Protein AF-0000000075748279 (afdb_homodimer)

Nearest PDB structures (foldseek):
  6xr1-assembly1_A  TM=3.110E-01  e=1.031E-01  synthetic construct
  7rdr-assembly1_A  TM=3.004E-01  e=1.699E-01  unidentified
  8qah-assembly1_A  TM=3.075E-01  e=1.982E-01  synthetic construct
  8qah-assembly2_B  TM=3.089E-01  e=2.802E-01  synthetic construct
  8fbj-assembly1_A  TM=2.364E-01  e=4.648E+00  synthetic construct

Foldseek 3Di:
DVCVVVVNADLLLVLLVCLQCQLVDPDCVCPPPFSLCRSVVSLVVSVVVLVVCLPPQDLNQLNSLQSSLLNCVLQQNLVSSLVSLVSSVVSCVVVVLLDQDPPAFPLSSQSSLVSVLSSQLSNLVSCLQVPHQGDCPVVHPPLPSHLAAPLCSVVPDRPHGPPPDPRPPDLRNLSSLLSQCSVLLRVLSNLLVCQLVVVDDVVVLVVVLVVSVVVLVVSQVPRDPLLHDDPVSLVVCVVSLNNQSSLVSLLSSLLSLLLSLQLLLQPPDDCVDVVSVVSLVSNLVSLLVNLVSLLCLVPPPSRPDQRCVSLLSLLSSLLSLLSCQVPPPDPVSNLSSLVSNLSSLLSLLVNCSNGVSSLVSLVLSVVSNVVSVVCVVDVPPDRSVSSVSSSNRSPPPPPPPPPPDDPPDPDDPVDDPPPPPPDPPPPDDPVVCPSVVLSVVLVVLSPPPPDRSVRNSVVSSVSSND/DVCVVVVNADLLLVLLVCLQCQLVDPDCVCPPPFSLCRSVVSLVVSVVVLVVCLPPQDLNSLNSLQSSLLNCVLQQNLVSSLVSLVSSVVSCVVVVLLDFDPPAFPLSSQSSLVSVLSSQLSNLVSCLQVPHQGDCPVVHPPLPSHQAAPLCSVVPDRPHHPPPDPRPPDLRNLSSLLSQCSVLLRVLSNLLVCQLVVVDDVVVLVVVLVVSVVVLVVSQVPRDPLLHDDPVSLVVCVVSLNNQSSLVSLLSSLLSLLSSLQLLLQPLDPCVDVVSVVSLVSNLVSLLVNLVSLLCLVPPPSRPDQRCVSLLSLLSSLLSLLSCQVPPPDPVSNLSSLVSNLSSLLSLLVNCSNGVSSLVSLVLSVVSNVVSVVCVVDVPDDRSVSSVSSSNRSPPPPPPPPPDDPPPDPPDPDDPVPPPPPDPPPPDDPVVVPSVVLSVVLVVLSPPPPDRSVRNSVVSSVSSND

Organism: Penicillium rubens (strain ATCC 28089 / DSM 1075 / NRRL 1951 / Wisconsin 54-1255) (NCBI:txid500485)

Sequence (932 aa):
MHQFKEGTASMIHIYAMCALAARFSDDPVFHGIARGSRGSIYISEAVRLFQQSIITPSLESMQGLILIGYYYGGEGDGKAKHIYTGLARLHAETLSLWEIPKDGSLLSQEEHRRTWLSVNIASDWSAIDISVEPISLNHGLDVDLLKFDDIAFQSLDPYLVQGTYSSPQSPYNMWAYMARSLGIFNQTSVLLRRMSQGSISFHDYCQEGVVLEGRLDEWEKSLPPNLRYTTENITSSVNQRLGRTFLAMHIGYHHFRQILFFPFLDARRNHDNMKLTKNAWQCKRSADIISDILRHSTDTENCDLNCFIYGHIAVISSCVHLHTLLFSGNTGALSMARQWLLLNFKYLMGIKSYWPVVEHSVARLRKFQNCCQDSVSDPFVLDNWMARFVTEHTSYPSERQDSAANTIDPALQSTTARSICAERHVPDHDNNAKTGCSIDDLSHLLYDQQVTSEALVNHALDWLLEMHQFKEGTASMIHIYAMCALAARFSDDPVFHGIARGSRGSIYISEAVRLFQQSIITPSLESMQGLILIGYYYGGEGDGKAKHIYTGLARLHAETLSLWEIPKDGSLLSQEEHRRTWLSVNIASDWSAIDISVEPISLNHGLDVDLLKFDDIAFQSLDPYLVQGTYSSPQSPYNMWAYMARSLGIFNQTSVLLRRMSQGSISFHDYCQEGVVLEGRLDEWEKSLPPNLRYTTENITSSVNQRLGRTFLAMHIGYHHFRQILFFPFLDARRNHDNMKLTKNAWQCKRSADIISDILRHSTDTENCDLNCFIYGHIAVISSCVHLHTLLFSGNTGALSMARQWLLLNFKYLMGIKSYWPVVEHSVARLRKFQNCCQDSVSDPFVLDNWMARFVTEHTSYPSERQDSAANTIDPALQSTTARSICAERHVPDHDNNAKTGCSIDDLSHLLYDQQVTSEALVNHALDWLLE

Solvent-accessible surface area (backbone atoms only — not comparable to full-atom values): 51355 Å² total; per-residue (Å²): 108,69,43,53,77,73,69,70,46,54,62,36,36,52,24,18,49,46,20,62,48,39,33,74,55,83,57,73,89,50,65,95,50,58,36,58,59,54,15,54,69,32,40,54,50,17,52,55,57,40,65,76,39,71,73,54,65,45,74,58,53,31,54,20,25,41,41,45,12,50,46,32,38,32,62,52,36,53,58,40,14,34,42,31,19,43,48,20,42,44,36,36,55,66,64,42,50,87,60,71,66,80,87,48,36,47,45,54,38,48,50,43,42,50,48,48,49,49,40,53,53,48,33,38,55,32,24,48,61,67,72,37,82,57,77,77,62,82,72,55,79,57,63,80,57,62,74,58,18,59,66,52,55,74,64,52,52,73,80,43,51,78,85,70,69,77,61,62,86,51,89,52,41,52,68,45,54,43,56,64,47,44,62,55,44,51,52,46,53,52,52,34,42,37,35,39,72,60,76,40,52,71,69,54,48,52,60,56,46,51,56,52,51,50,52,54,50,48,52,63,67,67,46,55,81,74,70,42,96,42,73,66,35,48,52,51,28,38,75,68,73,35,18,34,58,53,51,50,42,50,44,50,54,32,46,47,50,22,62,69,24,45,54,48,60,46,76,86,47,67,67,80,36,64,68,46,42,50,39,26,49,49,18,50,51,25,29,51,51,44,44,51,52,52,48,45,23,73,71,36,82,68,21,59,74,80,56,56,68,52,43,50,52,44,44,53,34,38,48,52,30,48,48,41,50,72,69,54,87,48,66,68,60,37,56,50,28,51,52,43,41,51,53,41,48,56,51,44,59,58,50,31,55,48,17,55,31,33,50,57,46,55,56,46,53,58,53,48,52,51,48,58,56,44,48,72,73,43,78,82,56,69,79,48,44,58,31,36,56,67,53,51,68,68,70,67,78,72,77,80,82,76,68,79,74,83,86,74,78,86,70,73,88,68,77,79,79,76,77,80,75,75,77,84,75,75,77,78,83,74,64,80,56,54,67,57,51,56,52,49,50,52,50,53,55,68,67,38,79,84,53,50,62,65,56,43,51,51,52,49,48,50,61,71,73,105,108,69,44,53,77,74,69,69,46,54,63,37,38,50,26,20,49,45,20,63,49,38,33,75,56,83,56,72,88,49,64,95,49,58,35,58,58,53,15,53,70,32,38,54,50,17,52,56,55,41,66,76,38,70,75,55,66,46,75,60,53,31,54,20,26,42,40,47,11,51,47,33,38,30,62,53,35,54,59,40,14,33,42,32,20,44,48,21,40,43,34,35,56,67,64,41,50,86,60,71,65,81,88,50,36,46,45,56,38,49,51,44,41,51,48,49,50,48,40,52,53,48,34,38,53,32,23,48,61,67,72,38,83,57,76,76,61,81,71,56,78,56,64,81,59,64,73,59,20,58,67,53,55,74,67,53,53,74,81,45,51,77,87,70,69,77,62,62,85,51,90,52,42,53,67,45,54,44,57,65,47,44,63,55,44,50,53,45,52,52,52,36,42,36,34,39,71,61,76,39,52,71,70,55,47,52,60,55,44,50,56,53,50,50,52,51,51,49,51,63,67,66,47,55,81,74,69,43,96,44,74,67,34,48,51,53,28,38,74,68,74,34,18,34,58,55,49,50,43,48,46,50,54,33,46,48,49,22,62,69,24,45,55,48,61,47,76,84,48,67,68,81,36,63,67,46,42,50,40,26,47,49,16,51,51,26,29,51,50,42,43,51,50,52,47,45,21,72,72,36,82,70,22,58,73,79,54,55,68,51,41,49,51,45,43,54,34,38,48,52,28,49,49,40,49,72,69,54,87,47,67,70,59,37,53,51,28,52,52,41,40,49,54,42,47,55,52,43,59,59,49,32,55,48,18,55,32,33,51,57,46,55,56,46,52,57,54,49,53,51,48,58,56,45,49,71,73,42,74,85,50,73,76,48,46,58,31,37,56,68,54,52,67,66,70,66,76,72,78,77,80,79,74,74,76,87,77,72,76,83,71,73,86,69,70,80,74,75,79,78,75,74,75,84,76,79,77,78,84,73,63,81,58,54,65,58,51,54,53,50,51,51,50,54,55,66,65,37,80,84,52,50,59,66,56,41,50,51,51,50,48,50,57,70,74,100

Radius of gyration: 32.91 Å; Cα contacts (8 Å, |Δi|>4): 1070; chains: 2; bounding box: 86×102×86 Å

InterPro domains:
  IPR007219 Xylanolytic transcriptional activator, regulatory domain [PF04082] (7-200)
  IPR050815 Transcription factor, fungi [PTHR47338] (3-419)

Structure (mmCIF, N/CA/C/O backbone):
data_AF-0000000075748279-model_v1
#
loop_
_entity.id
_entity.type
_entity.pdbx_description
1 polymer 'Pc15g02080 protein'
#
loop_
_atom_site.group_PDB
_atom_site.id
_atom_site.type_symbol
_atom_site.label_atom_id
_atom_site.label_alt_id
_atom_site.label_comp_id
_atom_site.label_asym_id
_atom_site.label_entity_id
_atom_site.label_seq_id
_atom_site.pdbx_PDB_ins_code
_atom_site.Cartn_x
_atom_site.Cartn_y
_atom_site.Cartn_z
_atom_site.occupancy
_atom_site.B_iso_or_equiv
_atom_site.auth_seq_id
_atom_site.auth_comp_id
_atom_site.auth_asym_id
_atom_site.auth_atom_id
_atom_site.pdbx_PDB_model_num
ATOM 1 N N . MET A 1 1 ? -19.359 5.379 21.438 1 68.75 1 MET A N 1
ATOM 2 C CA . MET A 1 1 ? -19.797 5.551 22.812 1 68.75 1 MET A CA 1
ATOM 3 C C . MET A 1 1 ? -21 4.66 23.109 1 68.75 1 MET A C 1
ATOM 5 O O . MET A 1 1 ? -21.078 4.062 24.188 1 68.75 1 MET A O 1
ATOM 9 N N . HIS A 1 2 ? -21.875 4.527 22.172 1 68.94 2 HIS A N 1
ATOM 10 C CA . HIS A 1 2 ? -23.031 3.65 22.359 1 68.94 2 HIS A CA 1
ATOM 11 C C . HIS A 1 2 ? -22.594 2.207 22.578 1 68.94 2 HIS A C 1
ATOM 13 O O . HIS A 1 2 ? -23.047 1.565 23.547 1 68.94 2 HIS A O 1
ATOM 19 N N . GLN A 1 3 ? -21.672 1.783 21.781 1 73.62 3 GLN A N 1
ATOM 20 C CA . GLN A 1 3 ? -21.203 0.405 21.891 1 73.62 3 GLN A CA 1
ATOM 21 C C . GLN A 1 3 ? -20.516 0.169 23.234 1 73.62 3 GLN A C 1
ATOM 23 O O . GLN A 1 3 ? -20.578 -0.93 23.781 1 73.62 3 GLN A O 1
ATOM 28 N N . PHE A 1 4 ? -19.875 1.22 23.766 1 72.06 4 PHE A N 1
ATOM 29 C CA . PHE A 1 4 ? -19.203 1.126 25.047 1 72.06 4 PHE A CA 1
ATOM 30 C C . PHE A 1 4 ? -20.203 0.926 26.172 1 72.06 4 PHE A C 1
ATOM 32 O O . PHE A 1 4 ? -20 0.091 27.062 1 72.06 4 PHE A O 1
ATOM 39 N N . LYS A 1 5 ? -21.281 1.609 26.094 1 71.38 5 LYS A N 1
ATOM 40 C CA . LYS A 1 5 ? -22.312 1.513 27.109 1 71.38 5 LYS A CA 1
ATOM 41 C C . LYS A 1 5 ? -22.984 0.145 27.094 1 71.38 5 LYS A C 1
ATOM 43 O O . LYS A 1 5 ? -23.344 -0.401 28.141 1 71.38 5 LYS A O 1
ATOM 48 N N . GLU A 1 6 ? -23.062 -0.429 25.953 1 75.62 6 GLU A N 1
ATOM 49 C CA . GLU A 1 6 ? -23.703 -1.733 25.797 1 75.62 6 GLU A CA 1
ATOM 50 C C . GLU A 1 6 ? -22.719 -2.865 26.062 1 75.62 6 GLU A C 1
ATOM 52 O O . GLU A 1 6 ? -23.109 -4.031 26.156 1 75.62 6 GLU A O 1
ATOM 57 N N . GLY A 1 7 ? -21.359 -2.508 26.203 1 72.69 7 GLY A N 1
ATOM 58 C CA . GLY A 1 7 ? -20.344 -3.496 26.516 1 72.69 7 GLY A CA 1
ATOM 59 C C . GLY A 1 7 ? -19.844 -4.25 25.297 1 72.69 7 GLY A C 1
ATOM 60 O O . GLY A 1 7 ? -19.25 -5.32 25.422 1 72.69 7 GLY A O 1
ATOM 61 N N . THR A 1 8 ? -20.125 -3.754 24.125 1 76.06 8 THR A N 1
ATOM 62 C CA . THR A 1 8 ? -19.781 -4.469 22.906 1 76.06 8 THR A CA 1
ATOM 63 C C . THR A 1 8 ? -18.625 -3.775 22.188 1 76.06 8 THR A C 1
ATOM 65 O O . THR A 1 8 ? -18.172 -4.234 21.141 1 76.06 8 THR A O 1
ATOM 68 N N . ALA A 1 9 ? -18.109 -2.797 22.891 1 84.75 9 ALA A N 1
ATOM 69 C CA . ALA A 1 9 ? -17.078 -2.008 22.234 1 84.75 9 ALA A CA 1
ATOM 70 C C . ALA A 1 9 ? -15.742 -2.758 22.203 1 84.75 9 ALA A C 1
ATOM 72 O O . ALA A 1 9 ? -15.398 -3.463 23.156 1 84.75 9 ALA A O 1
ATOM 73 N N . SER A 1 10 ? -15.109 -2.73 21.156 1 89.19 10 SER A N 1
ATOM 74 C CA . SER A 1 10 ? -13.773 -3.303 21.031 1 89.19 10 SER A CA 1
ATOM 75 C C . SER A 1 10 ? -12.789 -2.623 21.984 1 89.19 10 SER A C 1
ATOM 77 O O . SER A 1 10 ? -12.68 -1.396 22 1 89.19 10 SER A O 1
ATOM 79 N N . MET A 1 11 ? -12.102 -3.418 22.734 1 91.06 11 MET A N 1
ATOM 80 C CA . MET A 1 11 ? -11.156 -2.881 23.703 1 91.06 11 MET A CA 1
ATOM 81 C C . MET A 1 11 ? -9.984 -2.199 23 1 91.06 11 MET A C 1
ATOM 83 O O . MET A 1 11 ? -9.367 -1.289 23.562 1 91.06 11 MET A O 1
ATOM 87 N N . ILE A 1 12 ? -9.617 -2.619 21.812 1 92.06 12 ILE A N 1
ATOM 88 C CA . ILE A 1 12 ? -8.586 -1.934 21.047 1 92.06 12 ILE A CA 1
ATOM 89 C C . ILE A 1 12 ? -8.992 -0.476 20.828 1 92.06 12 ILE A C 1
ATOM 91 O O . ILE A 1 12 ? -8.188 0.435 21.031 1 92.06 12 ILE A O 1
ATOM 95 N N . HIS A 1 13 ? -10.227 -0.28 20.562 1 91.62 13 HIS A N 1
ATOM 96 C CA . HIS A 1 13 ? -10.758 1.052 20.281 1 91.62 13 HIS A CA 1
ATOM 97 C C . HIS A 1 13 ? -10.758 1.916 21.547 1 91.62 13 HIS A C 1
ATOM 99 O O . HIS A 1 13 ? -10.336 3.076 21.5 1 91.62 13 HIS A O 1
ATOM 105 N N . ILE A 1 14 ? -11.203 1.289 22.547 1 93.19 14 ILE A N 1
ATOM 106 C CA . ILE A 1 14 ? -11.336 2.023 23.797 1 93.19 14 ILE A CA 1
ATOM 107 C C . ILE A 1 14 ? -9.953 2.465 24.281 1 93.19 14 ILE A C 1
ATOM 109 O O . ILE A 1 14 ? -9.75 3.635 24.625 1 93.19 14 ILE A O 1
ATOM 113 N N . TYR A 1 15 ? -9 1.554 24.312 1 95.62 15 TYR A N 1
ATOM 114 C CA . TYR A 1 15 ? -7.664 1.889 24.781 1 95.62 15 TYR A CA 1
ATOM 115 C C . TYR A 1 15 ? -6.992 2.896 23.859 1 95.62 15 TYR A C 1
ATOM 117 O O . TYR A 1 15 ? -6.277 3.791 24.328 1 95.62 15 TYR A O 1
ATOM 125 N N . ALA A 1 16 ? -7.184 2.725 22.578 1 96.25 16 ALA A N 1
ATOM 126 C CA . ALA A 1 16 ? -6.598 3.674 21.625 1 96.25 16 ALA A CA 1
ATOM 127 C C . ALA A 1 16 ? -7.191 5.066 21.812 1 96.25 16 ALA A C 1
ATOM 129 O O . ALA A 1 16 ? -6.473 6.066 21.781 1 96.25 16 ALA A O 1
ATOM 130 N N . MET A 1 17 ? -8.484 5.129 22.031 1 95.44 17 MET A N 1
ATOM 131 C CA . MET A 1 17 ? -9.148 6.41 22.266 1 95.44 17 MET A CA 1
ATOM 132 C C . MET A 1 17 ? -8.656 7.047 23.562 1 95.44 17 MET A C 1
ATOM 134 O O . MET A 1 17 ? -8.391 8.25 23.609 1 95.44 17 MET A O 1
ATOM 138 N N . CYS A 1 18 ? -8.547 6.238 24.562 1 95.81 18 CYS A N 1
ATOM 139 C CA . CYS A 1 18 ? -8.062 6.738 25.844 1 95.81 18 CYS A CA 1
ATOM 140 C C . CYS A 1 18 ? -6.625 7.238 25.719 1 95.81 18 CYS A C 1
ATOM 142 O O . CYS A 1 18 ? -6.258 8.242 26.344 1 95.81 18 CYS A O 1
ATOM 144 N N . ALA A 1 19 ? -5.855 6.523 24.938 1 97.19 19 ALA A N 1
ATOM 145 C CA . ALA A 1 19 ? -4.461 6.918 24.75 1 97.19 19 ALA A CA 1
ATOM 146 C C . ALA A 1 19 ? -4.363 8.312 24.125 1 97.19 19 ALA A C 1
ATOM 148 O O . ALA A 1 19 ? -3.516 9.117 24.516 1 97.19 19 ALA A O 1
ATOM 149 N N . LEU A 1 20 ? -5.27 8.648 23.234 1 96.12 20 LEU A N 1
ATOM 150 C CA . LEU A 1 20 ? -5.254 9.938 22.547 1 96.12 20 LEU A CA 1
ATOM 151 C C . LEU A 1 20 ? -5.934 11.008 23.391 1 96.12 20 LEU A C 1
ATOM 153 O O . LEU A 1 20 ? -5.516 12.172 23.375 1 96.12 20 LEU A O 1
ATOM 157 N N . ALA A 1 21 ? -6.918 10.602 24.172 1 95.25 21 ALA A N 1
ATOM 158 C CA . ALA A 1 21 ? -7.742 11.57 24.906 1 95.25 21 ALA A CA 1
ATOM 159 C C . ALA A 1 21 ? -7.113 11.93 26.25 1 95.25 21 ALA A C 1
ATOM 161 O O . ALA A 1 21 ? -7.332 13.023 26.766 1 95.25 21 ALA A O 1
ATOM 162 N N . ALA A 1 22 ? -6.273 11.086 26.781 1 96.38 22 ALA A N 1
ATOM 163 C CA . ALA A 1 22 ? -5.727 11.266 28.125 1 96.38 22 ALA A CA 1
ATOM 164 C C . ALA A 1 22 ? -4.934 12.562 28.219 1 96.38 22 ALA A C 1
ATOM 166 O O . ALA A 1 22 ? -4.922 13.211 29.281 1 96.38 22 ALA A O 1
ATOM 167 N N . ARG A 1 23 ? -4.348 13 27.234 1 95.25 23 ARG A N 1
ATOM 168 C CA . ARG A 1 23 ? -3.486 14.18 27.234 1 95.25 23 ARG A CA 1
ATOM 169 C C . ARG A 1 23 ? -4.301 15.445 27.469 1 95.25 23 ARG A C 1
ATOM 171 O O . ARG A 1 23 ? -3.762 16.469 27.906 1 95.25 23 ARG A O 1
ATOM 178 N N . PHE A 1 24 ? -5.578 15.383 27.234 1 93.31 24 PHE A N 1
ATOM 179 C CA . PHE A 1 24 ? -6.43 16.562 27.375 1 93.31 24 PHE A CA 1
ATOM 180 C C . PHE A 1 24 ? -7.168 16.531 28.703 1 93.31 24 PHE A C 1
ATOM 182 O O . PHE A 1 24 ? -7.891 17.484 29.031 1 93.31 24 PHE A O 1
ATOM 189 N N . SER A 1 25 ? -6.961 15.539 29.484 1 93.88 25 SER A N 1
ATOM 190 C CA . SER A 1 25 ? -7.711 15.375 30.719 1 93.88 25 SER A CA 1
ATOM 191 C C . SER A 1 25 ? -7.09 16.188 31.859 1 93.88 25 SER A C 1
ATOM 193 O O . SER A 1 25 ? -5.867 16.266 31.969 1 93.88 25 SER A O 1
ATOM 195 N N . ASP A 1 26 ? -7.992 16.75 32.594 1 91.62 26 ASP A N 1
ATOM 196 C CA . ASP A 1 26 ? -7.547 17.453 33.781 1 91.62 26 ASP A CA 1
ATOM 197 C C . ASP A 1 26 ? -7.844 16.625 35.062 1 91.62 26 ASP A C 1
ATOM 199 O O . ASP A 1 26 ? -7.871 17.172 36.156 1 91.62 26 ASP A O 1
ATOM 203 N N . ASP A 1 27 ? -8.109 15.43 34.844 1 93.56 27 ASP A N 1
ATOM 204 C CA . ASP A 1 27 ? -8.398 14.539 35.969 1 93.56 27 ASP A CA 1
ATOM 205 C C . ASP A 1 27 ? -7.195 14.414 36.906 1 93.56 27 ASP A C 1
ATOM 207 O O . ASP A 1 27 ? -6.059 14.289 36.438 1 93.56 27 ASP A O 1
ATOM 211 N N . PRO A 1 28 ? -7.402 14.367 38.188 1 93.62 28 PRO A N 1
ATOM 212 C CA . PRO A 1 28 ? -6.328 14.32 39.188 1 93.62 28 PRO A CA 1
ATOM 213 C C . PRO A 1 28 ? -5.504 13.039 39.094 1 93.62 28 PRO A C 1
ATOM 215 O O . PRO A 1 28 ? -4.371 12.992 39.594 1 93.62 28 PRO A O 1
ATOM 218 N N . VAL A 1 29 ? -6.012 12.062 38.5 1 92.62 29 VAL A N 1
ATOM 219 C CA . VAL A 1 29 ? -5.301 10.797 38.375 1 92.62 29 VAL A CA 1
ATOM 220 C C . VAL A 1 29 ? -3.998 11.008 37.594 1 92.62 29 VAL A C 1
ATOM 222 O O . VAL A 1 29 ? -3.033 10.266 37.781 1 92.62 29 VAL A O 1
ATOM 225 N N . PHE A 1 30 ? -3.92 12.047 36.812 1 92.69 30 PHE A N 1
ATOM 226 C CA . PHE A 1 30 ? -2.766 12.297 35.969 1 92.69 30 PHE A CA 1
ATOM 227 C C . PHE A 1 30 ? -1.845 13.336 36.594 1 92.69 30 PHE A C 1
ATOM 229 O O . PHE A 1 30 ? -0.932 13.844 35.938 1 92.69 30 PHE A O 1
ATOM 236 N N . HIS A 1 31 ? -2.082 13.625 37.844 1 91.44 31 HIS A N 1
ATOM 237 C CA . HIS A 1 31 ? -1.252 14.633 38.5 1 91.44 31 HIS A CA 1
ATOM 238 C C . HIS A 1 31 ? 0.212 14.203 38.531 1 91.44 31 HIS A C 1
ATOM 240 O O . HIS A 1 31 ? 0.527 13.07 38.906 1 91.44 31 HIS A O 1
ATOM 246 N N . GLY A 1 32 ? 1.121 15.102 38.094 1 90.88 32 GLY A N 1
ATOM 247 C CA . GLY A 1 32 ? 2.551 14.828 38.094 1 90.88 32 GLY A CA 1
ATOM 248 C C . GLY A 1 32 ? 3.037 14.203 36.812 1 90.88 32 GLY A C 1
ATOM 249 O O . GLY A 1 32 ? 4.242 14.031 36.625 1 90.88 32 GLY A O 1
ATOM 250 N N . ILE A 1 33 ? 2.076 13.836 36 1 93.06 33 ILE A N 1
ATOM 251 C CA . ILE A 1 33 ? 2.449 13.25 34.719 1 93.06 33 ILE A CA 1
ATOM 252 C C . ILE A 1 33 ? 2.289 14.289 33.594 1 93.06 33 ILE A C 1
ATOM 254 O O . ILE A 1 33 ? 1.228 14.898 33.469 1 93.06 33 ILE A O 1
ATOM 258 N N . ALA A 1 34 ? 3.371 14.516 32.875 1 92.25 34 ALA A N 1
ATOM 259 C CA . ALA A 1 34 ? 3.305 15.453 31.75 1 92.25 34 ALA A CA 1
ATOM 260 C C . ALA A 1 34 ? 2.197 15.07 30.781 1 92.25 34 ALA A C 1
ATOM 262 O O . ALA A 1 34 ? 1.975 13.883 30.516 1 92.25 34 ALA A O 1
ATOM 263 N N . ARG A 1 35 ? 1.504 15.945 30.219 1 92.56 35 ARG A N 1
ATOM 264 C CA . ARG A 1 35 ? 0.347 15.734 29.344 1 92.56 35 ARG A CA 1
ATOM 265 C C . ARG A 1 35 ? 0.695 14.805 28.188 1 92.56 35 ARG A C 1
ATOM 267 O O . ARG A 1 35 ? -0.097 13.93 27.828 1 92.56 35 ARG A O 1
ATOM 274 N N . GLY A 1 36 ? 1.834 14.938 27.625 1 90.88 36 GLY A N 1
ATOM 275 C CA . GLY A 1 36 ? 2.248 14.125 26.5 1 90.88 36 GLY A CA 1
ATOM 276 C C . GLY A 1 36 ? 2.475 12.672 26.844 1 90.88 36 GLY A C 1
ATOM 277 O O . GLY A 1 36 ? 2.412 11.797 25.984 1 90.88 36 GLY A O 1
ATOM 278 N N . SER A 1 37 ? 2.619 12.32 28.109 1 92.88 37 SER A N 1
ATOM 279 C CA . SER A 1 37 ? 2.971 10.969 28.531 1 92.88 37 SER A CA 1
ATOM 280 C C . SER A 1 37 ? 1.769 10.25 29.125 1 92.88 37 SER A C 1
ATOM 282 O O . SER A 1 37 ? 1.848 9.062 29.453 1 92.88 37 SER A O 1
ATOM 284 N N . ARG A 1 38 ? 0.68 10.953 29.234 1 95 38 ARG A N 1
ATOM 285 C CA . ARG A 1 38 ? -0.473 10.43 29.969 1 95 38 ARG A CA 1
ATOM 286 C C . ARG A 1 38 ? -1.104 9.266 29.203 1 95 38 ARG A C 1
ATOM 288 O O . ARG A 1 38 ? -1.743 8.398 29.812 1 95 38 ARG A O 1
ATOM 295 N N . GLY A 1 39 ? -0.945 9.172 27.906 1 96.06 39 GLY A N 1
ATOM 296 C CA . GLY A 1 39 ? -1.573 8.141 27.094 1 96.06 39 GLY A CA 1
ATOM 297 C C . GLY A 1 39 ? -0.723 6.891 26.969 1 96.06 39 GLY A C 1
ATOM 298 O O . GLY A 1 39 ? -1.164 5.891 26.391 1 96.06 39 GLY A O 1
ATOM 299 N N . SER A 1 40 ? 0.458 6.77 27.578 1 94.88 40 SER A N 1
ATOM 300 C CA . SER A 1 40 ? 1.447 5.723 27.328 1 94.88 40 SER A CA 1
ATOM 301 C C . SER A 1 40 ? 0.936 4.363 27.781 1 94.88 40 SER A C 1
ATOM 303 O O . SER A 1 40 ? 1.122 3.359 27.094 1 94.88 40 SER A O 1
ATOM 305 N N . ILE A 1 41 ? 0.247 4.332 28.906 1 94.56 41 ILE A N 1
ATOM 306 C CA . ILE A 1 41 ? -0.227 3.062 29.438 1 94.56 41 ILE A CA 1
ATOM 307 C C . ILE A 1 41 ? -1.348 2.514 28.562 1 94.56 41 ILE A C 1
ATOM 309 O O . ILE A 1 41 ? -1.432 1.304 28.344 1 94.56 41 ILE A O 1
ATOM 313 N N . TYR A 1 42 ? -2.145 3.363 28.062 1 96.81 42 TYR A N 1
ATOM 314 C CA . TYR A 1 42 ? -3.301 2.949 27.266 1 96.81 42 TYR A CA 1
ATOM 315 C C . TYR A 1 42 ? -2.875 2.471 25.891 1 96.81 42 TYR A C 1
ATOM 317 O O . TYR A 1 42 ? -3.412 1.491 25.375 1 96.81 42 TYR A O 1
ATOM 325 N N . ILE A 1 43 ? -1.855 3.154 25.312 1 97.5 43 ILE A N 1
ATOM 326 C CA . ILE A 1 43 ? -1.428 2.789 23.953 1 97.5 43 ILE A CA 1
ATOM 327 C C . ILE A 1 43 ? -0.752 1.42 23.984 1 97.5 43 ILE A C 1
ATOM 329 O O . ILE A 1 43 ? -0.891 0.633 23.047 1 97.5 43 ILE A O 1
ATOM 333 N N . SER A 1 44 ? -0.01 1.135 25.016 1 95.5 44 SER A N 1
ATOM 334 C CA . SER A 1 44 ? 0.637 -0.165 25.156 1 95.5 44 SER A CA 1
ATOM 335 C C . SER A 1 44 ? -0.389 -1.293 25.188 1 95.5 44 SER A C 1
ATOM 337 O O . SER A 1 44 ? -0.182 -2.346 24.578 1 95.5 44 SER A O 1
ATOM 339 N N . GLU A 1 45 ? -1.465 -0.999 25.859 1 96.38 45 GLU A N 1
ATOM 340 C CA . GLU A 1 45 ? -2.521 -2.004 25.938 1 96.38 45 GLU A CA 1
ATOM 341 C C . GLU A 1 45 ? -3.232 -2.166 24.609 1 96.38 45 GLU A C 1
ATOM 343 O O . GLU A 1 45 ? -3.578 -3.281 24.203 1 96.38 45 GLU A O 1
ATOM 348 N N . ALA A 1 46 ? -3.5 -1.067 23.938 1 96.19 46 ALA A N 1
ATOM 349 C CA . ALA A 1 46 ? -4.141 -1.129 22.625 1 96.19 46 ALA A CA 1
ATOM 350 C C . ALA A 1 46 ? -3.299 -1.935 21.641 1 96.19 46 ALA A C 1
ATOM 352 O O . ALA A 1 46 ? -3.822 -2.789 20.922 1 96.19 46 ALA A O 1
ATOM 353 N N . VAL A 1 47 ? -1.976 -1.729 21.625 1 95.5 47 VAL A N 1
ATOM 354 C CA . VAL A 1 47 ? -1.051 -2.406 20.719 1 95.5 47 VAL A CA 1
ATOM 355 C C . VAL A 1 47 ? -0.992 -3.895 21.062 1 95.5 47 VAL A C 1
ATOM 357 O O . VAL A 1 47 ? -1.016 -4.742 20.172 1 95.5 47 VAL A O 1
ATOM 360 N N . ARG A 1 48 ? -0.94 -4.168 22.328 1 93.62 48 ARG A N 1
ATOM 361 C CA . ARG A 1 48 ? -0.898 -5.559 22.766 1 93.62 48 ARG A CA 1
ATOM 362 C C . ARG A 1 48 ? -2.129 -6.32 22.281 1 93.62 48 ARG A C 1
ATOM 364 O O . ARG A 1 48 ? -2.016 -7.434 21.766 1 93.62 48 ARG A O 1
ATOM 371 N N . LEU A 1 49 ? -3.283 -5.754 22.469 1 92.75 49 LEU A N 1
ATOM 372 C CA . LEU A 1 49 ? -4.535 -6.391 22.062 1 92.75 49 LEU A CA 1
ATOM 373 C C . LEU A 1 49 ? -4.594 -6.566 20.547 1 92.75 49 LEU A C 1
ATOM 375 O O . LEU A 1 49 ? -5.039 -7.605 20.062 1 92.75 49 LEU A O 1
ATOM 379 N N . PHE A 1 50 ? -4.109 -5.621 19.844 1 92.44 50 PHE A N 1
ATOM 380 C CA . PHE A 1 50 ? -4.141 -5.699 18.391 1 92.44 50 PHE A CA 1
ATOM 381 C C . PHE A 1 50 ? -3.223 -6.805 17.891 1 92.44 50 PHE A C 1
ATOM 383 O O . PHE A 1 50 ? -3.531 -7.469 16.891 1 92.44 50 PHE A O 1
ATOM 390 N N . GLN A 1 51 ? -2.1 -6.945 18.531 1 90.19 51 GLN A N 1
ATOM 391 C CA . GLN A 1 51 ? -1.12 -7.938 18.094 1 90.19 51 GLN A CA 1
ATOM 392 C C . GLN A 1 51 ? -1.741 -9.328 18.031 1 90.19 51 GLN A C 1
ATOM 394 O O . GLN A 1 51 ? -1.336 -10.164 17.219 1 90.19 51 GLN A O 1
ATOM 399 N N . GLN A 1 52 ? -2.779 -9.461 18.703 1 86.38 52 GLN A N 1
ATOM 400 C CA . GLN A 1 52 ? -3.463 -10.75 18.719 1 86.38 52 GLN A CA 1
ATOM 401 C C . GLN A 1 52 ? -4.43 -10.867 17.547 1 86.38 52 GLN A C 1
ATOM 403 O O . GLN A 1 52 ? -4.863 -11.969 17.203 1 86.38 52 GLN A O 1
ATOM 408 N N . SER A 1 53 ? -4.641 -9.797 16.891 1 87.06 53 SER A N 1
ATOM 409 C CA . SER A 1 53 ? -5.664 -9.797 15.844 1 87.06 53 SER A CA 1
ATOM 410 C C . SER A 1 53 ? -5.102 -9.297 14.516 1 87.06 53 SER A C 1
ATOM 412 O O . SER A 1 53 ? -5.824 -8.711 13.711 1 87.06 53 SER A O 1
ATOM 414 N N . ILE A 1 54 ? -3.863 -9.469 14.273 1 90.69 54 ILE A N 1
ATOM 415 C CA . ILE A 1 54 ? -3.221 -8.898 13.094 1 90.69 54 ILE A CA 1
ATOM 416 C C . ILE A 1 54 ? -3.83 -9.508 11.828 1 90.69 54 ILE A C 1
ATOM 418 O O . ILE A 1 54 ? -4.047 -8.812 10.836 1 90.69 54 ILE A O 1
ATOM 422 N N . ILE A 1 55 ? -4.199 -10.758 11.875 1 92.62 55 ILE A N 1
ATOM 423 C CA . ILE A 1 55 ? -4.672 -11.414 10.656 1 92.62 55 ILE A CA 1
ATOM 424 C C . ILE A 1 55 ? -6.191 -11.531 10.695 1 92.62 55 ILE A C 1
ATOM 426 O O . ILE A 1 55 ? -6.777 -12.312 9.938 1 92.62 55 ILE A O 1
ATOM 430 N N . THR A 1 56 ? -6.879 -10.844 11.625 1 92.62 56 THR A N 1
ATOM 431 C CA . THR A 1 56 ? -8.336 -10.828 11.703 1 92.62 56 THR A CA 1
ATOM 432 C C . THR A 1 56 ? -8.875 -9.414 11.5 1 92.62 56 THR A C 1
ATOM 434 O O . THR A 1 56 ? -9.289 -8.766 12.461 1 92.62 56 THR A O 1
ATOM 437 N N . PRO A 1 57 ? -8.898 -9.086 10.266 1 93.81 57 PRO A N 1
ATOM 438 C CA . PRO A 1 57 ? -9.344 -7.727 9.961 1 93.81 57 PRO A CA 1
ATOM 439 C C . PRO A 1 57 ? -10.812 -7.488 10.312 1 93.81 57 PRO A C 1
ATOM 441 O O . PRO A 1 57 ? -11.641 -8.383 10.148 1 93.81 57 PRO A O 1
ATOM 444 N N . SER A 1 58 ? -11.125 -6.449 10.898 1 92.75 58 SER A N 1
ATOM 445 C CA . SER A 1 58 ? -12.469 -5.988 11.234 1 92.75 58 SER A CA 1
ATOM 446 C C . SER A 1 58 ? -12.562 -4.469 11.172 1 92.75 58 SER A C 1
ATOM 448 O O . SER A 1 58 ? -11.547 -3.781 11.062 1 92.75 58 SER A O 1
ATOM 450 N N . LEU A 1 59 ? -13.758 -3.973 11.188 1 91.75 59 LEU A N 1
ATOM 451 C CA . LEU A 1 59 ? -13.953 -2.527 11.188 1 91.75 59 LEU A CA 1
ATOM 452 C C . LEU A 1 59 ? -13.328 -1.896 12.43 1 91.75 59 LEU A C 1
ATOM 454 O O . LEU A 1 59 ? -12.695 -0.843 12.344 1 91.75 59 LEU A O 1
ATOM 458 N N . GLU A 1 60 ? -13.445 -2.566 13.508 1 91.25 60 GLU A N 1
ATOM 459 C CA . GLU A 1 60 ? -12.922 -2.072 14.781 1 91.25 60 GLU A CA 1
ATOM 460 C C . GLU A 1 60 ? -11.398 -2.049 14.789 1 91.25 60 GLU A C 1
ATOM 462 O O . GLU A 1 60 ? -10.789 -1.128 15.328 1 91.25 60 GLU A O 1
ATOM 467 N N . SER A 1 61 ? -10.852 -3.092 14.195 1 92.31 61 SER A N 1
ATOM 468 C CA . SER A 1 61 ? -9.391 -3.129 14.148 1 92.31 61 SER A CA 1
ATOM 469 C C . SER A 1 61 ? -8.836 -1.977 13.32 1 92.31 61 SER A C 1
ATOM 471 O O . SER A 1 61 ? -7.832 -1.368 13.688 1 92.31 61 SER A O 1
ATOM 473 N N . MET A 1 62 ? -9.477 -1.682 12.227 1 95.19 62 MET A N 1
ATOM 474 C CA . MET A 1 62 ? -9.039 -0.589 11.359 1 95.19 62 MET A CA 1
ATOM 475 C C . MET A 1 62 ? -9.133 0.749 12.086 1 95.19 62 MET A C 1
ATOM 477 O O . MET A 1 62 ? -8.203 1.556 12.031 1 95.19 62 MET A O 1
ATOM 481 N N . GLN A 1 63 ? -10.227 0.921 12.711 1 95.19 63 GLN A N 1
ATOM 482 C CA . GLN A 1 63 ? -10.414 2.158 13.469 1 95.19 63 GLN A CA 1
ATOM 483 C C . GLN A 1 63 ? -9.383 2.285 14.586 1 95.19 63 GLN A C 1
ATOM 485 O O . GLN A 1 63 ? -8.812 3.357 14.789 1 95.19 63 GLN A O 1
ATOM 490 N N . GLY A 1 64 ? -9.219 1.187 15.281 1 95.56 64 GLY A N 1
ATOM 491 C CA . GLY A 1 64 ? -8.203 1.177 16.328 1 95.56 64 GLY A CA 1
ATOM 492 C C . GLY A 1 64 ? -6.805 1.456 15.789 1 95.56 64 GLY A C 1
ATOM 493 O O . GLY A 1 64 ? -6.047 2.217 16.391 1 95.56 64 GLY A O 1
ATOM 494 N N . LEU A 1 65 ? -6.473 0.881 14.68 1 97.25 65 LEU A N 1
ATOM 495 C CA . LEU A 1 65 ? -5.156 1.042 14.062 1 97.25 65 LEU A CA 1
ATOM 496 C C . LEU A 1 65 ? -4.918 2.494 13.664 1 97.25 65 LEU A C 1
ATOM 498 O O . LEU A 1 65 ? -3.816 3.016 13.836 1 97.25 65 LEU A O 1
ATOM 502 N N . ILE A 1 66 ? -5.902 3.143 13.156 1 97.44 66 ILE A N 1
ATOM 503 C CA . ILE A 1 66 ? -5.781 4.547 12.773 1 97.44 66 ILE A CA 1
ATOM 504 C C . ILE A 1 66 ? -5.484 5.391 14.008 1 97.44 66 ILE A C 1
ATOM 506 O O . ILE A 1 66 ? -4.594 6.246 13.984 1 97.44 66 ILE A O 1
ATOM 510 N N . LEU A 1 67 ? -6.211 5.09 15.039 1 97.62 67 LEU A N 1
ATOM 511 C CA . LEU A 1 67 ? -6.004 5.836 16.281 1 97.62 67 LEU A CA 1
ATOM 512 C C . LEU A 1 67 ? -4.609 5.582 16.844 1 97.62 67 LEU A C 1
ATOM 514 O O . LEU A 1 67 ? -3.941 6.512 17.297 1 97.62 67 LEU A O 1
ATOM 518 N N . ILE A 1 68 ? -4.168 4.383 16.797 1 97.56 68 ILE A N 1
ATOM 519 C CA . ILE A 1 68 ? -2.824 4.043 17.25 1 97.56 68 ILE A CA 1
ATOM 520 C C . ILE A 1 68 ? -1.793 4.793 16.406 1 97.56 68 ILE A C 1
ATOM 522 O O . ILE A 1 68 ? -0.829 5.344 16.938 1 97.56 68 ILE A O 1
ATOM 526 N N . GLY A 1 69 ? -2.01 4.801 15.086 1 97.56 69 GLY A N 1
ATOM 527 C CA . GLY A 1 69 ? -1.124 5.543 14.203 1 97.56 69 GLY A CA 1
ATOM 528 C C . GLY A 1 69 ? -1.028 7.016 14.555 1 97.56 69 GLY A C 1
ATOM 529 O O . GLY A 1 69 ? 0.068 7.578 14.602 1 97.56 69 GLY A O 1
ATOM 530 N N . TYR A 1 70 ? -2.137 7.621 14.844 1 96.94 70 TYR A N 1
ATOM 531 C CA . TYR A 1 70 ? -2.15 9.039 15.172 1 96.94 70 TYR A CA 1
ATOM 532 C C . TYR A 1 70 ? -1.465 9.297 16.516 1 96.94 70 TYR A C 1
ATOM 534 O O . TYR A 1 70 ? -0.833 10.336 16.703 1 96.94 70 TYR A O 1
ATOM 542 N N . TYR A 1 71 ? -1.605 8.344 17.406 1 97.38 71 TYR A N 1
ATOM 543 C CA . TYR A 1 71 ? -0.873 8.477 18.656 1 97.38 71 TYR A CA 1
ATOM 544 C C . TYR A 1 71 ? 0.627 8.57 18.406 1 97.38 71 TYR A C 1
ATOM 546 O O . TYR A 1 71 ? 1.288 9.492 18.906 1 97.38 71 TYR A O 1
ATOM 554 N N . TYR A 1 72 ? 1.155 7.695 17.641 1 96.38 72 TYR A N 1
ATOM 555 C CA . TYR A 1 72 ? 2.588 7.68 17.375 1 96.38 72 TYR A CA 1
ATOM 556 C C . TYR A 1 72 ? 2.998 8.883 16.531 1 96.38 72 TYR A C 1
ATOM 558 O O . TYR A 1 72 ? 4.098 9.414 16.688 1 96.38 72 TYR A O 1
ATOM 566 N N . GLY A 1 73 ? 2.135 9.273 15.656 1 95.19 73 GLY A N 1
ATOM 567 C CA . GLY A 1 73 ? 2.398 10.5 14.914 1 95.19 73 GLY A CA 1
ATOM 568 C C . GLY A 1 73 ? 2.562 11.711 15.812 1 95.19 73 GLY A C 1
ATOM 569 O O . GLY A 1 73 ? 3.451 12.539 15.586 1 95.19 73 GLY A O 1
ATOM 570 N N . GLY A 1 74 ? 1.688 11.773 16.781 1 95.12 74 GLY A N 1
ATOM 571 C CA . GLY A 1 74 ? 1.765 12.875 17.734 1 95.12 74 GLY A CA 1
ATOM 572 C C . GLY A 1 74 ? 3.004 12.828 18.609 1 95.12 74 GLY A C 1
ATOM 573 O O . GLY A 1 74 ? 3.455 13.859 19.109 1 95.12 74 GLY A O 1
ATOM 574 N N . GLU A 1 75 ? 3.551 11.641 18.766 1 94.44 75 GLU A N 1
ATOM 575 C CA . GLU A 1 75 ? 4.77 11.469 19.547 1 94.44 75 GLU A CA 1
ATOM 576 C C . GLU A 1 75 ? 6.012 11.773 18.719 1 94.44 75 GLU A C 1
ATOM 578 O O . GLU A 1 75 ? 7.125 11.805 19.25 1 94.44 75 GLU A O 1
ATOM 583 N N . GLY A 1 76 ? 5.836 11.938 17.469 1 92.19 76 GLY A N 1
ATOM 584 C CA . GLY A 1 76 ? 6.949 12.258 16.594 1 92.19 76 GLY A CA 1
ATOM 585 C C . GLY A 1 76 ? 7.52 11.039 15.883 1 92.19 76 GLY A C 1
ATOM 586 O O . GLY A 1 76 ? 8.594 11.109 15.281 1 92.19 76 GLY A O 1
ATOM 587 N N . ASP A 1 77 ? 6.855 9.953 16.031 1 93.75 77 ASP A N 1
ATOM 588 C CA . ASP A 1 77 ? 7.293 8.727 15.375 1 93.75 77 ASP A CA 1
ATOM 589 C C . ASP A 1 77 ? 6.547 8.516 14.062 1 93.75 77 ASP A C 1
ATOM 591 O O . ASP A 1 77 ? 5.59 7.738 14 1 93.75 77 ASP A O 1
ATOM 595 N N . GLY A 1 78 ? 7.035 9.164 13.031 1 92.75 78 GLY A N 1
ATOM 596 C CA . GLY A 1 78 ? 6.402 9.094 11.719 1 92.75 78 GLY A CA 1
ATOM 597 C C . GLY A 1 78 ? 6.43 7.707 11.117 1 92.75 78 GLY A C 1
ATOM 598 O O . GLY A 1 78 ? 5.508 7.316 10.398 1 92.75 78 GLY A O 1
ATOM 599 N N . LYS A 1 79 ? 7.445 6.957 11.391 1 93.88 79 LYS A N 1
ATOM 600 C CA . LYS A 1 79 ? 7.578 5.609 10.852 1 93.88 79 LYS A CA 1
ATOM 601 C C . LYS A 1 79 ? 6.527 4.672 11.445 1 93.88 79 LYS A C 1
ATOM 603 O O . LYS A 1 79 ? 5.875 3.922 10.719 1 93.88 79 LYS A O 1
ATOM 608 N N . ALA A 1 80 ? 6.398 4.746 12.758 1 95.88 80 ALA A N 1
ATOM 609 C CA . ALA A 1 80 ? 5.375 3.934 13.414 1 95.88 80 ALA A CA 1
ATOM 610 C C . ALA A 1 80 ? 3.98 4.305 12.922 1 95.88 80 ALA A C 1
ATOM 612 O O . ALA A 1 80 ? 3.137 3.432 12.703 1 95.88 80 ALA A O 1
ATOM 613 N N . LYS A 1 81 ? 3.754 5.613 12.812 1 96.75 81 LYS A N 1
ATOM 614 C CA . LYS A 1 81 ? 2.48 6.078 12.273 1 96.75 81 LYS A CA 1
ATOM 615 C C . LYS A 1 81 ? 2.205 5.453 10.906 1 96.75 81 LYS A C 1
ATOM 617 O O . LYS A 1 81 ? 1.104 4.957 10.656 1 96.75 81 LYS A O 1
ATOM 622 N N . HIS A 1 82 ? 3.209 5.422 10.031 1 96 82 HIS A N 1
ATOM 623 C CA . HIS A 1 82 ? 3.07 4.875 8.688 1 96 82 HIS A CA 1
ATOM 624 C C . HIS A 1 82 ? 2.746 3.385 8.727 1 96 82 HIS A C 1
ATOM 626 O O . HIS A 1 82 ? 1.895 2.91 7.973 1 96 82 HIS A O 1
ATOM 632 N N . ILE A 1 83 ? 3.352 2.707 9.602 1 96.69 83 ILE A N 1
ATOM 633 C CA . ILE A 1 83 ? 3.166 1.263 9.68 1 96.69 83 ILE A CA 1
ATOM 634 C C . ILE A 1 83 ? 1.755 0.948 10.172 1 96.69 83 ILE A C 1
ATOM 636 O O . ILE A 1 83 ? 1.049 0.136 9.562 1 96.69 83 ILE A O 1
ATOM 640 N N . TYR A 1 84 ? 1.312 1.584 11.211 1 97.25 84 TYR A N 1
ATOM 641 C CA . TYR A 1 84 ? 0.003 1.262 11.766 1 97.25 84 TYR A CA 1
ATOM 642 C C . TYR A 1 84 ? -1.114 1.733 10.844 1 97.25 84 TYR A C 1
ATOM 644 O O . TYR A 1 84 ? -2.133 1.053 10.695 1 97.25 84 TYR A O 1
ATOM 652 N N . THR A 1 85 ? -0.99 2.924 10.289 1 96.75 85 THR A N 1
ATOM 653 C CA . THR A 1 85 ? -1.996 3.348 9.32 1 96.75 85 THR A CA 1
ATOM 654 C C . THR A 1 85 ? -1.967 2.453 8.086 1 96.75 85 THR A C 1
ATOM 656 O O . THR A 1 85 ? -3.006 2.189 7.48 1 96.75 85 THR A O 1
ATOM 659 N N . GLY A 1 86 ? -0.76 2.047 7.73 1 95 86 GLY A N 1
ATOM 660 C CA . GLY A 1 86 ? -0.642 1.097 6.637 1 95 86 GLY A CA 1
ATOM 661 C C . GLY A 1 86 ? -1.314 -0.232 6.922 1 95 86 GLY A C 1
ATOM 662 O O . GLY A 1 86 ? -1.908 -0.839 6.027 1 95 86 GLY A O 1
ATOM 663 N N . LEU A 1 87 ? -1.17 -0.67 8.117 1 96.31 87 LEU A N 1
ATOM 664 C CA . LEU A 1 87 ? -1.84 -1.898 8.531 1 96.31 87 LEU A CA 1
ATOM 665 C C . LEU A 1 87 ? -3.354 -1.753 8.43 1 96.31 87 LEU A C 1
ATOM 667 O O . LEU A 1 87 ? -4.051 -2.703 8.062 1 96.31 87 LEU A O 1
ATOM 671 N N . ALA A 1 88 ? -3.828 -0.603 8.805 1 96.5 88 ALA A N 1
ATOM 672 C CA . ALA A 1 88 ? -5.258 -0.341 8.641 1 96.5 88 ALA A CA 1
ATOM 673 C C . ALA A 1 88 ? -5.672 -0.46 7.18 1 96.5 88 ALA A C 1
ATOM 675 O O . ALA A 1 88 ? -6.73 -1.016 6.875 1 96.5 88 ALA A O 1
ATOM 676 N N . ARG A 1 89 ? -4.875 0.03 6.344 1 93.69 89 ARG A N 1
ATOM 677 C CA . ARG A 1 89 ? -5.148 -0.062 4.914 1 93.69 89 ARG A CA 1
ATOM 678 C C . ARG A 1 89 ? -5.145 -1.514 4.449 1 93.69 89 ARG A C 1
ATOM 680 O O . ARG A 1 89 ? -6 -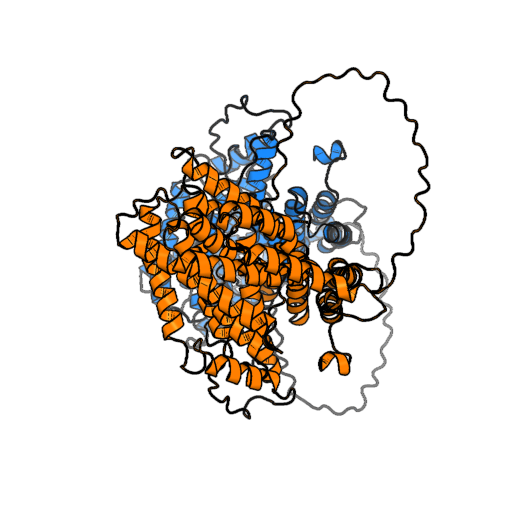1.921 3.658 1 93.69 89 ARG A O 1
ATOM 687 N N . LEU A 1 90 ? -4.156 -2.24 4.887 1 94.75 90 LEU A N 1
ATOM 688 C CA . LEU A 1 90 ? -4.094 -3.656 4.535 1 94.75 90 LEU A CA 1
ATOM 689 C C . LEU A 1 90 ? -5.355 -4.383 4.988 1 94.75 90 LEU A C 1
ATOM 691 O O . LEU A 1 90 ? -5.895 -5.215 4.254 1 94.75 90 LEU A O 1
ATOM 695 N N . HIS A 1 91 ? -5.816 -4.094 6.207 1 95.81 91 HIS A N 1
ATOM 696 C CA . HIS A 1 91 ? -7.062 -4.672 6.691 1 95.81 91 HIS A CA 1
ATOM 697 C C . HIS A 1 91 ? -8.234 -4.281 5.801 1 95.81 91 HIS A C 1
ATOM 699 O O . HIS A 1 91 ? -9.102 -5.105 5.508 1 95.81 91 HIS A O 1
ATOM 705 N N . ALA A 1 92 ? -8.242 -3.035 5.414 1 93 92 ALA A N 1
ATOM 706 C CA . ALA A 1 92 ? -9.312 -2.551 4.547 1 93 92 ALA A CA 1
ATOM 707 C C . ALA A 1 92 ? -9.289 -3.268 3.203 1 93 92 ALA A C 1
ATOM 709 O O . ALA A 1 92 ? -10.344 -3.631 2.672 1 93 92 ALA A O 1
ATOM 710 N N . GLU A 1 93 ? -8.156 -3.504 2.662 1 90.25 93 GLU A N 1
ATOM 711 C CA . GLU A 1 93 ? -8.008 -4.215 1.396 1 90.25 93 GLU A CA 1
ATOM 712 C C . GLU A 1 93 ? -8.477 -5.664 1.52 1 90.25 93 GLU A C 1
ATOM 714 O O . GLU A 1 93 ? -9.156 -6.18 0.632 1 90.25 93 GLU A O 1
ATOM 719 N N . THR A 1 94 ? -8.078 -6.195 2.611 1 92.38 94 THR A N 1
ATOM 720 C CA . THR A 1 94 ? -8.422 -7.598 2.832 1 92.38 94 THR A CA 1
ATOM 721 C C . THR A 1 94 ? -9.93 -7.781 2.922 1 92.38 94 THR A C 1
ATOM 723 O O . THR A 1 94 ? -10.469 -8.805 2.482 1 92.38 94 THR A O 1
ATOM 726 N N . LEU A 1 95 ? -10.625 -6.785 3.422 1 90.62 95 LEU A N 1
ATOM 727 C CA . LEU A 1 95 ? -12.07 -6.883 3.598 1 90.62 95 LEU A CA 1
ATOM 728 C C . LEU A 1 95 ? -12.805 -6.203 2.447 1 90.62 95 LEU A C 1
ATOM 730 O O . LEU A 1 95 ? -14.039 -6.137 2.447 1 90.62 95 LEU A O 1
ATOM 734 N N . SER A 1 96 ? -12.102 -5.715 1.472 1 86.62 96 SER A N 1
ATOM 735 C CA . SER A 1 96 ? -12.703 -4.957 0.382 1 86.62 96 SER A CA 1
ATOM 736 C C . SER A 1 96 ? -13.68 -3.914 0.912 1 86.62 96 SER A C 1
ATOM 738 O O . SER A 1 96 ? -14.852 -3.893 0.516 1 86.62 96 SER A O 1
ATOM 740 N N . LEU A 1 97 ? -13.164 -3.057 1.698 1 87.88 97 LEU A N 1
ATOM 741 C CA . LEU A 1 97 ? -14.008 -2.117 2.428 1 87.88 97 LEU A CA 1
ATOM 742 C C . LEU A 1 97 ? -14.703 -1.158 1.471 1 87.88 97 LEU A C 1
ATOM 744 O O . LEU A 1 97 ? -15.648 -0.461 1.861 1 87.88 97 LEU A O 1
ATOM 748 N N . TRP A 1 98 ? -14.367 -1.114 0.246 1 81.88 98 TRP A N 1
ATOM 749 C CA . TRP A 1 98 ? -15.016 -0.256 -0.741 1 81.88 98 TRP A CA 1
ATOM 750 C C . TRP A 1 98 ? -16.359 -0.827 -1.156 1 81.88 98 TRP A C 1
ATOM 752 O O . TRP A 1 98 ? -17.188 -0.127 -1.756 1 81.88 98 TRP A O 1
ATOM 762 N N . GLU A 1 99 ? -16.516 -2.096 -0.864 1 82.25 99 GLU A N 1
ATOM 763 C CA . GLU A 1 99 ? -17.812 -2.707 -1.105 1 82.25 99 GLU A CA 1
ATOM 764 C C . GLU A 1 99 ? -18.703 -2.605 0.127 1 82.25 99 GLU A C 1
ATOM 766 O O . GLU A 1 99 ? -18.484 -3.305 1.118 1 82.25 99 GLU A O 1
ATOM 771 N N . ILE A 1 100 ? -19.672 -1.753 0.091 1 82.12 100 ILE A N 1
ATOM 772 C CA . ILE A 1 100 ? -20.547 -1.524 1.238 1 82.12 100 ILE A CA 1
ATOM 773 C C . ILE A 1 100 ? -21.531 -2.682 1.374 1 82.12 100 ILE A C 1
ATOM 775 O O . ILE A 1 100 ? -22.266 -2.992 0.435 1 82.12 100 ILE A O 1
ATOM 779 N N . PRO A 1 101 ? -21.453 -3.252 2.541 1 78.5 101 PRO A N 1
ATOM 780 C CA . PRO A 1 101 ? -22.406 -4.348 2.734 1 78.5 101 PRO A CA 1
ATOM 781 C C . PRO A 1 101 ? -23.859 -3.881 2.68 1 78.5 101 PRO A C 1
ATOM 783 O O . PRO A 1 101 ? -24.203 -2.873 3.297 1 78.5 101 PRO A O 1
ATOM 786 N N . LYS A 1 102 ? -24.688 -4.605 1.999 1 78.06 102 LYS A N 1
ATOM 787 C CA . LYS A 1 102 ? -26.094 -4.215 1.81 1 78.06 102 LYS A CA 1
ATOM 788 C C . LYS A 1 102 ? -26.953 -4.711 2.963 1 78.06 102 LYS A C 1
ATOM 790 O O . LYS A 1 102 ? -28.031 -4.164 3.213 1 78.06 102 LYS A O 1
ATOM 795 N N . ASP A 1 103 ? -26.578 -5.629 3.707 1 77.19 103 ASP A N 1
ATOM 796 C CA . ASP A 1 103 ? -27.422 -6.273 4.711 1 77.19 103 ASP A CA 1
ATOM 797 C C . ASP A 1 103 ? -27.281 -5.586 6.066 1 77.19 103 ASP A C 1
ATOM 799 O O . ASP A 1 103 ? -28.047 -5.859 6.992 1 77.19 103 ASP A O 1
ATOM 803 N N . GLY A 1 104 ? -26.594 -4.5 6.16 1 75.31 104 GLY A N 1
ATOM 804 C CA . GLY A 1 104 ? -26.406 -3.895 7.469 1 75.31 104 GLY A CA 1
ATOM 805 C C . GLY A 1 104 ? -27.297 -2.689 7.699 1 75.31 104 GLY A C 1
ATOM 806 O O . GLY A 1 104 ? -28.078 -2.307 6.82 1 75.31 104 GLY A O 1
ATOM 807 N N . SER A 1 105 ? -27.422 -2.254 9.016 1 82.44 105 SER A N 1
ATOM 808 C CA . SER A 1 105 ? -28.125 -1.022 9.344 1 82.44 105 SER A CA 1
ATOM 809 C C . SER A 1 105 ? -27.531 0.173 8.602 1 82.44 105 SER A C 1
ATOM 811 O O . SER A 1 105 ? -26.406 0.105 8.109 1 82.44 105 SER A O 1
ATOM 813 N N . LEU A 1 106 ? -28.312 1.215 8.5 1 83.25 106 LEU A N 1
ATOM 814 C CA . LEU A 1 106 ? -27.828 2.43 7.852 1 83.25 106 LEU A CA 1
ATOM 815 C C . LEU A 1 106 ? -26.594 2.982 8.57 1 83.25 106 LEU A C 1
ATOM 817 O O . LEU A 1 106 ? -25.672 3.48 7.926 1 83.25 106 LEU A O 1
ATOM 821 N N . LEU A 1 107 ? -26.656 2.863 9.828 1 85.25 107 LEU A N 1
ATOM 822 C CA . LEU A 1 107 ? -25.531 3.332 10.617 1 85.25 107 LEU A CA 1
ATOM 823 C C . LEU A 1 107 ? -24.281 2.5 10.32 1 85.25 107 LEU A C 1
ATOM 825 O O . LEU A 1 107 ? -23.188 3.045 10.164 1 85.25 107 LEU A O 1
ATOM 829 N N . SER A 1 108 ? -24.516 1.214 10.242 1 84.69 108 SER A N 1
ATOM 830 C CA . SER A 1 108 ? -23.391 0.327 9.977 1 84.69 108 SER A CA 1
ATOM 831 C C . SER A 1 108 ? -22.797 0.58 8.594 1 84.69 108 SER A C 1
ATOM 833 O O . SER A 1 108 ? -21.578 0.543 8.422 1 84.69 108 SER A O 1
ATOM 835 N N . GLN A 1 109 ? -23.609 0.881 7.711 1 87.25 109 GLN A N 1
ATOM 836 C CA . GLN A 1 109 ? -23.141 1.175 6.359 1 87.25 109 GLN A CA 1
ATOM 837 C C . GLN A 1 109 ? -22.375 2.486 6.316 1 87.25 109 GLN A C 1
ATOM 839 O O . GLN A 1 109 ? -21.328 2.578 5.656 1 87.25 109 GLN A O 1
ATOM 844 N N . GLU A 1 110 ? -22.906 3.441 7.055 1 88 110 GLU A N 1
ATOM 845 C CA . GLU A 1 110 ? -22.234 4.738 7.082 1 88 110 GLU A CA 1
ATOM 846 C C . GLU A 1 110 ? -20.906 4.652 7.824 1 88 110 GLU A C 1
ATOM 848 O O . GLU A 1 110 ? -19.938 5.32 7.453 1 88 110 GLU A O 1
ATOM 853 N N . GLU A 1 111 ? -20.891 3.877 8.836 1 88.62 111 GLU A N 1
ATOM 854 C CA . GLU A 1 111 ? -19.641 3.654 9.547 1 88.62 111 GLU A CA 1
ATOM 855 C C . GLU A 1 111 ? -18.594 3.01 8.641 1 88.62 111 GLU A C 1
ATOM 857 O O . GLU A 1 111 ? -17.406 3.328 8.727 1 88.62 111 GLU A O 1
ATOM 862 N N . HIS A 1 112 ? -19.125 2.131 7.867 1 90.12 112 HIS A N 1
ATOM 863 C CA . HIS A 1 112 ? -18.25 1.483 6.891 1 90.12 112 HIS A CA 1
ATOM 864 C C . HIS A 1 112 ? -17.672 2.498 5.914 1 90.12 112 HIS A C 1
ATOM 866 O O . HIS A 1 112 ? -16.453 2.508 5.668 1 90.12 112 HIS A O 1
ATOM 872 N N . ARG A 1 113 ? -18.438 3.355 5.422 1 89.25 113 ARG A N 1
ATOM 873 C CA . ARG A 1 113 ? -18 4.375 4.473 1 89.25 113 ARG A CA 1
ATOM 874 C C . ARG A 1 113 ? -17 5.336 5.117 1 89.25 113 ARG A C 1
ATOM 876 O O . ARG A 1 113 ? -15.977 5.664 4.523 1 89.25 113 ARG A O 1
ATOM 883 N N . ARG A 1 114 ? -17.281 5.727 6.266 1 90.75 114 ARG A N 1
ATOM 884 C CA . ARG A 1 114 ? -16.469 6.719 6.949 1 90.75 114 ARG A CA 1
ATOM 885 C C . ARG A 1 114 ? -15.125 6.113 7.379 1 90.75 114 ARG A C 1
ATOM 887 O O . ARG A 1 114 ? -14.109 6.805 7.395 1 90.75 114 ARG A O 1
ATOM 894 N N . THR A 1 115 ? -15.195 4.863 7.758 1 92.31 115 THR A N 1
ATOM 895 C CA . THR A 1 115 ? -13.945 4.191 8.078 1 92.31 115 THR A CA 1
ATOM 896 C C . THR A 1 115 ? -13.055 4.086 6.848 1 92.31 115 THR A C 1
ATOM 898 O O . THR A 1 115 ? -11.852 4.344 6.922 1 92.31 115 THR A O 1
ATOM 901 N N . TRP A 1 116 ? -13.648 3.732 5.746 1 90.5 116 TRP A N 1
ATOM 902 C CA . TRP A 1 116 ? -12.898 3.656 4.496 1 90.5 116 TRP A CA 1
ATOM 903 C C . TRP A 1 116 ? -12.273 5.004 4.152 1 90.5 116 TRP A C 1
ATOM 905 O O . TRP A 1 116 ? -11.109 5.074 3.764 1 90.5 116 TRP A O 1
ATOM 915 N N . LEU A 1 117 ? -13.047 6.016 4.375 1 89.69 117 LEU A N 1
ATOM 916 C CA . LEU A 1 117 ? -12.57 7.371 4.133 1 89.69 117 LEU A CA 1
ATOM 917 C C . LEU A 1 117 ? -11.406 7.715 5.062 1 89.69 117 LEU A C 1
ATOM 919 O O . LEU A 1 117 ? -10.406 8.289 4.629 1 89.69 117 LEU A O 1
ATOM 923 N N . SER A 1 118 ? -11.555 7.402 6.289 1 92.06 118 SER A N 1
ATOM 924 C CA . SER A 1 118 ? -10.539 7.699 7.289 1 92.06 118 SER A CA 1
ATOM 925 C C . SER A 1 118 ? -9.234 6.973 6.98 1 92.06 118 SER A C 1
ATOM 927 O O . SER A 1 118 ? -8.148 7.531 7.156 1 92.06 118 SER A O 1
ATOM 929 N N . VAL A 1 119 ? -9.344 5.742 6.551 1 92.5 119 VAL A N 1
ATOM 930 C CA . VAL A 1 119 ? -8.164 4.957 6.195 1 92.5 119 VAL A CA 1
ATOM 931 C C . VAL A 1 119 ? -7.43 5.617 5.031 1 92.5 119 VAL A C 1
ATOM 933 O O . VAL A 1 119 ? -6.203 5.734 5.047 1 92.5 119 VAL A O 1
ATOM 936 N N . ASN A 1 120 ? -8.156 6.07 4.094 1 88.38 120 ASN A N 1
ATOM 937 C CA . ASN A 1 120 ? -7.562 6.723 2.932 1 88.38 120 ASN A CA 1
ATOM 938 C C . ASN A 1 120 ? -6.855 8.016 3.316 1 88.38 120 ASN A C 1
ATOM 940 O O . ASN A 1 120 ? -5.723 8.266 2.893 1 88.38 120 ASN A O 1
ATOM 944 N N . ILE A 1 121 ? -7.512 8.766 4.117 1 89.31 121 ILE A N 1
ATOM 945 C CA . ILE A 1 121 ? -6.961 10.047 4.547 1 89.31 121 ILE A CA 1
ATOM 946 C C . ILE A 1 121 ? -5.688 9.812 5.359 1 89.31 121 ILE A C 1
ATOM 948 O O . ILE A 1 121 ? -4.652 10.43 5.094 1 89.31 121 ILE A O 1
ATOM 952 N N . ALA A 1 122 ? -5.793 8.906 6.281 1 92.31 122 ALA A N 1
ATOM 953 C CA . ALA A 1 122 ? -4.672 8.641 7.176 1 92.31 122 ALA A CA 1
ATOM 954 C C . ALA A 1 122 ? -3.477 8.078 6.406 1 92.31 122 ALA A C 1
ATOM 956 O O . ALA A 1 122 ? -2.332 8.445 6.672 1 92.31 122 ALA A O 1
ATOM 957 N N . SER A 1 123 ? -3.756 7.191 5.543 1 89.5 123 SER A N 1
ATOM 958 C CA . SER A 1 123 ? -2.689 6.559 4.773 1 89.5 123 SER A CA 1
ATOM 959 C C . SER A 1 123 ? -1.965 7.578 3.898 1 89.5 123 SER A C 1
ATOM 961 O O . SER A 1 123 ? -0.739 7.543 3.781 1 89.5 123 SER A O 1
ATOM 963 N N . ASP A 1 124 ? -2.66 8.461 3.305 1 88.12 124 ASP A N 1
ATOM 964 C CA . ASP A 1 124 ? -2.07 9.484 2.439 1 88.12 124 ASP A CA 1
ATOM 965 C C . ASP A 1 124 ? -1.19 10.438 3.24 1 88.12 124 ASP A C 1
ATOM 967 O O . ASP A 1 124 ? -0.048 10.703 2.861 1 88.12 124 ASP A O 1
ATOM 971 N N . TRP A 1 125 ? -1.734 10.906 4.312 1 89 125 TRP A N 1
ATOM 972 C CA . TRP A 1 125 ? -0.982 11.836 5.148 1 89 125 TRP A CA 1
ATOM 973 C C . TRP A 1 125 ? 0.29 11.18 5.68 1 89 125 TRP A C 1
ATOM 975 O O . TRP A 1 125 ? 1.352 11.812 5.711 1 89 125 TRP A O 1
ATOM 985 N N . SER A 1 126 ? 0.154 9.938 6.062 1 91.81 126 SER A N 1
ATOM 986 C CA . SER A 1 126 ? 1.308 9.234 6.621 1 91.81 126 SER A CA 1
ATOM 987 C C . SER A 1 126 ? 2.381 9.008 5.562 1 91.81 126 SER A C 1
ATOM 989 O O . SER A 1 126 ? 3.576 9.086 5.855 1 91.81 126 SER A O 1
ATOM 991 N N . ALA A 1 127 ? 1.975 8.664 4.387 1 89.5 127 ALA A N 1
ATOM 992 C CA . ALA A 1 127 ? 2.92 8.453 3.297 1 89.5 127 ALA A CA 1
ATOM 993 C C . ALA A 1 127 ? 3.701 9.727 2.984 1 89.5 127 ALA A C 1
ATOM 995 O O . ALA A 1 127 ? 4.926 9.688 2.834 1 89.5 127 ALA A O 1
ATOM 996 N N . ILE A 1 128 ? 3.059 10.805 2.973 1 86.12 128 ILE A N 1
ATOM 997 C CA . ILE A 1 128 ? 3.688 12.086 2.672 1 86.12 128 ILE A CA 1
ATOM 998 C C . ILE A 1 128 ? 4.66 12.453 3.787 1 86.12 128 ILE A C 1
ATOM 1000 O O . ILE A 1 128 ? 5.742 12.992 3.525 1 86.12 128 ILE A O 1
ATOM 1004 N N . ASP A 1 129 ? 4.301 12.117 4.969 1 86.62 129 ASP A N 1
ATOM 1005 C CA . ASP A 1 129 ? 5.129 12.445 6.125 1 86.62 129 ASP A CA 1
ATOM 1006 C C . ASP A 1 129 ? 6.496 11.781 6.027 1 86.62 129 ASP A C 1
ATOM 1008 O O . ASP A 1 129 ? 7.496 12.328 6.492 1 86.62 129 ASP A O 1
ATOM 1012 N N . ILE A 1 130 ? 6.539 10.641 5.484 1 86.75 130 ILE A N 1
ATOM 1013 C CA . ILE A 1 130 ? 7.812 9.938 5.445 1 86.75 130 ILE A CA 1
ATOM 1014 C C . ILE A 1 130 ? 8.375 9.961 4.023 1 86.75 130 ILE A C 1
ATOM 1016 O O . ILE A 1 130 ? 9.234 9.148 3.674 1 86.75 130 ILE A O 1
ATOM 1020 N N . SER A 1 131 ? 7.809 10.789 3.16 1 83.06 131 SER A N 1
ATOM 1021 C CA . SER A 1 131 ? 8.305 11.055 1.813 1 83.06 131 SER A CA 1
ATOM 1022 C C . SER A 1 131 ? 8.109 9.836 0.908 1 83.06 131 SER A C 1
ATOM 1024 O O . SER A 1 131 ? 9.023 9.453 0.178 1 83.06 131 SER A O 1
ATOM 1026 N N . VAL A 1 132 ? 7.02 9.18 1.153 1 82.81 132 VAL A N 1
ATOM 1027 C CA . VAL A 1 132 ? 6.602 8.094 0.272 1 82.81 132 VAL A CA 1
ATOM 1028 C C . VAL A 1 132 ? 5.387 8.523 -0.543 1 82.81 132 VAL A C 1
ATOM 1030 O O . VAL A 1 132 ? 4.547 9.289 -0.06 1 82.81 132 VAL A O 1
ATOM 1033 N N . GLU A 1 133 ? 5.367 8.062 -1.77 1 79.56 133 GLU A N 1
ATOM 1034 C CA . GLU A 1 133 ? 4.211 8.391 -2.598 1 79.56 133 GLU A CA 1
ATOM 1035 C C . GLU A 1 133 ? 2.975 7.617 -2.15 1 79.56 133 GLU A C 1
ATOM 1037 O O . GLU A 1 133 ? 3.025 6.398 -1.981 1 79.56 133 GLU A O 1
ATOM 1042 N N . PRO A 1 134 ? 1.98 8.375 -1.931 1 77.62 134 PRO A N 1
ATOM 1043 C CA . PRO A 1 134 ? 0.759 7.684 -1.501 1 77.62 134 PRO A CA 1
ATOM 1044 C C . PRO A 1 134 ? 0.194 6.758 -2.576 1 77.62 134 PRO A C 1
ATOM 1046 O O . PRO A 1 134 ? 0.385 7.004 -3.77 1 77.62 134 PRO A O 1
ATOM 1049 N N . ILE A 1 135 ? -0.401 5.625 -2.098 1 70.06 135 ILE A N 1
ATOM 1050 C CA . ILE A 1 135 ? -0.974 4.613 -2.977 1 70.06 135 ILE A CA 1
ATOM 1051 C C . ILE A 1 135 ? -2.4 5.004 -3.355 1 70.06 135 ILE A C 1
ATOM 1053 O O . ILE A 1 135 ? -3.178 5.441 -2.504 1 70.06 135 ILE A O 1
ATOM 1057 N N . SER A 1 136 ? -2.541 5.215 -4.688 1 59.88 136 SER A N 1
ATOM 1058 C CA . SER A 1 136 ? -3.906 5.484 -5.125 1 59.88 136 SER A CA 1
ATOM 1059 C C . SER A 1 136 ? -4.777 4.234 -5.023 1 59.88 136 SER A C 1
ATOM 1061 O O . SER A 1 136 ? -4.453 3.201 -5.613 1 59.88 136 SER A O 1
ATOM 1063 N N . LEU A 1 137 ? -5.406 4.102 -4.062 1 56.38 137 LEU A N 1
ATOM 1064 C CA . LEU A 1 137 ? -6.324 2.969 -4.016 1 56.38 137 LEU A CA 1
ATOM 1065 C C . LEU A 1 137 ? -7.355 3.055 -5.137 1 56.38 137 LEU A C 1
ATOM 1067 O O . LEU A 1 137 ? -7.848 4.141 -5.449 1 56.38 137 LEU A O 1
ATOM 1071 N N . ASN A 1 138 ? -7.109 2.436 -6.344 1 49.41 138 ASN A N 1
ATOM 1072 C CA . ASN A 1 138 ? -7.863 2.385 -7.59 1 49.41 138 ASN A CA 1
ATOM 1073 C C . ASN A 1 138 ? -9.32 2.801 -7.387 1 49.41 138 ASN A C 1
ATOM 1075 O O . ASN A 1 138 ? -9.969 3.27 -8.32 1 49.41 138 ASN A O 1
ATOM 1079 N N . HIS A 1 139 ? -9.906 2.312 -6.328 1 50.78 139 HIS A N 1
ATOM 1080 C CA . HIS A 1 139 ? -11.312 2.68 -6.387 1 50.78 139 HIS A CA 1
ATOM 1081 C C . HIS A 1 139 ? -11.531 4.117 -5.926 1 50.78 139 HIS A C 1
ATOM 1083 O O . HIS A 1 139 ? -11.523 4.395 -4.723 1 50.78 139 HIS A O 1
ATOM 1089 N N . GLY A 1 140 ? -10.758 4.93 -6.652 1 48.88 140 GLY A N 1
ATOM 1090 C CA . GLY A 1 140 ? -10.922 6.34 -6.336 1 48.88 140 GLY A CA 1
ATOM 1091 C C . GLY A 1 140 ? -12.156 6.625 -5.496 1 48.88 140 GLY A C 1
ATOM 1092 O O . GLY A 1 140 ? -13.133 5.879 -5.551 1 48.88 140 GLY A O 1
ATOM 1093 N N . LEU A 1 141 ? -11.891 7.121 -4.277 1 49.38 141 LEU A N 1
ATOM 1094 C CA . LEU A 1 141 ? -12.992 7.523 -3.41 1 49.38 141 LEU A CA 1
ATOM 1095 C C . LEU A 1 141 ? -14.062 8.258 -4.203 1 49.38 141 LEU A C 1
ATOM 1097 O O . LEU A 1 141 ? -13.797 9.312 -4.785 1 49.38 141 LEU A O 1
ATOM 1101 N N . ASP A 1 142 ? -14.852 7.543 -4.895 1 50.91 142 ASP A N 1
ATOM 1102 C CA . ASP A 1 142 ? -15.984 8.344 -5.352 1 50.91 142 ASP A CA 1
ATOM 1103 C C . ASP A 1 142 ? -16.594 9.141 -4.199 1 50.91 142 ASP A C 1
ATOM 1105 O O . ASP A 1 142 ? -16.781 8.609 -3.102 1 50.91 142 ASP A O 1
ATOM 1109 N N . VAL A 1 143 ? -16.328 10.5 -4.129 1 49 143 VAL A N 1
ATOM 1110 C CA . VAL A 1 143 ? -16.922 11.516 -3.26 1 49 143 VAL A CA 1
ATOM 1111 C C . VAL A 1 143 ? -18.297 11.07 -2.801 1 49 143 VAL A C 1
ATOM 1113 O O . VAL A 1 143 ? -18.688 11.305 -1.655 1 49 143 VAL A O 1
ATOM 1116 N N . ASP A 1 144 ? -18.875 10.484 -3.674 1 60.5 144 ASP A N 1
ATOM 1117 C CA . ASP A 1 144 ? -20.281 10.188 -3.377 1 60.5 144 ASP A CA 1
ATOM 1118 C C . ASP A 1 144 ? -20.406 8.961 -2.477 1 60.5 144 ASP A C 1
ATOM 1120 O O . ASP A 1 144 ? -21.438 8.281 -2.477 1 60.5 144 ASP A O 1
ATOM 1124 N N . LEU A 1 145 ? -19.344 8.984 -1.696 1 62.62 145 LEU A N 1
ATOM 1125 C CA . LEU A 1 145 ? -19.25 7.793 -0.86 1 62.62 145 LEU A CA 1
ATOM 1126 C C . LEU A 1 145 ? -20.188 7.898 0.344 1 62.62 145 LEU A C 1
ATOM 1128 O O . LEU A 1 145 ? -20.906 6.949 0.665 1 62.62 145 LEU A O 1
ATOM 1132 N N . LEU A 1 146 ? -20.172 9.242 0.921 1 77.38 146 LEU A N 1
ATOM 1133 C CA . LEU A 1 146 ? -20.953 9.336 2.152 1 77.38 146 LEU A CA 1
ATOM 1134 C C . LEU A 1 146 ? -22.422 9.594 1.847 1 77.38 146 LEU A C 1
ATOM 1136 O O . LEU A 1 146 ? -22.75 10.438 1.004 1 77.38 146 LEU A O 1
ATOM 1140 N N . LYS A 1 147 ? -23.25 8.922 2.416 1 76.69 147 LYS A N 1
ATOM 1141 C CA . LYS A 1 147 ? -24.672 9.062 2.176 1 76.69 147 LYS A CA 1
ATOM 1142 C C . LYS A 1 147 ? -25.312 10.016 3.182 1 76.69 147 LYS A C 1
ATOM 1144 O O . LYS A 1 147 ? -26.328 10.656 2.881 1 76.69 147 LYS A O 1
ATOM 1149 N N . PHE A 1 148 ? -24.688 10.125 4.379 1 78.12 148 PHE A N 1
ATOM 1150 C CA . PHE A 1 148 ? -25.172 11.031 5.414 1 78.12 148 PHE A CA 1
ATOM 1151 C C . PHE A 1 148 ? -24.172 12.148 5.668 1 78.12 148 PHE A C 1
ATOM 1153 O O . PHE A 1 148 ? -22.953 11.914 5.703 1 78.12 148 PHE A O 1
ATOM 1160 N N . ASP A 1 149 ? -24.75 13.273 5.754 1 80.19 149 ASP A N 1
ATOM 1161 C CA . ASP A 1 149 ? -23.859 14.375 6.062 1 80.19 149 ASP A CA 1
ATOM 1162 C C . ASP A 1 149 ? -23.375 14.305 7.512 1 80.19 149 ASP A C 1
ATOM 1164 O O . ASP A 1 149 ? -23.766 13.398 8.25 1 80.19 149 ASP A O 1
ATOM 1168 N N . ASP A 1 150 ? -22.594 15.219 7.895 1 83 150 ASP A N 1
ATOM 1169 C CA . ASP A 1 150 ? -21.906 15.164 9.188 1 83 150 ASP A CA 1
ATOM 1170 C C . ASP A 1 150 ? -22.891 15.367 10.336 1 83 150 ASP A C 1
ATOM 1172 O O . ASP A 1 150 ? -22.734 14.789 11.406 1 83 150 ASP A O 1
ATOM 1176 N N . ILE A 1 151 ? -23.953 16.109 10.078 1 79.44 151 ILE A N 1
ATOM 1177 C CA . ILE A 1 151 ? -24.953 16.344 11.102 1 79.44 151 ILE A CA 1
ATOM 1178 C C . ILE A 1 151 ? -25.844 15.109 11.25 1 79.44 151 ILE A C 1
ATOM 1180 O O . ILE A 1 151 ? -26.109 14.656 12.367 1 79.44 151 ILE A O 1
ATOM 1184 N N . ALA A 1 152 ? -26.25 14.633 10.133 1 78.44 152 ALA A N 1
ATOM 1185 C CA . ALA A 1 152 ? -27.125 13.461 10.125 1 78.44 152 ALA A CA 1
ATOM 1186 C C . ALA A 1 152 ? -26.438 12.258 10.742 1 78.44 152 ALA A C 1
ATOM 1188 O O . ALA A 1 152 ? -27.062 11.469 11.453 1 78.44 152 ALA A O 1
ATOM 1189 N N . PHE A 1 153 ? -25.25 12.078 10.508 1 83.19 153 PHE A N 1
ATOM 1190 C CA . PHE A 1 153 ? -24.5 10.938 11.023 1 83.19 153 PHE A CA 1
ATOM 1191 C C . PHE A 1 153 ? -24.406 10.984 12.539 1 83.19 153 PHE A C 1
ATOM 1193 O O . PHE A 1 153 ? -24.5 9.945 13.203 1 83.19 153 PHE A O 1
ATOM 1200 N N . GLN A 1 154 ? -24.234 12.172 13.031 1 77.75 154 GLN A N 1
ATOM 1201 C CA . GLN A 1 154 ? -24.109 12.32 14.484 1 77.75 154 GLN A CA 1
ATOM 1202 C C . GLN A 1 154 ? -25.406 11.969 15.18 1 77.75 154 GLN A C 1
ATOM 1204 O O . GLN A 1 154 ? -25.406 11.523 16.328 1 77.75 154 GLN A O 1
ATOM 1209 N N . SER A 1 155 ? -26.516 12.141 14.414 1 76.81 155 SER A N 1
ATOM 1210 C CA . SER A 1 155 ? -27.812 11.945 15.031 1 76.81 155 SER A CA 1
ATOM 1211 C C . SER A 1 155 ? -28.469 10.656 14.547 1 76.81 155 SER A C 1
ATOM 1213 O O . SER A 1 155 ? -29.625 10.375 14.867 1 76.81 155 SER A O 1
ATOM 1215 N N . LEU A 1 156 ? -27.688 9.938 13.844 1 76.5 156 LEU A N 1
ATOM 1216 C CA . LEU A 1 156 ? -28.297 8.742 13.242 1 76.5 156 LEU A CA 1
ATOM 1217 C C . LEU A 1 156 ? -28.625 7.707 14.312 1 76.5 156 LEU A C 1
ATOM 1219 O O . LEU A 1 156 ? -27.797 7.398 15.164 1 76.5 156 LEU A O 1
ATOM 1223 N N . ASP A 1 157 ? -29.859 7.344 14.242 1 72.5 157 ASP A N 1
ATOM 1224 C CA . ASP A 1 157 ? -30.312 6.301 15.148 1 72.5 157 ASP A CA 1
ATOM 1225 C C . ASP A 1 157 ? -29.734 4.941 14.773 1 72.5 157 ASP A C 1
ATOM 1227 O O . ASP A 1 157 ? -29.844 4.512 13.617 1 72.5 157 ASP A O 1
ATOM 1231 N N . PRO A 1 158 ? -29.047 4.301 15.688 1 74 158 PRO A N 1
ATOM 1232 C CA . PRO A 1 158 ? -28.406 3.02 15.383 1 74 158 PRO A CA 1
ATOM 1233 C C . PRO A 1 158 ? -29.406 1.956 14.938 1 74 158 PRO A C 1
ATOM 1235 O O . PRO A 1 158 ? -29.031 0.979 14.289 1 74 158 PRO A O 1
ATOM 1238 N N . TYR A 1 159 ? -30.672 2.213 15.273 1 69.31 159 TYR A N 1
ATOM 1239 C CA . TYR A 1 159 ? -31.656 1.173 15 1 69.31 159 TYR A CA 1
ATOM 1240 C C . TYR A 1 159 ? -32.438 1.481 13.734 1 69.31 159 TYR A C 1
ATOM 1242 O O . TYR A 1 159 ? -33.312 0.692 13.32 1 69.31 159 TYR A O 1
ATOM 1250 N N . LEU A 1 160 ? -32 2.617 13.148 1 65.06 160 LEU A N 1
ATOM 1251 C CA . LEU A 1 160 ? -32.719 2.959 11.93 1 65.06 160 LEU A CA 1
ATOM 1252 C C . LEU A 1 160 ? -32.281 2.072 10.766 1 65.06 160 LEU A C 1
ATOM 1254 O O . LEU A 1 160 ? -31.094 1.882 10.547 1 65.06 160 LEU A O 1
ATOM 1258 N N . VAL A 1 161 ? -33.188 1.183 10.273 1 60.44 161 VAL A N 1
ATOM 1259 C CA . VAL A 1 161 ? -32.906 0.243 9.195 1 60.44 161 VAL A CA 1
ATOM 1260 C C . VAL A 1 161 ? -33.125 0.93 7.844 1 60.44 161 VAL A C 1
ATOM 1262 O O . VAL A 1 161 ? -33.844 1.94 7.762 1 60.44 161 VAL A O 1
ATOM 1265 N N . GLN A 1 162 ? -32.594 0.401 6.754 1 59.16 162 GLN A N 1
ATOM 1266 C CA . GLN A 1 162 ? -32.594 0.811 5.352 1 59.16 162 GLN A CA 1
ATOM 1267 C C . GLN A 1 162 ? -34.031 1.028 4.855 1 59.16 162 GLN A C 1
ATOM 1269 O O . GLN A 1 162 ? -34.906 0.232 5.148 1 59.16 162 GLN A O 1
ATOM 1274 N N . GLY A 1 163 ? -34.406 2.148 4.246 1 55.25 163 GLY A N 1
ATOM 1275 C CA . GLY A 1 163 ? -35.688 2.494 3.621 1 55.25 163 GLY A CA 1
ATOM 1276 C C . GLY A 1 163 ? -36.344 3.689 4.262 1 55.25 163 GLY A C 1
ATOM 1277 O O . GLY A 1 163 ? -37.281 4.273 3.688 1 55.25 163 GLY A O 1
ATOM 1278 N N . THR A 1 164 ? -35.969 3.859 5.477 1 51.03 164 THR A N 1
ATOM 1279 C CA . THR A 1 164 ? -36.781 4.863 6.16 1 51.03 164 THR A CA 1
ATOM 1280 C C . THR A 1 164 ? -36.125 6.238 6.066 1 51.03 164 THR A C 1
ATOM 1282 O O . THR A 1 164 ? -36.688 7.238 6.496 1 51.03 164 THR A O 1
ATOM 1285 N N . TYR A 1 165 ? -34.875 6.207 5.719 1 55.09 165 TYR A N 1
ATOM 1286 C CA . TYR A 1 165 ? -34.25 7.527 5.871 1 55.09 165 TYR A CA 1
ATOM 1287 C C . TYR A 1 165 ? -34.125 8.227 4.523 1 55.09 165 TYR A C 1
ATOM 1289 O O . TYR A 1 165 ? -33.656 7.641 3.557 1 55.09 165 TYR A O 1
ATOM 1297 N N . SER A 1 166 ? -35.094 9.047 4.273 1 51.66 166 SER A N 1
ATOM 1298 C CA . SER A 1 166 ? -34.906 9.992 3.178 1 51.66 166 SER A CA 1
ATOM 1299 C C . SER A 1 166 ? -33.688 10.852 3.393 1 51.66 166 SER A C 1
ATOM 1301 O O . SER A 1 166 ? -33.562 11.578 4.383 1 51.66 166 SER A O 1
ATOM 1303 N N . SER A 1 167 ? -32.531 10.438 3.096 1 54 167 SER A N 1
ATOM 1304 C CA . SER A 1 167 ? -31.281 11.156 3.293 1 54 167 SER A CA 1
ATOM 1305 C C . SER A 1 167 ? -31.391 12.609 2.836 1 54 167 SER A C 1
ATOM 1307 O O . SER A 1 167 ? -31.641 12.875 1.658 1 54 167 SER A O 1
ATOM 1309 N N . PRO A 1 168 ? -31.797 13.43 3.656 1 50.53 168 PRO A N 1
ATOM 1310 C CA . PRO A 1 168 ? -31.75 14.789 3.105 1 50.53 168 PRO A CA 1
ATOM 1311 C C . PRO A 1 168 ? -30.391 15.125 2.492 1 50.53 168 PRO A C 1
ATOM 1313 O O . PRO A 1 168 ? -29.375 14.602 2.928 1 50.53 168 PRO A O 1
ATOM 1316 N N . GLN A 1 169 ? -30.375 15.406 1.279 1 53.03 169 GLN A N 1
ATOM 1317 C CA . GLN A 1 169 ? -29.219 16 0.611 1 53.03 169 GLN A CA 1
ATOM 1318 C C . GLN A 1 169 ? -28.531 17.031 1.507 1 53.03 169 GLN A C 1
ATOM 1320 O O . GLN A 1 169 ? -28.953 18.188 1.573 1 53.03 169 GLN A O 1
ATOM 1325 N N . SER A 1 170 ? -28.234 16.719 2.742 1 58.81 170 SER A N 1
ATOM 1326 C CA . SER A 1 170 ? -27.656 17.781 3.562 1 58.81 170 SER A CA 1
ATOM 1327 C C . SER A 1 170 ? -26.297 18.203 3.023 1 58.81 170 SER A C 1
ATOM 1329 O O . SER A 1 170 ? -25.484 17.359 2.641 1 58.81 170 SER A O 1
ATOM 1331 N N . PRO A 1 171 ? -26.172 19.469 2.883 1 64.19 171 PRO A N 1
ATOM 1332 C CA . PRO A 1 171 ? -25.047 20.172 2.281 1 64.19 171 PRO A CA 1
ATOM 1333 C C . PRO A 1 171 ? -23.766 20.109 3.129 1 64.19 171 PRO A C 1
ATOM 1335 O O . PRO A 1 171 ? -22.703 20.562 2.699 1 64.19 171 PRO A O 1
ATOM 1338 N N . TYR A 1 172 ? -23.812 19.422 4.32 1 73.44 172 TYR A N 1
ATOM 1339 C CA . TYR A 1 172 ? -22.672 19.562 5.223 1 73.44 172 TYR A CA 1
ATOM 1340 C C . TYR A 1 172 ? -21.766 18.359 5.145 1 73.44 172 TYR A C 1
ATOM 1342 O O . TYR A 1 172 ? -21.328 17.828 6.176 1 73.44 172 TYR A O 1
ATOM 1350 N N . ASN A 1 173 ? -21.469 17.906 4.027 1 84.94 173 ASN A N 1
ATOM 1351 C CA . ASN A 1 173 ? -20.531 16.797 3.881 1 84.94 173 ASN A CA 1
ATOM 1352 C C . ASN A 1 173 ? -19.094 17.281 3.84 1 84.94 173 ASN A C 1
ATOM 1354 O O . ASN A 1 173 ? -18.391 17.078 2.846 1 84.94 173 ASN A O 1
ATOM 1358 N N . MET A 1 174 ? -18.672 17.828 4.969 1 89.94 174 MET A N 1
ATOM 1359 C CA . MET A 1 174 ? -17.375 18.484 5.035 1 89.94 174 MET A CA 1
ATOM 1360 C C . MET A 1 174 ? -16.25 17.453 4.926 1 89.94 174 MET A C 1
ATOM 1362 O O . MET A 1 174 ? -15.227 17.703 4.285 1 89.94 174 MET A O 1
ATOM 1366 N N . TRP A 1 175 ? -16.469 16.281 5.477 1 88.56 175 TRP A N 1
ATOM 1367 C CA . TRP A 1 175 ? -15.445 15.234 5.402 1 88.56 175 TRP A CA 1
ATOM 1368 C C . TRP A 1 175 ? -15.25 14.773 3.963 1 88.56 175 TRP A C 1
ATOM 1370 O O . TRP A 1 175 ? -14.125 14.484 3.545 1 88.56 175 TRP A O 1
ATOM 1380 N N . ALA A 1 176 ? -16.297 14.695 3.236 1 85.38 176 ALA A N 1
ATOM 1381 C CA . ALA A 1 176 ? -16.219 14.32 1.827 1 85.38 176 ALA A CA 1
ATOM 1382 C C . ALA A 1 176 ? -15.438 15.367 1.029 1 85.38 176 ALA A C 1
ATOM 1384 O O . ALA A 1 176 ? -14.625 15.023 0.17 1 85.38 176 ALA A O 1
ATOM 1385 N N . TYR A 1 177 ? -15.719 16.609 1.363 1 87.81 177 TYR A N 1
ATOM 1386 C CA . TYR A 1 177 ? -15.016 17.672 0.671 1 87.81 177 TYR A CA 1
ATOM 1387 C C . TYR A 1 177 ? -13.531 17.672 1.02 1 87.81 177 TYR A C 1
ATOM 1389 O O . TYR A 1 177 ? -12.688 17.938 0.16 1 87.81 177 TYR A O 1
ATOM 1397 N N . MET A 1 178 ? -13.242 17.406 2.242 1 89.81 178 MET A N 1
ATOM 1398 C CA . MET A 1 178 ? -11.844 17.312 2.654 1 89.81 178 MET A CA 1
ATOM 1399 C C . MET A 1 178 ? -11.133 16.172 1.927 1 89.81 178 MET A C 1
ATOM 1401 O O . MET A 1 178 ? -9.992 16.328 1.49 1 89.81 178 MET A O 1
ATOM 1405 N N . ALA A 1 179 ? -11.789 15.117 1.785 1 85.56 179 ALA A N 1
ATOM 1406 C CA . ALA A 1 179 ? -11.203 13.961 1.109 1 85.56 179 ALA A CA 1
ATOM 1407 C C . ALA A 1 179 ? -10.922 14.266 -0.357 1 85.56 179 ALA A C 1
ATOM 1409 O O . ALA A 1 179 ? -9.93 13.789 -0.917 1 85.56 179 ALA A O 1
ATOM 1410 N N . ARG A 1 180 ? -11.719 15.055 -0.955 1 85.19 180 ARG A N 1
ATOM 1411 C CA . ARG A 1 180 ? -11.578 15.391 -2.367 1 85.19 180 ARG A CA 1
ATOM 1412 C C . ARG A 1 180 ? -10.344 16.25 -2.607 1 85.19 180 ARG A C 1
ATOM 1414 O O . ARG A 1 180 ? -9.812 16.281 -3.719 1 85.19 180 ARG A O 1
ATOM 1421 N N . SER A 1 181 ? -9.961 16.906 -1.607 1 89.81 181 SER A N 1
ATOM 1422 C CA . SER A 1 181 ? -8.812 17.797 -1.771 1 89.81 181 SER A CA 1
ATOM 1423 C C . SER A 1 181 ? -7.5 17.062 -1.527 1 89.81 181 SER A C 1
ATOM 1425 O O . SER A 1 181 ? -6.43 17.562 -1.886 1 89.81 181 SER A O 1
ATOM 1427 N N . LEU A 1 182 ? -7.605 15.875 -1.033 1 87.81 182 LEU A N 1
ATOM 1428 C CA . LEU A 1 182 ? -6.398 15.141 -0.657 1 87.81 182 LEU A CA 1
ATOM 1429 C C . LEU A 1 182 ? -5.562 14.805 -1.887 1 87.81 182 LEU A C 1
ATOM 1431 O O . LEU A 1 182 ? -4.332 14.789 -1.819 1 87.81 182 LEU A O 1
ATOM 1435 N N . GLY A 1 183 ? -6.273 14.477 -2.951 1 87.31 183 GLY A N 1
ATOM 1436 C CA . GLY A 1 183 ? -5.555 14.203 -4.184 1 87.31 183 GLY A CA 1
ATOM 1437 C C . GLY A 1 183 ? -4.664 15.352 -4.621 1 87.31 183 GLY A C 1
ATOM 1438 O O . GLY A 1 183 ? -3.564 15.133 -5.133 1 87.31 183 GLY A O 1
ATOM 1439 N N . ILE A 1 184 ? -5.105 16.562 -4.371 1 92.31 184 ILE A N 1
ATOM 1440 C CA . ILE A 1 184 ? -4.352 17.75 -4.734 1 92.31 184 ILE A CA 1
ATOM 1441 C C . ILE A 1 184 ? -3.133 17.891 -3.822 1 92.31 184 ILE A C 1
ATOM 1443 O O . ILE A 1 184 ? -2.029 18.172 -4.289 1 92.31 184 ILE A O 1
ATOM 1447 N N . PHE A 1 185 ? -3.414 17.625 -2.637 1 91.25 185 PHE A N 1
ATOM 1448 C CA . PHE A 1 185 ? -2.332 17.672 -1.659 1 91.25 185 PHE A CA 1
ATOM 1449 C C . PHE A 1 185 ? -1.242 16.672 -2.016 1 91.25 185 PHE A C 1
ATOM 1451 O O . PHE A 1 185 ? -0.054 17 -1.992 1 91.25 185 PHE A O 1
ATOM 1458 N N . ASN A 1 186 ? -1.626 15.516 -2.309 1 89.31 186 ASN A N 1
ATOM 1459 C CA . ASN A 1 186 ? -0.674 14.469 -2.666 1 89.31 186 ASN A CA 1
ATOM 1460 C C . ASN A 1 186 ? 0.158 14.859 -3.885 1 89.31 186 ASN A C 1
ATOM 1462 O O . ASN A 1 186 ? 1.385 14.742 -3.867 1 89.31 186 ASN A O 1
ATOM 1466 N N . GLN A 1 187 ? -0.465 15.328 -4.867 1 91.88 187 GLN A N 1
ATOM 1467 C CA . GLN A 1 187 ? 0.231 15.719 -6.09 1 91.88 187 GLN A CA 1
ATOM 1468 C C . GLN A 1 187 ? 1.173 16.891 -5.84 1 91.88 187 GLN A C 1
ATOM 1470 O O . GLN A 1 187 ? 2.266 16.953 -6.406 1 91.88 187 GLN A O 1
ATOM 1475 N N . THR A 1 188 ? 0.714 17.797 -5.027 1 94.12 188 THR A N 1
ATOM 1476 C CA . THR A 1 188 ? 1.547 18.938 -4.684 1 94.12 188 THR A CA 1
ATOM 1477 C C . THR A 1 188 ? 2.799 18.5 -3.934 1 94.12 188 THR A C 1
ATOM 1479 O O . THR A 1 188 ? 3.904 18.953 -4.23 1 94.12 188 THR A O 1
ATOM 1482 N N . SER A 1 189 ? 2.611 17.641 -3.02 1 91.38 189 SER A N 1
ATOM 1483 C CA . SER A 1 189 ? 3.727 17.156 -2.213 1 91.38 189 SER A CA 1
ATOM 1484 C C . SER A 1 189 ? 4.738 16.406 -3.068 1 91.38 189 SER A C 1
ATOM 1486 O O . SER A 1 189 ? 5.949 16.547 -2.881 1 91.38 189 SER A O 1
ATOM 1488 N N . VAL A 1 190 ? 4.242 15.609 -3.957 1 88.62 190 VAL A N 1
ATOM 1489 C CA . VAL A 1 190 ? 5.125 14.867 -4.852 1 88.62 190 VAL A CA 1
ATOM 1490 C C . VAL A 1 190 ? 5.887 15.844 -5.75 1 88.62 190 VAL A C 1
ATOM 1492 O O . VAL A 1 190 ? 7.086 15.68 -5.977 1 88.62 190 VAL A O 1
ATOM 1495 N N . LEU A 1 191 ? 5.176 16.812 -6.273 1 93.06 191 LEU A N 1
ATOM 1496 C CA . LEU A 1 191 ? 5.785 17.828 -7.125 1 93.06 191 LEU A CA 1
ATOM 1497 C C . LEU A 1 191 ? 6.883 18.578 -6.383 1 93.06 191 LEU A C 1
ATOM 1499 O O . LEU A 1 191 ? 7.965 18.812 -6.926 1 93.06 191 LEU A O 1
ATOM 1503 N N . LEU A 1 192 ? 6.617 18.938 -5.164 1 93.56 192 LEU A N 1
ATOM 1504 C CA . LEU A 1 192 ? 7.59 19.625 -4.332 1 93.56 192 LEU A CA 1
ATOM 1505 C C . LEU A 1 192 ? 8.812 18.75 -4.07 1 93.56 192 LEU A C 1
ATOM 1507 O O . LEU A 1 192 ? 9.945 19.234 -4.086 1 93.56 192 LEU A O 1
ATOM 1511 N N . ARG A 1 193 ? 8.57 17.578 -3.826 1 89.38 193 ARG A N 1
ATOM 1512 C CA . ARG A 1 193 ? 9.664 16.641 -3.574 1 89.38 193 ARG A CA 1
ATOM 1513 C C . ARG A 1 193 ? 10.547 16.484 -4.809 1 89.38 193 ARG A C 1
ATOM 1515 O O . ARG A 1 193 ? 11.773 16.453 -4.703 1 89.38 193 ARG A O 1
ATOM 1522 N N . ARG A 1 194 ? 9.938 16.328 -5.953 1 89.06 194 ARG A N 1
ATOM 1523 C CA . ARG A 1 194 ? 10.695 16.219 -7.195 1 89.06 194 ARG A CA 1
ATOM 1524 C C . ARG A 1 194 ? 11.578 17.453 -7.414 1 89.06 194 ARG A C 1
ATOM 1526 O O . ARG A 1 194 ? 12.719 17.328 -7.848 1 89.06 194 ARG A O 1
ATOM 1533 N N . MET A 1 195 ? 11.055 18.531 -7.133 1 91.31 195 MET A N 1
ATOM 1534 C CA . MET A 1 195 ? 11.836 19.766 -7.266 1 91.31 195 MET A CA 1
ATOM 1535 C C . MET A 1 195 ? 12.961 19.812 -6.234 1 91.31 195 MET A C 1
ATOM 1537 O O . MET A 1 195 ? 14.078 20.203 -6.551 1 91.31 195 MET A O 1
ATOM 1541 N N . SER A 1 196 ? 12.617 19.438 -5.031 1 88.62 196 SER A N 1
ATOM 1542 C CA . SER A 1 196 ? 13.602 19.438 -3.953 1 88.62 196 SER A CA 1
ATOM 1543 C C . SER A 1 196 ? 14.781 18.531 -4.281 1 88.62 196 SER A C 1
ATOM 1545 O O . SER A 1 196 ? 15.922 18.828 -3.893 1 88.62 196 SER A O 1
ATOM 1547 N N . GLN A 1 197 ? 14.508 17.5 -4.969 1 84.5 197 GLN A N 1
ATOM 1548 C CA . GLN A 1 197 ? 15.547 16.531 -5.312 1 84.5 197 GLN A CA 1
ATOM 1549 C C . GLN A 1 197 ? 16.234 16.906 -6.617 1 84.5 197 GLN A C 1
ATOM 1551 O O . GLN A 1 197 ? 17.203 16.25 -7.027 1 84.5 197 GLN A O 1
ATOM 1556 N N . GLY A 1 198 ? 15.766 17.891 -7.27 1 86.44 198 GLY A N 1
ATOM 1557 C CA . GLY A 1 198 ? 16.375 18.375 -8.5 1 86.44 198 GLY A CA 1
ATOM 1558 C C . GLY A 1 198 ? 15.93 17.609 -9.727 1 86.44 198 GLY A C 1
ATOM 1559 O O . GLY A 1 198 ? 16.531 17.734 -10.797 1 86.44 198 GLY A O 1
ATOM 1560 N N . SER A 1 199 ? 14.922 16.859 -9.586 1 87.5 199 SER A N 1
ATOM 1561 C CA . SER A 1 199 ? 14.406 16.062 -10.695 1 87.5 199 SER A CA 1
ATOM 1562 C C . SER A 1 199 ? 13.672 16.938 -11.711 1 87.5 199 SER A C 1
ATOM 1564 O O . SER A 1 199 ? 13.539 16.562 -12.875 1 87.5 199 SER A O 1
ATOM 1566 N N . ILE A 1 200 ? 13.094 18.016 -11.258 1 91.44 200 ILE A N 1
ATOM 1567 C CA . ILE A 1 200 ? 12.43 18.953 -12.156 1 91.44 200 ILE A CA 1
ATOM 1568 C C . ILE A 1 200 ? 12.938 20.359 -11.891 1 91.44 200 ILE A C 1
ATOM 1570 O O . ILE A 1 200 ? 13.391 20.672 -10.789 1 91.44 200 ILE A O 1
ATOM 1574 N N . SER A 1 201 ? 12.906 21.141 -12.891 1 91.31 201 SER A N 1
ATOM 1575 C CA . SER A 1 201 ? 13.305 22.531 -12.758 1 91.31 201 SER A CA 1
ATOM 1576 C C . SER A 1 201 ? 12.172 23.375 -12.188 1 91.31 201 SER A C 1
ATOM 1578 O O . SER A 1 201 ? 11.023 22.938 -12.125 1 91.31 201 SER A O 1
ATOM 1580 N N . PHE A 1 202 ? 12.492 24.578 -11.719 1 90.5 202 PHE A N 1
ATOM 1581 C CA . PHE A 1 202 ? 11.477 25.5 -11.227 1 90.5 202 PHE A CA 1
ATOM 1582 C C . PHE A 1 202 ? 10.492 25.859 -12.336 1 90.5 202 PHE A C 1
ATOM 1584 O O . PHE A 1 202 ? 9.305 26.047 -12.086 1 90.5 202 PHE A O 1
ATOM 1591 N N . HIS A 1 203 ? 11.023 25.922 -13.555 1 90.44 203 HIS A N 1
ATOM 1592 C CA . HIS A 1 203 ? 10.156 26.188 -14.695 1 90.44 203 HIS A CA 1
ATOM 1593 C C . HIS A 1 203 ? 9.109 25.094 -14.867 1 90.44 203 HIS A C 1
ATOM 1595 O O . HIS A 1 203 ? 7.926 25.391 -15.078 1 90.44 203 HIS A O 1
ATOM 1601 N N . ASP A 1 204 ? 9.523 23.828 -14.719 1 93.44 204 ASP A N 1
ATOM 1602 C CA . ASP A 1 204 ? 8.602 22.688 -14.797 1 93.44 204 ASP A CA 1
ATOM 1603 C C . ASP A 1 204 ? 7.605 22.719 -13.641 1 93.44 204 ASP A C 1
ATOM 1605 O O . ASP A 1 204 ? 6.434 22.391 -13.82 1 93.44 204 ASP A O 1
ATOM 1609 N N . TYR A 1 205 ? 8.125 23.094 -12.484 1 93.94 205 TYR A N 1
ATOM 1610 C CA . TYR A 1 205 ? 7.266 23.219 -11.312 1 93.94 205 TYR A CA 1
ATOM 1611 C C . TYR A 1 205 ? 6.148 24.234 -11.562 1 93.94 205 TYR A C 1
ATOM 1613 O O . TYR A 1 205 ? 4.992 23.984 -11.219 1 93.94 205 TYR A O 1
ATOM 1621 N N . CYS A 1 206 ? 6.484 25.312 -12.172 1 92.88 206 CYS A N 1
ATOM 1622 C CA . CYS A 1 206 ? 5.516 26.375 -12.445 1 92.88 206 CYS A CA 1
ATOM 1623 C C . CYS A 1 206 ? 4.438 25.891 -13.406 1 92.88 206 CYS A C 1
ATOM 1625 O O . CYS A 1 206 ? 3.258 26.203 -13.234 1 92.88 206 CYS A O 1
ATOM 1627 N N . GLN A 1 207 ? 4.828 25.109 -14.328 1 94.12 207 GLN A N 1
ATOM 1628 C CA . GLN A 1 207 ? 3.883 24.594 -15.312 1 94.12 207 GLN A CA 1
ATOM 1629 C C . GLN A 1 207 ? 2.883 23.641 -14.688 1 94.12 207 GLN A C 1
ATOM 1631 O O . GLN A 1 207 ? 1.674 23.766 -14.883 1 94.12 207 GLN A O 1
ATOM 1636 N N . GLU A 1 208 ? 3.41 22.766 -13.891 1 94.94 208 GLU A N 1
ATOM 1637 C CA . GLU A 1 208 ? 2.533 21.797 -13.234 1 94.94 208 GLU A CA 1
ATOM 1638 C C . GLU A 1 208 ? 1.751 22.438 -12.094 1 94.94 208 GLU A C 1
ATOM 1640 O O . GLU A 1 208 ? 0.637 22.016 -11.781 1 94.94 208 GLU A O 1
ATOM 1645 N N . GLY A 1 209 ? 2.369 23.453 -11.508 1 95.44 209 GLY A N 1
ATOM 1646 C CA . GLY A 1 209 ? 1.728 24.172 -10.422 1 95.44 209 GLY A CA 1
ATOM 1647 C C . GLY A 1 209 ? 0.45 24.875 -10.844 1 95.44 209 GLY A C 1
ATOM 1648 O O . GLY A 1 209 ? -0.482 25.016 -10.047 1 95.44 209 GLY A O 1
ATOM 1649 N N . VAL A 1 210 ? 0.397 25.281 -12.07 1 96.06 210 VAL A N 1
ATOM 1650 C CA . VAL A 1 210 ? -0.773 25.984 -12.594 1 96.06 210 VAL A CA 1
ATOM 1651 C C . VAL A 1 210 ? -1.973 25.031 -12.609 1 96.06 210 VAL A C 1
ATOM 1653 O O . VAL A 1 210 ? -3.094 25.438 -12.297 1 96.06 210 VAL A O 1
ATOM 1656 N N . VAL A 1 211 ? -1.7 23.844 -12.953 1 96.75 211 VAL A N 1
ATOM 1657 C CA . VAL A 1 211 ? -2.766 22.844 -12.992 1 96.75 211 VAL A CA 1
ATOM 1658 C C . VAL A 1 211 ? -3.299 22.609 -11.578 1 96.75 211 VAL A C 1
ATOM 1660 O O . VAL A 1 211 ? -4.512 22.531 -11.367 1 96.75 211 VAL A O 1
ATOM 1663 N N . LEU A 1 212 ? -2.416 22.484 -10.633 1 97.12 212 LEU A N 1
ATOM 1664 C CA . LEU A 1 212 ? -2.801 22.234 -9.25 1 97.12 212 LEU A CA 1
ATOM 1665 C C . LEU A 1 212 ? -3.545 23.438 -8.664 1 97.12 212 LEU A C 1
ATOM 1667 O O . LEU A 1 212 ? -4.492 23.266 -7.895 1 97.12 212 LEU A O 1
ATOM 1671 N N . GLU A 1 213 ? -3.096 24.625 -8.992 1 97.38 213 GLU A N 1
ATOM 1672 C CA . GLU A 1 213 ? -3.816 25.828 -8.586 1 97.38 213 GLU A CA 1
ATOM 1673 C C . GLU A 1 213 ? -5.25 25.812 -9.109 1 97.38 213 GLU A C 1
ATOM 1675 O O . GLU A 1 213 ? -6.184 26.156 -8.383 1 97.38 213 GLU A O 1
ATOM 1680 N N . GLY A 1 214 ? -5.336 25.438 -10.391 1 97.44 214 GLY A N 1
ATOM 1681 C CA . GLY A 1 214 ? -6.664 25.344 -10.977 1 97.44 214 GLY A CA 1
ATOM 1682 C C . GLY A 1 214 ? -7.57 24.359 -10.25 1 97.44 214 GLY A C 1
ATOM 1683 O O . GLY A 1 214 ? -8.75 24.641 -10.047 1 97.44 214 GLY A O 1
ATOM 1684 N N . ARG A 1 215 ? -7.07 23.281 -9.844 1 96.44 215 ARG A N 1
ATOM 1685 C CA . ARG A 1 215 ? -7.84 22.266 -9.117 1 96.44 215 ARG A CA 1
ATOM 1686 C C . ARG A 1 215 ? -8.258 22.781 -7.742 1 96.44 215 ARG A C 1
ATOM 1688 O O . ARG A 1 215 ? -9.352 22.484 -7.262 1 96.44 215 ARG A O 1
ATOM 1695 N N . LEU A 1 216 ? -7.387 23.5 -7.074 1 97.06 216 LEU A N 1
ATOM 1696 C CA . LEU A 1 216 ? -7.723 24.109 -5.789 1 97.06 216 LEU A CA 1
ATOM 1697 C C . LEU A 1 216 ? -8.836 25.141 -5.945 1 97.06 216 LEU A C 1
ATOM 1699 O O . LEU A 1 216 ? -9.773 25.172 -5.141 1 97.06 216 LEU A O 1
ATOM 1703 N N . ASP A 1 217 ? -8.711 25.891 -7.02 1 97.38 217 ASP A N 1
ATOM 1704 C CA . ASP A 1 217 ? -9.75 26.875 -7.285 1 97.38 217 ASP A CA 1
ATOM 1705 C C . ASP A 1 217 ? -11.094 26.203 -7.559 1 97.38 217 ASP A C 1
ATOM 1707 O O . ASP A 1 217 ? -12.141 26.672 -7.102 1 97.38 217 ASP A O 1
ATOM 1711 N N . GLU A 1 218 ? -11.008 25.156 -8.289 1 96.25 218 GLU A N 1
ATOM 1712 C CA . GLU A 1 218 ? -12.227 24.406 -8.594 1 96.25 218 GLU A CA 1
ATOM 1713 C C . GLU A 1 218 ? -12.844 23.828 -7.328 1 96.25 218 GLU A C 1
ATOM 1715 O O . GLU A 1 218 ? -14.07 23.797 -7.191 1 96.25 218 GLU A O 1
ATOM 1720 N N . TRP A 1 219 ? -12.062 23.328 -6.508 1 94.62 219 TRP A N 1
ATOM 1721 C CA . TRP A 1 219 ? -12.547 22.797 -5.234 1 94.62 219 TRP A CA 1
ATOM 1722 C C . TRP A 1 219 ? -13.289 23.859 -4.445 1 94.62 219 TRP A C 1
ATOM 1724 O O . TRP A 1 219 ? -14.383 23.625 -3.934 1 94.62 219 TRP A O 1
ATOM 1734 N N . GLU A 1 220 ? -12.727 25.078 -4.285 1 95.38 220 GLU A N 1
ATOM 1735 C CA . GLU A 1 220 ? -13.344 26.156 -3.539 1 95.38 220 GLU A CA 1
ATOM 1736 C C . GLU A 1 220 ? -14.672 26.578 -4.168 1 95.38 220 GLU A C 1
ATOM 1738 O O . GLU A 1 220 ? -15.648 26.828 -3.461 1 95.38 220 GLU A O 1
ATOM 1743 N N . LYS A 1 221 ? -14.68 26.531 -5.496 1 94.62 221 LYS A N 1
ATOM 1744 C CA . LYS A 1 221 ? -15.883 26.938 -6.219 1 94.62 221 LYS A CA 1
ATOM 1745 C C . LYS A 1 221 ? -16.984 25.891 -6.07 1 94.62 221 LYS A C 1
ATOM 1747 O O . LYS A 1 221 ? -18.172 26.203 -6.148 1 94.62 221 LYS A O 1
ATOM 1752 N N . SER A 1 222 ? -16.562 24.688 -5.855 1 91.06 222 SER A N 1
ATOM 1753 C CA . SER A 1 222 ? -17.516 23.594 -5.773 1 91.06 222 SER A CA 1
ATOM 1754 C C . SER A 1 222 ? -18.203 23.547 -4.41 1 91.06 222 SER A C 1
ATOM 1756 O O . SER A 1 222 ? -19.234 22.891 -4.246 1 91.06 222 SER A O 1
ATOM 1758 N N . LEU A 1 223 ? -17.688 24.312 -3.42 1 91.94 223 LEU A N 1
ATOM 1759 C CA . LEU A 1 223 ? -18.281 24.312 -2.088 1 91.94 223 LEU A CA 1
ATOM 1760 C C . LEU A 1 223 ? -19.641 25.016 -2.098 1 91.94 223 LEU A C 1
ATOM 1762 O O . LEU A 1 223 ? -19.797 26.078 -2.711 1 91.94 223 LEU A O 1
ATOM 1766 N N . PRO A 1 224 ? -20.625 24.406 -1.506 1 90.44 224 PRO A N 1
ATOM 1767 C CA . PRO A 1 224 ? -21.891 25.125 -1.349 1 90.44 224 PRO A CA 1
ATOM 1768 C C . PRO A 1 224 ? -21.75 26.422 -0.566 1 90.44 224 PRO A C 1
ATOM 1770 O O . PRO A 1 224 ? -20.828 26.562 0.246 1 90.44 224 PRO A O 1
ATOM 1773 N N . PRO A 1 225 ? -22.625 27.391 -0.727 1 91.44 225 PRO A N 1
ATOM 1774 C CA . PRO A 1 225 ? -22.516 28.703 -0.092 1 91.44 225 PRO A CA 1
ATOM 1775 C C . PRO A 1 225 ? -22.438 28.625 1.431 1 91.44 225 PRO A C 1
ATOM 1777 O O . PRO A 1 225 ? -21.766 29.422 2.066 1 91.44 225 PRO A O 1
ATOM 1780 N N . ASN A 1 226 ? -23.031 27.656 1.956 1 89.25 226 ASN A N 1
ATOM 1781 C CA . ASN A 1 226 ? -23.078 27.547 3.41 1 89.25 226 ASN A CA 1
ATOM 1782 C C . ASN A 1 226 ? -21.797 26.969 3.973 1 89.25 226 ASN A C 1
ATOM 1784 O O . ASN A 1 226 ? -21.578 26.969 5.188 1 89.25 226 ASN A O 1
ATOM 1788 N N . LEU A 1 227 ? -20.906 26.531 3.102 1 92.88 227 LEU A N 1
ATOM 1789 C CA . LEU A 1 227 ? -19.656 25.938 3.564 1 92.88 227 LEU A CA 1
ATOM 1790 C C . LEU A 1 227 ? -18.469 26.797 3.174 1 92.88 227 LEU A C 1
ATOM 1792 O O . LEU A 1 227 ? -17.312 26.422 3.406 1 92.88 227 LEU A O 1
ATOM 1796 N N . ARG A 1 228 ? -18.75 27.938 2.674 1 95.06 228 ARG A N 1
ATOM 1797 C CA . ARG A 1 228 ? -17.672 28.859 2.324 1 95.06 228 ARG A CA 1
ATOM 1798 C C . ARG A 1 228 ? -17.109 29.547 3.568 1 95.06 228 ARG A C 1
ATOM 1800 O O . ARG A 1 228 ? -17.797 29.672 4.582 1 95.06 228 ARG A O 1
ATOM 1807 N N . TYR A 1 229 ? -15.906 29.969 3.451 1 96.06 229 TYR A N 1
ATOM 1808 C CA . TYR A 1 229 ? -15.242 30.531 4.621 1 96.06 229 TYR A CA 1
ATOM 1809 C C . TYR A 1 229 ? -15.703 31.969 4.879 1 96.06 229 TYR A C 1
ATOM 1811 O O . TYR A 1 229 ? -15.109 32.906 4.359 1 96.06 229 TYR A O 1
ATOM 1819 N N . THR A 1 230 ? -16.625 32.125 5.629 1 95.62 230 THR A N 1
ATOM 1820 C CA . THR A 1 230 ? -17.172 33.406 6.074 1 95.62 230 THR A CA 1
ATOM 1821 C C . THR A 1 230 ? -17.469 33.375 7.57 1 95.62 230 THR A C 1
ATOM 1823 O O . THR A 1 230 ? -17.641 32.281 8.148 1 95.62 230 THR A O 1
ATOM 1826 N N . THR A 1 231 ? -17.531 34.562 8.18 1 93.75 231 THR A N 1
ATOM 1827 C CA . THR A 1 231 ? -17.812 34.625 9.609 1 93.75 231 THR A CA 1
ATOM 1828 C C . THR A 1 231 ? -19.21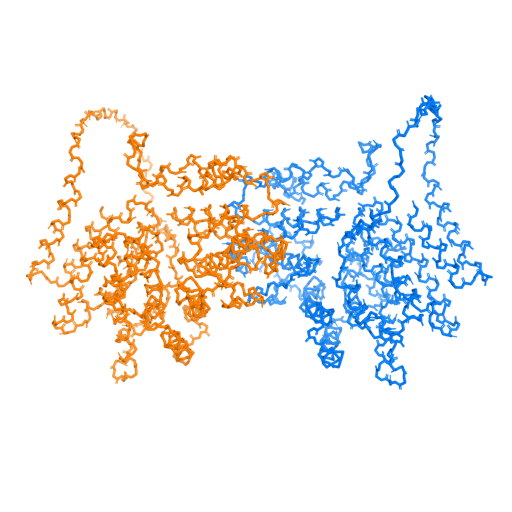9 34.094 9.914 1 93.75 231 THR A C 1
ATOM 1830 O O . THR A 1 231 ? -19.422 33.469 10.953 1 93.75 231 THR A O 1
ATOM 1833 N N . GLU A 1 232 ? -20.141 34.312 9.039 1 94.94 232 GLU A N 1
ATOM 1834 C CA . GLU A 1 232 ? -21.5 33.812 9.211 1 94.94 232 GLU A CA 1
ATOM 1835 C C . GLU A 1 232 ? -21.531 32.312 9.227 1 94.94 232 GLU A C 1
ATOM 1837 O O . GLU A 1 232 ? -22.219 31.703 10.055 1 94.94 232 GLU A O 1
ATOM 1842 N N . ASN A 1 233 ? -20.797 31.766 8.344 1 94.25 233 ASN A N 1
ATOM 1843 C CA . ASN A 1 233 ? -20.781 30.312 8.258 1 94.25 233 ASN A CA 1
ATOM 1844 C C . ASN A 1 233 ? -20.047 29.688 9.43 1 94.25 233 ASN A C 1
ATOM 1846 O O . ASN A 1 233 ? -20.375 28.578 9.867 1 94.25 233 ASN A O 1
ATOM 1850 N N . ILE A 1 234 ? -19 30.344 9.961 1 94.88 234 ILE A N 1
ATOM 1851 C CA . ILE A 1 234 ? -18.312 29.859 11.156 1 94.88 234 ILE A CA 1
ATOM 1852 C C . ILE A 1 234 ? -19.281 29.812 12.328 1 94.88 234 ILE A C 1
ATOM 1854 O O . ILE A 1 234 ? -19.391 28.781 13.008 1 94.88 234 ILE A O 1
ATOM 1858 N N . THR A 1 235 ? -20.047 30.875 12.461 1 94.25 235 THR A N 1
ATOM 1859 C CA . THR A 1 235 ? -21.016 30.969 13.555 1 94.25 235 THR A CA 1
ATOM 1860 C C . THR A 1 235 ? -22.109 29.906 13.406 1 94.25 235 THR A C 1
ATOM 1862 O O . THR A 1 235 ? -22.5 29.266 14.383 1 94.25 235 THR A O 1
ATOM 1865 N N . SER A 1 236 ? -22.531 29.781 12.211 1 91.94 236 SER A N 1
ATOM 1866 C CA . SER A 1 236 ? -23.562 28.781 11.938 1 91.94 236 SER A CA 1
ATOM 1867 C C . SER A 1 236 ? -23.047 27.375 12.25 1 91.94 236 SER A C 1
ATOM 1869 O O . SER A 1 236 ? -23.781 26.562 12.82 1 91.94 236 SER A O 1
ATOM 1871 N N . SER A 1 237 ? -21.875 27.094 11.852 1 91.38 237 SER A N 1
ATOM 1872 C CA . SER A 1 237 ? -21.281 25.781 12.102 1 91.38 237 SER A CA 1
ATOM 1873 C C . SER A 1 237 ? -21.078 25.547 13.594 1 91.38 237 SER A C 1
ATOM 1875 O O . SER A 1 237 ? -21.266 24.422 14.078 1 91.38 237 SER A O 1
ATOM 1877 N N . VAL A 1 238 ? -20.688 26.547 14.32 1 92.56 238 VAL A N 1
ATOM 1878 C CA . VAL A 1 238 ? -20.5 26.453 15.766 1 92.56 238 VAL A CA 1
ATOM 1879 C C . VAL A 1 238 ? -21.828 26.109 16.438 1 92.56 238 VAL A C 1
ATOM 1881 O O . VAL A 1 238 ? -21.891 25.266 17.328 1 92.56 238 VAL A O 1
ATOM 1884 N N . ASN A 1 239 ? -22.875 26.672 15.938 1 90.62 239 ASN A N 1
ATOM 1885 C CA . ASN A 1 239 ? -24.203 26.438 16.484 1 90.62 239 ASN A CA 1
ATOM 1886 C C . ASN A 1 239 ? -24.672 25 16.234 1 90.62 239 ASN A C 1
ATOM 1888 O O . ASN A 1 239 ? -25.453 24.453 17.031 1 90.62 239 ASN A O 1
ATOM 1892 N N . GLN A 1 240 ? -24.141 24.469 15.258 1 87 240 GLN A N 1
ATOM 1893 C CA . GLN A 1 240 ? -24.5 23.094 14.93 1 87 240 GLN A CA 1
ATOM 1894 C C . GLN A 1 240 ? -23.5 22.109 15.5 1 87 240 GLN A C 1
ATOM 1896 O O . GLN A 1 240 ? -23.516 20.922 15.164 1 87 240 GLN A O 1
ATOM 1901 N N . ARG A 1 241 ? -22.516 22.578 16.281 1 88.12 241 ARG A N 1
ATOM 1902 C CA . ARG A 1 241 ? -21.469 21.766 16.906 1 88.12 241 ARG A CA 1
ATOM 1903 C C . ARG A 1 241 ? -20.531 21.172 15.875 1 88.12 241 ARG A C 1
ATOM 1905 O O . ARG A 1 241 ? -20.078 20.031 16.016 1 88.12 241 ARG A O 1
ATOM 1912 N N . LEU A 1 242 ? -20.312 21.953 14.758 1 90.75 242 LEU A N 1
ATOM 1913 C CA . LEU A 1 242 ? -19.438 21.516 13.68 1 90.75 242 LEU A CA 1
ATOM 1914 C C . LEU A 1 242 ? -18.344 22.547 13.414 1 90.75 242 LEU A C 1
ATOM 1916 O O . LEU A 1 242 ? -17.75 22.547 12.336 1 90.75 242 LEU A O 1
ATOM 1920 N N . GLY A 1 243 ? -18.172 23.406 14.391 1 93.38 243 GLY A N 1
ATOM 1921 C CA . GLY A 1 243 ? -17.172 24.453 14.227 1 93.38 243 GLY A CA 1
ATOM 1922 C C . GLY A 1 243 ? -15.781 23.922 13.961 1 93.38 243 GLY A C 1
ATOM 1923 O O . GLY A 1 243 ? -15.07 24.438 13.094 1 93.38 243 GLY A O 1
ATOM 1924 N N . ARG A 1 244 ? -15.406 22.828 14.648 1 94.25 244 ARG A N 1
ATOM 1925 C CA . ARG A 1 244 ? -14.086 22.234 14.492 1 94.25 244 ARG A CA 1
ATOM 1926 C C . ARG A 1 244 ? -13.914 21.656 13.086 1 94.25 244 ARG A C 1
ATOM 1928 O O . ARG A 1 244 ? -12.875 21.875 12.445 1 94.25 244 ARG A O 1
ATOM 1935 N N . THR A 1 245 ? -14.922 20.969 12.641 1 93.19 245 THR A N 1
ATOM 1936 C CA . THR A 1 245 ? -14.867 20.344 11.32 1 93.19 245 THR A CA 1
ATOM 1937 C C . THR A 1 245 ? -14.82 21.406 10.219 1 93.19 245 THR A C 1
ATOM 1939 O O . THR A 1 245 ? -14.102 21.25 9.234 1 93.19 245 THR A O 1
ATOM 1942 N N . PHE A 1 246 ? -15.586 22.438 10.438 1 95.38 246 PHE A N 1
ATOM 1943 C CA . PHE A 1 246 ? -15.625 23.531 9.469 1 95.38 246 PHE A CA 1
ATOM 1944 C C . PHE A 1 246 ? -14.25 24.188 9.344 1 95.38 246 PHE A C 1
ATOM 1946 O O . PHE A 1 246 ? -13.75 24.359 8.227 1 95.38 246 PHE A O 1
ATOM 1953 N N . LEU A 1 247 ? -13.633 24.5 10.453 1 97.38 247 LEU A N 1
ATOM 1954 C CA . LEU A 1 247 ? -12.312 25.125 10.438 1 97.38 247 LEU A CA 1
ATOM 1955 C C . LEU A 1 247 ? -11.258 24.156 9.898 1 97.38 247 LEU A C 1
ATOM 1957 O O . LEU A 1 247 ? -10.328 24.562 9.203 1 97.38 247 LEU A O 1
ATOM 1961 N N . ALA A 1 248 ? -11.422 22.891 10.219 1 96.06 248 ALA A N 1
ATOM 1962 C CA . ALA A 1 248 ? -10.492 21.875 9.742 1 96.06 248 ALA A CA 1
ATOM 1963 C C . ALA A 1 248 ? -10.508 21.781 8.219 1 96.06 248 ALA A C 1
ATOM 1965 O O . ALA A 1 248 ? -9.453 21.641 7.594 1 96.06 248 ALA A O 1
ATOM 1966 N N . MET A 1 249 ? -11.625 21.828 7.637 1 95.38 249 MET A N 1
ATOM 1967 C CA . MET A 1 249 ? -11.75 21.75 6.184 1 95.38 249 MET A CA 1
ATOM 1968 C C . MET A 1 249 ? -11.055 22.938 5.52 1 95.38 249 MET A C 1
ATOM 1970 O O . MET A 1 249 ? -10.273 22.75 4.586 1 95.38 249 MET A O 1
ATOM 1974 N N . HIS A 1 250 ? -11.227 24.094 6.059 1 97.56 250 HIS A N 1
ATOM 1975 C CA . HIS A 1 250 ? -10.695 25.281 5.43 1 97.56 250 HIS A CA 1
ATOM 1976 C C . HIS A 1 250 ? -9.203 25.438 5.695 1 97.56 250 HIS A C 1
ATOM 1978 O O . HIS A 1 250 ? -8.453 25.891 4.824 1 97.56 250 HIS A O 1
ATOM 1984 N N . ILE A 1 251 ? -8.797 25.156 6.93 1 97.81 251 ILE A N 1
ATOM 1985 C CA . ILE A 1 251 ? -7.367 25.266 7.203 1 97.81 251 ILE A CA 1
ATOM 1986 C C . ILE A 1 251 ? -6.59 24.312 6.301 1 97.81 251 ILE A C 1
ATOM 1988 O O . ILE A 1 251 ? -5.484 24.641 5.852 1 97.81 251 ILE A O 1
ATOM 1992 N N . GLY A 1 252 ? -7.168 23.141 6.055 1 96.25 252 GLY A N 1
ATOM 1993 C CA . GLY A 1 252 ? -6.547 22.203 5.133 1 96.25 252 GLY A CA 1
ATOM 1994 C C . GLY A 1 252 ? -6.402 22.766 3.727 1 96.25 252 GLY A C 1
ATOM 1995 O O . GLY A 1 252 ? -5.316 22.719 3.145 1 96.25 252 GLY A O 1
ATOM 1996 N N . TYR A 1 253 ? -7.48 23.266 3.252 1 96.88 253 TYR A N 1
ATOM 1997 C CA . TYR A 1 253 ? -7.492 23.844 1.91 1 96.88 253 TYR A CA 1
ATOM 1998 C C . TYR A 1 253 ? -6.438 24.938 1.775 1 96.88 253 TYR A C 1
ATOM 2000 O O . TYR A 1 253 ? -5.656 24.938 0.823 1 96.88 253 TYR A O 1
ATOM 2008 N N . HIS A 1 254 ? -6.379 25.844 2.648 1 97.81 254 HIS A N 1
ATOM 2009 C CA . HIS A 1 254 ? -5.465 26.984 2.553 1 97.81 254 HIS A CA 1
ATOM 2010 C C . HIS A 1 254 ? -4.023 26.547 2.805 1 97.81 254 HIS A C 1
ATOM 2012 O O . HIS A 1 254 ? -3.092 27.156 2.271 1 97.81 254 HIS A O 1
ATOM 2018 N N . HIS A 1 255 ? -3.938 25.531 3.6 1 97.19 255 HIS A N 1
ATOM 2019 C CA . HIS A 1 255 ? -2.598 24.969 3.756 1 97.19 255 HIS A CA 1
ATOM 2020 C C . HIS A 1 255 ? -2.08 24.406 2.441 1 97.19 255 HIS A C 1
ATOM 2022 O O . HIS A 1 255 ? -0.906 24.578 2.104 1 97.19 255 HIS A O 1
ATOM 2028 N N . PHE A 1 256 ? -2.918 23.703 1.704 1 96.88 256 PHE A N 1
ATOM 2029 C CA . PHE A 1 256 ? -2.512 23.172 0.413 1 96.88 256 PHE A CA 1
ATOM 2030 C C . PHE A 1 256 ? -2.092 24.281 -0.535 1 96.88 256 PHE A C 1
ATOM 2032 O O . PHE A 1 256 ? -1.097 24.156 -1.252 1 96.88 256 PHE A O 1
ATOM 2039 N N . ARG A 1 257 ? -2.814 25.344 -0.466 1 97.25 257 ARG A N 1
ATOM 2040 C CA . ARG A 1 257 ? -2.449 26.5 -1.264 1 97.25 257 ARG A CA 1
ATOM 2041 C C . ARG A 1 257 ? -1.126 27.094 -0.793 1 97.25 257 ARG A C 1
ATOM 2043 O O . ARG A 1 257 ? -0.268 27.438 -1.609 1 97.25 257 ARG A O 1
ATOM 2050 N N . GLN A 1 258 ? -0.979 27.203 0.454 1 97.38 258 GLN A N 1
ATOM 2051 C CA . GLN A 1 258 ? 0.227 27.75 1.066 1 97.38 258 GLN A CA 1
ATOM 2052 C C . GLN A 1 258 ? 1.468 26.984 0.619 1 97.38 258 GLN A C 1
ATOM 2054 O O . GLN A 1 258 ? 2.455 27.594 0.193 1 97.38 258 GLN A O 1
ATOM 2059 N N . ILE A 1 259 ? 1.411 25.703 0.637 1 95.75 259 ILE A N 1
ATOM 2060 C CA . ILE A 1 259 ? 2.588 24.891 0.328 1 95.75 259 ILE A CA 1
ATOM 2061 C C . ILE A 1 259 ? 2.848 24.906 -1.177 1 95.75 259 ILE A C 1
ATOM 2063 O O . ILE A 1 259 ? 4 24.875 -1.614 1 95.75 259 ILE A O 1
ATOM 2067 N N . LEU A 1 260 ? 1.786 24.938 -1.95 1 96.69 260 LEU A N 1
ATOM 2068 C CA . LEU A 1 260 ? 1.939 25.016 -3.398 1 96.69 260 LEU A CA 1
ATOM 2069 C C . LEU A 1 260 ? 2.729 26.25 -3.801 1 96.69 260 LEU A C 1
ATOM 2071 O O . LEU A 1 260 ? 3.572 26.203 -4.699 1 96.69 260 LEU A O 1
ATOM 2075 N N . PHE A 1 261 ? 2.541 27.344 -3.109 1 96.5 261 PHE A N 1
ATOM 2076 C CA . PHE A 1 261 ? 3.113 28.625 -3.518 1 96.5 261 PHE A CA 1
ATOM 2077 C C . PHE A 1 261 ? 4.316 28.984 -2.652 1 96.5 261 PHE A C 1
ATOM 2079 O O . PHE A 1 261 ? 4.965 30 -2.875 1 96.5 261 PHE A O 1
ATOM 2086 N N . PHE A 1 262 ? 4.703 28.188 -1.755 1 95.44 262 PHE A N 1
ATOM 2087 C CA . PHE A 1 262 ? 5.77 28.438 -0.796 1 95.44 262 PHE A CA 1
ATOM 2088 C C . PHE A 1 262 ? 7.094 28.688 -1.512 1 95.44 262 PHE A C 1
ATOM 2090 O O . PHE A 1 262 ? 7.832 29.609 -1.159 1 95.44 262 PHE A O 1
ATOM 2097 N N . PRO A 1 263 ? 7.398 27.922 -2.574 1 92.5 263 PRO A N 1
ATOM 2098 C CA . PRO A 1 263 ? 8.695 28.109 -3.234 1 92.5 263 PRO A CA 1
ATOM 2099 C C . PRO A 1 263 ? 8.812 29.469 -3.918 1 92.5 263 PRO A C 1
ATOM 2101 O O . PRO A 1 263 ? 9.922 29.922 -4.23 1 92.5 263 PRO A O 1
ATOM 2104 N N . PHE A 1 264 ? 7.754 30.156 -4.133 1 91.75 264 PHE A N 1
ATOM 2105 C CA . PHE A 1 264 ? 7.758 31.422 -4.844 1 91.75 264 PHE A CA 1
ATOM 2106 C C . PHE A 1 264 ? 8.219 32.562 -3.934 1 91.75 264 PHE A C 1
ATOM 2108 O O . PHE A 1 264 ? 8.531 33.656 -4.402 1 91.75 264 PHE A O 1
ATOM 2115 N N . LEU A 1 265 ? 8.352 32.281 -2.627 1 89.81 265 LEU A N 1
ATOM 2116 C CA . LEU A 1 265 ? 8.828 33.281 -1.67 1 89.81 265 LEU A CA 1
ATOM 2117 C C . LEU A 1 265 ? 10.336 33.469 -1.796 1 89.81 265 LEU A C 1
ATOM 2119 O O . LEU A 1 265 ? 10.875 34.438 -1.284 1 89.81 265 LEU A O 1
ATOM 2123 N N . ASP A 1 266 ? 10.93 32.594 -2.49 1 80.44 266 ASP A N 1
ATOM 2124 C CA . ASP A 1 266 ? 12.383 32.625 -2.602 1 80.44 266 ASP A CA 1
ATOM 2125 C C . ASP A 1 266 ? 12.836 33.969 -3.234 1 80.44 266 ASP A C 1
ATOM 2127 O O . ASP A 1 266 ? 12.461 34.25 -4.371 1 80.44 266 ASP A O 1
ATOM 2131 N N . ALA A 1 267 ? 13.594 34.719 -2.518 1 64 267 ALA A N 1
ATOM 2132 C CA . ALA A 1 267 ? 14.062 36.062 -2.814 1 64 267 ALA A CA 1
ATOM 2133 C C . ALA A 1 267 ? 14.891 36.094 -4.094 1 64 267 ALA A C 1
ATOM 2135 O O . ALA A 1 267 ? 15.023 37.125 -4.734 1 64 267 ALA A O 1
ATOM 2136 N N . ARG A 1 268 ? 15.453 35.031 -4.309 1 64.19 268 ARG A N 1
ATOM 2137 C CA . ARG A 1 268 ? 16.359 34.938 -5.457 1 64.19 268 ARG A CA 1
ATOM 2138 C C . ARG A 1 268 ? 15.57 34.969 -6.766 1 64.19 268 ARG A C 1
ATOM 2140 O O . ARG A 1 268 ? 16.156 35.156 -7.836 1 64.19 268 ARG A O 1
ATOM 2147 N N . ARG A 1 269 ? 14.414 34.844 -6.516 1 63.22 269 ARG A N 1
ATOM 2148 C CA . ARG A 1 269 ? 13.602 34.781 -7.727 1 63.22 269 ARG A CA 1
ATOM 2149 C C . ARG A 1 269 ? 13.266 36.156 -8.234 1 63.22 269 ARG A C 1
ATOM 2151 O O . ARG A 1 269 ? 13.211 37.125 -7.457 1 63.22 269 ARG A O 1
ATOM 2158 N N . ASN A 1 270 ? 13.422 36.281 -9.578 1 61.25 270 ASN A N 1
ATOM 2159 C CA . ASN A 1 270 ? 13.203 37.562 -10.219 1 61.25 270 ASN A CA 1
ATOM 2160 C C . ASN A 1 270 ? 11.805 38.094 -9.938 1 61.25 270 ASN A C 1
ATOM 2162 O O . ASN A 1 270 ? 10.836 37.719 -10.594 1 61.25 270 ASN A O 1
ATOM 2166 N N . HIS A 1 271 ? 11.789 38.938 -8.898 1 62.72 271 HIS A N 1
ATOM 2167 C CA . HIS A 1 271 ? 10.5 39.469 -8.477 1 62.72 271 HIS A CA 1
ATOM 2168 C C . HIS A 1 271 ? 10.023 40.562 -9.422 1 62.72 271 HIS A C 1
ATOM 2170 O O . HIS A 1 271 ? 8.992 41.188 -9.18 1 62.72 271 HIS A O 1
ATOM 2176 N N . ASP A 1 272 ? 10.812 40.688 -10.453 1 69.5 272 ASP A N 1
ATOM 2177 C CA . ASP A 1 272 ? 10.32 41.562 -11.492 1 69.5 272 ASP A CA 1
ATOM 2178 C C . ASP A 1 272 ? 9.312 40.875 -12.398 1 69.5 272 ASP A C 1
ATOM 2180 O O . ASP A 1 272 ? 8.555 41.531 -13.109 1 69.5 272 ASP A O 1
ATOM 2184 N N . ASN A 1 273 ? 9.242 39.656 -12.195 1 79.19 273 ASN A N 1
ATOM 2185 C CA . ASN A 1 273 ? 8.258 38.875 -12.922 1 79.19 273 ASN A CA 1
ATOM 2186 C C . ASN A 1 273 ? 6.898 38.906 -12.227 1 79.19 273 ASN A C 1
ATOM 2188 O O . ASN A 1 273 ? 6.777 38.438 -11.086 1 79.19 273 ASN A O 1
ATOM 2192 N N . MET A 1 274 ? 5.938 39.469 -12.852 1 81.62 274 MET A N 1
ATOM 2193 C CA . MET A 1 274 ? 4.605 39.688 -12.297 1 81.62 274 MET A CA 1
ATOM 2194 C C . MET A 1 274 ? 3.967 38.375 -11.859 1 81.62 274 MET A C 1
ATOM 2196 O O . MET A 1 274 ? 3.287 38.312 -10.836 1 81.62 274 MET A O 1
ATOM 2200 N N . LYS A 1 275 ? 4.211 37.406 -12.641 1 82.38 275 LYS A N 1
ATOM 2201 C CA . LYS A 1 275 ? 3.629 36.125 -12.312 1 82.38 275 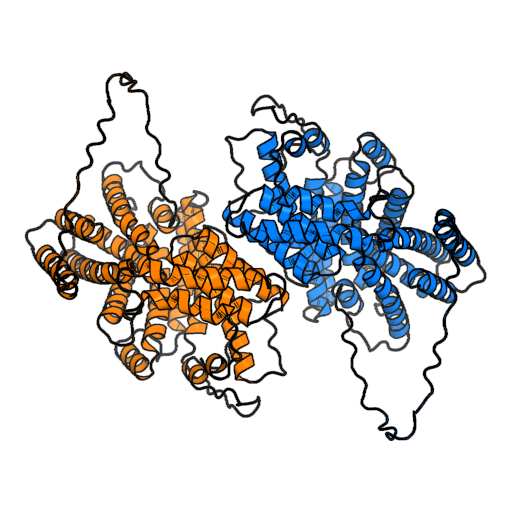LYS A CA 1
ATOM 2202 C C . LYS A 1 275 ? 4.223 35.562 -11.016 1 82.38 275 LYS A C 1
ATOM 2204 O O . LYS A 1 275 ? 3.502 35 -10.195 1 82.38 275 LYS A O 1
ATOM 2209 N N . LEU A 1 276 ? 5.449 35.719 -10.844 1 86.38 276 LEU A N 1
ATOM 2210 C CA . LEU A 1 276 ? 6.129 35.219 -9.648 1 86.38 276 LEU A CA 1
ATOM 2211 C C . LEU A 1 276 ? 5.695 36 -8.414 1 86.38 276 LEU A C 1
ATOM 2213 O O . LEU A 1 276 ? 5.492 35.438 -7.344 1 86.38 276 LEU A O 1
ATOM 2217 N N . THR A 1 277 ? 5.516 37.219 -8.609 1 87.69 277 THR A N 1
ATOM 2218 C CA . THR A 1 277 ? 5.078 38.062 -7.508 1 87.69 277 THR A CA 1
ATOM 2219 C C . THR A 1 277 ? 3.643 37.75 -7.113 1 87.69 277 THR A C 1
ATOM 2221 O O . THR A 1 277 ? 3.303 37.75 -5.926 1 87.69 277 THR A O 1
ATOM 2224 N N . LYS A 1 278 ? 2.855 37.5 -8.094 1 91.69 278 LYS A N 1
ATOM 2225 C CA . LYS A 1 278 ? 1.472 37.125 -7.824 1 91.69 278 LYS A CA 1
ATOM 2226 C C . LYS A 1 278 ? 1.404 35.844 -7.02 1 91.69 278 LYS A C 1
A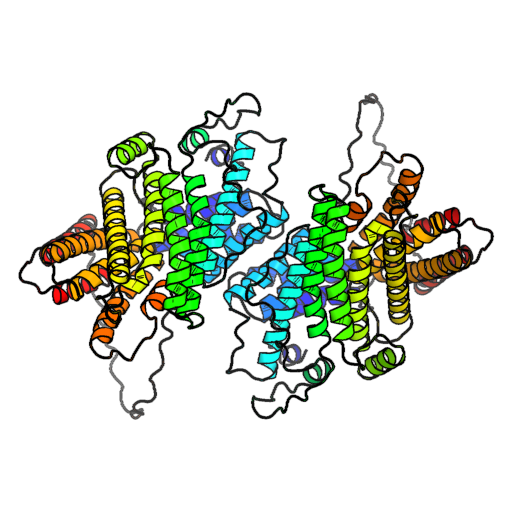TOM 2228 O O . LYS A 1 278 ? 0.606 35.719 -6.086 1 91.69 278 LYS A O 1
ATOM 2233 N N . ASN A 1 279 ? 2.225 34.906 -7.406 1 93.44 279 ASN A N 1
ATOM 2234 C CA . ASN A 1 279 ? 2.234 33.625 -6.715 1 93.44 279 ASN A CA 1
ATOM 2235 C C . ASN A 1 279 ? 2.77 33.75 -5.293 1 93.44 279 ASN A C 1
ATOM 2237 O O . ASN A 1 279 ? 2.289 33.062 -4.379 1 93.44 279 ASN A O 1
ATOM 2241 N N . ALA A 1 280 ? 3.732 34.562 -5.078 1 92.94 280 ALA A N 1
ATOM 2242 C CA . ALA A 1 280 ? 4.215 34.844 -3.73 1 92.94 280 ALA A CA 1
ATOM 2243 C C . ALA A 1 280 ? 3.121 35.5 -2.879 1 92.94 280 ALA A C 1
ATOM 2245 O O . ALA A 1 280 ? 2.986 35.188 -1.693 1 92.94 280 ALA A O 1
ATOM 2246 N N . TRP A 1 281 ? 2.408 36.344 -3.516 1 93.56 281 TRP A N 1
ATOM 2247 C CA . TRP A 1 281 ? 1.305 37 -2.82 1 93.56 281 TRP A CA 1
ATOM 2248 C C . TRP A 1 281 ? 0.234 36 -2.424 1 93.56 281 TRP A C 1
ATOM 2250 O O . TRP A 1 281 ? -0.352 36.094 -1.343 1 93.56 281 TRP A O 1
ATOM 2260 N N . GLN A 1 282 ? -0.011 35.062 -3.26 1 95.81 282 GLN A N 1
ATOM 2261 C CA . GLN A 1 282 ? -0.988 34.031 -2.953 1 95.81 282 GLN A CA 1
ATOM 2262 C C . GLN A 1 282 ? -0.565 33.219 -1.732 1 95.81 282 GLN A C 1
ATOM 2264 O O . GLN A 1 282 ? -1.404 32.844 -0.915 1 95.81 282 GLN A O 1
ATOM 2269 N N . CYS A 1 283 ? 0.688 32.938 -1.65 1 96.81 283 CYS A N 1
ATOM 2270 C CA . CYS A 1 283 ? 1.211 32.219 -0.49 1 96.81 283 CYS A CA 1
ATOM 2271 C C . CYS A 1 283 ? 0.968 33 0.79 1 96.81 283 CYS A C 1
ATOM 2273 O O . CYS A 1 283 ? 0.486 32.469 1.782 1 96.81 283 CYS A O 1
ATOM 2275 N N . LYS A 1 284 ? 1.294 34.281 0.776 1 96.12 284 LYS A N 1
ATOM 2276 C CA . LYS A 1 284 ? 1.121 35.156 1.936 1 96.12 284 LYS A CA 1
ATOM 2277 C C . LYS A 1 284 ? -0.353 35.281 2.307 1 96.12 284 LYS A C 1
ATOM 2279 O O . LYS A 1 284 ? -0.702 35.312 3.488 1 96.12 284 LYS A O 1
ATOM 2284 N N . ARG A 1 285 ? -1.162 35.375 1.316 1 96.44 285 ARG A N 1
ATOM 2285 C CA . ARG A 1 285 ? -2.598 35.469 1.561 1 96.44 285 ARG A CA 1
ATOM 2286 C C . ARG A 1 285 ? -3.109 34.188 2.258 1 96.44 285 ARG A C 1
ATOM 2288 O O . ARG A 1 285 ? -3.9 34.281 3.199 1 96.44 285 ARG A O 1
ATOM 2295 N N . SER A 1 286 ? -2.693 33.094 1.762 1 98 286 SER A N 1
ATOM 2296 C CA . SER A 1 286 ? -3.084 31.828 2.391 1 98 286 SER A CA 1
ATOM 2297 C C . SER A 1 286 ? -2.602 31.766 3.836 1 98 286 SER A C 1
ATOM 2299 O O . SER A 1 286 ? -3.324 31.297 4.715 1 98 286 SER A O 1
ATOM 2301 N N . ALA A 1 287 ? -1.403 32.188 4.07 1 98.19 287 ALA A N 1
ATOM 2302 C CA . ALA A 1 287 ? -0.866 32.219 5.43 1 98.19 287 ALA A CA 1
ATOM 2303 C C . ALA A 1 287 ? -1.708 33.094 6.34 1 98.19 287 ALA A C 1
ATOM 2305 O O . ALA A 1 287 ? -1.942 32.781 7.5 1 98.19 287 ALA A O 1
ATOM 2306 N N . ASP A 1 288 ? -2.129 34.219 5.824 1 97.81 288 ASP A N 1
ATOM 2307 C CA . ASP A 1 288 ? -2.986 35.125 6.582 1 97.81 288 ASP A CA 1
ATOM 2308 C C . ASP A 1 288 ? -4.285 34.438 6.996 1 97.81 288 ASP A C 1
ATOM 2310 O O . ASP A 1 288 ? -4.719 34.562 8.141 1 97.81 288 ASP A O 1
ATOM 2314 N N . ILE A 1 289 ? -4.859 33.781 6.047 1 97.88 289 ILE A N 1
ATOM 2315 C CA . ILE A 1 289 ? -6.137 33.156 6.312 1 97.88 289 ILE A CA 1
ATOM 2316 C C . ILE A 1 289 ? -5.941 32 7.32 1 97.88 289 ILE A C 1
ATOM 2318 O O . ILE A 1 289 ? -6.781 31.812 8.203 1 97.88 289 ILE A O 1
ATOM 2322 N N . ILE A 1 290 ? -4.879 31.234 7.184 1 98.38 290 ILE A N 1
ATOM 2323 C CA . ILE A 1 290 ? -4.57 30.172 8.133 1 98.38 290 ILE A CA 1
ATOM 2324 C C . ILE A 1 290 ? -4.453 30.75 9.539 1 98.38 290 ILE A C 1
ATOM 2326 O O . ILE A 1 290 ? -5.012 30.188 10.492 1 98.38 290 ILE A O 1
ATOM 2330 N N . SER A 1 291 ? -3.744 31.859 9.664 1 97.75 291 SER A N 1
ATOM 2331 C CA . SER A 1 291 ? -3.588 32.5 10.961 1 97.75 291 SER A CA 1
ATOM 2332 C C . SER A 1 291 ? -4.926 32.969 11.508 1 97.75 291 SER A C 1
ATOM 2334 O O . SER A 1 291 ? -5.176 32.906 12.711 1 97.75 291 SER A O 1
ATOM 2336 N N . ASP A 1 292 ? -5.754 33.469 10.609 1 97.56 292 ASP A N 1
ATOM 2337 C CA . ASP A 1 292 ? -7.098 33.875 11.008 1 97.56 292 ASP A CA 1
ATOM 2338 C C . ASP A 1 292 ? -7.895 32.656 11.531 1 97.56 292 ASP A C 1
ATOM 2340 O O . ASP A 1 292 ? -8.625 32.781 12.516 1 97.56 292 ASP A O 1
ATOM 2344 N N . ILE A 1 293 ? -7.793 31.594 10.859 1 98 293 ILE A N 1
ATOM 2345 C CA . ILE A 1 293 ? -8.477 30.359 11.273 1 98 293 ILE A CA 1
ATOM 2346 C C . ILE A 1 293 ? -7.969 29.938 12.648 1 98 293 ILE A C 1
ATOM 2348 O O . ILE A 1 293 ? -8.758 29.562 13.523 1 98 293 ILE A O 1
ATOM 2352 N N . LEU A 1 294 ? -6.668 29.984 12.867 1 97.31 294 LEU A N 1
ATOM 2353 C CA . LEU A 1 294 ? -6.086 29.609 14.156 1 97.31 294 LEU A CA 1
ATOM 2354 C C . LEU A 1 294 ? -6.562 30.547 15.258 1 97.31 294 LEU A C 1
ATOM 2356 O O . LEU A 1 294 ? -6.758 30.125 16.406 1 97.31 294 LEU A O 1
ATOM 2360 N N . ARG A 1 295 ? -6.738 31.797 14.938 1 95.5 295 ARG A N 1
ATOM 2361 C CA . ARG A 1 295 ? -7.301 32.719 15.898 1 95.5 295 ARG A CA 1
ATOM 2362 C C . ARG A 1 295 ? -8.711 32.312 16.312 1 95.5 295 ARG A C 1
ATOM 2364 O O . ARG A 1 295 ? -9.039 32.312 17.5 1 95.5 295 ARG A O 1
ATOM 2371 N N . HIS A 1 296 ? -9.523 31.969 15.305 1 95.69 296 HIS A N 1
ATOM 2372 C CA . HIS A 1 296 ? -10.859 31.484 15.617 1 95.69 296 HIS A CA 1
ATOM 2373 C C . HIS A 1 296 ? -10.812 30.219 16.469 1 95.69 296 HIS A C 1
ATOM 2375 O O . HIS A 1 296 ? -11.641 30.047 17.375 1 95.69 296 HIS A O 1
ATOM 2381 N N . SER A 1 297 ? -9.875 29.375 16.156 1 95.56 297 SER A N 1
ATOM 2382 C CA . SER A 1 297 ? -9.727 28.141 16.922 1 95.56 297 SER A CA 1
ATOM 2383 C C . SER A 1 297 ? -9.391 28.422 18.375 1 95.56 297 SER A C 1
ATOM 2385 O O . SER A 1 297 ? -9.828 27.703 19.281 1 95.56 297 SER A O 1
ATOM 2387 N N . THR A 1 298 ? -8.641 29.453 18.672 1 92.56 298 THR A N 1
ATOM 2388 C CA . THR A 1 298 ? -8.195 29.797 20.016 1 92.56 298 THR A CA 1
ATOM 2389 C C . THR A 1 298 ? -9.273 30.578 20.75 1 92.56 298 THR A C 1
ATOM 2391 O O . THR A 1 298 ? -9.492 30.359 21.953 1 92.56 298 THR A O 1
ATOM 2394 N N . ASP A 1 299 ? -10 31.391 20.031 1 92.19 299 ASP A N 1
ATOM 2395 C CA . ASP A 1 299 ? -10.859 32.375 20.688 1 92.19 299 ASP A CA 1
ATOM 2396 C C . ASP A 1 299 ? -12.305 31.891 20.734 1 92.19 299 ASP A C 1
ATOM 2398 O O . ASP A 1 299 ? -13.086 32.344 21.578 1 92.19 299 ASP A O 1
ATOM 2402 N N . THR A 1 300 ? -12.641 31.125 19.797 1 93 300 THR A N 1
ATOM 2403 C CA . THR A 1 300 ? -14.031 30.703 19.719 1 93 300 THR A CA 1
ATOM 2404 C C . THR A 1 300 ? -14.219 29.328 20.359 1 93 300 THR A C 1
ATOM 2406 O O . THR A 1 300 ? -13.516 28.375 20.016 1 93 300 THR A O 1
ATOM 2409 N N . GLU A 1 301 ? -15.219 29.281 21.219 1 91.31 301 GLU A N 1
ATOM 2410 C CA . GLU A 1 301 ? -15.5 28.016 21.906 1 91.31 301 GLU A CA 1
ATOM 2411 C C . GLU A 1 301 ? -16.016 26.969 20.938 1 91.31 301 GLU A C 1
ATOM 2413 O O . GLU A 1 301 ? -16.812 27.281 20.031 1 91.31 301 GLU A O 1
ATOM 2418 N N . ASN A 1 302 ? -15.617 25.766 21.094 1 90.12 302 ASN A N 1
ATOM 2419 C CA . ASN A 1 302 ? -16.047 24.594 20.312 1 90.12 302 ASN A CA 1
ATOM 2420 C C . ASN A 1 302 ? -15.484 24.625 18.906 1 90.12 302 ASN A C 1
ATOM 2422 O O . ASN A 1 302 ? -16.062 24.031 17.984 1 90.12 302 ASN A O 1
ATOM 2426 N N . CYS A 1 303 ? -14.414 25.344 18.688 1 93.31 303 CYS A N 1
ATOM 2427 C CA . CYS A 1 303 ? -13.719 25.375 17.406 1 93.31 303 CYS A CA 1
ATOM 2428 C C . CYS A 1 303 ? -12.25 25.016 17.562 1 93.31 303 CYS A C 1
ATOM 2430 O O . CYS A 1 303 ? -11.43 25.344 16.703 1 93.31 303 CYS A O 1
ATOM 2432 N N . ASP A 1 304 ? -11.961 24.375 18.609 1 93.25 304 ASP A N 1
ATOM 2433 C CA . ASP A 1 304 ? -10.562 24.125 18.938 1 93.25 304 ASP A CA 1
ATOM 2434 C C . ASP A 1 304 ? -9.945 23.109 17.984 1 93.25 304 ASP A C 1
ATOM 2436 O O . ASP A 1 304 ? -10.5 22.016 17.781 1 93.25 304 ASP A O 1
ATOM 2440 N N . LEU A 1 305 ? -8.898 23.469 17.344 1 95.88 305 LEU A N 1
ATOM 2441 C CA . LEU A 1 305 ? -8.094 22.578 16.516 1 95.88 305 LEU A CA 1
ATOM 2442 C C . LEU A 1 305 ? -6.902 22.031 17.312 1 95.88 305 LEU A C 1
ATOM 2444 O O . LEU A 1 305 ? -5.816 22.625 17.281 1 95.88 305 LEU A O 1
ATOM 2448 N N . ASN A 1 306 ? -7.086 20.859 17.891 1 93.56 306 ASN A N 1
ATOM 2449 C CA . ASN A 1 306 ? -6.098 20.391 18.844 1 93.56 306 ASN A CA 1
ATOM 2450 C C . ASN A 1 306 ? -5.301 19.203 18.297 1 93.56 306 ASN A C 1
ATOM 2452 O O . ASN A 1 306 ? -4.516 18.594 19.031 1 93.56 306 ASN A O 1
ATOM 2456 N N . CYS A 1 307 ? -5.488 18.828 17.078 1 93.81 307 CYS A N 1
ATOM 2457 C CA . CYS A 1 307 ? -4.684 17.781 16.469 1 93.81 307 CYS A CA 1
ATOM 2458 C C . CYS A 1 307 ? -3.283 18.281 16.156 1 93.81 307 CYS A C 1
ATOM 2460 O O . CYS A 1 307 ? -3.105 19.438 15.781 1 93.81 307 CYS A O 1
ATOM 2462 N N . PHE A 1 308 ? -2.283 17.453 16.25 1 94.62 308 PHE A N 1
ATOM 2463 C CA . PHE A 1 308 ? -0.897 17.859 16.094 1 94.62 308 PHE A CA 1
ATOM 2464 C C . PHE A 1 308 ? -0.629 18.328 14.664 1 94.62 308 PHE A C 1
ATOM 2466 O O . PHE A 1 308 ? 0.3 19.094 14.422 1 94.62 308 PHE A O 1
ATOM 2473 N N . ILE A 1 309 ? -1.399 17.938 13.703 1 93 309 ILE A N 1
ATOM 2474 C CA . ILE A 1 309 ? -1.217 18.312 12.305 1 93 309 ILE A CA 1
ATOM 2475 C C . ILE A 1 309 ? -1.331 19.828 12.156 1 93 309 ILE A C 1
ATOM 2477 O O . ILE A 1 309 ? -0.636 20.422 11.336 1 93 309 ILE A O 1
ATOM 2481 N N . TYR A 1 310 ? -2.162 20.406 12.945 1 95.88 310 TYR A N 1
ATOM 2482 C CA . TYR A 1 310 ? -2.377 21.859 12.852 1 95.88 310 TYR A CA 1
ATOM 2483 C C . TYR A 1 310 ? -1.188 22.625 13.422 1 95.88 310 TYR A C 1
ATOM 2485 O O . TYR A 1 310 ? -0.953 23.781 13.047 1 95.88 310 TYR A O 1
ATOM 2493 N N . GLY A 1 311 ? -0.478 21.984 14.359 1 93.69 311 GLY A N 1
ATOM 2494 C CA . GLY A 1 311 ? 0.782 22.578 14.781 1 93.69 311 GLY A CA 1
ATOM 2495 C C . GLY A 1 311 ? 1.771 22.734 13.641 1 93.69 311 GLY A C 1
ATOM 2496 O O . GLY A 1 311 ? 2.408 23.781 13.516 1 93.69 311 GLY A O 1
ATOM 2497 N N . HIS A 1 312 ? 1.793 21.75 12.852 1 92.06 312 HIS A N 1
ATOM 2498 C CA . HIS A 1 312 ? 2.662 21.812 11.68 1 92.06 312 HIS A CA 1
ATOM 2499 C C . HIS A 1 312 ? 2.229 22.922 10.727 1 92.06 312 HIS A C 1
ATOM 2501 O O . HIS A 1 312 ? 3.068 23.656 10.203 1 92.06 312 HIS A O 1
ATOM 2507 N N . ILE A 1 313 ? 1.01 23 10.492 1 95.12 313 ILE A N 1
ATOM 2508 C CA . ILE A 1 313 ? 0.465 24 9.586 1 95.12 313 ILE A CA 1
ATOM 2509 C C . ILE A 1 313 ? 0.754 25.391 10.133 1 95.12 313 ILE A C 1
ATOM 2511 O O . ILE A 1 313 ? 1.148 26.297 9.383 1 95.12 313 ILE A O 1
ATOM 2515 N N . ALA A 1 314 ? 0.606 25.547 11.406 1 95.88 314 ALA A N 1
ATOM 2516 C CA . ALA A 1 314 ? 0.875 26.828 12.062 1 95.88 314 ALA A CA 1
ATOM 2517 C C . ALA A 1 314 ? 2.346 27.219 11.922 1 95.88 314 ALA A C 1
ATOM 2519 O O . ALA A 1 314 ? 2.67 28.391 11.75 1 95.88 314 ALA A O 1
ATOM 2520 N N . VAL A 1 315 ? 3.189 26.266 12.008 1 93.56 315 VAL A N 1
ATOM 2521 C CA . VAL A 1 315 ? 4.617 26.516 11.875 1 93.56 315 VAL A CA 1
ATOM 2522 C C . VAL A 1 315 ? 4.922 27.016 10.461 1 93.56 315 VAL A C 1
ATOM 2524 O O . VAL A 1 315 ? 5.66 27.984 10.289 1 93.56 315 VAL A O 1
ATOM 2527 N N . ILE A 1 316 ? 4.355 26.406 9.5 1 94.19 316 ILE A N 1
ATOM 2528 C CA . ILE A 1 316 ? 4.617 26.797 8.117 1 94.19 316 ILE A CA 1
ATOM 2529 C C . ILE A 1 316 ? 4.066 28.188 7.867 1 94.19 316 ILE A C 1
ATOM 2531 O O . ILE A 1 316 ? 4.723 29.016 7.223 1 94.19 316 ILE A O 1
ATOM 2535 N N . SER A 1 317 ? 2.871 28.438 8.32 1 96.81 317 SER A N 1
ATOM 2536 C CA . SER A 1 317 ? 2.326 29.781 8.172 1 96.81 317 SER A CA 1
ATOM 2537 C C . SER A 1 317 ? 3.188 30.812 8.898 1 96.81 317 SER A C 1
ATOM 2539 O O . SER A 1 317 ? 3.361 31.938 8.422 1 96.81 317 SER A O 1
ATOM 2541 N N . SER A 1 318 ? 3.705 30.453 10.023 1 94.31 318 SER A N 1
ATOM 2542 C CA . SER A 1 318 ? 4.617 31.328 10.758 1 94.31 318 SER A CA 1
ATOM 2543 C C . SER A 1 318 ? 5.883 31.609 9.953 1 94.31 318 SER A C 1
ATOM 2545 O O . SER A 1 318 ? 6.43 32.719 10.008 1 94.31 318 SER A O 1
ATOM 2547 N N . CYS A 1 319 ? 6.324 30.578 9.273 1 92.88 319 CYS A N 1
ATOM 2548 C CA . CYS A 1 319 ? 7.484 30.781 8.414 1 92.88 319 CYS A CA 1
ATOM 2549 C C . CYS A 1 319 ? 7.207 31.828 7.352 1 92.88 319 CYS A C 1
ATOM 2551 O O . CYS A 1 319 ? 8.078 32.656 7.047 1 92.88 319 CYS A O 1
ATOM 2553 N N . VAL A 1 320 ? 6.078 31.828 6.824 1 94.88 320 VAL A N 1
ATOM 2554 C CA . VAL A 1 320 ? 5.707 32.812 5.809 1 94.88 320 VAL A CA 1
ATOM 2555 C C . VAL A 1 320 ? 5.695 34.219 6.418 1 94.88 320 VAL A C 1
ATOM 2557 O O . VAL A 1 320 ? 6.188 35.156 5.809 1 94.88 320 VAL A O 1
ATOM 2560 N N . HIS A 1 321 ? 5.109 34.344 7.613 1 93.38 321 HIS A N 1
ATOM 2561 C CA . HIS A 1 321 ? 5.086 35.625 8.289 1 93.38 321 HIS A CA 1
ATOM 2562 C C . HIS A 1 321 ? 6.496 36.094 8.641 1 93.38 321 HIS A C 1
ATOM 2564 O O . HIS A 1 321 ? 6.801 37.281 8.555 1 93.38 321 HIS A O 1
ATOM 2570 N N . LEU A 1 322 ? 7.312 35.125 9.039 1 89.19 322 LEU A N 1
ATOM 2571 C CA . LEU A 1 322 ? 8.711 35.469 9.305 1 89.19 322 LEU A CA 1
ATOM 2572 C C . LEU A 1 322 ? 9.398 35.969 8.039 1 89.19 322 LEU A C 1
ATOM 2574 O O . LEU A 1 322 ? 10.172 36.938 8.102 1 89.19 322 LEU A O 1
ATOM 2578 N N . HIS A 1 323 ? 9.18 35.312 6.996 1 89.12 323 HIS A N 1
ATOM 2579 C CA . HIS A 1 323 ? 9.711 35.781 5.719 1 89.12 323 HIS A CA 1
ATOM 2580 C C . HIS A 1 323 ? 9.281 37.188 5.402 1 89.12 323 HIS A C 1
ATOM 2582 O O . HIS A 1 323 ? 10.086 38 4.934 1 89.12 323 HIS A O 1
ATOM 2588 N N . THR A 1 324 ? 8.031 37.5 5.629 1 89.56 324 THR A N 1
ATOM 2589 C CA . THR A 1 324 ? 7.5 38.844 5.391 1 89.56 324 THR A CA 1
ATOM 2590 C C . THR A 1 324 ? 8.195 39.875 6.285 1 89.56 324 THR A C 1
ATOM 2592 O O . THR A 1 324 ? 8.516 40.969 5.84 1 89.56 324 THR A O 1
ATOM 2595 N N . LEU A 1 325 ? 8.477 39.531 7.457 1 85.62 325 LEU A N 1
ATOM 2596 C CA . LEU A 1 325 ? 9.148 40.406 8.398 1 85.62 325 LEU A CA 1
ATOM 2597 C C . LEU A 1 325 ? 10.586 40.688 7.961 1 85.62 325 LEU A C 1
ATOM 2599 O O . LEU A 1 325 ? 11.109 41.781 8.188 1 85.62 325 LEU A O 1
ATOM 2603 N N . LEU A 1 326 ? 11.148 39.75 7.355 1 81.31 326 LEU A N 1
ATOM 2604 C CA . LEU A 1 326 ? 12.562 39.844 7 1 81.31 326 LEU A CA 1
ATOM 2605 C C . LEU A 1 326 ? 12.734 40.562 5.668 1 81.31 326 LEU A C 1
ATOM 2607 O O . LEU A 1 326 ? 13.719 41.281 5.465 1 81.31 326 LEU A O 1
ATOM 2611 N N . PHE A 1 327 ? 11.766 40.406 4.723 1 83.62 327 PHE A N 1
ATOM 2612 C CA . PHE A 1 327 ? 12.078 40.812 3.361 1 83.62 327 PHE A CA 1
ATOM 2613 C C . PHE A 1 327 ? 11.07 41.844 2.854 1 83.62 327 PHE A C 1
ATOM 2615 O O . PHE A 1 327 ? 11.281 42.469 1.812 1 83.62 327 PHE A O 1
ATOM 2622 N N . SER A 1 328 ? 9.992 41.969 3.58 1 82.94 328 SER A N 1
ATOM 2623 C CA . SER A 1 328 ? 8.992 42.906 3.072 1 82.94 328 SER A CA 1
ATOM 2624 C C . SER A 1 328 ? 9.336 44.344 3.457 1 82.94 328 SER A C 1
ATOM 2626 O O . SER A 1 328 ? 9.875 44.594 4.543 1 82.94 328 SER A O 1
ATOM 2628 N N . GLY A 1 329 ? 9.141 45.344 2.533 1 77.81 329 GLY A N 1
ATOM 2629 C CA . GLY A 1 329 ? 9.344 46.75 2.809 1 77.81 329 GLY A CA 1
ATOM 2630 C C . GLY A 1 329 ? 8.055 47.5 3.123 1 77.81 329 GLY A C 1
ATOM 2631 O O . GLY A 1 329 ? 8.07 48.688 3.449 1 77.81 329 GLY A O 1
ATOM 2632 N N . ASN A 1 330 ? 7.012 46.812 3.145 1 85.12 330 ASN A N 1
ATOM 2633 C CA . ASN A 1 330 ? 5.699 47.438 3.377 1 85.12 330 ASN A CA 1
ATOM 2634 C C . ASN A 1 330 ? 5.348 47.438 4.859 1 85.12 330 ASN A C 1
ATOM 2636 O O . ASN A 1 330 ? 5.16 46.375 5.469 1 85.12 330 ASN A O 1
ATOM 2640 N N . THR A 1 331 ? 5.137 48.625 5.422 1 84.69 331 THR A N 1
ATOM 2641 C CA . THR A 1 331 ? 4.906 48.781 6.852 1 84.69 331 THR A CA 1
ATOM 2642 C C . THR A 1 331 ? 3.605 48.125 7.273 1 84.69 331 THR A C 1
ATOM 2644 O O . THR A 1 331 ? 3.518 47.562 8.367 1 84.69 331 THR A O 1
ATOM 2647 N N . GLY A 1 332 ? 2.58 48.219 6.465 1 84.94 332 GLY A N 1
ATOM 2648 C CA . GLY A 1 332 ? 1.328 47.562 6.77 1 84.94 332 GLY A CA 1
ATOM 2649 C C . GLY A 1 332 ? 1.462 46.062 6.832 1 84.94 332 GLY A C 1
ATOM 2650 O O . GLY A 1 332 ? 0.919 45.406 7.738 1 84.94 332 GLY A O 1
ATOM 2651 N N . ALA A 1 333 ? 2.215 45.562 5.898 1 88.19 333 ALA A N 1
ATOM 2652 C CA . ALA A 1 333 ? 2.459 44.125 5.855 1 88.19 333 ALA A CA 1
ATOM 2653 C C . ALA A 1 333 ? 3.289 43.656 7.055 1 88.19 333 ALA A C 1
ATOM 2655 O O . ALA A 1 333 ? 3.072 42.562 7.594 1 88.19 333 ALA A O 1
ATOM 2656 N N . LEU A 1 334 ? 4.188 44.469 7.484 1 86.12 334 LEU A N 1
ATOM 2657 C CA . LEU A 1 334 ? 5.051 44.156 8.617 1 86.12 334 LEU A CA 1
ATOM 2658 C C . LEU A 1 334 ? 4.246 44.094 9.914 1 86.12 334 LEU A C 1
ATOM 2660 O O . LEU A 1 334 ? 4.422 43.188 10.719 1 86.12 334 LEU A O 1
ATOM 2664 N N . SER A 1 335 ? 3.363 45.062 10.055 1 86.25 335 SER A N 1
ATOM 2665 C CA . SER A 1 335 ? 2.543 45.125 11.266 1 86.25 335 SER A CA 1
ATOM 2666 C C . SER A 1 335 ? 1.616 43.906 11.352 1 86.25 335 SER A C 1
ATOM 2668 O O . SER A 1 335 ? 1.475 43.312 12.414 1 86.25 335 SER A O 1
ATOM 2670 N N . MET A 1 336 ? 1.055 43.594 10.242 1 90.44 336 MET A N 1
ATOM 2671 C CA . MET A 1 336 ? 0.144 42.438 10.211 1 90.44 336 MET A CA 1
ATOM 2672 C C . MET A 1 336 ? 0.896 41.156 10.469 1 90.44 336 MET A C 1
ATOM 2674 O O . MET A 1 336 ? 0.411 40.281 11.195 1 90.44 336 MET A O 1
ATOM 2678 N N . ALA A 1 337 ? 2.029 41 9.836 1 91.06 337 ALA A N 1
ATOM 2679 C CA . ALA A 1 337 ? 2.844 39.812 10.016 1 91.06 337 ALA A CA 1
ATOM 2680 C C . ALA A 1 337 ? 3.24 39.625 11.477 1 91.06 337 ALA A C 1
ATOM 2682 O O . ALA A 1 337 ? 3.266 38.5 11.992 1 91.06 337 ALA A O 1
ATOM 2683 N N . ARG A 1 338 ? 3.541 40.719 12.133 1 87.12 338 ARG A N 1
ATOM 2684 C CA . ARG A 1 338 ? 3.893 40.656 13.547 1 87.12 338 ARG A CA 1
ATOM 2685 C C . ARG A 1 338 ? 2.721 40.188 14.391 1 87.12 338 ARG A C 1
ATOM 2687 O O . ARG A 1 338 ? 2.896 39.344 15.273 1 87.12 338 ARG A O 1
ATOM 2694 N N . GLN A 1 339 ? 1.588 40.688 14.094 1 87.88 339 GLN A N 1
ATOM 2695 C CA . GLN A 1 339 ? 0.393 40.312 14.844 1 87.88 339 GLN A CA 1
ATOM 2696 C C . GLN A 1 339 ? 0.066 38.812 14.633 1 87.88 339 GLN A C 1
ATOM 2698 O O . GLN A 1 339 ? -0.245 38.094 15.586 1 87.88 339 GLN A O 1
ATOM 2703 N N . TRP A 1 340 ? 0.143 38.438 13.391 1 93 340 TRP A N 1
ATOM 2704 C CA . TRP A 1 340 ? -0.156 37.031 13.086 1 93 340 TRP A CA 1
ATOM 2705 C C . TRP A 1 340 ? 0.85 36.094 13.75 1 93 340 TRP A C 1
ATOM 2707 O O . TRP A 1 340 ? 0.479 35.031 14.258 1 93 340 TRP A O 1
ATOM 2717 N N . LEU A 1 341 ? 2.088 36.406 13.68 1 89.5 341 LEU A N 1
ATOM 2718 C CA . LEU A 1 341 ? 3.127 35.594 14.289 1 89.5 341 LEU A CA 1
ATOM 2719 C C . LEU A 1 341 ? 2.881 35.406 15.789 1 89.5 341 LEU A C 1
ATOM 2721 O O . LEU A 1 341 ? 3.039 34.312 16.328 1 89.5 341 LEU A O 1
ATOM 2725 N N . LEU A 1 342 ? 2.438 36.469 16.406 1 85.5 342 LEU A N 1
ATOM 2726 C CA . LEU A 1 342 ? 2.152 36.438 17.844 1 85.5 342 LEU A CA 1
ATOM 2727 C C . LEU A 1 342 ? 0.994 35.469 18.125 1 85.5 342 LEU A C 1
ATOM 2729 O O . LEU A 1 342 ? 1.058 34.688 19.062 1 85.5 342 LEU A O 1
ATOM 2733 N N . LEU A 1 343 ? 0.007 35.656 17.375 1 90.06 343 LEU A N 1
ATOM 2734 C CA . LEU A 1 343 ? -1.166 34.812 17.562 1 90.06 343 LEU A CA 1
ATOM 2735 C C . LEU A 1 343 ? -0.832 33.344 17.281 1 90.06 343 LEU A C 1
ATOM 2737 O O . LEU A 1 343 ? -1.293 32.469 18 1 90.06 343 LEU A O 1
ATOM 2741 N N . ASN A 1 344 ? -0.074 33.094 16.219 1 94.12 344 ASN A N 1
ATOM 2742 C CA . ASN A 1 344 ? 0.362 31.734 15.906 1 94.12 344 ASN A CA 1
ATOM 2743 C C . ASN A 1 344 ? 1.193 31.141 17.047 1 94.12 344 ASN A C 1
ATOM 2745 O O . ASN A 1 344 ? 1.028 29.969 17.391 1 94.12 344 ASN A O 1
ATOM 2749 N N . PHE A 1 345 ? 2.059 31.938 17.578 1 88.94 345 PHE A N 1
ATOM 2750 C CA . PHE A 1 345 ? 2.922 31.469 18.656 1 88.94 345 PHE A CA 1
ATOM 2751 C C . PHE A 1 345 ? 2.104 31.141 19.891 1 88.94 345 PHE A C 1
ATOM 2753 O O . PHE A 1 345 ? 2.391 30.156 20.594 1 88.94 345 PHE A O 1
ATOM 2760 N N . LYS A 1 346 ? 1.14 31.953 20.188 1 87.12 346 LYS A N 1
ATOM 2761 C CA . LYS A 1 346 ? 0.231 31.641 21.281 1 87.12 346 LYS A CA 1
ATOM 2762 C C . LYS A 1 346 ? -0.447 30.297 21.078 1 87.12 346 LYS A C 1
ATOM 2764 O O . LYS A 1 346 ? -0.519 29.484 22 1 87.12 346 LYS A O 1
ATOM 2769 N N . TYR A 1 347 ? -0.922 30.094 19.938 1 93.12 347 TYR A N 1
ATOM 2770 C CA . TYR A 1 347 ? -1.544 28.812 19.578 1 93.12 347 TYR A CA 1
ATOM 2771 C C . TYR A 1 347 ? -0.555 27.672 19.719 1 93.12 347 TYR A C 1
ATOM 2773 O O . TYR A 1 347 ? -0.879 26.625 20.312 1 93.12 347 TYR A O 1
ATOM 2781 N N . LEU A 1 348 ? 0.666 27.828 19.203 1 92.88 348 LEU A N 1
ATOM 2782 C CA . LEU A 1 348 ? 1.69 26.781 19.188 1 92.88 348 LEU A CA 1
ATOM 2783 C C . LEU A 1 348 ? 2.129 26.453 20.609 1 92.88 348 LEU A C 1
ATOM 2785 O O . LEU A 1 348 ? 2.416 25.297 20.922 1 92.88 348 LEU A O 1
ATOM 2789 N N . MET A 1 349 ? 2.162 27.39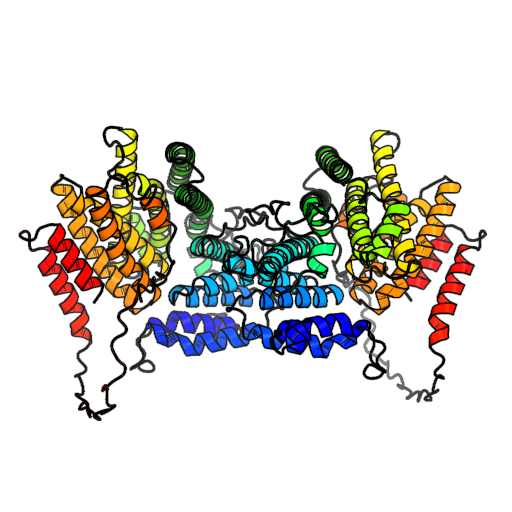1 21.484 1 87.69 349 MET A N 1
ATOM 2790 C CA . MET A 1 349 ? 2.516 27.141 22.875 1 87.69 349 MET A CA 1
ATOM 2791 C C . MET A 1 349 ? 1.491 26.234 23.547 1 87.69 349 MET A C 1
ATOM 2793 O O . MET A 1 349 ? 1.851 25.375 24.359 1 87.69 349 MET A O 1
ATOM 2797 N N . GLY A 1 350 ? 0.289 26.453 23.234 1 88.12 350 GLY A N 1
ATOM 2798 C CA . GLY A 1 350 ? -0.762 25.609 23.766 1 88.12 350 GLY A CA 1
ATOM 2799 C C . GLY A 1 350 ? -0.704 24.188 23.25 1 88.12 350 GLY A C 1
ATOM 2800 O O . GLY A 1 350 ? -0.71 23.234 24.047 1 88.12 350 GLY A O 1
ATOM 2801 N N . ILE A 1 351 ? -0.573 24.047 22 1 92.44 351 ILE A N 1
ATOM 2802 C CA . ILE A 1 351 ? -0.684 22.734 21.375 1 92.44 351 ILE A CA 1
ATOM 2803 C C . ILE A 1 351 ? 0.593 21.938 21.625 1 92.44 351 ILE A C 1
ATOM 2805 O O . ILE A 1 351 ? 0.562 20.703 21.672 1 92.44 351 ILE A O 1
ATOM 2809 N N . LYS A 1 352 ? 1.733 22.578 21.766 1 90.5 352 LYS A N 1
ATOM 2810 C CA . LYS A 1 352 ? 3.002 21.891 22 1 90.5 352 LYS A CA 1
ATOM 2811 C C . LYS A 1 352 ? 2.992 21.141 23.328 1 90.5 352 LYS A C 1
ATOM 2813 O O . LYS A 1 352 ? 3.691 20.141 23.484 1 90.5 352 LYS A O 1
ATOM 2818 N N . SER A 1 353 ? 2.227 21.578 24.297 1 88.44 353 SER A N 1
ATOM 2819 C CA . SER A 1 353 ? 2.131 20.922 25.594 1 88.44 353 SER A CA 1
ATOM 2820 C C . SER A 1 353 ? 1.441 19.562 25.453 1 88.44 353 SER A C 1
ATOM 2822 O O . SER A 1 353 ? 1.655 18.672 26.281 1 88.44 353 SER A O 1
ATOM 2824 N N . TYR A 1 354 ? 0.618 19.438 24.438 1 92.38 354 TYR A N 1
ATOM 2825 C CA . TYR A 1 354 ? -0.136 18.203 24.234 1 92.38 354 TYR A CA 1
ATOM 2826 C C . TYR A 1 354 ? 0.642 17.234 23.375 1 92.38 354 TYR A C 1
ATOM 2828 O O . TYR A 1 354 ? 0.524 16.016 23.531 1 92.38 354 TYR A O 1
ATOM 2836 N N . TRP A 1 355 ? 1.417 17.797 22.453 1 95.12 355 TRP A N 1
ATOM 2837 C CA . TRP A 1 355 ? 1.977 16.953 21.422 1 95.12 355 TRP A CA 1
ATOM 2838 C C . TRP A 1 355 ? 3.482 17.156 21.281 1 95.12 355 TRP A C 1
ATOM 2840 O O . TRP A 1 355 ? 3.93 18.156 20.734 1 95.12 355 TRP A O 1
ATOM 2850 N N . PRO A 1 356 ? 4.312 16.203 21.625 1 91 356 PRO A N 1
ATOM 2851 C CA . PRO A 1 356 ? 5.77 16.312 21.516 1 91 356 PRO A CA 1
ATOM 2852 C C . PRO A 1 356 ? 6.23 16.609 20.094 1 91 356 PRO A C 1
ATOM 2854 O O . PRO A 1 356 ? 7.219 17.328 19.906 1 91 356 PRO A O 1
ATOM 2857 N N . VAL A 1 357 ? 5.535 16.141 19.109 1 91.88 357 VAL A N 1
ATOM 2858 C CA . VAL A 1 357 ? 5.922 16.328 17.719 1 91.88 357 VAL A CA 1
ATOM 2859 C C . VAL A 1 357 ? 5.91 17.828 17.375 1 91.88 357 VAL A C 1
ATOM 2861 O O . VAL A 1 357 ? 6.676 18.281 16.531 1 91.88 357 VAL A O 1
ATOM 2864 N N . VAL A 1 358 ? 5.047 18.578 18 1 90.38 358 VAL A N 1
ATOM 2865 C CA . VAL A 1 358 ? 4.945 20 17.719 1 90.38 358 VAL A CA 1
ATOM 2866 C C . VAL A 1 358 ? 6.184 20.719 18.25 1 90.38 358 VAL A C 1
ATOM 2868 O O . VAL A 1 358 ? 6.637 21.703 17.656 1 90.38 358 VAL A O 1
ATOM 2871 N N . GLU A 1 359 ? 6.688 20.188 19.266 1 83.75 359 GLU A N 1
ATOM 2872 C CA . GLU A 1 359 ? 7.934 20.766 19.781 1 83.75 359 GLU A CA 1
ATOM 2873 C C . GLU A 1 359 ? 9.047 20.656 18.75 1 83.75 359 GLU A C 1
ATOM 2875 O O . GLU A 1 359 ? 9.82 21.609 18.562 1 83.75 359 GLU A O 1
ATOM 2880 N N . HIS A 1 360 ? 9.039 19.594 18.094 1 82.38 360 HIS A N 1
ATOM 2881 C CA . HIS A 1 360 ? 10.023 19.406 17.047 1 82.38 360 HIS A CA 1
ATOM 2882 C C . HIS A 1 360 ? 9.773 20.344 15.875 1 82.38 360 HIS A C 1
ATOM 2884 O O . HIS A 1 360 ? 10.727 20.859 15.273 1 82.38 360 HIS A O 1
ATOM 2890 N N . SER A 1 361 ? 8.547 20.531 15.602 1 84.44 361 SER A N 1
ATOM 2891 C CA . SER A 1 361 ? 8.18 21.391 14.484 1 84.44 361 SER A CA 1
ATOM 2892 C C . SER A 1 361 ? 8.555 22.844 14.758 1 84.44 361 SER A C 1
ATOM 2894 O O . SER A 1 361 ? 8.984 23.562 13.859 1 84.44 361 SER A O 1
ATOM 2896 N N . VAL A 1 362 ? 8.438 23.234 15.953 1 85.06 362 VAL A N 1
ATOM 2897 C CA . VAL A 1 362 ? 8.734 24.609 16.344 1 85.06 362 VAL A CA 1
ATOM 2898 C C . VAL A 1 362 ? 10.227 24.875 16.219 1 85.06 362 VAL A C 1
ATOM 2900 O O . VAL A 1 362 ? 10.641 25.984 15.828 1 85.06 362 VAL A O 1
ATOM 2903 N N . ALA A 1 363 ? 10.969 23.875 16.375 1 82.31 363 ALA A N 1
ATOM 2904 C CA . ALA A 1 363 ? 12.414 24.016 16.25 1 82.31 363 ALA A CA 1
ATOM 2905 C C . ALA A 1 363 ? 12.805 24.312 14.805 1 82.31 363 ALA A C 1
ATOM 2907 O O . ALA A 1 363 ? 13.836 24.938 14.547 1 82.31 363 ALA A O 1
ATOM 2908 N N . ARG A 1 364 ? 11.977 23.984 13.961 1 85 364 ARG A N 1
ATOM 2909 C CA . ARG A 1 364 ? 12.227 24.219 12.547 1 85 364 ARG A CA 1
ATOM 2910 C C . ARG A 1 364 ? 12.094 25.688 12.195 1 85 364 ARG A C 1
ATOM 2912 O O . ARG A 1 364 ? 12.633 26.141 11.18 1 85 364 ARG A O 1
ATOM 2919 N N . LEU A 1 365 ? 11.406 26.438 13.016 1 86.25 365 LEU A N 1
ATOM 2920 C CA . LEU A 1 365 ? 11.25 27.875 12.773 1 86.25 365 LEU A CA 1
ATOM 2921 C C . LEU A 1 365 ? 12.602 28.578 12.82 1 86.25 365 LEU A C 1
ATOM 2923 O O . LEU A 1 365 ? 12.875 29.453 11.992 1 86.25 365 LEU A O 1
ATOM 2927 N N . ARG A 1 366 ? 13.391 28.125 13.734 1 82.62 366 ARG A N 1
ATOM 2928 C CA . ARG A 1 366 ? 14.734 28.688 13.82 1 82.62 366 ARG A CA 1
ATOM 2929 C C . ARG A 1 366 ? 15.562 28.344 12.594 1 82.62 366 ARG A C 1
ATOM 2931 O O . ARG A 1 366 ? 16.312 29.172 12.078 1 82.62 366 ARG A O 1
ATOM 2938 N N . LYS A 1 367 ? 15.43 27.156 12.172 1 83.12 367 LYS A N 1
ATOM 2939 C CA . LYS A 1 367 ? 16.141 26.734 10.969 1 83.12 367 LYS A CA 1
ATOM 2940 C C . LYS A 1 367 ? 15.719 27.562 9.758 1 83.12 367 LYS A C 1
ATOM 2942 O O . LYS A 1 367 ? 16.547 27.906 8.914 1 83.12 367 LYS A O 1
ATOM 2947 N N . PHE A 1 368 ? 14.492 27.859 9.68 1 87.75 368 PHE A N 1
ATOM 2948 C CA . PHE A 1 368 ? 13.984 28.656 8.57 1 87.75 368 PHE A CA 1
ATOM 2949 C C . PHE A 1 368 ? 14.555 30.062 8.602 1 87.75 368 PHE A C 1
ATOM 2951 O O . PHE A 1 368 ? 14.961 30.594 7.57 1 87.75 368 PHE A O 1
ATOM 2958 N N . GLN A 1 369 ? 14.555 30.594 9.773 1 83.31 369 GLN A N 1
ATOM 2959 C CA . GLN A 1 369 ? 15.109 31.938 9.93 1 83.31 369 GLN A CA 1
ATOM 2960 C C . GLN A 1 369 ? 16.578 31.984 9.5 1 83.31 369 GLN A C 1
ATOM 2962 O O . GLN A 1 369 ? 16.984 32.906 8.797 1 83.31 369 GLN A O 1
ATOM 2967 N N . ASN A 1 370 ? 17.25 30.969 9.891 1 81.69 370 ASN A N 1
ATOM 2968 C CA . ASN A 1 370 ? 18.672 30.891 9.523 1 81.69 370 ASN A CA 1
ATOM 2969 C C . ASN A 1 370 ? 18.844 30.75 8.016 1 81.69 370 ASN A C 1
ATOM 2971 O O . ASN A 1 370 ? 19.75 31.359 7.434 1 81.69 370 ASN A O 1
ATOM 2975 N N . CYS A 1 371 ? 18.031 29.984 7.465 1 81.5 371 CYS A N 1
ATOM 2976 C CA . CYS A 1 371 ? 18.109 29.781 6.023 1 81.5 371 CYS A CA 1
ATOM 2977 C C . CYS A 1 371 ? 17.781 31.062 5.277 1 81.5 371 CYS A C 1
ATOM 2979 O O . CYS A 1 371 ? 18.391 31.359 4.246 1 81.5 371 CYS A O 1
ATOM 2981 N N . CYS A 1 372 ? 16.797 31.797 5.762 1 82.19 372 CYS A N 1
ATOM 2982 C CA . CYS A 1 372 ? 16.422 33.062 5.148 1 82.19 372 CYS A CA 1
ATOM 2983 C C . CYS A 1 372 ? 17.578 34.062 5.215 1 82.19 372 CYS A C 1
ATOM 2985 O O . CYS A 1 372 ? 17.859 34.75 4.242 1 82.19 372 CYS A O 1
ATOM 2987 N N . GLN A 1 373 ? 18.266 34.031 6.293 1 77.25 373 GLN A N 1
ATOM 2988 C CA . GLN A 1 373 ? 19.406 34.969 6.469 1 77.25 373 GLN A CA 1
ATOM 2989 C C . GLN A 1 373 ? 20.578 34.562 5.586 1 77.25 373 GLN A C 1
ATOM 2991 O O . GLN A 1 373 ? 21.234 35.406 4.992 1 77.25 373 GLN A O 1
ATOM 2996 N N . ASP A 1 374 ? 20.781 33.281 5.504 1 77.69 374 ASP A N 1
ATOM 2997 C CA . ASP A 1 374 ? 21.875 32.75 4.68 1 77.69 374 ASP A CA 1
ATOM 2998 C C . ASP A 1 374 ? 21.609 33 3.197 1 77.69 374 ASP A C 1
ATOM 3000 O O . ASP A 1 374 ? 22.547 33.219 2.424 1 77.69 374 ASP A O 1
ATOM 3004 N N . SER A 1 375 ? 20.422 32.875 2.789 1 74.56 375 SER A N 1
ATOM 3005 C CA . SER A 1 375 ? 20.078 33.062 1.384 1 74.56 375 SER A CA 1
ATOM 3006 C C . SER A 1 375 ? 20.359 34.5 0.928 1 74.56 375 SER A C 1
ATOM 3008 O O . SER A 1 375 ? 20.594 34.719 -0.256 1 74.56 375 SER A O 1
ATOM 3010 N N . VAL A 1 376 ? 20.312 35.406 1.733 1 71 376 VAL A N 1
ATOM 3011 C CA . VAL A 1 376 ? 20.609 36.812 1.412 1 71 376 VAL A CA 1
ATOM 3012 C C . VAL A 1 376 ? 22.125 37 1.303 1 71 376 VAL A C 1
ATOM 3014 O O . VAL A 1 376 ? 22.594 37.719 0.42 1 71 376 VAL A O 1
ATOM 3017 N N . SER A 1 377 ? 22.844 36.25 2.129 1 68.5 377 SER A N 1
ATOM 3018 C CA . SER A 1 377 ? 24.281 36.438 2.176 1 68.5 377 SER A CA 1
ATOM 3019 C C . SER A 1 377 ? 24.984 35.656 1.06 1 68.5 377 SER A C 1
ATOM 3021 O O . SER A 1 377 ? 25.953 36.125 0.48 1 68.5 377 SER A O 1
ATOM 3023 N N . ASP A 1 378 ? 24.656 34.406 0.714 1 63.59 378 ASP A N 1
ATOM 3024 C CA . ASP A 1 378 ? 25.266 33.562 -0.324 1 63.59 378 ASP A CA 1
ATOM 3025 C C . ASP A 1 378 ? 24.219 33.031 -1.297 1 63.59 378 ASP A C 1
ATOM 3027 O O . ASP A 1 378 ? 23.625 31.984 -1.064 1 63.59 378 ASP A O 1
ATOM 3031 N N . PRO A 1 379 ? 24.109 33.875 -2.436 1 56.97 379 PRO A N 1
ATOM 3032 C CA . PRO A 1 379 ? 23.047 33.5 -3.379 1 56.97 379 PRO A CA 1
ATOM 3033 C C . PRO A 1 379 ? 23.25 32.156 -4.012 1 56.97 379 PRO A C 1
ATOM 3035 O O . PRO A 1 379 ? 22.328 31.578 -4.605 1 56.97 379 PRO A O 1
ATOM 3038 N N . PHE A 1 380 ? 24.531 31.672 -4.199 1 52.97 380 PHE A N 1
ATOM 3039 C CA . PHE A 1 380 ? 24.812 30.422 -4.895 1 52.97 380 PHE A CA 1
ATOM 3040 C C . PHE A 1 380 ? 24.359 29.234 -4.066 1 52.97 380 PHE A C 1
ATOM 3042 O O . PHE A 1 380 ? 24.391 28.094 -4.539 1 52.97 380 PHE A O 1
ATOM 3049 N N . VAL A 1 381 ? 24.141 29.5 -2.955 1 53.59 381 VAL A N 1
ATOM 3050 C CA . VAL A 1 381 ? 24.016 28.328 -2.109 1 53.59 381 VAL A CA 1
ATOM 3051 C C . VAL A 1 381 ? 22.812 27.484 -2.564 1 53.59 381 VAL A C 1
ATOM 3053 O O . VAL A 1 381 ? 22.984 26.328 -2.955 1 53.59 381 VAL A O 1
ATOM 3056 N N . LEU A 1 382 ? 21.594 27.5 -1.733 1 61.19 382 LEU A N 1
ATOM 3057 C CA . LEU A 1 382 ? 20.781 26.297 -1.62 1 61.19 382 LEU A CA 1
ATOM 3058 C C . LEU A 1 382 ? 19.688 26.281 -2.693 1 61.19 382 LEU A C 1
ATOM 3060 O O . LEU A 1 382 ? 18.672 26.969 -2.564 1 61.19 382 LEU A O 1
ATOM 3064 N N . ASP A 1 383 ? 20.031 25.703 -3.812 1 70 383 ASP A N 1
ATOM 3065 C CA . ASP A 1 383 ? 19.031 25.469 -4.859 1 70 383 ASP A CA 1
ATOM 3066 C C . ASP A 1 383 ? 17.812 24.734 -4.312 1 70 383 ASP A C 1
ATOM 3068 O O . ASP A 1 383 ? 17.953 23.703 -3.652 1 70 383 ASP A O 1
ATOM 3072 N N . ASN A 1 384 ? 16.641 25.312 -4.445 1 81.19 384 ASN A N 1
ATOM 3073 C CA . ASN A 1 384 ? 15.344 24.75 -4.129 1 81.19 384 ASN A CA 1
ATOM 3074 C C . ASN A 1 384 ? 15.188 24.5 -2.631 1 81.19 384 ASN A C 1
ATOM 3076 O O . ASN A 1 384 ? 14.562 23.516 -2.223 1 81.19 384 ASN A O 1
ATOM 3080 N N . TRP A 1 385 ? 15.773 25.344 -1.756 1 83.12 385 TRP A N 1
ATOM 3081 C CA . TRP A 1 385 ? 15.781 25.094 -0.32 1 83.12 385 TRP A CA 1
ATOM 3082 C C . TRP A 1 385 ? 14.383 25.219 0.264 1 83.12 385 TRP A C 1
ATOM 3084 O O . TRP A 1 385 ? 14.047 24.531 1.237 1 83.12 385 TRP A O 1
ATOM 3094 N N . MET A 1 386 ? 13.586 26.078 -0.279 1 86.88 386 MET A N 1
ATOM 3095 C CA . MET A 1 386 ? 12.227 26.25 0.229 1 86.88 386 MET A CA 1
ATOM 3096 C C . MET A 1 386 ? 11.406 24.969 0.021 1 86.88 386 MET A C 1
ATOM 3098 O O . MET A 1 386 ? 10.633 24.578 0.892 1 86.88 386 MET A O 1
ATOM 3102 N N . ALA A 1 387 ? 11.602 24.438 -1.158 1 86.56 387 ALA A N 1
ATOM 3103 C CA . ALA A 1 387 ? 10.945 23.156 -1.408 1 86.56 387 ALA A CA 1
ATOM 3104 C C . ALA A 1 387 ? 11.461 22.078 -0.453 1 86.56 387 ALA A C 1
ATOM 3106 O O . ALA A 1 387 ? 10.68 21.266 0.057 1 86.56 387 ALA A O 1
ATOM 3107 N N . ARG A 1 388 ? 12.68 22.078 -0.188 1 86.19 388 ARG A N 1
ATOM 3108 C CA . ARG A 1 388 ? 13.289 21.125 0.728 1 86.19 388 ARG A CA 1
ATOM 3109 C C . ARG A 1 388 ? 12.781 21.328 2.15 1 86.19 388 ARG A C 1
ATOM 3111 O O . ARG A 1 388 ? 12.539 20.359 2.873 1 86.19 388 ARG A O 1
ATOM 3118 N N . PHE A 1 389 ? 12.648 22.547 2.465 1 86.56 389 PHE A N 1
ATOM 3119 C CA . PHE A 1 389 ? 12.188 22.875 3.809 1 86.56 389 PHE A CA 1
ATOM 3120 C C . PHE A 1 389 ? 10.797 22.312 4.055 1 86.56 389 PHE A C 1
ATOM 3122 O O . PHE A 1 389 ? 10.523 21.781 5.129 1 86.56 389 PHE A O 1
ATOM 3129 N N . VAL A 1 390 ? 9.93 22.406 3.09 1 86.31 390 VAL A N 1
ATOM 3130 C CA . VAL A 1 390 ? 8.539 22.016 3.273 1 86.31 390 VAL A CA 1
ATOM 3131 C C . VAL A 1 390 ? 8.414 20.5 3.18 1 86.31 390 VAL A C 1
ATOM 3133 O O . VAL A 1 390 ? 7.543 19.891 3.82 1 86.31 390 VAL A O 1
ATOM 3136 N N . THR A 1 391 ? 9.234 19.859 2.404 1 82.44 391 THR A N 1
ATOM 3137 C CA . THR A 1 391 ? 9.102 18.438 2.166 1 82.44 391 THR A CA 1
ATOM 3138 C C . THR A 1 391 ? 9.805 17.625 3.258 1 82.44 391 THR A C 1
ATOM 3140 O O . THR A 1 391 ? 9.461 16.469 3.51 1 82.44 391 THR A O 1
ATOM 3143 N N . GLU A 1 392 ? 10.906 18.172 3.693 1 68.44 392 GLU A N 1
ATOM 3144 C CA . GLU A 1 392 ? 11.68 17.438 4.688 1 68.44 392 GLU A CA 1
ATOM 3145 C C . GLU A 1 392 ? 11.156 17.688 6.098 1 68.44 392 GLU A C 1
ATOM 3147 O O . GLU A 1 392 ? 11.562 18.641 6.758 1 68.44 392 GLU A O 1
ATOM 3152 N N . HIS A 1 393 ? 9.977 17.453 6.203 1 57.06 393 HIS A N 1
ATOM 3153 C CA . HIS A 1 393 ? 9.367 17.719 7.504 1 57.06 393 HIS A CA 1
ATOM 3154 C C . HIS A 1 393 ? 10.281 17.266 8.641 1 57.06 393 HIS A C 1
ATOM 3156 O O . HIS A 1 393 ? 10.453 17.984 9.625 1 57.06 393 HIS A O 1
ATOM 3162 N N . THR A 1 394 ? 10.438 15.844 8.797 1 47.69 394 THR A N 1
ATOM 3163 C CA . THR A 1 394 ? 10.859 15.156 10.016 1 47.69 394 THR A CA 1
ATOM 3164 C C . THR A 1 394 ? 12.344 14.82 9.953 1 47.69 394 THR A C 1
ATOM 3166 O O . THR A 1 394 ? 12.828 13.984 10.727 1 47.69 394 THR A O 1
ATOM 3169 N N . SER A 1 395 ? 13.102 15.297 8.992 1 41.47 395 SER A N 1
ATOM 3170 C CA . SER A 1 395 ? 14.445 14.766 9.148 1 41.47 395 SER A CA 1
ATOM 3171 C C . SER A 1 395 ? 15.062 15.203 10.477 1 41.47 395 SER A C 1
ATOM 3173 O O . SER A 1 395 ? 15.18 16.406 10.742 1 41.47 395 SER A O 1
ATOM 3175 N N . TYR A 1 396 ? 14.992 14.477 11.461 1 38.47 396 TYR A N 1
ATOM 3176 C CA . TYR A 1 396 ? 15.844 14.688 12.625 1 38.47 396 TYR A CA 1
ATOM 3177 C C . TYR A 1 396 ? 17.25 15.086 12.195 1 38.47 396 TYR A C 1
ATOM 3179 O O . TYR A 1 396 ? 17.828 14.469 11.297 1 38.47 396 TYR A O 1
ATOM 3187 N N . PRO A 1 397 ? 17.688 16.344 12.352 1 35.16 397 PRO A N 1
ATOM 3188 C CA . PRO A 1 397 ? 19.109 16.578 12.078 1 35.16 397 PRO A CA 1
ATOM 3189 C C . PRO A 1 397 ? 19.984 15.398 12.461 1 35.16 397 PRO A C 1
ATOM 3191 O O . PRO A 1 397 ? 19.953 14.953 13.609 1 35.16 397 PRO A O 1
ATOM 3194 N N . SER A 1 398 ? 20.328 14.555 11.711 1 31.95 398 SER A N 1
ATOM 3195 C CA . SER A 1 398 ? 21.547 13.828 12.062 1 31.95 398 SER A CA 1
ATOM 3196 C C . SER A 1 398 ? 22.656 14.773 12.469 1 31.95 398 SER A C 1
ATOM 3198 O O . SER A 1 398 ? 22.984 15.711 11.734 1 31.95 398 SER A O 1
ATOM 3200 N N . GLU A 1 399 ? 23.062 15.078 13.727 1 29.05 399 GLU A N 1
ATOM 3201 C CA . GLU A 1 399 ? 24.328 15.664 14.156 1 29.05 399 GLU A CA 1
ATOM 3202 C C . GLU A 1 399 ? 25.469 15.242 13.25 1 29.05 399 GLU A C 1
ATOM 3204 O O . GLU A 1 399 ? 25.797 14.055 13.164 1 29.05 399 GLU A O 1
ATOM 3209 N N . ARG A 1 400 ? 25.812 15.852 12.219 1 31.03 400 ARG A N 1
ATOM 3210 C CA . ARG A 1 400 ? 27.203 15.75 11.75 1 31.03 400 ARG A CA 1
ATOM 3211 C C . ARG A 1 400 ? 28.188 15.883 12.914 1 31.03 400 ARG A C 1
ATOM 3213 O O . ARG A 1 400 ? 28.188 16.906 13.602 1 31.03 400 ARG A O 1
ATOM 3220 N N . GLN A 1 401 ? 28.844 14.797 13.586 1 27.81 401 GLN A N 1
ATOM 3221 C CA . GLN A 1 401 ? 30.078 14.719 14.383 1 27.81 401 GLN A CA 1
ATOM 3222 C C . GLN A 1 401 ? 31.203 15.5 13.727 1 27.81 401 GLN A C 1
ATOM 3224 O O . GLN A 1 401 ? 31.781 15.062 12.727 1 27.81 401 GLN A O 1
ATOM 3229 N N . ASP A 1 402 ? 31.266 16.688 13.703 1 28.27 402 ASP A N 1
ATOM 3230 C CA . ASP A 1 402 ? 32.531 17.422 13.562 1 28.27 402 ASP A CA 1
ATOM 3231 C C . ASP A 1 402 ? 33.531 17.031 14.641 1 28.27 402 ASP A C 1
ATOM 3233 O O . ASP A 1 402 ? 33.781 17.812 15.57 1 28.27 402 ASP A O 1
ATOM 3237 N N . SER A 1 403 ? 33.625 15.891 15.344 1 26.97 403 SER A N 1
ATOM 3238 C CA . SER A 1 403 ? 34.656 15.5 16.297 1 26.97 403 SER A CA 1
ATOM 3239 C C . SER A 1 403 ? 36.031 15.469 15.648 1 26.97 403 SER A C 1
ATOM 3241 O O . SER A 1 403 ? 36.906 14.703 16.062 1 26.97 403 SER A O 1
ATOM 3243 N N . ALA A 1 404 ? 36.438 16 14.594 1 27.45 404 ALA A N 1
ATOM 3244 C CA . ALA A 1 404 ? 37.875 15.836 14.461 1 27.45 404 ALA A CA 1
ATOM 3245 C C . ALA A 1 404 ? 38.625 16.672 15.492 1 27.45 404 ALA A C 1
ATOM 3247 O O . ALA A 1 404 ? 39.812 16.875 15.375 1 27.45 404 ALA A O 1
ATOM 3248 N N . ALA A 1 405 ? 38.094 17.609 16.312 1 25.45 405 ALA A N 1
ATOM 3249 C CA . ALA A 1 405 ? 39.125 18.469 16.906 1 25.45 405 ALA A CA 1
ATOM 3250 C C . ALA A 1 405 ? 40 17.688 17.891 1 25.45 405 ALA A C 1
ATOM 3252 O O . ALA A 1 405 ? 39.656 16.547 18.25 1 25.45 405 ALA A O 1
ATOM 3253 N N . ASN A 1 406 ? 40.5 18.281 19.219 1 25.67 406 ASN A N 1
ATOM 3254 C CA . ASN A 1 406 ? 41.656 18.359 20.109 1 25.67 406 ASN A CA 1
ATOM 3255 C C . ASN A 1 406 ? 41.719 17.156 21.047 1 25.67 406 ASN A C 1
ATOM 3257 O O . ASN A 1 406 ? 40.75 16.812 21.703 1 25.67 406 ASN A O 1
ATOM 3261 N N . THR A 1 407 ? 42.656 16.25 20.859 1 27.62 407 THR A N 1
ATOM 3262 C CA . THR A 1 407 ? 43.312 15.242 21.688 1 27.62 407 THR A CA 1
ATOM 3263 C C . THR A 1 407 ? 43.75 15.852 23.016 1 27.62 407 THR A C 1
ATOM 3265 O O . THR A 1 407 ? 44.844 16.438 23.109 1 27.62 407 THR A O 1
ATOM 3268 N N . ILE A 1 408 ? 42.969 16.734 23.703 1 24.47 408 ILE A N 1
ATOM 3269 C CA . ILE A 1 408 ? 43.5 17.109 25 1 24.47 408 ILE A CA 1
ATOM 3270 C C . ILE A 1 408 ? 43.75 15.859 25.844 1 24.47 408 ILE A C 1
ATOM 3272 O O . ILE A 1 408 ? 42.969 14.922 25.828 1 24.47 408 ILE A O 1
ATOM 3276 N N . ASP A 1 409 ? 44.969 15.758 26.438 1 26.05 409 ASP A N 1
ATOM 3277 C CA . ASP A 1 409 ? 45.719 14.859 27.312 1 26.05 409 ASP A CA 1
ATOM 3278 C C . ASP A 1 409 ? 44.875 14.43 28.516 1 26.05 409 ASP A C 1
ATOM 3280 O O . ASP A 1 409 ? 44 15.18 28.969 1 26.05 409 ASP A O 1
ATOM 3284 N N . PRO A 1 410 ? 44.906 13.148 28.938 1 28.22 410 PRO A N 1
ATOM 3285 C CA . PRO A 1 410 ? 44.156 12.398 29.969 1 28.22 410 PRO A CA 1
ATOM 3286 C C . PRO A 1 410 ? 44.281 13.031 31.344 1 28.22 410 PRO A C 1
ATOM 3288 O O . PRO A 1 410 ? 43.844 12.438 32.344 1 28.22 410 PRO A O 1
ATOM 3291 N N . ALA A 1 411 ? 45.188 14.008 31.422 1 24.38 411 ALA A N 1
ATOM 3292 C CA . ALA A 1 411 ? 45.656 14.062 32.812 1 24.38 411 ALA A CA 1
ATOM 3293 C C . ALA A 1 411 ? 44.5 14.195 33.781 1 24.38 411 ALA A C 1
ATOM 3295 O O . ALA A 1 411 ? 44.375 13.406 34.719 1 24.38 411 ALA A O 1
ATOM 3296 N N . LEU A 1 412 ? 44.469 15.367 34.562 1 22.48 412 LEU A N 1
ATOM 3297 C CA . LEU A 1 412 ? 44.219 15.57 35.969 1 22.48 412 LEU A CA 1
ATOM 3298 C C . LEU A 1 412 ? 42.719 15.602 36.281 1 22.48 412 LEU A C 1
ATOM 3300 O O . LEU A 1 412 ? 42.312 15.891 37.406 1 22.48 412 LEU A O 1
ATOM 3304 N N . GLN A 1 413 ? 41.781 15.492 35.281 1 20.81 413 GLN A N 1
ATOM 3305 C CA . GLN A 1 413 ? 40.594 16.203 35.719 1 20.81 413 GLN A CA 1
ATOM 3306 C C . GLN A 1 413 ? 39.938 15.492 36.906 1 20.81 413 GLN A C 1
ATOM 3308 O O . GLN A 1 413 ? 39.281 14.453 36.719 1 20.81 413 GLN A O 1
ATOM 3313 N N . SER A 1 414 ? 40.562 15.359 38.062 1 21.69 414 SER A N 1
ATOM 3314 C CA . SER A 1 414 ? 40.125 14.82 39.344 1 21.69 414 SER A CA 1
ATOM 3315 C C . SER A 1 414 ? 38.875 15.539 39.844 1 21.69 414 SER A C 1
ATOM 3317 O O . SER A 1 414 ? 38.438 15.328 40.969 1 21.69 414 SER A O 1
ATOM 3319 N N . THR A 1 415 ? 38.219 16.391 39.062 1 19.27 415 THR A N 1
ATOM 3320 C CA . THR A 1 415 ? 37.5 17.375 39.875 1 19.27 415 THR A CA 1
ATOM 3321 C C . THR A 1 415 ? 36.469 16.688 40.781 1 19.27 415 THR A C 1
ATOM 3323 O O . THR A 1 415 ? 35.906 15.664 40.406 1 19.27 415 THR A O 1
ATOM 3326 N N . THR A 1 416 ? 36.375 17.094 42.062 1 19.92 416 THR A N 1
ATOM 3327 C CA . THR A 1 416 ? 35.594 16.938 43.281 1 19.92 416 THR A CA 1
ATOM 3328 C C . THR A 1 416 ? 34.125 17.188 43 1 19.92 416 THR A C 1
ATOM 3330 O O . THR A 1 416 ? 33.75 18.297 42.594 1 19.92 416 THR A O 1
ATOM 3333 N N . ALA A 1 417 ? 33.375 16.266 42.5 1 20.8 417 ALA A N 1
ATOM 3334 C CA . ALA A 1 417 ? 31.953 16.188 42.281 1 20.8 417 ALA A CA 1
ATOM 3335 C C . ALA A 1 417 ? 31.172 16.578 43.531 1 20.8 417 ALA A C 1
ATOM 3337 O O . ALA A 1 417 ? 31.078 15.805 44.5 1 20.8 417 ALA A O 1
ATOM 3338 N N . ARG A 1 418 ? 31.359 17.875 43.969 1 19.58 418 ARG A N 1
ATOM 3339 C CA . ARG A 1 418 ? 30.594 18.312 45.156 1 19.58 418 ARG A CA 1
ATOM 3340 C C . ARG A 1 418 ? 29.109 18.062 44.938 1 19.58 418 ARG A C 1
ATOM 3342 O O . ARG A 1 418 ? 28.594 18.25 43.844 1 19.58 418 ARG A O 1
ATOM 3349 N N . SER A 1 419 ? 28.469 17.328 45.875 1 21.77 419 SER A N 1
ATOM 3350 C CA . SER A 1 419 ? 27.156 16.828 46.281 1 21.77 419 SER A CA 1
ATOM 3351 C C . SER A 1 419 ? 26.156 17.969 46.406 1 21.77 419 SER A C 1
ATOM 3353 O O . SER A 1 419 ? 25.656 18.234 47.5 1 21.77 419 SER A O 1
ATOM 3355 N N . ILE A 1 420 ? 26.094 18.969 45.562 1 20.47 420 ILE A N 1
ATOM 3356 C CA . ILE A 1 420 ? 25.219 20.078 45.938 1 20.47 420 ILE A CA 1
ATOM 3357 C C . ILE A 1 420 ? 23.797 19.578 46.125 1 20.47 420 ILE A C 1
ATOM 3359 O O . ILE A 1 420 ? 23.188 19.031 45.188 1 20.47 420 ILE A O 1
ATOM 3363 N N . CYS A 1 421 ? 23.359 19.25 47.344 1 21.09 421 CYS A N 1
ATOM 3364 C CA . CYS A 1 421 ? 22.109 18.969 48 1 21.09 421 CYS A CA 1
ATOM 3365 C C . CYS A 1 421 ? 21.047 20.016 47.688 1 21.09 421 CYS A C 1
ATOM 3367 O O . CYS A 1 421 ? 21.094 21.125 48.25 1 21.09 421 CYS A O 1
ATOM 3369 N N . ALA A 1 422 ? 20.719 20.234 46.5 1 20.41 422 ALA A N 1
ATOM 3370 C CA . ALA A 1 422 ? 19.766 21.328 46.25 1 20.41 422 ALA A CA 1
ATOM 3371 C C . ALA A 1 422 ? 18.5 21.141 47.062 1 20.41 422 ALA A C 1
ATOM 3373 O O . ALA A 1 422 ? 17.938 20.031 47.094 1 20.41 422 ALA A O 1
ATOM 3374 N N . GLU A 1 423 ? 18.281 21.844 48 1 22.17 423 GLU A N 1
ATOM 3375 C CA . GLU A 1 423 ? 17.125 22.016 48.875 1 22.17 423 GLU A CA 1
ATOM 3376 C C . GLU A 1 423 ? 15.836 22.062 48.062 1 22.17 423 GLU A C 1
ATOM 3378 O O . GLU A 1 423 ? 15.812 22.625 46.938 1 22.17 423 GLU A O 1
ATOM 3383 N N . ARG A 1 424 ? 14.836 21.234 48.406 1 24.97 424 ARG A N 1
ATOM 3384 C CA . ARG A 1 424 ? 13.461 20.859 48.062 1 24.97 424 ARG A CA 1
ATOM 3385 C C . ARG A 1 424 ? 12.547 22.078 48.031 1 24.97 424 ARG A C 1
ATOM 3387 O O . ARG A 1 424 ? 11.984 22.453 49.062 1 24.97 424 ARG A O 1
ATOM 3394 N N . HIS A 1 425 ? 12.953 23.219 47.438 1 21.09 425 HIS A N 1
ATOM 3395 C CA . HIS A 1 425 ? 11.93 24.25 47.594 1 21.09 425 HIS A CA 1
ATOM 3396 C C . HIS A 1 425 ? 10.633 23.844 46.906 1 21.09 425 HIS A C 1
ATOM 3398 O O . HIS A 1 425 ? 10.641 23.422 45.75 1 21.09 425 HIS A O 1
ATOM 3404 N N . VAL A 1 426 ? 9.555 23.453 47.656 1 27.27 426 VAL A N 1
ATOM 3405 C CA . VAL A 1 426 ? 8.141 23.141 47.469 1 27.27 426 VAL A CA 1
ATOM 3406 C C . VAL A 1 426 ? 7.469 24.234 46.656 1 27.27 426 VAL A C 1
ATOM 3408 O O . VAL A 1 426 ? 7.316 25.359 47.125 1 27.27 426 VAL A O 1
ATOM 3411 N N . PRO A 1 427 ? 7.793 24.391 45.375 1 27.05 427 PRO A N 1
ATOM 3412 C CA . PRO A 1 427 ? 7.117 25.531 44.781 1 27.05 427 PRO A CA 1
ATOM 3413 C C . PRO A 1 427 ? 5.598 25.438 44.875 1 27.05 427 PRO A C 1
ATOM 3415 O O . PRO A 1 427 ? 5.043 24.328 44.812 1 27.05 427 PRO A O 1
ATOM 3418 N N . ASP A 1 428 ? 4.906 26.328 45.5 1 27.77 428 ASP A N 1
ATOM 3419 C CA . ASP A 1 428 ? 3.48 26.547 45.719 1 27.77 428 ASP A CA 1
ATOM 3420 C C . ASP A 1 428 ? 2.686 26.375 44.438 1 27.77 428 ASP A C 1
ATOM 3422 O O . ASP A 1 428 ? 3.23 26.531 43.344 1 27.77 428 ASP A O 1
ATOM 3426 N N . HIS A 1 429 ? 1.4 25.812 44.5 1 30.77 429 HIS A N 1
ATOM 3427 C CA . HIS A 1 429 ? 0.297 25.25 43.719 1 30.77 429 HIS A CA 1
ATOM 3428 C C . HIS A 1 429 ? -0.172 26.203 42.625 1 30.77 429 HIS A C 1
ATOM 3430 O O . HIS A 1 429 ? -1.131 25.906 41.906 1 30.77 429 HIS A O 1
ATOM 3436 N N . ASP A 1 430 ? 0.093 27.531 42.75 1 31.3 430 ASP A N 1
ATOM 3437 C CA . ASP A 1 430 ? -0.756 28.359 41.906 1 31.3 430 ASP A CA 1
ATOM 3438 C C . ASP A 1 430 ? -0.34 28.266 40.438 1 31.3 430 ASP A C 1
ATOM 3440 O O . ASP A 1 430 ? 0.454 29.078 39.969 1 31.3 430 ASP A O 1
ATOM 3444 N N . ASN A 1 431 ? -0.187 27.203 39.969 1 34.12 431 ASN A N 1
ATOM 3445 C CA . ASN A 1 431 ? 0.39 26.906 38.656 1 34.12 431 ASN A CA 1
ATOM 3446 C C . ASN A 1 431 ? -0.469 27.469 37.531 1 34.12 431 ASN A C 1
ATOM 3448 O O . ASN A 1 431 ? -0.204 27.203 36.344 1 34.12 431 ASN A O 1
ATOM 3452 N N . ASN A 1 432 ? -1.693 27.75 37.812 1 36.31 432 ASN A N 1
ATOM 3453 C CA . ASN A 1 432 ? -2.537 28.25 36.719 1 36.31 432 ASN A CA 1
ATOM 3454 C C . ASN A 1 432 ? -2.018 29.578 36.188 1 36.31 432 ASN A C 1
ATOM 3456 O O . ASN A 1 432 ? -2.523 30.078 35.156 1 36.31 432 ASN A O 1
ATOM 3460 N N . ALA A 1 433 ? -1.232 30.375 36.875 1 37.69 433 ALA A N 1
ATOM 3461 C CA . ALA A 1 433 ? -0.784 31.75 36.625 1 37.69 433 ALA A CA 1
ATOM 3462 C C . ALA A 1 433 ? 0.376 31.766 35.625 1 37.69 433 ALA A C 1
ATOM 3464 O O . ALA A 1 433 ? 0.699 32.812 35.094 1 37.69 433 ALA A O 1
ATOM 3465 N N . LYS A 1 434 ? 1.019 30.75 35.406 1 42.12 434 LYS A N 1
ATOM 3466 C CA . LYS A 1 434 ? 2.26 30.891 34.656 1 42.12 434 LYS A CA 1
ATOM 3467 C C . LYS A 1 434 ? 1.989 30.906 33.156 1 42.12 434 LYS A C 1
ATOM 3469 O O . LYS A 1 434 ? 2.82 31.375 32.375 1 42.12 434 LYS A O 1
ATOM 3474 N N . THR A 1 435 ? 1.072 30.234 32.688 1 42.03 435 THR A N 1
ATOM 3475 C CA . THR A 1 435 ? 0.784 30.281 31.25 1 42.03 435 THR A CA 1
ATOM 3476 C C . THR A 1 435 ? 0.338 31.688 30.844 1 42.03 435 THR A C 1
ATOM 3478 O O . THR A 1 435 ? 0.621 32.125 29.734 1 42.03 435 THR A O 1
ATOM 3481 N N . GLY A 1 436 ? -0.42 32.406 31.766 1 40.72 436 GLY A N 1
ATOM 3482 C CA . GLY A 1 436 ? -0.833 33.781 31.531 1 40.72 436 GLY A CA 1
ATOM 3483 C C . GLY A 1 436 ? 0.333 34.75 31.422 1 40.72 436 GLY A C 1
ATOM 3484 O O . GLY A 1 436 ? 0.31 35.688 30.609 1 40.72 436 GLY A O 1
ATOM 3485 N N . CYS A 1 437 ? 1.324 34.594 32.219 1 44.53 437 CYS A N 1
ATOM 3486 C CA . CYS A 1 437 ? 2.455 35.5 32.312 1 44.53 437 CYS A CA 1
ATOM 3487 C C . CYS A 1 437 ? 3.334 35.406 31.078 1 44.53 437 CYS A C 1
ATOM 3489 O O . CYS A 1 437 ? 3.818 36.406 30.578 1 44.53 437 CYS A O 1
ATOM 3491 N N . SER A 1 438 ? 3.518 34.25 30.641 1 49.44 438 SER A N 1
ATOM 3492 C CA . SER A 1 438 ? 4.383 34.062 29.469 1 49.44 438 SER A CA 1
ATOM 3493 C C . SER A 1 438 ? 3.74 34.656 28.219 1 49.44 438 SER A C 1
ATOM 3495 O O . SER A 1 438 ? 4.422 35.25 27.391 1 49.44 438 SER A O 1
ATOM 3497 N N . ILE A 1 439 ? 2.492 34.562 28.109 1 53.41 439 ILE A N 1
ATOM 3498 C CA . ILE A 1 439 ? 1.785 35.188 27 1 53.41 439 ILE A CA 1
ATOM 3499 C C . ILE A 1 439 ? 1.855 36.688 27.109 1 53.41 439 ILE A C 1
ATOM 3501 O O . ILE A 1 439 ? 2 37.375 26.094 1 53.41 439 ILE A O 1
ATOM 3505 N N . ASP A 1 440 ? 1.784 37.188 28.375 1 54.34 440 ASP A N 1
ATOM 3506 C CA . ASP A 1 440 ? 1.891 38.625 28.594 1 54.34 440 ASP A CA 1
ATOM 3507 C C . ASP A 1 440 ? 3.266 39.156 28.188 1 54.34 440 ASP A C 1
ATOM 3509 O O . ASP A 1 440 ? 3.379 40.25 27.625 1 54.34 440 ASP A O 1
ATOM 3513 N N . ASP A 1 441 ? 4.211 38.375 28.422 1 56.12 441 ASP A N 1
ATOM 3514 C CA . ASP A 1 441 ? 5.555 38.812 28.047 1 56.12 441 ASP A CA 1
ATOM 3515 C C . ASP A 1 441 ? 5.703 38.875 26.531 1 56.12 441 ASP A C 1
ATOM 3517 O O . ASP A 1 441 ? 6.34 39.781 26 1 56.12 441 ASP A O 1
ATOM 3521 N N . LEU A 1 442 ? 5.102 37.969 25.828 1 57.78 442 LEU A N 1
ATOM 3522 C CA . LEU A 1 442 ? 5.129 38 24.375 1 57.78 442 LEU A CA 1
ATOM 3523 C C . LEU A 1 442 ? 4.414 39.219 23.828 1 57.78 442 LEU A C 1
ATOM 3525 O O . LEU A 1 442 ? 4.887 39.844 22.875 1 57.78 442 LEU A O 1
ATOM 3529 N N . SER A 1 443 ? 3.369 39.5 24.531 1 56.31 443 SER A N 1
ATOM 3530 C CA . SER A 1 443 ? 2.633 40.688 24.094 1 56.31 443 SER A CA 1
ATOM 3531 C C . SER A 1 443 ? 3.463 41.969 24.266 1 56.31 443 SER A C 1
ATOM 3533 O O . SER A 1 443 ? 3.457 42.844 23.406 1 56.31 443 SER A O 1
ATOM 3535 N N . HIS A 1 444 ? 4.105 42.031 25.375 1 59.88 444 HIS A N 1
ATOM 3536 C CA . HIS A 1 444 ? 4.941 43.219 25.609 1 59.88 444 HIS A CA 1
ATOM 3537 C C . HIS A 1 444 ? 6.078 43.281 24.594 1 59.88 444 HIS A C 1
ATOM 3539 O O . HIS A 1 444 ? 6.438 44.375 24.141 1 59.88 444 HIS A O 1
ATOM 3545 N N . LEU A 1 445 ? 6.637 42.219 24.281 1 55.94 445 LEU A N 1
ATOM 3546 C CA . LEU A 1 445 ? 7.727 42.188 23.312 1 55.94 445 LEU A CA 1
ATOM 3547 C C . LEU A 1 445 ? 7.23 42.594 21.922 1 55.94 445 LEU A C 1
ATOM 3549 O O . LEU A 1 445 ? 7.914 43.312 21.203 1 55.94 445 LEU A O 1
ATOM 3553 N N . LEU A 1 446 ? 6.117 42.188 21.625 1 56.12 446 LEU A N 1
ATOM 3554 C CA . LEU A 1 446 ? 5.566 42.375 20.297 1 56.12 446 LEU A CA 1
ATOM 3555 C C . LEU A 1 446 ? 5.109 43.812 20.094 1 56.12 446 LEU A C 1
ATOM 3557 O O . LEU A 1 446 ? 5.172 44.344 18.969 1 56.12 446 LEU A O 1
ATOM 3561 N N . TYR A 1 447 ? 4.617 44.406 21.203 1 51.97 447 TYR A N 1
ATOM 3562 C CA . TYR A 1 447 ? 4.09 45.75 21.047 1 51.97 447 TYR A CA 1
ATOM 3563 C C . TYR A 1 447 ? 5.188 46.781 21.234 1 51.97 447 TYR A C 1
ATOM 3565 O O . TYR A 1 447 ? 4.941 48 21.125 1 51.97 447 TYR A O 1
ATOM 3573 N N . ASP A 1 448 ? 6.316 46.219 21.531 1 52.53 448 ASP A N 1
ATOM 3574 C CA . ASP A 1 448 ? 7.383 47.219 21.594 1 52.53 448 ASP A CA 1
ATOM 3575 C C . ASP A 1 448 ? 7.82 47.625 20.188 1 52.53 448 ASP A C 1
ATOM 3577 O O . ASP A 1 448 ? 8.461 46.844 19.469 1 52.53 448 ASP A O 1
ATOM 3581 N N . GLN A 1 449 ? 7.262 48.625 19.641 1 52.97 449 GLN A N 1
ATOM 3582 C CA . GLN A 1 449 ? 7.5 49.188 18.328 1 52.97 449 GLN A CA 1
ATOM 3583 C C . GLN A 1 449 ? 8.969 49.562 18.141 1 52.97 449 GLN A C 1
ATOM 3585 O O . GLN A 1 449 ? 9.414 49.812 17.016 1 52.97 449 GLN A O 1
ATOM 3590 N N . GLN A 1 450 ? 9.742 49.562 19.219 1 55.84 450 GLN A N 1
ATOM 3591 C CA . GLN A 1 450 ? 11.125 50 19.094 1 55.84 450 GLN A CA 1
ATOM 3592 C C . GLN A 1 450 ? 12.047 48.844 18.719 1 55.84 450 GLN A C 1
ATOM 3594 O O . GLN A 1 450 ? 13.203 49.031 18.359 1 55.84 450 GLN A O 1
ATOM 3599 N N . VAL A 1 451 ? 11.492 47.656 18.766 1 61.97 451 VAL A N 1
ATOM 3600 C CA . VAL A 1 451 ? 12.367 46.531 18.516 1 61.97 451 VAL A CA 1
ATOM 3601 C C . VAL A 1 451 ? 12.352 46.188 17.031 1 61.97 451 VAL A C 1
ATOM 3603 O O . VAL A 1 451 ? 11.305 46.219 16.391 1 61.97 451 VAL A O 1
ATOM 3606 N N . THR A 1 452 ? 13.547 46.062 16.469 1 66.62 452 THR A N 1
ATOM 3607 C CA . THR A 1 452 ? 13.688 45.719 15.055 1 66.62 452 THR A CA 1
ATOM 3608 C C . THR A 1 452 ? 12.984 44.375 14.766 1 66.62 452 THR A C 1
ATOM 3610 O O . THR A 1 452 ? 12.742 43.594 15.68 1 66.62 452 THR A O 1
ATOM 3613 N N . SER A 1 453 ? 12.461 44.344 13.633 1 66.81 453 SER A N 1
ATOM 3614 C CA . SER A 1 453 ? 11.781 43.125 13.195 1 66.81 453 SER A CA 1
ATOM 3615 C C . SER A 1 453 ? 12.625 41.875 13.484 1 66.81 453 SER A C 1
ATOM 3617 O O . SER A 1 453 ? 12.094 40.875 13.922 1 66.81 453 SER A O 1
ATOM 3619 N N . GLU A 1 454 ? 13.859 42 13.312 1 70.56 454 GLU A N 1
ATOM 3620 C CA . GLU A 1 454 ? 14.75 40.875 13.547 1 70.56 454 GLU A CA 1
ATOM 3621 C C . GLU A 1 454 ? 14.828 40.531 15.031 1 70.56 454 GLU A C 1
ATOM 3623 O O . GLU A 1 454 ? 14.812 39.344 15.398 1 70.56 454 GLU A O 1
ATOM 3628 N N . ALA A 1 455 ? 14.969 41.469 15.797 1 74.25 455 ALA A N 1
ATOM 3629 C CA . ALA A 1 455 ? 15.055 41.25 17.234 1 74.25 455 ALA A CA 1
ATOM 3630 C C . ALA A 1 455 ? 13.758 40.656 17.781 1 74.25 455 ALA A C 1
ATOM 3632 O O . ALA A 1 455 ? 13.789 39.781 18.656 1 74.25 455 ALA A O 1
ATOM 3633 N N . LEU A 1 456 ? 12.734 41.156 17.188 1 69.81 456 LEU A N 1
ATOM 3634 C CA . LEU A 1 456 ? 11.43 40.625 17.594 1 69.81 456 LEU A CA 1
ATOM 3635 C C . LEU A 1 456 ? 11.328 39.156 17.266 1 69.81 456 LEU A C 1
ATOM 3637 O O . LEU A 1 456 ? 10.883 38.344 18.109 1 69.81 456 LEU A O 1
ATOM 3641 N N . VAL A 1 457 ? 11.734 38.875 16.094 1 70.5 457 VAL A N 1
ATOM 3642 C CA . VAL A 1 457 ? 11.688 37.469 15.648 1 70.5 457 VAL A CA 1
ATOM 3643 C C . VAL A 1 457 ? 12.555 36.625 16.562 1 70.5 457 VAL A C 1
ATOM 3645 O O . VAL A 1 457 ? 12.133 35.531 17 1 70.5 457 VAL A O 1
ATOM 3648 N N . ASN A 1 458 ? 13.688 37.062 16.875 1 74.19 458 ASN A N 1
ATOM 3649 C CA . ASN A 1 458 ? 14.609 36.312 17.719 1 74.19 458 ASN A CA 1
ATOM 3650 C C . ASN A 1 458 ? 14.055 36.125 19.125 1 74.19 458 ASN A C 1
ATOM 3652 O O . ASN A 1 458 ? 14.109 35 19.672 1 74.19 458 ASN A O 1
ATOM 3656 N N . HIS A 1 459 ? 13.516 37.125 19.625 1 73.19 459 HIS A N 1
ATOM 3657 C CA . HIS A 1 459 ? 12.953 37.062 20.969 1 73.19 459 HIS A CA 1
ATOM 3658 C C . HIS A 1 459 ? 11.75 36.125 21.016 1 73.19 459 HIS A C 1
ATOM 3660 O O . HIS A 1 459 ? 11.594 35.344 21.953 1 73.19 459 HIS A O 1
ATOM 3666 N N . ALA A 1 460 ? 10.984 36.281 19.984 1 70.69 460 ALA A N 1
ATOM 3667 C CA . ALA A 1 460 ? 9.789 35.469 19.906 1 70.69 460 ALA A CA 1
ATOM 3668 C C . ALA A 1 460 ? 10.156 34 19.75 1 70.69 460 ALA A C 1
ATOM 3670 O O . ALA A 1 460 ? 9.547 33.125 20.375 1 70.69 460 ALA A O 1
ATOM 3671 N N . LEU A 1 461 ? 11.07 33.781 18.938 1 77.56 461 LEU A N 1
ATOM 3672 C CA . LEU A 1 461 ? 11.516 32.406 18.719 1 77.56 461 LEU A CA 1
ATOM 3673 C C . LEU A 1 461 ? 12.148 31.828 19.969 1 77.56 461 LEU A C 1
ATOM 3675 O O . LEU A 1 461 ? 11.938 30.656 20.312 1 77.56 461 LEU A O 1
ATOM 3679 N N . ASP A 1 462 ? 12.914 32.656 20.641 1 75.38 462 ASP A N 1
ATOM 3680 C CA . ASP A 1 462 ? 13.523 32.219 21.906 1 75.38 462 ASP A CA 1
ATOM 3681 C C . ASP A 1 462 ? 12.461 31.859 22.938 1 75.38 462 ASP A C 1
ATOM 3683 O O . ASP A 1 462 ? 12.602 30.891 23.688 1 75.38 462 ASP A O 1
ATOM 3687 N N . TRP A 1 463 ? 11.453 32.656 22.938 1 68.88 463 TRP A N 1
ATOM 3688 C CA . TRP A 1 463 ? 10.328 32.438 23.844 1 68.88 463 TRP A CA 1
ATOM 3689 C C . TRP A 1 463 ? 9.641 31.109 23.5 1 68.88 463 TRP A C 1
ATOM 3691 O O . TRP A 1 463 ? 9.312 30.328 24.406 1 68.88 463 TRP A O 1
ATOM 3701 N N . LEU A 1 464 ? 9.406 30.922 22.25 1 68.94 464 LEU A N 1
ATOM 3702 C CA . LEU A 1 464 ? 8.711 29.719 21.797 1 68.94 464 LEU A CA 1
ATOM 3703 C C . LEU A 1 464 ? 9.555 28.484 22.016 1 68.94 464 LEU A C 1
ATOM 3705 O O . LEU A 1 464 ? 9.023 27.406 22.312 1 68.94 464 LEU A O 1
ATOM 3709 N N . LEU A 1 465 ? 10.867 28.547 21.891 1 70.69 465 LEU A N 1
ATOM 3710 C CA . LEU A 1 465 ? 11.766 27.391 21.938 1 70.69 465 LEU A CA 1
ATOM 3711 C C . LEU A 1 465 ? 12.203 27.094 23.359 1 70.69 465 LEU A C 1
ATOM 3713 O O . LEU A 1 465 ? 12.789 26.047 23.625 1 70.69 465 LEU A O 1
ATOM 3717 N N . GLU A 1 466 ? 11.984 27.969 24.375 1 64.12 466 GLU A N 1
ATOM 3718 C CA . GLU A 1 466 ? 12.266 27.734 25.781 1 64.12 466 GLU A CA 1
ATOM 3719 C C . GLU A 1 466 ? 11.156 26.922 26.438 1 64.12 466 GLU A C 1
ATOM 3721 O O . GLU A 1 466 ? 11.414 26.047 27.281 1 64.12 466 GLU A O 1
ATOM 3726 N N . MET B 1 1 ? 22.547 -18.547 5.977 1 68.75 1 MET B N 1
ATOM 3727 C CA . MET B 1 1 ? 23.203 -19.672 6.629 1 68.75 1 MET B CA 1
ATOM 3728 C C . MET B 1 1 ? 24.5 -19.234 7.297 1 68.75 1 MET B C 1
ATOM 3730 O O . MET B 1 1 ? 24.797 -19.672 8.414 1 68.75 1 MET B O 1
ATOM 3734 N N . HIS B 1 2 ? 25.219 -18.359 6.664 1 69.56 2 HIS B N 1
ATOM 3735 C CA . HIS B 1 2 ? 26.453 -17.844 7.258 1 69.56 2 HIS B CA 1
ATOM 3736 C C . HIS B 1 2 ? 26.172 -17.125 8.57 1 69.56 2 HIS B C 1
ATOM 3738 O O . HIS B 1 2 ? 26.812 -17.391 9.586 1 69.56 2 HIS B O 1
ATOM 3744 N N . GLN B 1 3 ? 25.156 -16.312 8.531 1 74.5 3 GLN B N 1
ATOM 3745 C CA . GLN B 1 3 ? 24.812 -15.555 9.727 1 74.5 3 GLN B CA 1
ATOM 3746 C C . GLN B 1 3 ? 24.375 -16.469 10.859 1 74.5 3 GLN B C 1
ATOM 3748 O O . GLN B 1 3 ? 24.609 -16.172 12.031 1 74.5 3 GLN B O 1
ATOM 3753 N N . PHE B 1 4 ? 23.75 -17.609 10.5 1 72.38 4 PHE B N 1
ATOM 3754 C CA . PHE B 1 4 ? 23.312 -18.578 11.492 1 72.38 4 PHE B CA 1
ATOM 3755 C C . PHE B 1 4 ? 24.5 -19.234 12.188 1 72.38 4 PHE B C 1
ATOM 3757 O O . PHE B 1 4 ? 24.516 -19.375 13.414 1 72.38 4 PHE B O 1
ATOM 3764 N N . LYS B 1 5 ? 25.484 -19.516 11.445 1 72.75 5 LYS B N 1
ATOM 3765 C CA . LYS B 1 5 ? 26.688 -20.141 11.984 1 72.75 5 LYS B CA 1
ATOM 3766 C C . LYS B 1 5 ? 27.453 -19.188 12.898 1 72.75 5 LYS B C 1
ATOM 3768 O O . LYS B 1 5 ? 28.016 -19.609 13.914 1 72.75 5 LYS B O 1
ATOM 3773 N N . GLU B 1 6 ? 27.375 -17.953 12.602 1 76.94 6 GLU B N 1
ATOM 3774 C CA . GLU B 1 6 ? 28.078 -16.953 13.391 1 76.94 6 GLU B CA 1
ATOM 3775 C C . GLU B 1 6 ? 27.25 -16.5 14.578 1 76.94 6 GLU B C 1
ATOM 3777 O O . GLU B 1 6 ? 27.734 -15.781 15.453 1 76.94 6 GLU B O 1
ATOM 3782 N N . GLY B 1 7 ? 25.922 -16.938 14.625 1 73.81 7 GLY B N 1
ATOM 3783 C CA . GLY B 1 7 ? 25.031 -16.609 15.742 1 73.81 7 GLY B CA 1
ATOM 3784 C C . GLY B 1 7 ? 24.422 -15.234 15.625 1 73.81 7 GLY B C 1
ATOM 3785 O O . GLY B 1 7 ? 23.922 -14.688 16.609 1 73.81 7 GLY B O 1
ATOM 3786 N N . THR B 1 8 ? 24.469 -14.641 14.477 1 76.88 8 THR B N 1
ATOM 3787 C CA . THR B 1 8 ? 23.969 -13.281 14.312 1 76.88 8 THR B CA 1
ATOM 3788 C C . THR B 1 8 ? 22.656 -13.273 13.523 1 76.88 8 THR B C 1
ATOM 3790 O O . THR B 1 8 ? 22.078 -12.211 13.289 1 76.88 8 THR B O 1
ATOM 3793 N N . ALA B 1 9 ? 22.188 -14.477 13.305 1 85 9 ALA B N 1
ATOM 3794 C CA . ALA B 1 9 ? 21 -14.562 12.469 1 85 9 ALA B CA 1
ATOM 3795 C C . ALA B 1 9 ? 19.75 -14.164 13.242 1 85 9 ALA B C 1
ATOM 3797 O O . ALA B 1 9 ? 19.641 -14.445 14.438 1 85 9 ALA B O 1
ATOM 3798 N N . SER B 1 10 ? 18.953 -13.422 12.656 1 89.5 10 SER B N 1
ATOM 3799 C CA . SER B 1 10 ? 17.656 -13.062 13.242 1 89.5 10 SER B CA 1
ATOM 3800 C C . SER B 1 10 ? 16.797 -14.297 13.492 1 89.5 10 SER B C 1
ATOM 3802 O O . SER B 1 10 ? 16.609 -15.117 12.594 1 89.5 10 SER B O 1
ATOM 3804 N N . MET B 1 11 ? 16.312 -14.398 14.688 1 91.31 11 MET B N 1
ATOM 3805 C CA . MET B 1 11 ? 15.5 -15.555 15.055 1 91.31 11 MET B CA 1
ATOM 3806 C C . MET B 1 11 ? 14.172 -15.555 14.297 1 91.31 11 MET B C 1
ATOM 3808 O O . MET B 1 11 ? 13.586 -16.609 14.062 1 91.31 11 MET B O 1
ATOM 3812 N N . ILE B 1 12 ? 13.672 -14.406 13.922 1 92.38 12 ILE B N 1
ATOM 3813 C CA . ILE B 1 12 ? 12.477 -14.336 13.086 1 92.38 12 ILE B CA 1
ATOM 3814 C C . ILE B 1 12 ? 12.719 -15.094 11.781 1 92.38 12 ILE B C 1
ATOM 3816 O O . ILE B 1 12 ? 11.891 -15.906 11.359 1 92.38 12 ILE B O 1
ATOM 3820 N N . HIS B 1 13 ? 13.883 -14.922 11.258 1 91.81 13 HIS B N 1
ATOM 3821 C CA . HIS B 1 13 ? 14.242 -15.539 9.984 1 91.81 13 HIS B CA 1
ATOM 3822 C C . HIS B 1 13 ? 14.383 -17.047 10.125 1 91.81 13 HIS B C 1
ATOM 3824 O O . HIS B 1 13 ? 13.875 -17.797 9.289 1 91.81 13 HIS B O 1
ATOM 3830 N N . ILE B 1 14 ? 15.023 -17.375 11.156 1 93.31 14 ILE B N 1
ATOM 3831 C CA . ILE B 1 14 ? 15.305 -18.797 11.367 1 93.31 14 ILE B CA 1
ATOM 3832 C C . ILE B 1 14 ? 13.992 -19.547 11.562 1 93.31 14 ILE B C 1
ATOM 3834 O O . ILE B 1 14 ? 13.758 -20.578 10.922 1 93.31 14 ILE B O 1
ATOM 3838 N N . TYR B 1 15 ? 13.133 -19.047 12.414 1 95.62 15 TYR B N 1
ATOM 3839 C CA . TYR B 1 15 ? 11.867 -19.719 12.688 1 95.62 15 TYR B CA 1
ATOM 3840 C C . TYR B 1 15 ? 10.977 -19.719 11.453 1 95.62 15 TYR B C 1
ATOM 3842 O O . TYR B 1 15 ? 10.281 -20.703 11.18 1 95.62 15 TYR B O 1
ATOM 3850 N N . ALA B 1 16 ? 10.969 -18.609 10.75 1 96.38 16 ALA B N 1
ATOM 3851 C CA . ALA B 1 16 ? 10.164 -18.547 9.531 1 96.38 16 ALA B CA 1
ATOM 3852 C C . ALA B 1 16 ? 10.664 -19.547 8.492 1 96.38 16 ALA B C 1
ATOM 3854 O O . ALA B 1 16 ? 9.867 -20.219 7.832 1 96.38 16 ALA B O 1
ATOM 3855 N N . MET B 1 17 ? 11.969 -19.656 8.359 1 95.5 17 MET B N 1
ATOM 3856 C CA . MET B 1 17 ? 12.555 -20.609 7.43 1 95.5 17 MET B CA 1
ATOM 3857 C C . MET B 1 17 ? 12.227 -22.047 7.84 1 95.5 17 MET B C 1
ATOM 3859 O O . MET B 1 17 ? 11.883 -22.875 6.996 1 95.5 17 MET B O 1
ATOM 3863 N N . CYS B 1 18 ? 12.359 -22.281 9.102 1 95.81 18 CYS B N 1
ATOM 3864 C CA . CYS B 1 18 ? 12.047 -23.625 9.602 1 95.81 18 CYS B CA 1
ATOM 3865 C C . CYS B 1 18 ? 10.578 -23.953 9.391 1 95.81 18 CYS B C 1
ATOM 3867 O O . CYS B 1 18 ? 10.242 -25.094 9.07 1 95.81 18 CYS B O 1
ATOM 3869 N N . ALA B 1 19 ? 9.742 -22.953 9.57 1 97.19 19 ALA B N 1
ATOM 3870 C CA . ALA B 1 19 ? 8.312 -23.172 9.383 1 97.19 19 ALA B CA 1
ATOM 3871 C C . ALA B 1 19 ? 8.008 -23.609 7.953 1 97.19 19 ALA B C 1
ATOM 3873 O O . ALA B 1 19 ? 7.18 -24.5 7.73 1 97.19 19 ALA B O 1
ATOM 3874 N N . LEU B 1 20 ? 8.719 -23.078 6.98 1 96.12 20 LEU B N 1
ATOM 3875 C CA . LEU B 1 20 ? 8.492 -23.391 5.574 1 96.12 20 LEU B CA 1
ATOM 3876 C C . LEU B 1 20 ? 9.211 -24.672 5.18 1 96.12 20 LEU B C 1
ATOM 3878 O O . LEU B 1 20 ? 8.703 -25.453 4.371 1 96.12 20 LEU B O 1
ATOM 3882 N N . ALA B 1 21 ? 10.344 -24.938 5.809 1 95.12 21 ALA B N 1
ATOM 3883 C CA . ALA B 1 21 ? 11.195 -26.047 5.391 1 95.12 21 ALA B CA 1
ATOM 3884 C C . ALA B 1 21 ? 10.773 -27.344 6.07 1 95.12 21 ALA B C 1
ATOM 3886 O O . ALA B 1 21 ? 10.992 -28.438 5.535 1 95.12 21 ALA B O 1
ATOM 3887 N N . ALA B 1 22 ? 10.094 -27.281 7.188 1 96.44 22 ALA B N 1
ATOM 3888 C CA . ALA B 1 22 ? 9.766 -28.453 7.988 1 96.44 22 ALA B CA 1
ATOM 3889 C C . ALA B 1 22 ? 8.898 -29.438 7.199 1 96.44 22 ALA B C 1
ATOM 3891 O O . ALA B 1 22 ? 9.008 -30.641 7.371 1 96.44 22 ALA B O 1
ATOM 3892 N N . ARG B 1 23 ? 8.117 -29 6.344 1 95.19 23 ARG B N 1
ATOM 3893 C CA . ARG B 1 23 ? 7.184 -29.844 5.594 1 95.19 23 ARG B CA 1
ATOM 3894 C C . ARG B 1 23 ? 7.922 -30.766 4.637 1 95.19 23 ARG B C 1
ATOM 3896 O O . ARG B 1 23 ? 7.387 -31.797 4.223 1 95.19 23 ARG B O 1
ATOM 3903 N N . PHE B 1 24 ? 9.156 -30.453 4.344 1 93.31 24 PHE B N 1
ATOM 3904 C CA . PHE B 1 24 ? 9.922 -31.25 3.395 1 93.31 24 PHE B CA 1
ATOM 3905 C C . PHE B 1 24 ? 10.875 -32.188 4.125 1 93.31 24 PHE B C 1
ATOM 3907 O O . PHE B 1 24 ? 11.57 -33 3.496 1 93.31 24 PHE B O 1
ATOM 3914 N N . SER B 1 25 ? 10.859 -32.156 5.402 1 93.88 25 SER B N 1
ATOM 3915 C CA . SER B 1 25 ? 11.812 -32.938 6.188 1 93.88 25 SER B CA 1
ATOM 3916 C C . SER B 1 25 ? 11.32 -34.375 6.387 1 93.88 25 SER B C 1
ATOM 3918 O O . SER B 1 25 ? 10.125 -34.594 6.598 1 93.88 25 SER B O 1
ATOM 3920 N N . ASP B 1 26 ? 12.281 -35.219 6.27 1 91.56 26 ASP B N 1
ATOM 3921 C CA . ASP B 1 26 ? 11.984 -36.625 6.566 1 91.56 26 ASP B CA 1
ATOM 3922 C C . ASP B 1 26 ? 12.547 -37.031 7.93 1 91.56 26 ASP B C 1
ATOM 3924 O O . ASP B 1 26 ? 12.711 -38.219 8.219 1 91.56 26 ASP B O 1
ATOM 3928 N N . ASP B 1 27 ? 12.867 -36.094 8.68 1 93.62 27 ASP B N 1
ATOM 3929 C CA . ASP B 1 27 ? 13.414 -36.344 10.008 1 93.62 27 ASP B CA 1
ATOM 3930 C C . ASP B 1 27 ? 12.391 -37.062 10.898 1 93.62 27 ASP B C 1
ATOM 3932 O O . ASP B 1 27 ? 11.203 -36.688 10.891 1 93.62 27 ASP B O 1
ATOM 3936 N N . PRO B 1 28 ? 12.797 -37.969 11.688 1 93.69 28 PRO B N 1
ATOM 3937 C CA . PRO B 1 28 ? 11.906 -38.781 12.531 1 93.69 28 PRO B CA 1
ATOM 3938 C C . PRO B 1 28 ? 11.188 -37.938 13.586 1 93.69 28 PRO B C 1
ATOM 3940 O O . PRO B 1 28 ? 10.156 -38.375 14.117 1 93.69 28 PRO B O 1
ATOM 3943 N N . VAL B 1 29 ? 11.68 -36.812 13.867 1 92.75 29 VAL B N 1
ATOM 3944 C CA . VAL B 1 29 ? 11.055 -35.969 14.859 1 92.75 29 VAL B CA 1
ATOM 3945 C C . VAL B 1 29 ? 9.633 -35.625 14.422 1 92.75 29 VAL B C 1
ATOM 3947 O O . VAL B 1 29 ? 8.773 -35.344 15.266 1 92.75 29 VAL B O 1
ATOM 3950 N N . PHE B 1 30 ? 9.344 -35.688 13.164 1 92.88 30 PHE B N 1
ATOM 3951 C CA . PHE B 1 30 ? 8.047 -35.312 12.633 1 92.88 30 PHE B CA 1
ATOM 3952 C C . PHE B 1 30 ? 7.16 -36.531 12.391 1 92.88 30 PHE B C 1
ATOM 3954 O O . PHE B 1 30 ? 6.117 -36.406 11.742 1 92.88 30 PHE B O 1
ATOM 3961 N N . HIS B 1 31 ? 7.582 -37.625 12.922 1 91.5 31 HIS B N 1
ATOM 3962 C CA . HIS B 1 31 ? 6.793 -38.812 12.703 1 91.5 31 HIS B CA 1
ATOM 3963 C C . HIS B 1 31 ? 5.391 -38.688 13.289 1 91.5 31 HIS B C 1
ATOM 3965 O O . HIS B 1 31 ? 5.23 -38.25 14.43 1 91.5 31 HIS B O 1
ATOM 3971 N N . GLY B 1 32 ? 4.359 -39.031 12.5 1 90.94 32 GLY B N 1
ATOM 3972 C CA . GLY B 1 32 ? 2.975 -38.938 12.938 1 90.94 32 GLY B CA 1
ATOM 3973 C C . GLY B 1 32 ? 2.336 -37.594 12.68 1 90.94 32 GLY B C 1
ATOM 3974 O O . GLY B 1 32 ? 1.137 -37.406 12.898 1 90.94 32 GLY B O 1
ATOM 3975 N N . ILE B 1 33 ? 3.174 -36.688 12.281 1 93.06 33 ILE B N 1
ATOM 3976 C CA . ILE B 1 33 ? 2.645 -35.344 11.977 1 93.06 33 ILE B CA 1
ATOM 3977 C C . ILE B 1 33 ? 2.541 -35.156 10.469 1 93.06 33 ILE B C 1
ATOM 3979 O O . ILE B 1 33 ? 3.514 -35.375 9.742 1 93.06 33 ILE B O 1
ATOM 3983 N N . ALA B 1 34 ? 1.348 -34.844 10.016 1 92.12 34 ALA B N 1
ATOM 3984 C CA . ALA B 1 34 ? 1.157 -34.594 8.594 1 92.12 34 ALA B CA 1
ATOM 3985 C C . ALA B 1 34 ? 2.115 -33.531 8.086 1 92.12 34 ALA B C 1
ATOM 3987 O O . ALA B 1 34 ? 2.389 -32.531 8.789 1 92.12 34 ALA B O 1
ATOM 3988 N N . ARG B 1 35 ? 2.627 -33.594 6.941 1 92.5 35 ARG B N 1
ATOM 3989 C CA . ARG B 1 35 ? 3.637 -32.719 6.367 1 92.5 35 ARG B CA 1
ATOM 3990 C C . ARG B 1 35 ? 3.176 -31.266 6.402 1 92.5 35 ARG B C 1
ATOM 3992 O O . ARG B 1 35 ? 3.963 -30.359 6.703 1 92.5 35 ARG B O 1
ATOM 3999 N N . GLY B 1 36 ? 1.953 -31.016 6.145 1 90.81 36 GLY B N 1
ATOM 4000 C CA . GLY B 1 36 ? 1.42 -29.656 6.113 1 90.81 36 GLY B CA 1
ATOM 4001 C C . GLY B 1 36 ? 1.371 -29 7.48 1 90.81 36 GLY B C 1
ATOM 4002 O O . GLY B 1 36 ? 1.351 -27.781 7.586 1 90.81 36 GLY B O 1
ATOM 4003 N N . SER B 1 37 ? 1.462 -29.75 8.562 1 92.81 37 SER B N 1
ATOM 4004 C CA . SER B 1 37 ? 1.294 -29.219 9.914 1 92.81 37 SER B CA 1
ATOM 4005 C C . SER B 1 37 ? 2.631 -29.125 10.641 1 92.81 37 SER B C 1
ATOM 4007 O O . SER B 1 37 ? 2.699 -28.609 11.758 1 92.81 37 SER B O 1
ATOM 4009 N N . ARG B 1 38 ? 3.662 -29.578 9.992 1 94.94 38 ARG B N 1
ATOM 4010 C CA . ARG B 1 38 ? 4.957 -29.703 10.656 1 94.94 38 ARG B CA 1
ATOM 4011 C C . ARG B 1 38 ? 5.547 -28.328 10.969 1 94.94 38 ARG B C 1
ATOM 4013 O O . ARG B 1 38 ? 6.348 -28.188 11.891 1 94.94 38 ARG B O 1
ATOM 4020 N N . GLY B 1 39 ? 5.195 -27.297 10.25 1 96.06 39 GLY B N 1
ATOM 4021 C CA . GLY B 1 39 ? 5.766 -25.969 10.422 1 96.06 39 GLY B CA 1
ATOM 4022 C C . GLY B 1 39 ? 5.004 -25.125 11.43 1 96.06 39 GLY B C 1
ATOM 4023 O O . GLY B 1 39 ? 5.422 -24.016 11.758 1 96.06 39 GLY B O 1
ATOM 4024 N N . SER B 1 40 ? 3.947 -25.594 12.102 1 94.88 40 SER B N 1
ATOM 4025 C CA . SER B 1 40 ? 3.018 -24.812 12.906 1 94.88 40 SER B CA 1
ATOM 4026 C C . SER B 1 40 ? 3.703 -24.234 14.141 1 94.88 40 SER B C 1
ATOM 4028 O O . SER B 1 40 ? 3.49 -23.078 14.5 1 94.88 40 SER B O 1
ATOM 4030 N N . ILE B 1 41 ? 4.566 -25 14.75 1 94.56 41 ILE B N 1
ATOM 4031 C CA . ILE B 1 41 ? 5.223 -24.562 15.977 1 94.56 41 ILE B CA 1
ATOM 4032 C C . ILE B 1 41 ? 6.223 -23.453 15.648 1 94.56 41 ILE B C 1
ATOM 4034 O O . ILE B 1 41 ? 6.363 -22.5 16.406 1 94.56 41 ILE B O 1
ATOM 4038 N N . TYR B 1 42 ? 6.859 -23.562 14.555 1 96.94 42 TYR B N 1
ATOM 4039 C CA . TYR B 1 42 ? 7.902 -22.609 14.18 1 96.94 42 TYR B CA 1
ATOM 4040 C C . TYR B 1 42 ? 7.293 -21.297 13.734 1 96.94 42 TYR B C 1
ATOM 4042 O O . TYR B 1 42 ? 7.816 -20.219 14.07 1 96.94 42 TYR B O 1
ATOM 4050 N N . ILE B 1 43 ? 6.141 -21.375 13.023 1 97.56 43 ILE B N 1
ATOM 4051 C CA . ILE B 1 43 ? 5.527 -20.141 12.523 1 97.56 43 ILE B CA 1
ATOM 4052 C C . ILE B 1 43 ? 4.98 -19.328 13.695 1 97.56 43 ILE B C 1
ATOM 4054 O O . ILE B 1 43 ? 5.027 -18.094 13.672 1 97.56 43 ILE B O 1
ATOM 4058 N N . SER B 1 44 ? 4.438 -19.984 14.688 1 95.5 44 SER B N 1
ATOM 4059 C CA . SER B 1 44 ? 3.926 -19.297 15.867 1 95.5 44 SER B CA 1
ATOM 4060 C C . SER B 1 44 ? 5.027 -18.516 16.578 1 95.5 44 SER B C 1
ATOM 4062 O O . SER B 1 44 ? 4.809 -17.391 17.031 1 95.5 44 SER B O 1
ATOM 4064 N N . GLU B 1 45 ? 6.176 -19.125 16.594 1 96.38 45 GLU B N 1
ATOM 4065 C CA . GLU B 1 45 ? 7.305 -18.453 17.234 1 96.38 45 GLU B CA 1
ATOM 4066 C C . GLU B 1 45 ? 7.797 -17.281 16.391 1 96.38 45 GLU B C 1
ATOM 4068 O O . GLU B 1 45 ? 8.164 -16.234 16.938 1 96.38 45 GLU B O 1
ATOM 4073 N N . ALA B 1 46 ? 7.867 -17.469 15.086 1 96.19 46 ALA B N 1
ATOM 4074 C CA . ALA B 1 46 ? 8.289 -16.391 14.203 1 96.19 46 ALA B CA 1
ATOM 4075 C C . ALA B 1 46 ? 7.359 -15.18 14.336 1 96.19 46 ALA B C 1
ATOM 4077 O O . ALA B 1 46 ? 7.824 -14.039 14.445 1 96.19 46 ALA B O 1
ATOM 4078 N N . VAL B 1 47 ? 6.039 -15.406 14.398 1 95.56 47 VAL B N 1
ATOM 4079 C CA . VAL B 1 47 ? 5.031 -14.359 14.5 1 95.56 47 VAL B CA 1
ATOM 4080 C C . VAL B 1 47 ? 5.148 -13.656 15.852 1 95.56 47 VAL B C 1
ATOM 4082 O O . VAL B 1 47 ? 5.09 -12.43 15.93 1 95.56 47 VAL B O 1
ATOM 4085 N N . ARG B 1 48 ? 5.328 -14.445 16.859 1 93.69 48 ARG B N 1
ATOM 4086 C CA . ARG B 1 48 ? 5.473 -13.891 18.203 1 93.69 48 ARG B CA 1
ATOM 4087 C C . ARG B 1 48 ? 6.664 -12.945 18.281 1 93.69 48 ARG B C 1
ATOM 4089 O O . ARG B 1 48 ? 6.551 -11.844 18.812 1 93.69 48 ARG B O 1
ATOM 4096 N N . LEU B 1 49 ? 7.789 -13.336 17.766 1 92.88 49 LEU B N 1
ATOM 4097 C CA . LEU B 1 49 ? 9 -12.523 17.781 1 92.88 49 LEU B CA 1
ATOM 4098 C C . LEU B 1 49 ? 8.82 -11.258 16.953 1 92.88 49 LEU B C 1
ATOM 4100 O O . LEU B 1 49 ? 9.258 -10.18 17.359 1 92.88 49 LEU B O 1
ATOM 4104 N N . PHE B 1 50 ? 8.156 -11.367 15.875 1 92.56 50 PHE B N 1
ATOM 4105 C CA . PHE B 1 50 ? 7.945 -10.211 15.016 1 92.56 50 PHE B CA 1
ATOM 4106 C C . PHE B 1 50 ? 7.051 -9.18 15.688 1 92.56 50 PHE B C 1
ATOM 4108 O O . PHE B 1 50 ? 7.234 -7.977 15.508 1 92.56 50 PHE B O 1
ATOM 4115 N N . GLN B 1 51 ? 6.059 -9.664 16.406 1 90.38 51 GLN B N 1
ATOM 4116 C CA . GLN B 1 51 ? 5.109 -8.773 17.047 1 90.38 51 GLN B CA 1
ATOM 4117 C C . GLN B 1 51 ? 5.828 -7.773 17.953 1 90.38 51 GLN B C 1
ATOM 4119 O O . GLN B 1 51 ? 5.359 -6.648 18.141 1 90.38 51 GLN B O 1
ATOM 4124 N N . GLN B 1 52 ? 6.973 -8.125 18.312 1 86.75 52 GLN B N 1
ATOM 4125 C CA . GLN B 1 52 ? 7.754 -7.246 19.172 1 86.75 52 GLN B CA 1
ATOM 4126 C C . GLN B 1 52 ? 8.508 -6.203 18.359 1 86.75 52 GLN B C 1
ATOM 4128 O O . GLN B 1 52 ? 8.977 -5.199 18.891 1 86.75 52 GLN B O 1
ATOM 4133 N N . SER B 1 53 ? 8.516 -6.391 17.078 1 87.31 53 SER B N 1
ATOM 4134 C CA . SER B 1 53 ? 9.352 -5.527 16.25 1 87.31 53 SER B CA 1
ATOM 4135 C C . SER B 1 53 ? 8.531 -4.871 15.141 1 87.31 53 SER B C 1
ATOM 4137 O O . SER B 1 53 ? 9.055 -4.559 14.07 1 87.31 53 SER B O 1
ATOM 4139 N N . ILE B 1 54 ? 7.289 -4.68 15.344 1 90.94 54 ILE B N 1
ATOM 4140 C CA . ILE B 1 54 ? 6.406 -4.188 14.289 1 90.94 54 ILE B CA 1
ATOM 4141 C C . ILE B 1 54 ? 6.84 -2.785 13.867 1 90.94 54 ILE B C 1
ATOM 4143 O O . ILE B 1 54 ? 6.828 -2.455 12.68 1 90.94 54 ILE B O 1
ATOM 4147 N N . ILE B 1 55 ? 7.32 -1.992 14.781 1 92.81 55 ILE B N 1
ATOM 4148 C CA . ILE B 1 55 ? 7.633 -0.607 14.445 1 92.81 55 ILE B CA 1
ATOM 4149 C C . ILE B 1 55 ? 9.148 -0.438 14.312 1 92.81 55 ILE B C 1
ATOM 4151 O O . ILE B 1 55 ? 9.656 0.685 14.336 1 92.81 55 ILE B O 1
ATOM 4155 N N . THR B 1 56 ? 9.922 -1.546 14.25 1 92.88 56 THR B N 1
ATOM 4156 C CA . THR B 1 56 ? 11.359 -1.5 14.047 1 92.88 56 THR B CA 1
ATOM 4157 C C . THR B 1 56 ? 11.75 -2.219 12.758 1 92.88 56 THR B C 1
ATOM 4159 O O . THR B 1 56 ? 12.273 -3.336 12.797 1 92.88 56 THR B O 1
ATOM 4162 N N . PRO B 1 57 ? 11.531 -1.489 11.727 1 94.06 57 PRO B N 1
ATOM 4163 C CA . PRO B 1 57 ? 11.805 -2.105 10.43 1 94.06 57 PRO B CA 1
ATOM 4164 C C . PRO B 1 57 ? 13.289 -2.41 10.227 1 94.06 57 PRO B C 1
ATOM 4166 O O . PRO B 1 57 ? 14.148 -1.635 10.656 1 94.06 57 PRO B O 1
ATOM 4169 N N . SER B 1 58 ? 13.625 -3.51 9.75 1 93 58 SER B N 1
ATOM 4170 C CA . SER B 1 58 ? 14.961 -3.953 9.383 1 93 58 SER B CA 1
ATOM 4171 C C . SER B 1 58 ? 14.93 -4.883 8.172 1 93 58 SER B C 1
ATOM 4173 O O . SER B 1 58 ? 13.859 -5.316 7.75 1 93 58 SER B O 1
ATOM 4175 N N . LEU B 1 59 ? 16.078 -5.109 7.613 1 91.88 59 LEU B N 1
ATOM 4176 C CA . LEU B 1 59 ? 16.156 -6.027 6.48 1 91.88 59 LEU B CA 1
ATOM 4177 C C . LEU B 1 59 ? 15.695 -7.426 6.879 1 91.88 59 LEU B C 1
ATOM 4179 O O . LEU B 1 59 ? 14.977 -8.086 6.125 1 91.88 59 LEU B O 1
ATOM 4183 N N . GLU B 1 60 ? 16.031 -7.809 8.047 1 91.44 60 GLU B N 1
ATOM 4184 C CA . GLU B 1 60 ? 15.703 -9.133 8.555 1 91.44 60 GLU B CA 1
ATOM 4185 C C . GLU B 1 60 ? 14.203 -9.273 8.789 1 91.44 60 GLU B C 1
ATOM 4187 O O . GLU B 1 60 ? 13.617 -10.328 8.531 1 91.44 60 GLU B O 1
ATOM 4192 N N . SER B 1 61 ? 13.648 -8.203 9.305 1 92.56 61 SER B N 1
ATOM 4193 C CA . SER B 1 61 ? 12.203 -8.258 9.547 1 92.56 61 SER B CA 1
ATOM 4194 C C . SER B 1 61 ? 11.438 -8.406 8.234 1 92.56 61 SER B C 1
ATOM 4196 O O . SER B 1 61 ? 10.461 -9.156 8.172 1 92.56 61 SER B O 1
ATOM 4198 N N . MET B 1 62 ? 11.852 -7.711 7.219 1 95.25 62 MET B N 1
ATOM 4199 C CA . MET B 1 62 ? 11.195 -7.793 5.922 1 95.25 62 MET B CA 1
ATOM 4200 C C . MET B 1 62 ? 11.297 -9.195 5.344 1 95.25 62 MET B C 1
ATOM 4202 O O . MET B 1 62 ? 10.312 -9.75 4.852 1 95.25 62 MET B O 1
ATOM 4206 N N . GLN B 1 63 ? 12.477 -9.703 5.43 1 95.25 63 GLN B N 1
ATOM 4207 C CA . GLN B 1 63 ? 12.68 -11.055 4.926 1 95.25 63 GLN B CA 1
ATOM 4208 C C . GLN B 1 63 ? 11.844 -12.062 5.699 1 95.25 63 GLN B C 1
ATOM 4210 O O . GLN B 1 63 ? 11.227 -12.953 5.105 1 95.25 63 GLN B O 1
ATOM 4215 N N . GLY B 1 64 ? 11.883 -11.914 7 1 95.69 64 GLY B N 1
ATOM 4216 C CA . GLY B 1 64 ? 11.055 -12.781 7.824 1 95.69 64 GLY B CA 1
ATOM 4217 C C . GLY B 1 64 ? 9.57 -12.664 7.508 1 95.69 64 GLY B C 1
ATOM 4218 O O . GLY B 1 64 ? 8.867 -13.672 7.438 1 95.69 64 GLY B O 1
ATOM 4219 N N . LEU B 1 65 ? 9.109 -11.469 7.305 1 97.25 65 LEU B N 1
ATOM 4220 C CA . LEU B 1 65 ? 7.703 -11.203 7.012 1 97.25 65 LEU B CA 1
ATOM 4221 C C . LEU B 1 65 ? 7.289 -11.859 5.695 1 97.25 65 LEU B C 1
ATOM 4223 O O . LEU B 1 65 ? 6.195 -12.414 5.59 1 97.25 65 LEU B O 1
ATOM 4227 N N . ILE B 1 66 ? 8.109 -11.805 4.73 1 97.44 66 ILE B N 1
ATOM 4228 C CA . ILE B 1 66 ? 7.824 -12.43 3.443 1 97.44 66 ILE B CA 1
ATOM 4229 C C . ILE B 1 66 ? 7.672 -13.938 3.623 1 97.44 66 ILE B C 1
ATOM 4231 O O . ILE B 1 66 ? 6.727 -14.539 3.107 1 97.44 66 ILE B O 1
ATOM 4235 N N . LEU B 1 67 ? 8.578 -14.477 4.383 1 97.56 67 LEU B N 1
ATOM 4236 C CA . LEU B 1 67 ? 8.516 -15.914 4.629 1 97.56 67 LEU B CA 1
ATOM 4237 C C . LEU B 1 67 ? 7.258 -16.281 5.402 1 97.56 67 LEU B C 1
ATOM 4239 O O . LEU B 1 67 ? 6.605 -17.281 5.09 1 97.56 67 LEU B O 1
ATOM 4243 N N . ILE B 1 68 ? 6.918 -15.5 6.355 1 97.56 68 ILE B N 1
ATOM 4244 C CA . ILE B 1 68 ? 5.695 -15.734 7.117 1 97.56 68 ILE B CA 1
ATOM 4245 C C . ILE B 1 68 ? 4.484 -15.656 6.191 1 97.56 68 ILE B C 1
ATOM 4247 O O . ILE B 1 68 ? 3.58 -16.484 6.27 1 97.56 68 ILE B O 1
ATOM 4251 N N . GLY B 1 69 ? 4.48 -14.648 5.324 1 97.56 69 GLY B N 1
ATOM 4252 C CA . GLY B 1 69 ? 3.408 -14.523 4.348 1 97.56 69 GLY B CA 1
ATOM 4253 C C . GLY B 1 69 ? 3.262 -15.75 3.467 1 97.56 69 GLY B C 1
ATOM 4254 O O . GLY B 1 69 ? 2.15 -16.234 3.248 1 97.56 69 GLY B O 1
ATOM 4255 N N . TYR B 1 70 ? 4.355 -16.266 3.002 1 96.94 70 TYR B N 1
ATOM 4256 C CA . TYR B 1 70 ? 4.316 -17.438 2.131 1 96.94 70 TYR B CA 1
ATOM 4257 C C . TYR B 1 70 ? 3.834 -18.656 2.891 1 96.94 70 TYR B C 1
ATOM 4259 O O . TYR B 1 70 ? 3.164 -19.531 2.324 1 96.94 70 TYR B O 1
ATOM 4267 N N . TYR B 1 71 ? 4.195 -18.734 4.16 1 97.38 71 TYR B N 1
ATOM 4268 C CA . TYR B 1 71 ? 3.672 -19.828 4.965 1 97.38 71 TYR B CA 1
ATOM 4269 C C . TYR B 1 71 ? 2.148 -19.812 4.977 1 97.38 71 TYR B C 1
ATOM 4271 O O . TYR B 1 71 ? 1.512 -20.828 4.691 1 97.38 71 TYR B O 1
ATOM 4279 N N . TYR B 1 72 ? 1.573 -18.703 5.262 1 96.31 72 TYR B N 1
ATOM 4280 C CA . TYR B 1 72 ? 0.121 -18.594 5.344 1 96.31 72 TYR B CA 1
ATOM 4281 C C . TYR B 1 72 ? -0.515 -18.766 3.969 1 96.31 72 TYR B C 1
ATOM 4283 O O . TYR B 1 72 ? -1.611 -19.312 3.85 1 96.31 72 TYR B O 1
ATOM 4291 N N . GLY B 1 73 ? 0.149 -18.281 2.977 1 95.19 73 GLY B N 1
ATOM 4292 C CA . GLY B 1 73 ? -0.331 -18.531 1.626 1 95.19 73 GLY B CA 1
ATOM 4293 C C . GLY B 1 73 ? -0.44 -20 1.293 1 95.19 73 GLY B C 1
ATOM 4294 O O . GLY B 1 73 ? -1.414 -20.438 0.674 1 95.19 73 GLY B O 1
ATOM 4295 N N . GLY B 1 74 ? 0.578 -20.719 1.706 1 95.12 74 GLY B N 1
ATOM 4296 C CA . GLY B 1 74 ? 0.57 -22.156 1.476 1 95.12 74 GLY B CA 1
ATOM 4297 C C . GLY B 1 74 ? -0.501 -22.875 2.266 1 95.12 74 GLY B C 1
ATOM 4298 O O . GLY B 1 74 ? -0.944 -23.969 1.874 1 95.12 74 GLY B O 1
ATOM 4299 N N . GLU B 1 75 ? -0.908 -22.281 3.361 1 94.44 75 GLU B N 1
ATOM 4300 C CA . GLU B 1 75 ? -1.963 -22.859 4.188 1 94.44 75 GLU B CA 1
ATOM 4301 C C . GLU B 1 75 ? -3.344 -22.531 3.633 1 94.44 75 GLU B C 1
ATOM 4303 O O . GLU B 1 75 ? -4.355 -23.031 4.125 1 94.44 75 GLU B O 1
ATOM 4308 N N . GLY B 1 76 ? -3.391 -21.672 2.691 1 92.25 76 GLY B N 1
ATOM 4309 C CA . GLY B 1 76 ? -4.652 -21.281 2.078 1 92.25 76 GLY B CA 1
ATOM 4310 C C . GLY B 1 76 ? -5.234 -20.016 2.662 1 92.25 76 GLY B C 1
ATOM 4311 O O . GLY B 1 76 ? -6.395 -19.672 2.412 1 92.25 76 GLY B O 1
ATOM 4312 N N . ASP B 1 77 ? -4.473 -19.375 3.469 1 93.69 77 ASP B N 1
ATOM 4313 C CA . ASP B 1 77 ? -4.918 -18.125 4.062 1 93.69 77 ASP B CA 1
ATOM 4314 C C . ASP B 1 77 ? -4.387 -16.922 3.275 1 93.69 77 ASP B C 1
ATOM 4316 O O . ASP B 1 77 ? -3.393 -16.312 3.668 1 93.69 77 ASP B O 1
ATOM 4320 N N . GLY B 1 78 ? -5.09 -16.594 2.211 1 92.75 78 GLY B N 1
ATOM 4321 C CA . GLY B 1 78 ? -4.68 -15.508 1.337 1 92.75 78 GLY B CA 1
ATOM 4322 C C . GLY B 1 78 ? -4.703 -14.156 2.02 1 92.75 78 GLY B C 1
ATOM 4323 O O . GLY B 1 78 ? -3.877 -13.289 1.719 1 92.75 78 GLY B O 1
ATOM 4324 N N . LYS B 1 79 ? -5.598 -13.961 2.934 1 93.88 79 LYS B N 1
ATOM 4325 C CA . LYS B 1 79 ? -5.711 -12.688 3.643 1 93.88 79 LYS B CA 1
ATOM 4326 C C . LYS B 1 79 ? -4.512 -12.453 4.555 1 93.88 79 LYS B C 1
ATOM 4328 O O . LYS B 1 79 ? -3.932 -11.367 4.562 1 93.88 79 LYS B O 1
ATOM 4333 N N . ALA B 1 80 ? -4.176 -13.492 5.297 1 95.88 80 ALA B N 1
ATOM 4334 C CA . ALA B 1 80 ? -3 -13.391 6.156 1 95.88 80 ALA B CA 1
ATOM 4335 C C . ALA B 1 80 ? -1.738 -13.148 5.336 1 95.88 80 ALA B C 1
ATOM 4337 O O . ALA B 1 80 ? -0.877 -12.352 5.727 1 95.88 80 ALA B O 1
ATOM 4338 N N . LYS B 1 81 ? -1.628 -13.891 4.238 1 96.75 81 LYS B N 1
ATOM 4339 C CA . LYS B 1 81 ? -0.499 -13.672 3.338 1 96.75 81 LYS B CA 1
ATOM 4340 C C . LYS B 1 81 ? -0.404 -12.211 2.91 1 96.75 81 LYS B C 1
ATOM 4342 O O . LYS B 1 81 ? 0.675 -11.617 2.951 1 96.75 81 LYS B O 1
ATOM 4347 N N . HIS B 1 82 ? -1.539 -11.602 2.551 1 96 82 HIS B N 1
ATOM 4348 C CA . HIS B 1 82 ? -1.584 -10.219 2.1 1 96 82 HIS B CA 1
ATOM 4349 C C . HIS B 1 82 ? -1.146 -9.266 3.205 1 96 82 HIS B C 1
ATOM 4351 O O . HIS B 1 82 ? -0.397 -8.32 2.955 1 96 82 HIS B O 1
ATOM 4357 N N . ILE B 1 83 ? -1.537 -9.547 4.375 1 96.62 83 ILE B N 1
ATOM 4358 C CA . ILE B 1 83 ? -1.229 -8.656 5.492 1 96.62 83 ILE B CA 1
ATOM 4359 C C . ILE B 1 83 ? 0.264 -8.719 5.805 1 96.62 83 ILE B C 1
ATOM 4361 O O . ILE B 1 83 ? 0.921 -7.684 5.93 1 96.62 83 ILE B O 1
ATOM 4365 N N . TYR B 1 84 ? 0.822 -9.883 5.883 1 97.31 84 TYR B N 1
ATOM 4366 C CA . TYR B 1 84 ? 2.227 -10 6.262 1 97.31 84 TYR B CA 1
ATOM 4367 C C . TYR B 1 84 ? 3.137 -9.516 5.141 1 97.31 84 TYR B C 1
ATOM 4369 O O . TYR B 1 84 ? 4.164 -8.891 5.395 1 97.31 84 TYR B O 1
ATOM 4377 N N . THR B 1 85 ? 2.826 -9.867 3.91 1 96.75 85 THR B N 1
ATOM 4378 C CA . THR B 1 85 ? 3.621 -9.328 2.812 1 96.75 85 THR B CA 1
ATOM 4379 C C . THR B 1 85 ? 3.457 -7.812 2.721 1 96.75 85 THR B C 1
ATOM 4381 O O . THR B 1 85 ? 4.398 -7.102 2.365 1 96.75 85 THR B O 1
ATOM 4384 N N . GLY B 1 86 ? 2.242 -7.367 3.01 1 95 86 GLY B N 1
ATOM 4385 C CA . GLY B 1 86 ? 2.018 -5.93 3.066 1 95 86 GLY B CA 1
ATOM 4386 C C . GLY B 1 86 ? 2.832 -5.242 4.145 1 95 86 GLY B C 1
ATOM 4387 O O . GLY B 1 86 ? 3.312 -4.125 3.947 1 95 86 GLY B O 1
ATOM 4388 N N . LEU B 1 87 ? 2.924 -5.891 5.25 1 96.38 87 LEU B N 1
ATOM 4389 C CA . LEU B 1 87 ? 3.746 -5.359 6.332 1 96.38 87 LEU B CA 1
ATOM 4390 C C . LEU B 1 87 ? 5.207 -5.258 5.906 1 96.38 87 LEU B C 1
ATOM 4392 O O . LEU B 1 87 ? 5.902 -4.312 6.285 1 96.38 87 LEU B O 1
ATOM 4396 N N . ALA B 1 88 ? 5.648 -6.246 5.188 1 96.56 88 ALA B N 1
ATOM 4397 C CA . ALA B 1 88 ? 7.004 -6.18 4.652 1 96.56 88 ALA B CA 1
ATOM 4398 C C . ALA B 1 88 ? 7.18 -4.957 3.754 1 96.56 88 ALA B C 1
ATOM 4400 O O . ALA B 1 88 ? 8.211 -4.289 3.807 1 96.56 88 ALA B O 1
ATOM 4401 N N . ARG B 1 89 ? 6.215 -4.691 2.994 1 93.75 89 ARG B N 1
ATOM 4402 C CA . ARG B 1 89 ? 6.254 -3.523 2.121 1 93.75 89 ARG B CA 1
ATOM 4403 C C . ARG B 1 89 ? 6.285 -2.234 2.934 1 93.75 89 ARG B C 1
ATOM 4405 O O . ARG B 1 89 ? 7.023 -1.305 2.605 1 93.75 89 ARG B O 1
ATOM 4412 N N . LEU B 1 90 ? 5.453 -2.188 3.932 1 94.75 90 LEU B N 1
ATOM 4413 C CA . LEU B 1 90 ? 5.441 -1.016 4.801 1 94.75 90 LEU B CA 1
ATOM 4414 C C . LEU B 1 90 ? 6.812 -0.793 5.43 1 94.75 90 LEU B C 1
ATOM 4416 O O . LEU B 1 90 ? 7.285 0.343 5.516 1 94.75 90 LEU B O 1
ATOM 4420 N N . HIS B 1 91 ? 7.445 -1.866 5.887 1 95.94 91 HIS B N 1
ATOM 4421 C CA . HIS B 1 91 ? 8.797 -1.764 6.426 1 95.94 91 HIS B CA 1
ATOM 4422 C C . HIS B 1 91 ? 9.773 -1.249 5.371 1 95.94 91 HIS B C 1
ATOM 4424 O O . HIS B 1 91 ? 10.641 -0.426 5.672 1 95.94 91 HIS B O 1
ATOM 4430 N N . ALA B 1 92 ? 9.609 -1.756 4.18 1 93.06 92 ALA B N 1
ATOM 4431 C CA . ALA B 1 92 ? 10.484 -1.324 3.088 1 93.06 92 ALA B CA 1
ATOM 4432 C C . ALA B 1 92 ? 10.297 0.161 2.795 1 93.06 92 ALA B C 1
ATOM 4434 O O . ALA B 1 92 ? 11.273 0.881 2.564 1 93.06 92 ALA B O 1
ATOM 4435 N N . GLU B 1 93 ? 9.102 0.63 2.832 1 90.19 93 GLU B N 1
ATOM 4436 C CA . GLU B 1 93 ? 8.805 2.041 2.605 1 90.19 93 GLU B CA 1
ATOM 4437 C C . GLU B 1 93 ? 9.391 2.914 3.711 1 90.19 93 GLU B C 1
ATOM 4439 O O . GLU B 1 93 ? 9.961 3.975 3.438 1 90.19 93 GLU B O 1
ATOM 4444 N N . THR B 1 94 ? 9.227 2.393 4.859 1 92.5 94 THR B N 1
ATOM 4445 C CA . THR B 1 94 ? 9.703 3.15 6.012 1 92.5 94 THR B CA 1
ATOM 4446 C C . THR B 1 94 ? 11.219 3.318 5.961 1 92.5 94 THR B C 1
ATOM 4448 O O . THR B 1 94 ? 11.75 4.352 6.379 1 92.5 94 THR B O 1
ATOM 4451 N N . LEU B 1 95 ? 11.914 2.357 5.398 1 90.75 95 LEU B N 1
ATOM 4452 C CA . LEU B 1 95 ? 13.367 2.404 5.344 1 90.75 95 LEU B CA 1
ATOM 4453 C C . LEU B 1 95 ? 13.852 2.898 3.984 1 90.75 95 LEU B C 1
ATOM 4455 O O . LEU B 1 95 ? 15.055 2.947 3.727 1 90.75 95 LEU B O 1
ATOM 4459 N N . SER B 1 96 ? 12.961 3.266 3.119 1 86.75 96 SER B N 1
ATOM 4460 C CA . SER B 1 96 ? 13.32 3.652 1.758 1 86.75 96 SER B CA 1
ATOM 4461 C C . SER B 1 96 ? 14.289 2.654 1.134 1 86.75 96 SER B C 1
ATOM 4463 O O . SER B 1 96 ? 15.367 3.033 0.68 1 86.75 96 SER B O 1
ATOM 4465 N N . LEU B 1 97 ? 13.836 1.471 1.056 1 87.94 97 LEU B N 1
ATOM 4466 C CA . LEU B 1 97 ? 14.711 0.375 0.658 1 87.94 97 LEU B CA 1
ATOM 4467 C C . LEU B 1 97 ? 15.172 0.543 -0.787 1 87.94 97 LEU B C 1
ATOM 4469 O O . LEU B 1 97 ? 16.109 -0.131 -1.229 1 87.94 97 LEU B O 1
ATOM 4473 N N . TRP B 1 98 ? 14.633 1.415 -1.527 1 81.94 98 TRP B N 1
ATOM 4474 C CA . TRP B 1 98 ? 15.039 1.664 -2.906 1 81.94 98 TRP B CA 1
ATOM 4475 C C . TRP B 1 98 ? 16.344 2.451 -2.953 1 81.94 98 TRP B C 1
ATOM 4477 O O . TRP B 1 98 ? 17 2.52 -3.996 1 81.94 98 TRP B O 1
ATOM 4487 N N . GLU B 1 99 ? 16.625 3.059 -1.834 1 82.44 99 GLU B N 1
ATOM 4488 C CA . GLU B 1 99 ? 17.906 3.74 -1.734 1 82.44 99 GLU B CA 1
ATOM 4489 C C . GLU B 1 99 ? 18.984 2.807 -1.188 1 82.44 99 GLU B C 1
ATOM 4491 O O . GLU B 1 99 ? 19 2.5 0.006 1 82.44 99 GLU B O 1
ATOM 4496 N N . ILE B 1 100 ? 19.875 2.355 -2.016 1 82.31 100 ILE B N 1
ATOM 4497 C CA . ILE B 1 100 ? 20.906 1.402 -1.62 1 82.31 100 ILE B CA 1
ATOM 4498 C C . ILE B 1 100 ? 21.984 2.115 -0.807 1 82.31 100 ILE B C 1
ATOM 4500 O O . ILE B 1 100 ? 22.562 3.102 -1.265 1 82.31 100 ILE B O 1
ATOM 4504 N N . PRO B 1 101 ? 22.156 1.567 0.366 1 78.75 101 PRO B N 1
ATOM 4505 C CA . PRO B 1 101 ? 23.203 2.195 1.172 1 78.75 101 PRO B CA 1
ATOM 4506 C C . PRO B 1 101 ? 24.578 2.072 0.538 1 78.75 101 PRO B C 1
ATOM 4508 O O . PRO B 1 101 ? 24.953 0.993 0.072 1 78.75 101 PRO B O 1
ATOM 4511 N N . LYS B 1 102 ? 25.344 3.123 0.54 1 78.12 102 LYS B N 1
ATOM 4512 C CA . LYS B 1 102 ? 26.656 3.145 -0.104 1 78.12 102 LYS B CA 1
ATOM 4513 C C . LYS B 1 102 ? 27.734 2.631 0.839 1 78.12 102 LYS B C 1
ATOM 4515 O O . LYS B 1 102 ? 28.797 2.178 0.391 1 78.12 102 LYS B O 1
ATOM 4520 N N . ASP B 1 103 ? 27.578 2.625 2.078 1 76.94 103 ASP B N 1
ATOM 4521 C CA . ASP B 1 103 ? 28.625 2.328 3.053 1 76.94 103 ASP B CA 1
ATOM 4522 C C . ASP B 1 103 ? 28.656 0.839 3.391 1 76.94 103 ASP B C 1
ATOM 4524 O O . ASP B 1 103 ? 29.594 0.362 4.035 1 76.94 103 ASP B O 1
ATOM 4528 N N . GLY B 1 104 ? 27.891 0.019 2.703 1 75.38 104 GLY B N 1
ATOM 4529 C CA . GLY B 1 104 ? 27.891 -1.383 3.09 1 75.38 104 GLY B CA 1
ATOM 4530 C C . GLY B 1 104 ? 28.703 -2.266 2.164 1 75.38 104 GLY B C 1
ATOM 4531 O O . GLY B 1 104 ? 29.281 -1.783 1.193 1 75.38 104 GLY B O 1
ATOM 4532 N N . SER B 1 105 ? 29.016 -3.537 2.639 1 82.69 105 SER B N 1
ATOM 4533 C CA . SER B 1 105 ? 29.656 -4.527 1.786 1 82.69 105 SER B CA 1
ATOM 4534 C C . SER B 1 105 ? 28.859 -4.773 0.515 1 82.69 105 SER B C 1
ATOM 4536 O O . SER B 1 105 ? 27.672 -4.441 0.447 1 82.69 105 SER B O 1
ATOM 4538 N N . LEU B 1 106 ? 29.531 -5.312 -0.474 1 83.44 106 LEU B N 1
ATOM 4539 C CA . LEU B 1 106 ? 28.844 -5.637 -1.724 1 83.44 106 LEU B CA 1
ATOM 4540 C C . LEU B 1 106 ? 27.719 -6.633 -1.488 1 83.44 106 LEU B C 1
ATOM 4542 O O . LEU B 1 106 ? 26.656 -6.539 -2.113 1 83.44 106 LEU B O 1
ATOM 4546 N N . LEU B 1 107 ? 28 -7.512 -0.615 1 85.5 107 LEU B N 1
ATOM 4547 C CA . LEU B 1 107 ? 26.984 -8.5 -0.288 1 85.5 107 LEU B CA 1
ATOM 4548 C C . LEU B 1 107 ? 25.781 -7.836 0.368 1 85.5 107 LEU B C 1
ATOM 4550 O O . LEU B 1 107 ? 24.625 -8.148 0.034 1 85.5 107 LEU B O 1
ATOM 4554 N N . SER B 1 108 ? 26.094 -6.934 1.255 1 84.75 108 SER B N 1
ATOM 4555 C CA . SER B 1 108 ? 25.016 -6.25 1.956 1 84.75 108 SER B CA 1
ATOM 4556 C C . SER B 1 108 ? 24.172 -5.41 0.997 1 84.75 108 SER B C 1
ATOM 4558 O O . SER B 1 108 ? 22.953 -5.352 1.119 1 84.75 108 SER B O 1
ATOM 4560 N N . GLN B 1 109 ? 24.812 -4.852 0.079 1 87.31 109 GLN B N 1
ATOM 4561 C CA . GLN B 1 109 ? 24.109 -4.047 -0.912 1 87.31 109 GLN B CA 1
ATOM 4562 C C . GLN B 1 109 ? 23.234 -4.922 -1.808 1 87.31 109 GLN B C 1
ATOM 4564 O O . GLN B 1 109 ? 22.094 -4.559 -2.117 1 87.31 109 GLN B O 1
ATOM 4569 N N . GLU B 1 110 ? 23.812 -6.059 -2.168 1 88 110 GLU B N 1
ATOM 4570 C CA . GLU B 1 110 ? 23.047 -6.961 -3.025 1 88 110 GLU B CA 1
ATOM 4571 C C . GLU B 1 110 ? 21.875 -7.578 -2.273 1 88 110 GLU B C 1
ATOM 4573 O O . GLU B 1 110 ? 20.812 -7.801 -2.852 1 88 110 GLU B O 1
ATOM 4578 N N . GLU B 1 111 ? 22.094 -7.859 -1.051 1 88.69 111 GLU B N 1
ATOM 4579 C CA . GLU B 1 111 ? 21 -8.359 -0.223 1 88.69 111 GLU B CA 1
ATOM 4580 C C . GLU B 1 111 ? 19.859 -7.336 -0.125 1 88.69 111 GLU B C 1
ATOM 4582 O O . GLU B 1 111 ? 18.688 -7.699 -0.114 1 88.69 111 GLU B O 1
ATOM 4587 N N . HIS B 1 112 ? 20.328 -6.137 -0.03 1 90.19 112 HIS B N 1
ATOM 4588 C CA . HIS B 1 112 ? 19.359 -5.043 -0.002 1 90.19 112 HIS B CA 1
ATOM 4589 C C . HIS B 1 112 ? 18.531 -4.996 -1.289 1 90.19 112 HIS B C 1
ATOM 4591 O O . HIS B 1 112 ? 17.312 -4.914 -1.245 1 90.19 112 HIS B O 1
ATOM 4597 N N . ARG B 1 113 ? 19.141 -5.113 -2.371 1 89.12 113 ARG B N 1
ATOM 4598 C CA . ARG B 1 113 ? 18.484 -5.082 -3.67 1 89.12 113 ARG B CA 1
ATOM 4599 C C . ARG B 1 113 ? 17.531 -6.266 -3.832 1 89.12 113 ARG B C 1
ATOM 4601 O O . ARG B 1 113 ? 16.406 -6.105 -4.281 1 89.12 113 ARG B O 1
ATOM 4608 N N . ARG B 1 114 ? 17.969 -7.371 -3.463 1 90.69 114 ARG B N 1
ATOM 4609 C CA . ARG B 1 114 ? 17.203 -8.594 -3.648 1 90.69 114 ARG B CA 1
ATOM 4610 C C . ARG B 1 114 ? 16 -8.633 -2.697 1 90.69 114 ARG B C 1
ATOM 4612 O O . ARG B 1 114 ? 14.945 -9.164 -3.039 1 90.69 114 ARG B O 1
ATOM 4619 N N . THR B 1 115 ? 16.234 -8.109 -1.522 1 92.31 115 THR B N 1
ATOM 4620 C CA . THR B 1 115 ? 15.109 -8.016 -0.597 1 92.31 115 THR B CA 1
ATOM 4621 C C . THR B 1 115 ? 14.039 -7.078 -1.141 1 92.31 115 THR B C 1
ATOM 4623 O O . THR B 1 115 ? 12.844 -7.395 -1.089 1 92.31 115 THR B O 1
ATOM 4626 N N . TRP B 1 116 ? 14.469 -5.957 -1.662 1 90.44 116 TRP B N 1
ATOM 4627 C CA . TRP B 1 116 ? 13.531 -5.016 -2.26 1 90.44 116 TRP B CA 1
ATOM 4628 C C . TRP B 1 116 ? 12.758 -5.668 -3.398 1 90.44 116 TRP B C 1
ATOM 4630 O O . TRP B 1 116 ? 11.539 -5.512 -3.498 1 90.44 116 TRP B O 1
ATOM 4640 N N . LEU B 1 117 ? 13.461 -6.43 -4.148 1 89.62 117 LEU B N 1
ATOM 4641 C CA . LEU B 1 117 ? 12.844 -7.152 -5.254 1 89.62 117 LEU B CA 1
ATOM 4642 C C . LEU B 1 117 ? 11.836 -8.172 -4.742 1 89.62 117 LEU B C 1
ATOM 4644 O O . LEU B 1 117 ? 10.734 -8.289 -5.281 1 89.62 117 LEU B O 1
ATOM 4648 N N . SER B 1 118 ? 12.211 -8.898 -3.764 1 92.06 118 SER B N 1
ATOM 4649 C CA . SER B 1 118 ? 11.352 -9.93 -3.191 1 92.06 118 SER B CA 1
ATOM 4650 C C . SER B 1 118 ? 10.07 -9.32 -2.613 1 92.06 118 SER B C 1
ATOM 4652 O O . SER B 1 118 ? 8.992 -9.906 -2.744 1 92.06 118 SER B O 1
ATOM 4654 N N . VAL B 1 119 ? 10.211 -8.195 -1.966 1 92.5 119 VAL B N 1
ATOM 4655 C CA 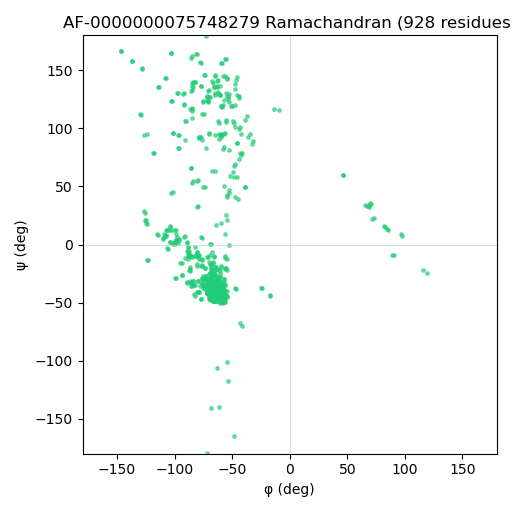. VAL B 1 119 ? 9.055 -7.516 -1.393 1 92.5 119 VAL B CA 1
ATOM 4656 C C . VAL B 1 119 ? 8.086 -7.109 -2.504 1 92.5 119 VAL B C 1
ATOM 4658 O O . VAL B 1 119 ? 6.875 -7.301 -2.381 1 92.5 119 VAL B O 1
ATOM 4661 N N . ASN B 1 120 ? 8.609 -6.625 -3.551 1 88.19 120 ASN B N 1
ATOM 4662 C CA . ASN B 1 120 ? 7.777 -6.203 -4.676 1 88.19 120 ASN B CA 1
ATOM 4663 C C . ASN B 1 120 ? 7.043 -7.387 -5.301 1 88.19 120 ASN B C 1
ATOM 4665 O O . ASN B 1 120 ? 5.844 -7.312 -5.562 1 88.19 120 ASN B O 1
ATOM 4669 N N . ILE B 1 121 ? 7.766 -8.43 -5.48 1 89.12 121 ILE B N 1
ATOM 4670 C CA . ILE B 1 121 ? 7.195 -9.625 -6.094 1 89.12 121 ILE B CA 1
ATOM 4671 C C . ILE B 1 121 ? 6.098 -10.195 -5.195 1 89.12 121 ILE B C 1
ATOM 4673 O O . ILE B 1 121 ? 4.988 -10.469 -5.656 1 89.12 121 ILE B O 1
ATOM 4677 N N . ALA B 1 122 ? 6.426 -10.305 -3.943 1 92.31 122 ALA B N 1
ATOM 4678 C CA . ALA B 1 122 ? 5.488 -10.898 -2.99 1 92.31 122 ALA B CA 1
ATOM 4679 C C . ALA B 1 122 ? 4.234 -10.047 -2.85 1 92.31 122 ALA B C 1
ATOM 4681 O O . ALA B 1 122 ? 3.121 -10.57 -2.783 1 92.31 122 ALA B O 1
ATOM 4682 N N . SER B 1 123 ? 4.43 -8.797 -2.758 1 89.5 123 SER B N 1
ATOM 4683 C CA . SER B 1 123 ? 3.303 -7.883 -2.588 1 89.5 123 SER B CA 1
ATOM 4684 C C . SER B 1 123 ? 2.371 -7.93 -3.795 1 89.5 123 SER B C 1
ATOM 4686 O O . SER B 1 123 ? 1.147 -7.922 -3.641 1 89.5 123 SER B O 1
ATOM 4688 N N . ASP B 1 124 ? 2.887 -7.992 -4.949 1 88.12 124 ASP B N 1
ATOM 4689 C CA . ASP B 1 124 ? 2.088 -8.031 -6.168 1 88.12 124 ASP B CA 1
ATOM 4690 C C . ASP B 1 124 ? 1.279 -9.328 -6.254 1 88.12 124 ASP B C 1
ATOM 4692 O O . ASP B 1 124 ? 0.073 -9.297 -6.504 1 88.12 124 ASP B O 1
ATOM 4696 N N . TRP B 1 125 ? 1.954 -10.398 -6.027 1 88.81 125 TRP B N 1
ATOM 4697 C CA . TRP B 1 125 ? 1.28 -11.695 -6.09 1 88.81 125 TRP B CA 1
ATOM 4698 C C . TRP B 1 125 ? 0.169 -11.781 -5.051 1 88.81 125 TRP B C 1
ATOM 4700 O O . TRP B 1 125 ? -0.917 -12.289 -5.332 1 88.81 125 TRP B O 1
ATOM 4710 N N . SER B 1 126 ? 0.46 -11.258 -3.889 1 91.75 126 SER B N 1
ATOM 4711 C CA . SER B 1 126 ? -0.527 -11.328 -2.816 1 91.75 126 SER B CA 1
ATOM 4712 C C . SER B 1 126 ? -1.739 -10.453 -3.121 1 91.75 126 SER B C 1
ATOM 4714 O O . SER B 1 126 ? -2.871 -10.82 -2.805 1 91.75 126 SER B O 1
ATOM 4716 N N . ALA B 1 127 ? -1.505 -9.312 -3.672 1 89.44 127 ALA B N 1
ATOM 4717 C CA . ALA B 1 127 ? -2.6 -8.414 -4.031 1 89.44 127 ALA B CA 1
ATOM 4718 C C . ALA B 1 127 ? -3.52 -9.062 -5.066 1 89.44 127 ALA B C 1
ATOM 4720 O O . ALA B 1 127 ? -4.742 -9.008 -4.93 1 89.44 127 ALA B O 1
ATOM 4721 N N . ILE B 1 128 ? -2.969 -9.703 -5.996 1 85.94 128 ILE B N 1
ATOM 4722 C CA . ILE B 1 128 ? -3.74 -10.352 -7.055 1 85.94 128 ILE B CA 1
ATOM 4723 C C . ILE B 1 128 ? -4.543 -11.508 -6.473 1 85.94 128 ILE B C 1
ATOM 4725 O O . ILE B 1 128 ? -5.691 -11.734 -6.863 1 85.94 128 ILE B O 1
ATOM 4729 N N . ASP B 1 129 ? -3.967 -12.156 -5.531 1 86.31 129 ASP B N 1
ATOM 4730 C CA . ASP B 1 129 ? -4.617 -13.312 -4.918 1 86.31 129 ASP B CA 1
ATOM 4731 C C . ASP B 1 129 ? -5.926 -12.914 -4.246 1 86.31 129 ASP B C 1
ATOM 4733 O O . ASP B 1 129 ? -6.875 -13.695 -4.207 1 86.31 129 ASP B O 1
ATOM 4737 N N . ILE B 1 130 ? -5.965 -11.766 -3.725 1 86.62 130 ILE B N 1
ATOM 4738 C CA . ILE B 1 130 ? -7.172 -11.375 -3 1 86.62 130 ILE B CA 1
ATOM 4739 C C . ILE B 1 130 ? -7.953 -10.352 -3.814 1 86.62 130 ILE B C 1
ATOM 4741 O O . ILE B 1 130 ? -8.789 -9.625 -3.271 1 86.62 130 ILE B O 1
ATOM 4745 N N . SER B 1 131 ? -7.609 -10.172 -5.074 1 83 131 SER B N 1
ATOM 4746 C CA . SER B 1 131 ? -8.336 -9.344 -6.031 1 83 131 SER B CA 1
ATOM 4747 C C . SER B 1 131 ? -8.195 -7.863 -5.703 1 83 131 SER B C 1
ATOM 4749 O O . SER B 1 131 ? -9.188 -7.125 -5.719 1 83 131 SER B O 1
ATOM 4751 N N . VAL B 1 132 ? -7.039 -7.547 -5.219 1 82.75 132 VAL B N 1
ATOM 4752 C CA . VAL B 1 132 ? -6.684 -6.148 -5.008 1 82.75 132 VAL B CA 1
ATOM 4753 C C . VAL B 1 132 ? -5.664 -5.711 -6.055 1 82.75 132 VAL B C 1
ATOM 4755 O O . VAL B 1 132 ? -4.82 -6.508 -6.477 1 82.75 132 VAL B O 1
ATOM 4758 N N . GLU B 1 133 ? -5.816 -4.477 -6.469 1 79.44 133 GLU B N 1
ATOM 4759 C CA . GLU B 1 133 ? -4.844 -3.971 -7.434 1 79.44 133 GLU B CA 1
ATOM 4760 C C . GLU B 1 133 ? -3.49 -3.727 -6.777 1 79.44 133 GLU B C 1
ATOM 4762 O O . GLU B 1 133 ? -3.408 -3.076 -5.734 1 79.44 133 GLU B O 1
ATOM 4767 N N . PRO B 1 134 ? -2.541 -4.301 -7.395 1 77.81 134 PRO B N 1
ATOM 4768 C CA . PRO B 1 134 ? -1.212 -4.094 -6.812 1 77.81 134 PRO B CA 1
ATOM 4769 C C . PRO B 1 134 ? -0.762 -2.637 -6.871 1 77.81 134 PRO B C 1
ATOM 4771 O O . PRO B 1 134 ? -1.173 -1.895 -7.766 1 77.81 134 PRO B O 1
ATOM 4774 N N . ILE B 1 135 ? -0.015 -2.236 -5.812 1 70 135 ILE B N 1
ATOM 4775 C CA . ILE B 1 135 ? 0.477 -0.869 -5.684 1 70 135 ILE B CA 1
ATOM 4776 C C . ILE B 1 135 ? 1.792 -0.721 -6.445 1 70 135 ILE B C 1
ATOM 4778 O O . ILE B 1 135 ? 2.666 -1.589 -6.363 1 70 135 ILE B O 1
ATOM 4782 N N . SER B 1 136 ? 1.699 0.156 -7.469 1 59.81 136 SER B N 1
ATOM 4783 C CA . SER B 1 136 ? 2.953 0.418 -8.172 1 59.81 136 SER B CA 1
ATOM 4784 C C . SER B 1 136 ? 3.914 1.222 -7.301 1 59.81 136 SER B C 1
ATOM 4786 O O . SER B 1 136 ? 3.568 2.305 -6.82 1 59.81 136 SER B O 1
ATOM 4788 N N . LEU B 1 137 ? 4.711 0.624 -6.703 1 56.31 137 LEU B N 1
ATOM 4789 C CA . LEU B 1 137 ? 5.703 1.392 -5.961 1 56.31 137 LEU B CA 1
ATOM 4790 C C . LEU B 1 137 ? 6.508 2.287 -6.895 1 56.31 137 LEU B C 1
ATOM 4792 O O . LEU B 1 137 ? 6.828 1.891 -8.016 1 56.31 137 LEU B O 1
ATOM 4796 N N . ASN B 1 138 ? 6.113 3.586 -7.086 1 49.41 138 ASN B N 1
ATOM 4797 C CA . ASN B 1 138 ? 6.641 4.645 -7.941 1 49.41 138 ASN B CA 1
ATOM 4798 C C . ASN B 1 138 ? 8.055 4.328 -8.414 1 49.41 138 ASN B C 1
ATOM 4800 O O . ASN B 1 138 ? 8.484 4.805 -9.469 1 49.41 138 ASN B O 1
ATOM 4804 N N . HIS B 1 139 ? 8.867 3.871 -7.492 1 50.88 139 HIS B N 1
ATOM 4805 C CA . HIS B 1 139 ? 10.203 3.816 -8.062 1 50.88 139 HIS B CA 1
ATOM 4806 C C . HIS B 1 139 ? 10.391 2.572 -8.922 1 50.88 139 HIS B C 1
ATOM 4808 O O . HIS B 1 139 ? 10.492 1.459 -8.406 1 50.88 139 HIS B O 1
ATOM 4814 N N . GLY B 1 140 ? 9.445 2.514 -9.844 1 49.28 140 GLY B N 1
ATOM 4815 C CA . GLY B 1 140 ? 9.562 1.396 -10.766 1 49.28 140 GLY B CA 1
ATOM 4816 C C . GLY B 1 140 ? 10.867 0.643 -10.625 1 49.28 140 GLY B C 1
ATOM 4817 O O . GLY B 1 140 ? 11.867 1.202 -10.172 1 49.28 140 GLY B O 1
ATOM 4818 N N . LEU B 1 141 ? 10.766 -0.648 -10.219 1 49.59 141 LEU B N 1
ATOM 4819 C CA . LEU B 1 141 ? 11.961 -1.482 -10.164 1 49.59 141 LEU B CA 1
ATOM 4820 C C . LEU B 1 141 ? 12.828 -1.277 -11.398 1 49.59 141 LEU B C 1
ATOM 4822 O O . LEU B 1 141 ? 12.391 -1.537 -12.516 1 49.59 141 LEU B O 1
ATOM 4826 N N . ASP B 1 142 ? 13.555 -0.222 -11.406 1 50.97 142 ASP B N 1
ATOM 4827 C CA . ASP B 1 142 ? 14.523 -0.297 -12.5 1 50.97 142 ASP B CA 1
ATOM 4828 C C . ASP B 1 142 ? 15.258 -1.638 -12.492 1 50.97 142 ASP B C 1
ATOM 4830 O O . ASP B 1 142 ? 15.656 -2.129 -11.438 1 50.97 142 ASP B O 1
ATOM 4834 N N . VAL B 1 143 ? 14.922 -2.59 -13.469 1 49.16 143 VAL B N 1
ATOM 4835 C CA . VAL B 1 143 ? 15.562 -3.854 -13.812 1 49.16 143 VAL B CA 1
ATOM 4836 C C . VAL B 1 143 ? 17.031 -3.807 -13.406 1 49.16 143 VAL B C 1
ATOM 4838 O O . VAL B 1 143 ? 17.594 -4.805 -12.938 1 49.16 143 VAL B O 1
ATOM 4841 N N . ASP B 1 144 ? 17.516 -2.725 -13.586 1 60.25 144 ASP B N 1
ATOM 4842 C CA . ASP B 1 144 ? 18.953 -2.654 -13.406 1 60.25 144 ASP B CA 1
ATOM 4843 C C . ASP B 1 144 ? 19.328 -2.549 -11.922 1 60.25 144 ASP B C 1
ATOM 4845 O O . ASP B 1 144 ? 20.391 -2.037 -11.578 1 60.25 144 ASP B O 1
ATOM 4849 N N . LEU B 1 145 ? 18.406 -3.232 -11.273 1 62.72 145 LEU B N 1
ATOM 4850 C CA . LEU B 1 145 ? 18.547 -3.111 -9.828 1 62.72 145 LEU B CA 1
ATOM 4851 C C . LEU B 1 145 ? 19.656 -4.027 -9.305 1 62.72 145 LEU B C 1
ATOM 4853 O O . LEU B 1 145 ? 20.484 -3.609 -8.5 1 62.72 145 LEU B O 1
ATOM 4857 N N . LEU B 1 146 ? 19.641 -5.336 -9.969 1 77.62 146 LEU B N 1
ATOM 4858 C CA . LEU B 1 146 ? 20.594 -6.277 -9.398 1 77.62 146 LEU B CA 1
ATOM 4859 C C . LEU B 1 146 ? 21.969 -6.098 -10.031 1 77.62 146 LEU B C 1
ATOM 4861 O O . LEU B 1 146 ? 22.094 -5.988 -11.258 1 77.62 146 LEU B O 1
ATOM 4865 N N . LYS B 1 147 ? 22.922 -6.031 -9.297 1 76.69 147 LYS B N 1
ATOM 4866 C CA . LYS B 1 147 ? 24.281 -5.82 -9.789 1 76.69 147 LYS B CA 1
ATOM 4867 C C . LYS B 1 147 ? 25 -7.152 -9.992 1 76.69 147 LYS B C 1
ATOM 4869 O O . LYS B 1 147 ? 25.891 -7.258 -10.836 1 76.69 147 LYS B O 1
ATOM 4874 N N . PHE B 1 148 ? 24.578 -8.188 -9.227 1 78.38 148 PHE B N 1
ATOM 4875 C CA . PHE B 1 148 ? 25.172 -9.523 -9.352 1 78.38 148 PHE B CA 1
ATOM 4876 C C . PHE B 1 148 ? 24.141 -10.516 -9.875 1 78.38 148 PHE B C 1
ATOM 4878 O O . PHE B 1 148 ? 22.969 -10.492 -9.469 1 78.38 148 PHE B O 1
ATOM 4885 N N . ASP B 1 149 ? 24.641 -11.258 -10.773 1 80.38 149 ASP B N 1
ATOM 4886 C CA . ASP B 1 149 ? 23.719 -12.281 -11.266 1 80.38 149 ASP B CA 1
ATOM 4887 C C . ASP B 1 149 ? 23.516 -13.375 -10.219 1 80.38 149 ASP B C 1
ATOM 4889 O O . ASP B 1 149 ? 24.094 -13.328 -9.133 1 80.38 149 ASP B O 1
ATOM 4893 N N . ASP B 1 150 ? 22.719 -14.328 -10.539 1 82.69 150 ASP B N 1
ATOM 4894 C CA . ASP B 1 150 ? 22.281 -15.32 -9.57 1 82.69 150 ASP B CA 1
ATOM 4895 C C . ASP B 1 150 ? 23.422 -16.25 -9.172 1 82.69 150 ASP B C 1
ATOM 4897 O O . ASP B 1 150 ? 23.484 -16.719 -8.039 1 82.69 150 ASP B O 1
ATOM 4901 N N . ILE B 1 151 ? 24.359 -16.438 -10.078 1 79.31 151 ILE B N 1
ATOM 4902 C CA . ILE B 1 151 ? 25.5 -17.281 -9.789 1 79.31 151 ILE B CA 1
ATOM 4903 C C . ILE B 1 151 ? 26.5 -16.531 -8.906 1 79.31 151 ILE B C 1
ATOM 4905 O O . ILE B 1 151 ? 26.984 -17.078 -7.906 1 79.31 151 ILE B O 1
ATOM 4909 N N . ALA B 1 152 ? 26.75 -15.344 -9.312 1 78.69 152 ALA B N 1
ATOM 4910 C CA . ALA B 1 152 ? 27.703 -14.523 -8.57 1 78.69 152 ALA B CA 1
ATOM 4911 C C . ALA B 1 152 ? 27.219 -14.266 -7.148 1 78.69 152 ALA B C 1
ATOM 4913 O O . ALA B 1 152 ? 28.016 -14.258 -6.207 1 78.69 152 ALA B O 1
ATOM 4914 N N . PHE B 1 153 ? 26.016 -14.078 -6.961 1 83.38 153 PHE B N 1
ATOM 4915 C CA . PHE B 1 153 ? 25.453 -13.789 -5.645 1 83.38 153 PHE B CA 1
ATOM 4916 C C . PHE B 1 153 ? 25.625 -14.977 -4.711 1 83.38 153 PHE B C 1
ATOM 4918 O O . PHE B 1 153 ? 25.906 -14.805 -3.521 1 83.38 153 PHE B O 1
ATOM 4925 N N . GLN B 1 154 ? 25.438 -16.141 -5.273 1 77.88 154 GLN B N 1
ATOM 4926 C CA . GLN B 1 154 ? 25.547 -17.344 -4.457 1 77.88 154 GLN B CA 1
ATOM 4927 C C . GLN B 1 154 ? 26.984 -17.547 -3.969 1 77.88 154 GLN B C 1
ATOM 4929 O O . GLN B 1 154 ? 27.203 -18.125 -2.908 1 77.88 154 GLN B O 1
ATOM 4934 N N . SER B 1 155 ? 27.922 -16.969 -4.762 1 76.94 155 SER B N 1
ATOM 4935 C CA . SER B 1 155 ? 29.312 -17.219 -4.441 1 76.94 155 SER B CA 1
ATOM 4936 C C . SER B 1 155 ? 29.984 -15.969 -3.875 1 76.94 155 SER B C 1
ATOM 4938 O O . SER B 1 155 ? 31.188 -15.938 -3.666 1 76.94 155 SER B O 1
ATOM 4940 N N . LEU B 1 156 ? 29.141 -15.031 -3.641 1 76.69 156 LEU B N 1
ATOM 4941 C CA . LEU B 1 156 ? 29.719 -13.758 -3.213 1 76.69 156 LEU B CA 1
ATOM 4942 C C . LEU B 1 156 ? 30.312 -13.875 -1.812 1 76.69 156 LEU B C 1
ATOM 4944 O O . LEU B 1 156 ? 29.672 -14.398 -0.901 1 76.69 156 LEU B O 1
ATOM 4948 N N . ASP B 1 157 ? 31.547 -13.469 -1.793 1 72.62 157 ASP B N 1
ATOM 4949 C CA . ASP B 1 157 ? 32.25 -13.445 -0.507 1 72.62 157 ASP B CA 1
ATOM 4950 C C . ASP B 1 157 ? 31.703 -12.328 0.384 1 72.62 157 ASP B C 1
ATOM 4952 O O . ASP B 1 157 ? 31.641 -11.164 -0.03 1 72.62 157 ASP B O 1
ATOM 4956 N N . PRO B 1 158 ? 31.234 -12.68 1.572 1 74.25 158 PRO B N 1
ATOM 4957 C CA . PRO B 1 158 ? 30.641 -11.672 2.463 1 74.25 158 PRO B CA 1
ATOM 4958 C C . PRO B 1 158 ? 31.625 -10.555 2.816 1 74.25 158 PRO B C 1
ATOM 4960 O O . PRO B 1 158 ? 31.219 -9.469 3.213 1 74.25 158 PRO B O 1
ATOM 4963 N N . TYR B 1 159 ? 32.938 -10.867 2.605 1 69.5 159 TYR B N 1
ATOM 4964 C CA . TYR B 1 159 ? 33.938 -9.906 3.059 1 69.5 159 TYR B CA 1
ATOM 4965 C C . TYR B 1 159 ? 34.438 -9.07 1.895 1 69.5 159 TYR B C 1
ATOM 4967 O O . TYR B 1 159 ? 35.281 -8.172 2.086 1 69.5 159 TYR B O 1
ATOM 4975 N N . LEU B 1 160 ? 33.812 -9.398 0.733 1 65.75 160 LEU B N 1
ATOM 4976 C CA . LEU B 1 160 ? 34.281 -8.633 -0.417 1 65.75 160 LEU B CA 1
ATOM 4977 C C . LEU B 1 160 ? 33.75 -7.215 -0.39 1 65.75 160 LEU B C 1
ATOM 4979 O O . LEU B 1 160 ? 32.531 -7.02 -0.163 1 65.75 160 LEU B O 1
ATOM 4983 N N . VAL B 1 161 ? 34.594 -6.188 -0.187 1 60.66 161 VAL B N 1
ATOM 4984 C CA . VAL B 1 161 ? 34.219 -4.781 -0.101 1 60.66 161 VAL B CA 1
ATOM 4985 C C . VAL B 1 161 ? 34.156 -4.176 -1.502 1 60.66 161 VAL B C 1
ATOM 4987 O O . VAL B 1 161 ? 34.781 -4.695 -2.438 1 60.66 161 VAL B O 1
ATOM 4990 N N . GLN B 1 162 ? 33.469 -3.059 -1.688 1 59.81 162 GLN B N 1
ATOM 4991 C CA . GLN B 1 162 ? 33.219 -2.258 -2.881 1 59.81 162 GLN B CA 1
ATOM 4992 C C . GLN B 1 162 ? 34.531 -1.897 -3.592 1 59.81 162 GLN B C 1
ATOM 4994 O O . GLN B 1 162 ? 35.5 -1.54 -2.943 1 59.81 162 GLN B O 1
ATOM 4999 N N . GLY B 1 163 ? 34.688 -2.098 -4.895 1 55.81 163 GLY B N 1
ATOM 5000 C CA . GLY B 1 163 ? 35.812 -1.737 -5.746 1 55.81 163 GLY B CA 1
ATOM 5001 C C . GLY B 1 163 ? 36.531 -2.939 -6.348 1 55.81 163 GLY B C 1
ATOM 5002 O O . GLY B 1 163 ? 37.312 -2.803 -7.293 1 55.81 163 GLY B O 1
ATOM 5003 N N . THR B 1 164 ? 36.312 -4.012 -5.66 1 51.47 164 THR B N 1
ATOM 5004 C CA . THR B 1 164 ? 37.156 -5.117 -6.109 1 51.47 164 THR B CA 1
ATOM 5005 C C . THR B 1 164 ? 36.406 -5.996 -7.105 1 51.47 164 THR B C 1
ATOM 5007 O O . THR B 1 164 ? 37 -6.922 -7.68 1 51.47 164 THR B O 1
ATOM 5010 N N . TYR B 1 165 ? 35.125 -5.793 -7.102 1 55.44 165 TYR B N 1
ATOM 5011 C CA . TYR B 1 165 ? 34.438 -6.816 -7.902 1 55.44 165 TYR B CA 1
ATOM 5012 C C . TYR B 1 165 ? 34.062 -6.27 -9.273 1 55.44 165 TYR B C 1
ATOM 5014 O O . TYR B 1 165 ? 33.469 -5.188 -9.367 1 55.44 165 TYR B O 1
ATOM 5022 N N . SER B 1 166 ? 34.906 -6.543 -10.203 1 52.34 166 SER B N 1
ATOM 5023 C CA . SER B 1 166 ? 34.469 -6.344 -11.586 1 52.34 166 SER B CA 1
ATOM 5024 C C . SER B 1 166 ? 33.219 -7.156 -11.906 1 52.34 166 SER B C 1
ATOM 5026 O O . SER B 1 166 ? 33.219 -8.383 -11.805 1 52.34 166 SER B O 1
ATOM 5028 N N . SER B 1 167 ? 32.062 -6.734 -11.625 1 54.06 167 SER B N 1
ATOM 5029 C CA . SER B 1 167 ? 30.797 -7.426 -11.844 1 54.06 167 SER B CA 1
ATOM 5030 C C . SER B 1 167 ? 30.734 -8.031 -13.234 1 54.06 167 SER B C 1
ATOM 5032 O O . SER B 1 167 ? 30.781 -7.312 -14.234 1 54.06 167 SER B O 1
ATOM 5034 N N . PRO B 1 168 ? 31.188 -9.164 -13.383 1 50.94 168 PRO B N 1
ATOM 5035 C CA . PRO B 1 168 ? 30.953 -9.648 -14.742 1 50.94 168 PRO B CA 1
ATOM 5036 C C . PRO B 1 168 ? 29.5 -9.5 -15.18 1 50.94 168 PRO B C 1
ATOM 5038 O O . PRO B 1 168 ? 28.594 -9.555 -14.344 1 50.94 168 PRO B O 1
ATOM 5041 N N . GLN B 1 169 ? 29.266 -8.781 -16.172 1 53.28 169 GLN B N 1
ATOM 5042 C CA . GLN B 1 169 ? 27.969 -8.75 -16.859 1 53.28 169 GLN B CA 1
ATOM 5043 C C . GLN B 1 169 ? 27.359 -10.141 -16.953 1 53.28 169 GLN B C 1
ATOM 5045 O O . GLN B 1 169 ? 27.719 -10.93 -17.828 1 53.28 169 GLN B O 1
ATOM 5050 N N . SER B 1 170 ? 27.281 -10.891 -15.891 1 58.84 170 SER B N 1
ATOM 5051 C CA . SER B 1 170 ? 26.75 -12.242 -16.078 1 58.84 170 SER B CA 1
ATOM 5052 C C . SER B 1 170 ? 25.297 -12.219 -16.516 1 58.84 170 SER B C 1
ATOM 5054 O O . SER B 1 170 ? 24.484 -11.453 -15.984 1 58.84 170 SER B O 1
ATOM 5056 N N . PRO B 1 171 ? 25.062 -12.938 -17.562 1 64.12 171 PRO B N 1
ATOM 5057 C CA . PRO B 1 171 ? 23.797 -13.031 -18.281 1 64.12 171 PRO B CA 1
ATOM 5058 C C . PRO B 1 171 ? 22.703 -13.734 -17.484 1 64.12 171 PRO B C 1
ATOM 5060 O O . PRO B 1 171 ? 21.547 -13.805 -17.922 1 64.12 171 PRO B O 1
ATOM 5063 N N . TYR B 1 172 ? 22.984 -14.18 -16.219 1 73.88 172 TYR B N 1
ATOM 5064 C CA . TYR B 1 172 ? 22.016 -15.062 -15.57 1 73.88 172 TYR B CA 1
ATOM 5065 C C . TYR B 1 172 ? 21.203 -14.297 -14.531 1 73.88 172 TYR B C 1
ATOM 5067 O O . TYR B 1 172 ? 21 -14.789 -13.422 1 73.88 172 TYR B O 1
ATOM 5075 N N . ASN B 1 173 ? 20.766 -13.18 -14.82 1 84.75 173 ASN B N 1
ATOM 5076 C CA . ASN B 1 173 ? 19.906 -12.438 -13.898 1 84.75 173 ASN B CA 1
ATOM 5077 C C . ASN B 1 173 ? 18.453 -12.828 -14.055 1 84.75 173 ASN B C 1
ATOM 5079 O O . ASN B 1 173 ? 17.609 -11.992 -14.398 1 84.75 173 ASN B O 1
ATOM 5083 N N . MET B 1 174 ? 18.188 -14.078 -13.703 1 89.88 174 MET B N 1
ATOM 5084 C CA . MET B 1 174 ? 16.859 -14.648 -13.938 1 89.88 174 MET B CA 1
ATOM 5085 C C . MET B 1 174 ? 15.828 -13.984 -13.039 1 89.88 174 MET B C 1
ATOM 5087 O O . MET B 1 174 ? 14.695 -13.742 -13.461 1 89.88 174 MET B O 1
ATOM 5091 N N . TRP B 1 175 ? 16.203 -13.633 -11.844 1 88.31 175 TRP B N 1
ATOM 5092 C CA . TRP B 1 175 ? 15.281 -12.984 -10.93 1 88.31 175 TRP B CA 1
ATOM 5093 C C . TRP B 1 175 ? 14.883 -11.602 -11.445 1 88.31 175 TRP B C 1
ATOM 5095 O O . TRP B 1 175 ? 13.727 -11.188 -11.297 1 88.31 175 TRP B O 1
ATOM 5105 N N . ALA B 1 176 ? 15.805 -10.914 -12.016 1 85 176 ALA B N 1
ATOM 5106 C CA . ALA B 1 176 ? 15.508 -9.609 -12.602 1 85 176 ALA B CA 1
ATOM 5107 C C . ALA B 1 176 ? 14.531 -9.734 -13.766 1 85 176 ALA B C 1
ATOM 5109 O O . ALA B 1 176 ? 13.609 -8.93 -13.906 1 85 176 ALA B O 1
ATOM 5110 N N . TYR B 1 177 ? 14.766 -10.766 -14.555 1 87.62 177 TYR B N 1
ATOM 5111 C CA . TYR B 1 177 ? 13.875 -10.984 -15.688 1 87.62 177 TYR B CA 1
ATOM 5112 C C . TYR B 1 177 ? 12.477 -11.367 -15.219 1 87.62 177 TYR B C 1
ATOM 5114 O O . TYR B 1 177 ? 11.484 -10.938 -15.812 1 87.62 177 TYR B O 1
ATOM 5122 N N . MET B 1 178 ? 12.422 -12.148 -14.195 1 89.69 178 MET B N 1
ATOM 5123 C CA . MET B 1 178 ? 11.125 -12.508 -13.633 1 89.69 178 MET B CA 1
ATOM 5124 C C . MET B 1 178 ? 10.391 -11.281 -13.109 1 89.69 178 MET B C 1
ATOM 5126 O O . MET B 1 178 ? 9.188 -11.133 -13.312 1 89.69 178 MET B O 1
ATOM 5130 N N . ALA B 1 179 ? 11.094 -10.43 -12.508 1 85.44 179 ALA B N 1
ATOM 5131 C CA . ALA B 1 179 ? 10.5 -9.219 -11.953 1 85.44 179 ALA B CA 1
ATOM 5132 C C . ALA B 1 179 ? 9.945 -8.32 -13.062 1 85.44 179 ALA B C 1
ATOM 5134 O O . ALA B 1 179 ? 8.922 -7.664 -12.883 1 85.44 179 ALA B O 1
ATOM 5135 N N . ARG B 1 180 ? 10.57 -8.312 -14.164 1 85.12 180 ARG B N 1
ATOM 5136 C CA . ARG B 1 180 ? 10.172 -7.461 -15.281 1 85.12 180 ARG B CA 1
ATOM 5137 C C . ARG B 1 180 ? 8.852 -7.93 -15.883 1 85.12 180 ARG B C 1
ATOM 5139 O O . ARG B 1 180 ? 8.141 -7.148 -16.516 1 85.12 180 ARG B O 1
ATOM 5146 N N . SER B 1 181 ? 8.586 -9.148 -15.688 1 89.88 181 SER B N 1
ATOM 5147 C CA . SER B 1 181 ? 7.363 -9.68 -16.281 1 89.88 181 SER B CA 1
ATOM 5148 C C . SER B 1 181 ? 6.172 -9.492 -15.344 1 89.88 181 SER B C 1
ATOM 5150 O O . SER B 1 181 ? 5.02 -9.625 -15.766 1 89.88 181 SER B O 1
ATOM 5152 N N . LEU B 1 182 ? 6.441 -9.102 -14.141 1 87.75 182 LEU B N 1
ATOM 5153 C CA . LEU B 1 182 ? 5.375 -9.016 -13.148 1 87.75 182 LEU B CA 1
ATOM 5154 C C . LEU B 1 182 ? 4.379 -7.922 -13.523 1 87.75 182 LEU B C 1
ATOM 5156 O O . LEU B 1 182 ? 3.182 -8.055 -13.266 1 87.75 182 LEU B O 1
ATOM 5160 N N . GLY B 1 183 ? 4.926 -6.852 -14.055 1 87.31 183 GLY B N 1
ATOM 5161 C CA . GLY B 1 183 ? 4.031 -5.789 -14.5 1 87.31 183 GLY B CA 1
ATOM 5162 C C . GLY B 1 183 ? 2.996 -6.262 -15.5 1 87.31 183 GLY B C 1
ATOM 5163 O O . GLY B 1 183 ? 1.847 -5.816 -15.469 1 87.31 183 GLY B O 1
ATOM 5164 N N . ILE B 1 184 ? 3.381 -7.188 -16.344 1 92.31 184 ILE B N 1
ATOM 5165 C CA . ILE B 1 184 ? 2.484 -7.738 -17.359 1 92.31 184 ILE B CA 1
ATOM 5166 C C . ILE B 1 184 ? 1.429 -8.617 -16.688 1 92.31 184 ILE B C 1
ATOM 5168 O O . ILE B 1 184 ? 0.242 -8.523 -17.016 1 92.31 184 ILE B O 1
ATOM 5172 N N . PHE B 1 185 ? 1.918 -9.328 -15.781 1 91.31 185 PHE B N 1
ATOM 5173 C CA . PHE B 1 185 ? 1.012 -10.18 -15.023 1 91.31 185 PHE B CA 1
ATOM 5174 C C . PHE B 1 185 ? -0.04 -9.352 -14.305 1 91.31 185 PHE B C 1
ATOM 5176 O O . PHE B 1 185 ? -1.229 -9.672 -14.344 1 91.31 185 PHE B O 1
ATOM 5183 N N . ASN B 1 186 ? 0.384 -8.352 -13.672 1 89.31 186 ASN B N 1
ATOM 5184 C CA . ASN B 1 186 ? -0.53 -7.48 -12.945 1 89.31 186 ASN B CA 1
ATOM 5185 C C . ASN B 1 186 ? -1.578 -6.867 -13.867 1 89.31 186 ASN B C 1
ATOM 5187 O O . ASN B 1 186 ? -2.773 -6.902 -13.57 1 89.31 186 ASN B O 1
ATOM 5191 N N . GLN B 1 187 ? -1.162 -6.371 -14.945 1 91.81 187 GLN B N 1
ATOM 5192 C CA . GLN B 1 187 ? -2.078 -5.742 -15.891 1 91.81 187 GLN B CA 1
ATOM 5193 C C . GLN B 1 187 ? -3.055 -6.762 -16.469 1 91.81 187 GLN B C 1
ATOM 5195 O O . GLN B 1 187 ? -4.227 -6.453 -16.688 1 91.81 187 GLN B O 1
ATOM 5200 N N . THR B 1 188 ? -2.545 -7.938 -16.719 1 94.12 188 THR B N 1
ATOM 5201 C CA . THR B 1 188 ? -3.396 -9 -17.234 1 94.12 188 THR B CA 1
ATOM 5202 C C . THR B 1 188 ? -4.469 -9.375 -16.219 1 94.12 188 THR B C 1
ATOM 5204 O O . THR B 1 188 ? -5.641 -9.531 -16.578 1 94.12 188 THR B O 1
ATOM 5207 N N . SER B 1 189 ? -4.062 -9.508 -15.031 1 91.31 189 SER B N 1
ATOM 5208 C CA . SER B 1 189 ? -4.988 -9.898 -13.969 1 91.31 189 SER B CA 1
ATOM 5209 C C . SER B 1 189 ? -6.066 -8.836 -13.766 1 91.31 189 SER B C 1
ATOM 5211 O O . SER B 1 189 ? -7.238 -9.164 -13.562 1 91.31 189 SER B O 1
ATOM 5213 N N . VAL B 1 190 ? -5.664 -7.613 -13.805 1 88.75 190 VAL B N 1
ATOM 5214 C CA . VAL B 1 190 ? -6.625 -6.527 -13.656 1 88.75 190 VAL B CA 1
ATOM 5215 C C . VAL B 1 190 ? -7.594 -6.531 -14.836 1 88.75 190 VAL B C 1
ATOM 5217 O O . VAL B 1 190 ? -8.797 -6.352 -14.656 1 88.75 190 VAL B O 1
ATOM 5220 N N . LEU B 1 191 ? -7.062 -6.703 -16.031 1 93.06 191 LEU B N 1
ATOM 5221 C CA . LEU B 1 191 ? -7.883 -6.754 -17.234 1 93.06 191 LEU B CA 1
ATOM 5222 C C . LEU B 1 191 ? -8.898 -7.887 -17.156 1 93.06 191 LEU B C 1
ATOM 5224 O O . LEU B 1 191 ? -10.07 -7.699 -17.484 1 93.06 191 LEU B O 1
ATOM 5228 N N . LEU B 1 192 ? -8.469 -9.023 -16.688 1 93.56 192 LEU B N 1
ATOM 5229 C CA . LEU B 1 192 ? -9.344 -10.18 -16.531 1 93.56 192 LEU B CA 1
ATOM 5230 C C . LEU B 1 192 ? -10.43 -9.906 -15.5 1 93.56 192 LEU B C 1
ATOM 5232 O O . LEU B 1 192 ? -11.586 -10.289 -15.695 1 93.56 192 LEU B O 1
ATOM 5236 N N . ARG B 1 193 ? -10.055 -9.312 -14.492 1 89.31 193 ARG B N 1
ATOM 5237 C CA . ARG B 1 193 ? -11.016 -8.984 -13.445 1 89.31 193 ARG B CA 1
ATOM 5238 C C . ARG B 1 193 ? -12.07 -8.008 -13.953 1 89.31 193 ARG B C 1
ATOM 5240 O O . ARG B 1 193 ? -13.258 -8.164 -13.664 1 89.31 193 ARG B O 1
ATOM 5247 N N . ARG B 1 194 ? -11.648 -6.996 -14.664 1 89.06 194 ARG B N 1
ATOM 5248 C CA . ARG B 1 194 ? -12.586 -6.031 -15.234 1 89.06 194 ARG B CA 1
ATOM 5249 C C . ARG B 1 194 ? -13.586 -6.723 -16.156 1 89.06 194 ARG B C 1
ATOM 5251 O O . ARG B 1 194 ? -14.773 -6.395 -16.156 1 89.06 194 ARG B O 1
ATOM 5258 N N . MET B 1 195 ? -13.125 -7.609 -16.875 1 91.25 195 MET B N 1
ATOM 5259 C CA . MET B 1 195 ? -14.008 -8.359 -17.766 1 91.25 195 MET B CA 1
ATOM 5260 C C . MET B 1 195 ? -14.945 -9.258 -16.969 1 91.25 195 MET B C 1
ATOM 5262 O O . MET B 1 195 ? -16.141 -9.352 -17.281 1 91.25 195 MET B O 1
ATOM 5266 N N . SER B 1 196 ? -14.391 -9.906 -15.992 1 88.69 196 SER B N 1
ATOM 5267 C CA . SER B 1 196 ? -15.18 -10.797 -15.156 1 88.69 196 SER B CA 1
ATOM 5268 C C . SER B 1 196 ? -16.328 -10.055 -14.477 1 88.69 196 SER B C 1
ATOM 5270 O O . SER B 1 196 ? -17.391 -10.617 -14.258 1 88.69 196 SER B O 1
ATOM 5272 N N . GLN B 1 197 ? -16.078 -8.844 -14.172 1 84.44 197 GLN B N 1
ATOM 5273 C CA . GLN B 1 197 ? -17.078 -8.031 -13.477 1 84.44 197 GLN B CA 1
ATOM 5274 C C . GLN B 1 197 ? -18 -7.34 -14.461 1 84.44 197 GLN B C 1
ATOM 5276 O O . GLN B 1 197 ? -18.953 -6.668 -14.062 1 84.44 197 GLN B O 1
ATOM 5281 N N . GLY B 1 198 ? -17.719 -7.441 -15.703 1 86.31 198 GLY B N 1
ATOM 5282 C CA . GLY B 1 198 ? -18.578 -6.863 -16.734 1 86.31 198 GLY B CA 1
ATOM 5283 C C . GLY B 1 198 ? -18.266 -5.402 -17 1 86.31 198 GLY B C 1
ATOM 5284 O O . GLY B 1 198 ? -19.047 -4.715 -17.656 1 86.31 198 GLY B O 1
ATOM 5285 N N . SER B 1 199 ? -17.188 -4.953 -16.516 1 87.44 199 SER B N 1
ATOM 5286 C CA . SER B 1 199 ? -16.812 -3.559 -16.688 1 87.44 199 SER B CA 1
ATOM 5287 C C . SER B 1 199 ? -16.328 -3.297 -18.109 1 87.44 199 SER B C 1
ATOM 5289 O O . SER B 1 199 ? -16.359 -2.16 -18.594 1 87.44 199 SER B O 1
ATOM 5291 N N . ILE B 1 200 ? -15.766 -4.297 -18.75 1 91.44 200 ILE B N 1
ATOM 5292 C CA . ILE B 1 200 ? -15.336 -4.164 -20.141 1 91.44 200 ILE B CA 1
ATOM 5293 C C . ILE B 1 200 ? -15.906 -5.316 -20.969 1 91.44 200 ILE B C 1
ATOM 5295 O O . ILE B 1 200 ? -16.188 -6.395 -20.422 1 91.44 200 ILE B O 1
ATOM 5299 N N . SER B 1 201 ? -16.109 -5.062 -22.172 1 91.31 201 SER B N 1
ATOM 5300 C CA . SER B 1 201 ? -16.578 -6.094 -23.094 1 91.31 201 SER B CA 1
ATOM 5301 C C . SER B 1 201 ? -15.438 -6.988 -23.562 1 91.31 201 SER B C 1
ATOM 5303 O O . SER B 1 201 ? -14.266 -6.66 -23.359 1 91.31 201 SER B O 1
ATOM 5305 N N . PHE B 1 202 ? -15.773 -8.141 -24.125 1 90.5 202 PHE B N 1
ATOM 5306 C CA . PHE B 1 202 ? -14.766 -9.023 -24.703 1 90.5 202 PHE B CA 1
ATOM 5307 C C . PHE B 1 202 ? -14.008 -8.336 -25.828 1 90.5 202 PHE B C 1
ATOM 5309 O O . PHE B 1 202 ? -12.812 -8.562 -26 1 90.5 202 PHE B O 1
ATOM 5316 N N . HIS B 1 203 ? -14.734 -7.496 -26.547 1 90.44 203 HIS B N 1
ATOM 5317 C CA . HIS B 1 203 ? -14.094 -6.738 -27.609 1 90.44 203 HIS B CA 1
ATOM 5318 C C . HIS B 1 203 ? -13.008 -5.82 -27.062 1 90.44 203 HIS B C 1
ATOM 5320 O O . HIS B 1 203 ? -11.898 -5.758 -27.609 1 90.44 203 HIS B O 1
ATOM 5326 N N . ASP B 1 204 ? -13.289 -5.145 -25.938 1 93.38 204 ASP B N 1
ATOM 5327 C CA . ASP B 1 204 ? -12.305 -4.285 -25.281 1 93.38 204 ASP B CA 1
ATOM 5328 C C . ASP B 1 204 ? -11.141 -5.102 -24.734 1 93.38 204 ASP B C 1
ATOM 5330 O O . ASP B 1 204 ? -9.992 -4.664 -24.781 1 93.38 204 ASP B O 1
ATOM 5334 N N . TYR B 1 205 ? -11.484 -6.273 -24.203 1 94 205 TYR B N 1
ATOM 5335 C CA . TYR B 1 205 ? -10.453 -7.18 -23.719 1 94 205 TYR B CA 1
ATOM 5336 C C . TYR B 1 205 ? -9.477 -7.551 -24.812 1 94 205 TYR B C 1
ATOM 5338 O O . TYR B 1 205 ? -8.258 -7.559 -24.609 1 94 205 TYR B O 1
ATOM 5346 N N . CYS B 1 206 ? -9.984 -7.797 -25.969 1 92.94 206 CYS B N 1
ATOM 5347 C CA . CYS B 1 206 ? -9.156 -8.195 -27.109 1 92.94 206 CYS B CA 1
ATOM 5348 C C . CYS B 1 206 ? -8.219 -7.07 -27.516 1 92.94 206 CYS B C 1
ATOM 5350 O O . CYS B 1 206 ? -7.055 -7.309 -27.844 1 92.94 206 CYS B O 1
ATOM 5352 N N . GLN B 1 207 ? -8.703 -5.902 -27.438 1 94.19 207 GLN B N 1
ATOM 5353 C CA . GLN B 1 207 ? -7.895 -4.754 -27.844 1 94.19 207 GLN B CA 1
ATOM 5354 C C . GLN B 1 207 ? -6.734 -4.535 -26.875 1 94.19 207 GLN B C 1
ATOM 5356 O O . GLN B 1 207 ? -5.59 -4.371 -27.297 1 94.19 207 GLN B O 1
ATOM 5361 N N . GLU B 1 208 ? -7.059 -4.605 -25.625 1 95 208 GLU B N 1
ATOM 5362 C CA . GLU B 1 208 ? -6.016 -4.414 -24.625 1 95 208 GLU B CA 1
ATOM 5363 C C . GLU B 1 208 ? -5.105 -5.637 -24.531 1 95 208 GLU B C 1
ATOM 5365 O O . GLU B 1 208 ? -3.926 -5.516 -24.188 1 95 208 GLU B O 1
ATOM 5370 N N . GLY B 1 209 ? -5.691 -6.789 -24.828 1 95.56 209 GLY B N 1
ATOM 5371 C CA . GLY B 1 209 ? -4.938 -8.031 -24.797 1 95.56 209 GLY B CA 1
ATOM 5372 C C . GLY B 1 209 ? -3.805 -8.07 -25.797 1 95.56 209 GLY B C 1
ATOM 5373 O O . GLY B 1 209 ? -2.768 -8.688 -25.562 1 95.56 209 GLY B O 1
ATOM 5374 N N . VAL B 1 210 ? -3.984 -7.379 -26.891 1 96.19 210 VAL B N 1
ATOM 5375 C CA . VAL B 1 210 ? -2.973 -7.348 -27.938 1 96.19 210 VAL B CA 1
ATOM 5376 C C . VAL B 1 210 ? -1.723 -6.633 -27.438 1 96.19 210 VAL B C 1
ATOM 5378 O O . VAL B 1 210 ? -0.6 -7.051 -27.719 1 96.19 210 VAL B O 1
ATOM 5381 N N . VAL B 1 211 ? -1.955 -5.621 -26.688 1 96.75 211 VAL B N 1
ATOM 5382 C CA . VAL B 1 211 ? -0.836 -4.871 -26.125 1 96.75 211 VAL B CA 1
ATOM 5383 C C . VAL B 1 211 ? -0.06 -5.754 -25.156 1 96.75 211 VAL B C 1
ATOM 5385 O O . VAL B 1 211 ? 1.173 -5.773 -25.172 1 96.75 211 VAL B O 1
ATOM 5388 N N . LEU B 1 212 ? -0.759 -6.457 -24.328 1 97.19 212 LEU B N 1
ATOM 5389 C CA . LEU B 1 212 ? -0.133 -7.32 -23.328 1 97.19 212 LEU B CA 1
ATOM 5390 C C . LEU B 1 212 ? 0.601 -8.477 -24 1 97.19 212 LEU B C 1
ATOM 5392 O O . LEU B 1 212 ? 1.676 -8.883 -23.547 1 97.19 212 LEU B O 1
ATOM 5396 N N . GLU B 1 213 ? 0.012 -9.031 -25.031 1 97.38 213 GLU B N 1
ATOM 5397 C CA . GLU B 1 213 ? 0.691 -10.055 -25.812 1 97.38 213 GLU B CA 1
ATOM 5398 C C . GLU B 1 213 ? 2.014 -9.539 -26.375 1 97.38 213 GLU B C 1
ATOM 5400 O O . GLU B 1 213 ? 3.027 -10.242 -26.328 1 97.38 213 GLU B O 1
ATOM 5405 N N . GLY B 1 214 ? 1.916 -8.32 -26.891 1 97.5 214 GLY B N 1
ATOM 5406 C CA . GLY B 1 214 ? 3.129 -7.707 -27.422 1 97.5 214 GLY B CA 1
ATOM 5407 C C . GLY B 1 214 ? 4.219 -7.562 -26.375 1 97.5 214 GLY B C 1
ATOM 5408 O O . GLY B 1 214 ? 5.395 -7.809 -26.656 1 97.5 214 GLY B O 1
ATOM 5409 N N . ARG B 1 215 ? 3.879 -7.219 -25.203 1 96.44 215 ARG B N 1
ATOM 5410 C CA . ARG B 1 215 ? 4.84 -7.059 -24.125 1 96.44 215 ARG B CA 1
ATOM 5411 C C . ARG B 1 215 ? 5.434 -8.406 -23.719 1 96.44 215 ARG B C 1
ATOM 5413 O O . ARG B 1 215 ? 6.613 -8.484 -23.359 1 96.44 215 ARG B O 1
ATOM 5420 N N . LEU B 1 216 ? 4.633 -9.438 -23.688 1 97.06 216 LEU B N 1
ATOM 5421 C CA . LEU B 1 216 ? 5.125 -10.781 -23.406 1 97.06 216 LEU B CA 1
ATOM 5422 C C . LEU B 1 216 ? 6.109 -11.242 -24.469 1 97.06 216 LEU B C 1
ATOM 5424 O O . LEU B 1 216 ? 7.16 -11.812 -24.141 1 97.06 216 LEU B O 1
ATOM 5428 N N . ASP B 1 217 ? 5.75 -10.922 -25.688 1 97.38 217 ASP B N 1
ATOM 5429 C CA . ASP B 1 217 ? 6.652 -11.281 -26.781 1 97.38 217 ASP B CA 1
ATOM 5430 C C . ASP B 1 217 ? 7.977 -10.531 -26.672 1 97.38 217 ASP B C 1
ATOM 5432 O O . ASP B 1 217 ? 9.039 -11.109 -26.922 1 97.38 217 ASP B O 1
ATOM 5436 N N . GLU B 1 218 ? 7.855 -9.305 -26.328 1 96.25 218 GLU B N 1
ATOM 5437 C CA . GLU B 1 218 ? 9.062 -8.508 -26.156 1 96.25 218 GLU B CA 1
ATOM 5438 C C . GLU B 1 218 ? 9.93 -9.047 -25.016 1 96.25 218 GLU B C 1
ATOM 5440 O O . GLU B 1 218 ? 11.156 -9.039 -25.109 1 96.25 218 GLU B O 1
ATOM 5445 N N . TRP B 1 219 ? 9.336 -9.406 -23.984 1 94.62 219 TRP B N 1
ATOM 5446 C CA . TRP B 1 219 ? 10.062 -10 -22.859 1 94.62 219 TRP B CA 1
ATOM 5447 C C . TRP B 1 219 ? 10.836 -11.234 -23.312 1 94.62 219 TRP B C 1
ATOM 5449 O O . TRP B 1 219 ? 12.023 -11.375 -22.984 1 94.62 219 TRP B O 1
ATOM 5459 N N . GLU B 1 220 ? 10.219 -12.172 -24.031 1 95.38 220 GLU B N 1
ATOM 5460 C CA . GLU B 1 220 ? 10.867 -13.398 -24.484 1 95.38 220 GLU B CA 1
ATOM 5461 C C . GLU B 1 220 ? 12.031 -13.078 -25.422 1 95.38 220 GLU B C 1
ATOM 5463 O O . GLU B 1 220 ? 13.094 -13.703 -25.328 1 95.38 220 GLU B O 1
ATOM 5468 N N . LYS B 1 221 ? 11.82 -12.047 -26.25 1 94.62 221 LYS B N 1
ATOM 5469 C CA . LYS B 1 221 ? 12.852 -11.664 -27.203 1 94.62 221 LYS B CA 1
ATOM 5470 C C . LYS B 1 221 ? 14.047 -11.016 -26.5 1 94.62 221 LYS B C 1
ATOM 5472 O O . LYS B 1 221 ? 15.172 -11.062 -26.984 1 94.62 221 LYS B O 1
ATOM 5477 N N . SER B 1 222 ? 13.766 -10.445 -25.375 1 91 222 SER B N 1
ATOM 5478 C CA . SER B 1 222 ? 14.805 -9.719 -24.641 1 91 222 SER B CA 1
ATOM 5479 C C . SER B 1 222 ? 15.711 -10.68 -23.875 1 91 222 SER B C 1
ATOM 5481 O O . SER B 1 222 ? 16.797 -10.305 -23.438 1 91 222 SER B O 1
ATOM 5483 N N . LEU B 1 223 ? 15.305 -11.969 -23.75 1 91.94 223 LEU B N 1
ATOM 5484 C CA . LEU B 1 223 ? 16.109 -12.938 -23.016 1 91.94 223 LEU B CA 1
ATOM 5485 C C . LEU B 1 223 ? 17.391 -13.273 -23.781 1 91.94 223 LEU B C 1
ATOM 5487 O O . LEU B 1 223 ? 17.359 -13.477 -24.984 1 91.94 223 LEU B O 1
ATOM 5491 N N . PRO B 1 224 ? 18.516 -13.258 -23.094 1 90.5 224 PRO B N 1
ATOM 5492 C CA . PRO B 1 224 ? 19.734 -13.734 -23.766 1 90.5 224 PRO B CA 1
ATOM 5493 C C . PRO B 1 224 ? 19.609 -15.188 -24.234 1 90.5 224 PRO B C 1
ATOM 5495 O O . PRO B 1 224 ? 18.828 -15.961 -23.672 1 90.5 224 PRO B O 1
ATOM 5498 N N . PRO B 1 225 ? 20.359 -15.625 -25.234 1 91.44 225 PRO B N 1
ATOM 5499 C CA . PRO B 1 225 ? 20.25 -16.969 -25.812 1 91.44 225 PRO B CA 1
ATOM 5500 C C . PRO B 1 225 ? 20.438 -18.078 -24.781 1 91.44 225 PRO B C 1
ATOM 5502 O O . PRO B 1 225 ? 19.812 -19.125 -24.875 1 91.44 225 PRO B O 1
ATOM 5505 N N . ASN B 1 226 ? 21.188 -17.797 -23.797 1 89.25 226 ASN B N 1
ATOM 5506 C CA . ASN B 1 226 ? 21.484 -18.812 -22.812 1 89.25 226 ASN B CA 1
ATOM 5507 C C . ASN B 1 226 ? 20.359 -18.969 -21.797 1 89.25 226 ASN B C 1
ATOM 5509 O O . ASN B 1 226 ? 20.344 -19.906 -21 1 89.25 226 ASN B O 1
ATOM 5513 N N . LEU B 1 227 ? 19.375 -18.109 -21.875 1 92.88 227 LEU B N 1
ATOM 5514 C CA . LEU B 1 227 ? 18.266 -18.172 -20.922 1 92.88 227 LEU B CA 1
ATOM 5515 C C . LEU B 1 227 ? 16.953 -18.516 -21.625 1 92.88 227 LEU B C 1
ATOM 5517 O O . LEU B 1 227 ? 15.898 -18.547 -21 1 92.88 227 LEU B O 1
ATOM 5521 N N . ARG B 1 228 ? 17.062 -18.859 -22.859 1 95.12 228 ARG B N 1
ATOM 5522 C CA . ARG B 1 228 ? 15.875 -19.266 -23.594 1 95.12 228 ARG B CA 1
ATOM 5523 C C . ARG B 1 228 ? 15.477 -20.688 -23.234 1 95.12 228 ARG B C 1
ATOM 5525 O O . ARG B 1 228 ? 16.312 -21.484 -22.797 1 95.12 228 ARG B O 1
ATOM 5532 N N . TYR B 1 229 ? 14.234 -20.984 -23.438 1 96.12 229 TYR B N 1
ATOM 5533 C CA . TYR B 1 229 ? 13.727 -22.281 -23.016 1 96.12 229 TYR B CA 1
ATOM 5534 C C . TYR B 1 229 ? 14.117 -23.375 -24.016 1 96.12 229 TYR B C 1
ATOM 5536 O O . TYR B 1 229 ? 13.375 -23.641 -24.953 1 96.12 229 TYR B O 1
ATOM 5544 N N . THR B 1 230 ? 15.148 -23.969 -23.812 1 95.75 230 THR B N 1
ATOM 5545 C CA . THR B 1 230 ? 15.656 -25.078 -24.594 1 95.75 230 THR B CA 1
ATOM 5546 C C . THR B 1 230 ? 16.203 -26.172 -23.672 1 95.75 230 THR B C 1
ATOM 5548 O O . THR B 1 230 ? 16.562 -25.906 -22.531 1 95.75 230 THR B O 1
ATOM 5551 N N . THR B 1 231 ? 16.266 -27.406 -24.203 1 93.94 231 THR B N 1
ATOM 5552 C CA . THR B 1 231 ? 16.781 -28.531 -23.422 1 93.94 231 THR B CA 1
ATOM 5553 C C . THR B 1 231 ? 18.25 -28.312 -23.047 1 93.94 231 THR B C 1
ATOM 5555 O O . THR B 1 231 ? 18.672 -28.672 -21.953 1 93.94 231 THR B O 1
ATOM 5558 N N . GLU B 1 232 ? 18.984 -27.719 -23.922 1 95 232 GLU B N 1
ATOM 5559 C CA . GLU B 1 232 ? 20.391 -27.422 -23.672 1 95 232 GLU B CA 1
ATOM 5560 C C . GLU B 1 232 ? 20.547 -26.438 -22.516 1 95 232 GLU B C 1
ATOM 5562 O O . GLU B 1 232 ? 21.406 -26.641 -21.641 1 95 232 GLU B O 1
ATOM 5567 N N . ASN B 1 233 ? 19.719 -25.484 -22.547 1 94.31 233 ASN B N 1
ATOM 5568 C CA . ASN B 1 233 ? 19.812 -24.484 -21.5 1 94.31 233 ASN B CA 1
ATOM 5569 C C . ASN B 1 233 ? 19.328 -25.016 -20.156 1 94.31 233 ASN B C 1
ATOM 5571 O O . ASN B 1 233 ? 19.812 -24.625 -19.094 1 94.31 233 ASN B O 1
ATOM 5575 N N . ILE B 1 234 ? 18.344 -25.938 -20.141 1 94.94 234 ILE B N 1
ATOM 5576 C CA . ILE B 1 234 ? 17.891 -26.578 -18.906 1 94.94 234 ILE B CA 1
ATOM 5577 C C . ILE B 1 234 ? 19.047 -27.359 -18.297 1 94.94 234 ILE B C 1
ATOM 5579 O O . ILE B 1 234 ? 19.359 -27.203 -17.109 1 94.94 234 ILE B O 1
ATOM 5583 N N . THR B 1 235 ? 19.75 -28.094 -19.141 1 94.38 235 THR B N 1
ATOM 5584 C CA . THR B 1 235 ? 20.859 -28.906 -18.672 1 94.38 235 THR B CA 1
ATOM 5585 C C . THR B 1 235 ? 22 -28.031 -18.156 1 94.38 235 THR B C 1
ATOM 5587 O O . THR B 1 235 ? 22.594 -28.328 -17.125 1 94.38 235 THR B O 1
ATOM 5590 N N . SER B 1 236 ? 22.234 -27 -18.891 1 92 236 SER B N 1
ATOM 5591 C CA . SER B 1 236 ? 23.281 -26.078 -18.469 1 92 236 SER B CA 1
ATOM 5592 C C . SER B 1 236 ? 22.953 -25.438 -17.125 1 92 236 SER B C 1
ATOM 5594 O O . SER B 1 236 ? 23.828 -25.297 -16.266 1 92 236 SER B O 1
ATOM 5596 N N . SER B 1 237 ? 21.734 -25.047 -16.969 1 91.5 237 SER B N 1
ATOM 5597 C CA . SER B 1 237 ? 21.297 -24.438 -15.711 1 91.5 237 SER B CA 1
ATOM 5598 C C . SER B 1 237 ? 21.359 -25.422 -14.555 1 91.5 237 SER B C 1
ATOM 5600 O O . SER B 1 237 ? 21.703 -25.062 -13.43 1 91.5 237 SER B O 1
ATOM 5602 N N . VAL B 1 238 ? 21.031 -26.672 -14.805 1 92.56 238 VAL B N 1
ATOM 5603 C CA . VAL B 1 238 ? 21.094 -27.719 -13.789 1 92.56 238 VAL B CA 1
ATOM 5604 C C . VAL B 1 238 ? 22.531 -27.891 -13.328 1 92.56 238 VAL B C 1
ATOM 5606 O O . VAL B 1 238 ? 22.797 -28.016 -12.133 1 92.56 238 VAL B O 1
ATOM 5609 N N . ASN B 1 239 ? 23.422 -27.812 -14.25 1 90.69 239 ASN B N 1
ATOM 5610 C CA . ASN B 1 239 ? 24.844 -27.984 -13.938 1 90.69 239 ASN B CA 1
ATOM 5611 C C . ASN B 1 239 ? 25.375 -26.828 -13.086 1 90.69 239 ASN B C 1
ATOM 5613 O O . ASN B 1 239 ? 26.312 -27.016 -12.305 1 90.69 239 ASN B O 1
ATOM 5617 N N . GLN B 1 240 ? 24.734 -25.781 -13.203 1 86.94 240 GLN B N 1
ATOM 5618 C CA . GLN B 1 240 ? 25.141 -24.609 -12.43 1 86.94 240 GLN B CA 1
ATOM 5619 C C . GLN B 1 240 ? 24.328 -24.484 -11.148 1 86.94 240 GLN B C 1
ATOM 5621 O O . GLN B 1 240 ? 24.391 -23.469 -10.461 1 86.94 240 GLN B O 1
ATOM 5626 N N . ARG B 1 241 ? 23.453 -25.438 -10.859 1 88.19 241 ARG B N 1
ATOM 5627 C CA . ARG B 1 241 ? 22.609 -25.484 -9.672 1 88.19 241 ARG B CA 1
ATOM 5628 C C . ARG B 1 241 ? 21.547 -24.391 -9.719 1 88.19 241 ARG B C 1
ATOM 5630 O O . ARG B 1 241 ? 21.203 -23.797 -8.688 1 88.19 241 ARG B O 1
ATOM 5637 N N . LEU B 1 242 ? 21.094 -24.062 -10.969 1 90.88 242 LEU B N 1
ATOM 5638 C CA . LEU B 1 242 ? 20.078 -23.016 -11.164 1 90.88 242 LEU B CA 1
ATOM 5639 C C . LEU B 1 242 ? 18.891 -23.562 -11.938 1 90.88 242 LEU B C 1
ATOM 5641 O O . LEU B 1 242 ? 18.125 -22.797 -12.523 1 90.88 242 LEU B O 1
ATOM 5645 N N . GLY B 1 243 ? 18.797 -24.875 -11.953 1 93.44 243 GLY B N 1
ATOM 5646 C CA . GLY B 1 243 ? 17.719 -25.5 -12.688 1 93.44 243 GLY B CA 1
ATOM 5647 C C . GLY B 1 243 ? 16.344 -25.062 -12.219 1 93.44 243 GLY B C 1
ATOM 5648 O O . GLY B 1 243 ? 15.453 -24.781 -13.031 1 93.44 243 GLY B O 1
ATOM 5649 N N . ARG B 1 244 ? 16.172 -24.922 -10.898 1 94.25 244 ARG B N 1
ATOM 5650 C CA . ARG B 1 244 ? 14.898 -24.5 -10.312 1 94.25 244 ARG B CA 1
ATOM 5651 C C . ARG B 1 244 ? 14.539 -23.078 -10.734 1 94.25 244 ARG B C 1
ATOM 5653 O O . ARG B 1 244 ? 13.406 -22.812 -11.133 1 94.25 244 ARG B O 1
ATOM 5660 N N . THR B 1 245 ? 15.516 -22.219 -10.656 1 93.12 245 THR B N 1
ATOM 5661 C CA . THR B 1 245 ? 15.297 -20.812 -11 1 93.12 245 THR B CA 1
ATOM 5662 C C . THR B 1 245 ? 14.984 -20.672 -12.492 1 93.12 245 THR B C 1
ATOM 5664 O O . THR B 1 245 ? 14.133 -19.875 -12.875 1 93.12 245 THR B O 1
ATOM 5667 N N . PHE B 1 246 ? 15.688 -21.438 -13.258 1 95.31 246 PHE B N 1
ATOM 5668 C CA . PHE B 1 246 ? 15.484 -21.406 -14.703 1 95.31 246 PHE B CA 1
ATOM 5669 C C . PHE B 1 246 ? 14.062 -21.828 -15.047 1 95.31 246 PHE B C 1
ATOM 5671 O O . PHE B 1 246 ? 13.367 -21.141 -15.805 1 95.31 246 PHE B O 1
ATOM 5678 N N . LEU B 1 247 ? 13.609 -22.922 -14.492 1 97.38 247 LEU B N 1
ATOM 5679 C CA . LEU B 1 247 ? 12.258 -23.422 -14.758 1 97.38 247 LEU B CA 1
ATOM 5680 C C . LEU B 1 247 ? 11.219 -22.469 -14.188 1 97.38 247 LEU B C 1
ATOM 5682 O O . LEU B 1 247 ? 10.156 -22.266 -14.781 1 97.38 247 LEU B O 1
ATOM 5686 N N . ALA B 1 248 ? 11.523 -21.875 -13.047 1 96.06 248 ALA B N 1
ATOM 5687 C CA . ALA B 1 248 ? 10.609 -20.938 -12.414 1 96.06 248 ALA B CA 1
ATOM 5688 C C . ALA B 1 248 ? 10.375 -19.719 -13.312 1 96.06 248 ALA B C 1
ATOM 5690 O O . ALA B 1 248 ? 9.25 -19.234 -13.422 1 96.06 248 ALA B O 1
ATOM 5691 N N . MET B 1 249 ? 11.383 -19.219 -13.898 1 95.38 249 MET B N 1
ATOM 5692 C CA . MET B 1 249 ? 11.273 -18.047 -14.781 1 95.38 249 MET B CA 1
ATOM 5693 C C . MET B 1 249 ? 10.383 -18.359 -15.977 1 95.38 249 MET B C 1
ATOM 5695 O O . MET B 1 249 ? 9.469 -17.594 -16.297 1 95.38 249 MET B O 1
ATOM 5699 N N . HIS B 1 250 ? 10.547 -19.516 -16.531 1 97.56 250 HIS B N 1
ATOM 5700 C CA . HIS B 1 250 ? 9.828 -19.844 -17.75 1 97.56 250 HIS B CA 1
ATOM 5701 C C . HIS B 1 250 ? 8.391 -20.266 -17.453 1 97.56 250 HIS B C 1
ATOM 5703 O O . HIS B 1 250 ? 7.48 -19.938 -18.219 1 97.56 250 HIS B O 1
ATOM 5709 N N . ILE B 1 251 ? 8.219 -21.047 -16.406 1 97.81 251 ILE B N 1
ATOM 5710 C CA . ILE B 1 251 ? 6.848 -21.438 -16.078 1 97.81 251 ILE B CA 1
ATOM 5711 C C . ILE B 1 251 ? 6.012 -20.203 -15.789 1 97.81 251 ILE B C 1
ATOM 5713 O O . ILE B 1 251 ? 4.828 -20.141 -16.125 1 97.81 251 ILE B O 1
ATOM 5717 N N . GLY B 1 252 ? 6.629 -19.203 -15.148 1 96.19 252 GLY B N 1
ATOM 5718 C CA . GLY B 1 252 ? 5.941 -17.953 -14.906 1 96.19 252 GLY B CA 1
ATOM 5719 C C . GLY B 1 252 ? 5.523 -17.25 -16.188 1 96.19 252 GLY B C 1
ATOM 5720 O O . GLY B 1 252 ? 4.359 -16.859 -16.344 1 96.19 252 GLY B O 1
ATOM 5721 N N . TYR B 1 253 ? 6.457 -17.141 -17.047 1 96.88 253 TYR B N 1
ATOM 5722 C CA . TYR B 1 253 ? 6.199 -16.484 -18.328 1 96.88 253 TYR B CA 1
ATOM 5723 C C . TYR B 1 253 ? 5.055 -17.156 -19.078 1 96.88 253 TYR B C 1
ATOM 5725 O O . TYR B 1 253 ? 4.129 -16.5 -19.531 1 96.88 253 TYR B O 1
ATOM 5733 N N . HIS B 1 254 ? 5.074 -18.422 -19.203 1 97.88 254 HIS B N 1
ATOM 5734 C CA . HIS B 1 254 ? 4.074 -19.156 -19.984 1 97.88 254 HIS B CA 1
ATOM 5735 C C . HIS B 1 254 ? 2.73 -19.172 -19.25 1 97.88 254 HIS B C 1
ATOM 5737 O O . HIS B 1 254 ? 1.677 -19.219 -19.891 1 97.88 254 HIS B O 1
ATOM 5743 N N . HIS B 1 255 ? 2.85 -19.141 -17.953 1 97.19 255 HIS B N 1
ATOM 5744 C CA . HIS B 1 255 ? 1.603 -19 -17.219 1 97.19 255 HIS B CA 1
ATOM 5745 C C . HIS B 1 255 ? 0.92 -17.672 -17.516 1 97.19 255 HIS B C 1
ATOM 5747 O O . HIS B 1 255 ? -0.303 -17.609 -17.672 1 97.19 255 HIS B O 1
ATOM 5753 N N . PHE B 1 256 ? 1.678 -16.594 -17.609 1 96.88 256 PHE B N 1
ATOM 5754 C CA . PHE B 1 256 ? 1.105 -15.297 -17.938 1 96.88 256 PHE B CA 1
ATOM 5755 C C . PHE B 1 256 ? 0.449 -15.328 -19.312 1 96.88 256 PHE B C 1
ATOM 5757 O O . PHE B 1 256 ? -0.639 -14.773 -19.5 1 96.88 256 PHE B O 1
ATOM 5764 N N . ARG B 1 257 ? 1.087 -16 -20.188 1 97.31 257 ARG B N 1
ATOM 5765 C CA . ARG B 1 257 ? 0.503 -16.172 -21.516 1 97.31 257 ARG B CA 1
ATOM 5766 C C . ARG B 1 257 ? -0.769 -17.016 -21.438 1 97.31 257 ARG B C 1
ATOM 5768 O O . ARG B 1 257 ? -1.774 -16.672 -22.078 1 97.31 257 ARG B O 1
ATOM 5775 N N . GLN B 1 258 ? -0.717 -18.047 -20.719 1 97.44 258 GLN B N 1
ATOM 5776 C CA . GLN B 1 258 ? -1.844 -18.953 -20.562 1 97.44 258 GLN B CA 1
ATOM 5777 C C . GLN B 1 258 ? -3.078 -18.203 -20.047 1 97.44 258 GLN B C 1
ATOM 5779 O O . GLN B 1 258 ? -4.168 -18.344 -20.609 1 97.44 258 GLN B O 1
ATOM 5784 N N . ILE B 1 259 ? -2.918 -17.406 -19.062 1 95.69 259 ILE B N 1
ATOM 5785 C CA . ILE B 1 259 ? -4.062 -16.734 -18.453 1 95.69 259 ILE B CA 1
ATOM 5786 C C . ILE B 1 259 ? -4.57 -15.625 -19.359 1 95.69 259 ILE B C 1
ATOM 5788 O O . ILE B 1 259 ? -5.773 -15.359 -19.422 1 95.69 259 ILE B O 1
ATOM 5792 N N . LEU B 1 260 ? -3.654 -14.969 -20.047 1 96.75 260 LEU B N 1
ATOM 5793 C CA . LEU B 1 260 ? -4.051 -13.922 -20.984 1 96.75 260 LEU B CA 1
ATOM 5794 C C . LEU B 1 260 ? -4.988 -14.477 -22.047 1 96.75 260 LEU B C 1
ATOM 5796 O O . LEU B 1 260 ? -5.965 -13.828 -22.438 1 96.75 260 LEU B O 1
ATOM 5800 N N . PHE B 1 261 ? -4.77 -15.703 -22.484 1 96.5 261 PHE B N 1
ATOM 5801 C CA . PHE B 1 261 ? -5.5 -16.25 -23.625 1 96.5 261 PHE B CA 1
ATOM 5802 C C . PHE B 1 261 ? -6.57 -17.234 -23.141 1 96.5 261 PHE B C 1
ATOM 5804 O O . PHE B 1 261 ? -7.324 -17.781 -23.953 1 96.5 261 PHE B O 1
ATOM 5811 N N . PHE B 1 262 ? -6.75 -17.438 -21.922 1 95.5 262 PHE B N 1
ATOM 5812 C CA . PHE B 1 262 ? -7.66 -18.406 -21.328 1 95.5 262 PHE B CA 1
ATOM 5813 C C . PHE B 1 262 ? -9.102 -18.125 -21.75 1 95.5 262 PHE B C 1
ATOM 5815 O O . PHE B 1 262 ? -9.836 -19.047 -22.125 1 95.5 262 PHE B O 1
ATOM 5822 N N . PRO B 1 263 ? -9.516 -16.844 -21.781 1 92.44 263 PRO B N 1
ATOM 5823 C CA . PRO B 1 263 ? -10.906 -16.578 -22.125 1 92.44 263 PRO B CA 1
ATOM 5824 C C . PRO B 1 263 ? -11.25 -16.938 -23.578 1 92.44 263 PRO B C 1
ATOM 5826 O O . PRO B 1 263 ? -12.422 -17.078 -23.922 1 92.44 263 PRO B O 1
ATOM 5829 N N . PHE B 1 264 ? -10.289 -17.141 -24.406 1 91.88 264 PHE B N 1
ATOM 5830 C CA . PHE B 1 264 ? -10.516 -17.422 -25.812 1 91.88 264 PHE B CA 1
ATOM 5831 C C . PHE B 1 264 ? -10.906 -18.875 -26.016 1 91.88 264 PHE B C 1
ATOM 5833 O O . PHE B 1 264 ? -11.367 -19.25 -27.094 1 91.88 264 PHE B O 1
ATOM 5840 N N . LEU B 1 265 ? -10.805 -19.688 -24.953 1 89.88 265 LEU B N 1
ATOM 5841 C CA . LEU B 1 265 ? -11.195 -21.094 -25.031 1 89.88 265 LEU B CA 1
ATOM 5842 C C . LEU B 1 265 ? -12.711 -21.25 -25.016 1 89.88 265 LEU B C 1
ATOM 5844 O O . LEU B 1 265 ? -13.242 -22.312 -25.344 1 89.88 265 LEU B O 1
ATOM 5848 N N . ASP B 1 266 ? -13.344 -20.188 -24.672 1 80.56 266 ASP B N 1
ATOM 5849 C CA . ASP B 1 266 ? -14.797 -20.25 -24.547 1 80.56 266 ASP B CA 1
ATOM 5850 C C . ASP B 1 266 ? -15.445 -20.656 -25.875 1 80.56 266 ASP B C 1
ATOM 5852 O O . ASP B 1 266 ? -15.289 -19.953 -26.875 1 80.56 266 ASP B O 1
ATOM 5856 N N . ALA B 1 267 ? -16.125 -21.734 -25.875 1 63.88 267 ALA B N 1
ATOM 5857 C CA . ALA B 1 267 ? -16.75 -22.422 -27.016 1 63.88 267 ALA B CA 1
ATOM 5858 C C . ALA B 1 267 ? -17.781 -21.531 -27.688 1 63.88 267 ALA B C 1
ATOM 5860 O O . ALA B 1 267 ? -18.094 -21.719 -28.859 1 63.88 267 ALA B O 1
ATOM 5861 N N . ARG B 1 268 ? -18.281 -20.734 -26.938 1 64.12 268 ARG B N 1
ATOM 5862 C CA . ARG B 1 268 ? -19.359 -19.875 -27.438 1 64.12 268 ARG B CA 1
ATOM 5863 C C . ARG B 1 268 ? -18.812 -18.828 -28.406 1 64.12 268 ARG B C 1
ATOM 5865 O O . ARG B 1 268 ? -19.578 -18.188 -29.141 1 64.12 268 ARG B O 1
ATOM 5872 N N . ARG B 1 269 ? -17.609 -18.844 -28.344 1 63.16 269 ARG B N 1
ATOM 5873 C CA . ARG B 1 269 ? -17.016 -17.812 -29.188 1 63.16 269 ARG B CA 1
ATOM 5874 C C . ARG B 1 269 ? -16.875 -18.312 -30.625 1 63.16 269 ARG B C 1
ATOM 5876 O O . ARG B 1 269 ? -16.781 -19.516 -30.875 1 63.16 269 ARG B O 1
ATOM 5883 N N . ASN B 1 270 ? -17.266 -17.359 -31.531 1 61.16 270 ASN B N 1
ATOM 5884 C CA . ASN B 1 270 ? -17.25 -17.688 -32.969 1 61.16 270 ASN B CA 1
ATOM 5885 C C . ASN B 1 270 ? -15.867 -18.156 -33.406 1 61.16 270 ASN B C 1
ATOM 5887 O O . ASN B 1 270 ? -14.984 -17.328 -33.656 1 61.16 270 ASN B O 1
ATOM 5891 N N . HIS B 1 271 ? -15.766 -19.484 -33.406 1 62.75 271 HIS B N 1
ATOM 5892 C CA . HIS B 1 271 ? -14.469 -20.062 -33.75 1 62.75 271 HIS B CA 1
ATOM 5893 C C . HIS B 1 271 ? -14.25 -20.016 -35.25 1 62.75 271 HIS B C 1
ATOM 5895 O O . HIS B 1 271 ? -13.25 -20.547 -35.75 1 62.75 271 HIS B O 1
ATOM 5901 N N . ASP B 1 272 ? -15.188 -19.359 -35.875 1 69.62 272 ASP B N 1
ATOM 5902 C CA . ASP B 1 272 ? -14.938 -19.109 -37.281 1 69.62 272 ASP B CA 1
ATOM 5903 C C . ASP B 1 272 ? -14.039 -17.906 -37.5 1 69.62 272 ASP B C 1
ATOM 5905 O O . ASP B 1 272 ? -13.453 -17.719 -38.562 1 69.62 272 ASP B O 1
ATOM 5909 N N . ASN B 1 273 ? -13.844 -17.266 -36.438 1 79.12 273 ASN B N 1
ATOM 5910 C CA . ASN B 1 273 ? -12.93 -16.125 -36.469 1 79.12 273 ASN B CA 1
ATOM 5911 C C . ASN B 1 273 ? -11.477 -16.578 -36.25 1 79.12 273 ASN B C 1
ATOM 5913 O O . ASN B 1 273 ? -11.133 -17.141 -35.219 1 79.12 273 ASN B O 1
ATOM 5917 N N . MET B 1 274 ? -10.664 -16.375 -37.25 1 81.56 274 MET B N 1
ATOM 5918 C CA . MET B 1 274 ? -9.289 -16.844 -37.281 1 81.56 274 MET B CA 1
ATOM 5919 C C . MET B 1 274 ? -8.484 -16.281 -36.125 1 81.56 274 MET B C 1
ATOM 5921 O O . MET B 1 274 ? -7.645 -16.984 -35.562 1 81.56 274 MET B O 1
ATOM 5925 N N . LYS B 1 275 ? -8.781 -15.086 -35.844 1 82.5 275 LYS B N 1
ATOM 5926 C CA . LYS B 1 275 ? -8.055 -14.461 -34.75 1 82.5 275 LYS B CA 1
ATOM 5927 C C . LYS B 1 275 ? -8.383 -15.125 -33.406 1 82.5 275 LYS B C 1
ATOM 5929 O O . LYS B 1 275 ? -7.492 -15.344 -32.594 1 82.5 275 LYS B O 1
ATOM 5934 N N . LEU B 1 276 ? -9.57 -15.453 -33.219 1 86.44 276 LEU B N 1
ATOM 5935 C CA . LEU B 1 276 ? -10.008 -16.094 -31.969 1 86.44 276 LEU B CA 1
ATOM 5936 C C . LEU B 1 276 ? -9.438 -17.516 -31.875 1 86.44 276 LEU B C 1
ATOM 5938 O O . LEU B 1 276 ? -9.016 -17.938 -30.797 1 86.44 276 LEU B O 1
ATOM 5942 N N . THR B 1 277 ? -9.391 -18.141 -32.938 1 87.75 277 THR B N 1
ATOM 5943 C CA . THR B 1 277 ? -8.844 -19.484 -32.969 1 87.75 277 THR B CA 1
ATOM 5944 C C . THR B 1 277 ? -7.344 -19.469 -32.719 1 87.75 277 THR B C 1
ATOM 5946 O O . THR B 1 277 ? -6.812 -20.344 -32.031 1 87.75 277 THR B O 1
ATOM 5949 N N . LYS B 1 278 ? -6.703 -18.516 -33.281 1 91.81 278 LYS B N 1
ATOM 5950 C CA . LYS B 1 278 ? -5.266 -18.359 -33.062 1 91.81 278 LYS B CA 1
ATOM 5951 C C . LYS B 1 278 ? -4.969 -18.141 -31.578 1 91.81 278 LYS B C 1
ATOM 5953 O O . LYS B 1 278 ? -4.016 -18.703 -31.031 1 91.81 278 LYS B O 1
ATOM 5958 N N . ASN B 1 279 ? -5.762 -17.297 -30.984 1 93.56 279 ASN B N 1
ATOM 5959 C CA . ASN B 1 279 ? -5.559 -17 -29.562 1 93.56 279 ASN B CA 1
ATOM 5960 C C . ASN B 1 279 ? -5.855 -18.203 -28.688 1 93.56 279 ASN B C 1
ATOM 5962 O O . ASN B 1 279 ? -5.18 -18.422 -27.672 1 93.56 279 ASN B O 1
ATOM 5966 N N . ALA B 1 280 ? -6.836 -18.969 -29.016 1 93 280 ALA B N 1
ATOM 5967 C CA . ALA B 1 280 ? -7.105 -20.219 -28.297 1 93 280 ALA B CA 1
ATOM 5968 C C . ALA B 1 280 ? -5.941 -21.188 -28.422 1 93 280 ALA B C 1
ATOM 5970 O O . ALA B 1 280 ? -5.582 -21.875 -27.469 1 93 280 ALA B O 1
ATOM 5971 N N . TRP B 1 281 ? -5.418 -21.203 -29.594 1 93.62 281 TRP B N 1
ATOM 5972 C CA . TRP B 1 281 ? -4.27 -22.078 -29.844 1 93.62 281 TRP B CA 1
ATOM 5973 C C . TRP B 1 281 ? -3.072 -21.641 -29 1 93.62 281 TRP B C 1
ATOM 5975 O O . TRP B 1 281 ? -2.326 -22.469 -28.5 1 93.62 281 TRP B O 1
ATOM 5985 N N . GLN B 1 282 ? -2.898 -20.391 -28.875 1 95.88 282 GLN B N 1
ATOM 5986 C CA . GLN B 1 282 ? -1.809 -19.875 -28.062 1 95.88 282 GLN B CA 1
ATOM 5987 C C . GLN B 1 282 ? -1.96 -20.312 -26.609 1 95.88 282 GLN B C 1
ATOM 5989 O O . GLN B 1 282 ? -0.97 -20.609 -25.938 1 95.88 282 GLN B O 1
ATOM 5994 N N . CYS B 1 283 ? -3.156 -20.281 -26.125 1 96.81 283 CYS B N 1
ATOM 5995 C CA . CYS B 1 283 ? -3.424 -20.75 -24.766 1 96.81 283 CYS B CA 1
ATOM 5996 C C . CYS B 1 283 ? -3.033 -22.203 -24.609 1 96.81 283 CYS B C 1
ATOM 5998 O O . CYS B 1 283 ? -2.352 -22.578 -23.641 1 96.81 283 CYS B O 1
ATOM 6000 N N . LYS B 1 284 ? -3.451 -23.031 -25.516 1 96.12 284 LYS B N 1
ATOM 6001 C CA . LYS B 1 284 ? -3.158 -24.469 -25.484 1 96.12 284 LYS B CA 1
ATOM 6002 C C . LYS B 1 284 ? -1.658 -24.719 -25.594 1 96.12 284 LYS B C 1
ATOM 6004 O O . LYS B 1 284 ? -1.121 -25.609 -24.922 1 96.12 284 LYS B O 1
ATOM 6009 N N . ARG B 1 285 ? -1.032 -23.969 -26.422 1 96.5 285 ARG B N 1
ATOM 6010 C CA . ARG B 1 285 ? 0.413 -24.109 -26.562 1 96.5 285 ARG B CA 1
ATOM 6011 C C . ARG B 1 285 ? 1.128 -23.781 -25.25 1 96.5 285 ARG B C 1
ATOM 6013 O O . ARG B 1 285 ? 2.055 -24.484 -24.859 1 96.5 285 ARG B O 1
ATOM 6020 N N . SER B 1 286 ? 0.728 -22.719 -24.656 1 98 286 SER B N 1
ATOM 6021 C CA . SER B 1 286 ? 1.313 -22.359 -23.375 1 98 286 SER B CA 1
ATOM 6022 C C . SER B 1 286 ? 1.084 -23.438 -22.328 1 98 286 SER B C 1
ATOM 6024 O O . SER B 1 286 ? 1.978 -23.75 -21.531 1 98 286 SER B O 1
ATOM 6026 N N . ALA B 1 287 ? -0.089 -24 -22.297 1 98.25 287 ALA B N 1
ATOM 6027 C CA . ALA B 1 287 ? -0.393 -25.078 -21.375 1 98.25 287 ALA B CA 1
ATOM 6028 C C . ALA B 1 287 ? 0.516 -26.281 -21.625 1 98.25 287 ALA B C 1
ATOM 6030 O O . ALA B 1 287 ? 0.97 -26.922 -20.672 1 98.25 287 ALA B O 1
ATOM 6031 N N . ASP B 1 288 ? 0.753 -26.578 -22.859 1 97.88 288 ASP B N 1
ATOM 6032 C CA . ASP B 1 288 ? 1.65 -27.672 -23.219 1 97.88 288 ASP B CA 1
ATOM 6033 C C . ASP B 1 288 ? 3.051 -27.438 -22.656 1 97.88 288 ASP B C 1
ATOM 6035 O O . ASP B 1 288 ? 3.656 -28.344 -22.094 1 97.88 288 ASP B O 1
ATOM 6039 N N . ILE B 1 289 ? 3.514 -26.266 -22.859 1 97.94 289 ILE B N 1
ATOM 6040 C CA . ILE B 1 289 ? 4.863 -25.938 -22.406 1 97.94 289 ILE B CA 1
ATOM 6041 C C . ILE B 1 289 ? 4.93 -26 -20.875 1 97.94 289 ILE B C 1
ATOM 6043 O O . ILE B 1 289 ? 5.914 -26.469 -20.312 1 97.94 289 ILE B O 1
ATOM 6047 N N . ILE B 1 290 ? 3.914 -25.469 -20.203 1 98.38 290 ILE B N 1
ATOM 6048 C CA . ILE B 1 290 ? 3.854 -25.516 -18.75 1 98.38 290 ILE B CA 1
ATOM 6049 C C . ILE B 1 290 ? 3.924 -26.969 -18.281 1 98.38 290 ILE B C 1
ATOM 6051 O O . ILE B 1 290 ? 4.68 -27.297 -17.359 1 98.38 290 ILE B O 1
ATOM 6055 N N . SER B 1 291 ? 3.17 -27.844 -18.922 1 97.81 291 SER B N 1
ATOM 6056 C CA . SER B 1 291 ? 3.182 -29.25 -18.562 1 97.81 291 SER B CA 1
ATOM 6057 C C . SER B 1 291 ? 4.547 -29.875 -18.828 1 97.81 291 SER B C 1
ATOM 6059 O O . SER B 1 291 ? 4.996 -30.734 -18.062 1 97.81 291 SER B O 1
ATOM 6061 N N . ASP B 1 292 ? 5.172 -29.438 -19.891 1 97.62 292 ASP B N 1
ATOM 6062 C CA . ASP B 1 292 ? 6.527 -29.906 -20.172 1 97.62 292 ASP B CA 1
ATOM 6063 C C . ASP B 1 292 ? 7.492 -29.469 -19.078 1 97.62 292 ASP B C 1
ATOM 6065 O O . ASP B 1 292 ? 8.367 -30.234 -18.672 1 97.62 292 ASP B O 1
ATOM 6069 N N . ILE B 1 293 ? 7.363 -28.266 -18.641 1 98 293 ILE B N 1
ATOM 6070 C CA . ILE B 1 293 ? 8.203 -27.75 -17.578 1 98 293 ILE B CA 1
ATOM 6071 C C . ILE B 1 293 ? 7.969 -28.547 -16.297 1 98 293 ILE B C 1
ATOM 6073 O O . ILE B 1 293 ? 8.922 -28.906 -15.594 1 98 293 ILE B O 1
ATOM 6077 N N . LEU B 1 294 ? 6.723 -28.859 -15.984 1 97.38 294 LEU B N 1
ATOM 6078 C CA . LEU B 1 294 ? 6.391 -29.625 -14.797 1 97.38 294 LEU B CA 1
ATOM 6079 C C . LEU B 1 294 ? 6.973 -31.047 -14.891 1 97.38 294 LEU B C 1
ATOM 6081 O O . LEU B 1 294 ? 7.395 -31.609 -13.883 1 97.38 294 LEU B O 1
ATOM 6085 N N . ARG B 1 295 ? 6.996 -31.578 -16.062 1 95.56 295 ARG B N 1
ATOM 6086 C CA . ARG B 1 295 ? 7.633 -32.875 -16.266 1 95.56 295 ARG B CA 1
ATOM 6087 C C . ARG B 1 295 ? 9.117 -32.812 -15.938 1 95.56 295 ARG B C 1
ATOM 6089 O O . ARG B 1 295 ? 9.641 -33.688 -15.242 1 95.56 295 ARG B O 1
ATOM 6096 N N . HIS B 1 296 ? 9.781 -31.75 -16.438 1 95.75 296 HIS B N 1
ATOM 6097 C CA . HIS B 1 296 ? 11.188 -31.578 -16.109 1 95.75 296 HIS B CA 1
ATOM 6098 C C . HIS B 1 296 ? 11.391 -31.422 -14.602 1 95.75 296 HIS B C 1
ATOM 6100 O O . HIS B 1 296 ? 12.359 -31.938 -14.047 1 95.75 296 HIS B O 1
ATOM 6106 N N . SER B 1 297 ? 10.484 -30.719 -13.992 1 95.56 297 SER B N 1
ATOM 6107 C CA . SER B 1 297 ? 10.562 -30.5 -12.547 1 95.56 297 SER B CA 1
ATOM 6108 C C . SER B 1 297 ? 10.453 -31.828 -11.789 1 95.56 297 SER B C 1
ATOM 6110 O O . SER B 1 297 ? 11.094 -32 -10.75 1 95.56 297 SER B O 1
ATOM 6112 N N . THR B 1 298 ? 9.672 -32.75 -12.266 1 92.56 298 THR B N 1
ATOM 6113 C CA . THR B 1 298 ? 9.43 -34.031 -11.617 1 92.56 298 THR B CA 1
ATOM 6114 C C . THR B 1 298 ? 10.555 -35.031 -11.922 1 92.56 298 THR B C 1
ATOM 6116 O O . THR B 1 298 ? 10.984 -35.781 -11.047 1 92.56 298 THR B O 1
ATOM 6119 N N . ASP B 1 299 ? 11.07 -34.938 -13.109 1 92.19 299 ASP B N 1
ATOM 6120 C CA . ASP B 1 299 ? 11.945 -36 -13.586 1 92.19 299 ASP B CA 1
ATOM 6121 C C . ASP B 1 299 ? 13.414 -35.625 -13.43 1 92.19 299 ASP B C 1
ATOM 6123 O O . ASP B 1 299 ? 14.281 -36.5 -13.359 1 92.19 299 ASP B O 1
ATOM 6127 N N . THR B 1 300 ? 13.664 -34.406 -13.492 1 93 300 THR B N 1
ATOM 6128 C CA . THR B 1 300 ? 15.055 -33.969 -13.445 1 93 300 THR B CA 1
ATOM 6129 C C . THR B 1 300 ? 15.445 -33.531 -12.031 1 93 300 THR B C 1
ATOM 6131 O O . THR B 1 300 ? 14.773 -32.719 -11.414 1 93 300 THR B O 1
ATOM 6134 N N . GLU B 1 301 ? 16.562 -34.094 -11.625 1 91.44 301 GLU B N 1
ATOM 6135 C CA . GLU B 1 301 ? 17.062 -33.781 -10.281 1 91.44 301 GLU B CA 1
ATOM 6136 C C . GLU B 1 301 ? 17.5 -32.312 -10.18 1 91.44 301 GLU B C 1
ATOM 6138 O O . GLU B 1 301 ? 18.094 -31.781 -11.109 1 91.44 301 GLU B O 1
ATOM 6143 N N . ASN B 1 302 ? 17.203 -31.688 -9.109 1 90.25 302 ASN B N 1
ATOM 6144 C CA . ASN B 1 302 ? 17.594 -30.312 -8.781 1 90.25 302 ASN B CA 1
ATOM 6145 C C . ASN B 1 302 ? 16.812 -29.297 -9.602 1 90.25 302 ASN B C 1
ATOM 6147 O O . ASN B 1 302 ? 17.281 -28.188 -9.82 1 90.25 302 ASN B O 1
ATOM 6151 N N . CYS B 1 303 ? 15.672 -29.672 -10.094 1 93.38 303 CYS B N 1
ATOM 6152 C CA . CYS B 1 303 ? 14.781 -28.781 -10.812 1 93.38 303 CYS B CA 1
ATOM 6153 C C . CYS B 1 303 ? 13.391 -28.781 -10.195 1 93.38 303 CYS B C 1
ATOM 6155 O O . CYS B 1 303 ? 12.414 -28.391 -10.844 1 93.38 303 CYS B O 1
ATOM 6157 N N . ASP B 1 304 ? 13.328 -29.172 -8.992 1 93.25 304 ASP B N 1
ATOM 6158 C CA . ASP B 1 304 ? 12.023 -29.375 -8.367 1 93.25 304 ASP B CA 1
ATOM 6159 C C . ASP B 1 304 ? 11.336 -28.031 -8.094 1 93.25 304 ASP B C 1
ATOM 6161 O O . ASP B 1 304 ? 11.938 -27.141 -7.496 1 93.25 304 ASP B O 1
ATOM 6165 N N . LEU B 1 305 ? 10.172 -27.875 -8.594 1 95.94 305 LEU B N 1
ATOM 6166 C CA . LEU B 1 305 ? 9.312 -26.734 -8.297 1 95.94 305 LEU B CA 1
ATOM 6167 C C . LEU B 1 305 ? 8.312 -27.078 -7.199 1 95.94 305 LEU B C 1
ATOM 6169 O O . LEU B 1 305 ? 7.195 -27.531 -7.484 1 95.94 305 LEU B O 1
ATOM 6173 N N . ASN B 1 306 ? 8.68 -26.75 -5.973 1 93.56 306 ASN B N 1
ATOM 6174 C CA . ASN B 1 306 ? 7.906 -27.25 -4.844 1 93.56 306 ASN B CA 1
ATOM 6175 C C . ASN B 1 306 ? 7.125 -26.125 -4.16 1 93.56 306 ASN B C 1
ATOM 6177 O O . ASN B 1 306 ? 6.516 -26.344 -3.109 1 93.56 306 ASN B O 1
ATOM 6181 N N . CYS B 1 307 ? 7.133 -24.953 -4.66 1 93.75 307 CYS B N 1
ATOM 6182 C CA . CYS B 1 307 ? 6.324 -23.875 -4.109 1 93.75 307 CYS B CA 1
ATOM 6183 C C . CYS B 1 307 ? 4.855 -24.047 -4.465 1 93.75 307 CYS B C 1
ATOM 6185 O O . CYS B 1 307 ? 4.531 -24.531 -5.551 1 93.75 307 CYS B O 1
ATOM 6187 N N . PHE B 1 308 ? 3.949 -23.672 -3.607 1 94.5 308 PHE B N 1
ATOM 6188 C CA . PHE B 1 308 ? 2.527 -23.922 -3.797 1 94.5 308 PHE B CA 1
ATOM 6189 C C . PHE B 1 308 ? 1.993 -23.156 -5 1 94.5 308 PHE B C 1
ATOM 6191 O O . PHE B 1 308 ? 0.978 -23.547 -5.586 1 94.5 308 PHE B O 1
ATOM 6198 N N . ILE B 1 309 ? 2.627 -22.109 -5.422 1 92.94 309 ILE B N 1
ATOM 6199 C CA . ILE B 1 309 ? 2.186 -21.312 -6.555 1 92.94 309 ILE B CA 1
ATOM 6200 C C . ILE B 1 309 ? 2.156 -22.156 -7.82 1 92.94 309 ILE B C 1
ATOM 6202 O O . ILE B 1 309 ? 1.286 -21.984 -8.68 1 92.94 309 ILE B O 1
ATOM 6206 N N . TYR B 1 310 ? 3.049 -23.094 -7.91 1 95.81 310 TYR B N 1
ATOM 6207 C CA . TYR B 1 310 ? 3.133 -23.922 -9.102 1 95.81 310 TYR B CA 1
ATOM 6208 C C . TYR B 1 310 ? 1.998 -24.938 -9.133 1 95.81 310 TYR B C 1
ATOM 6210 O O . TYR B 1 310 ? 1.613 -25.422 -10.203 1 95.81 310 TYR B O 1
ATOM 6218 N N . GLY B 1 311 ? 1.508 -25.297 -7.934 1 93.69 311 GLY B N 1
ATOM 6219 C CA . GLY B 1 311 ? 0.292 -26.094 -7.914 1 93.69 311 GLY B CA 1
ATOM 6220 C C . GLY B 1 311 ? -0.881 -25.406 -8.594 1 93.69 311 GLY B C 1
ATOM 6221 O O . GLY B 1 311 ? -1.608 -26.031 -9.367 1 93.69 311 GLY B O 1
ATOM 6222 N N . HIS B 1 312 ? -0.964 -24.172 -8.32 1 92.06 312 HIS B N 1
ATOM 6223 C CA . HIS B 1 312 ? -2.016 -23.391 -8.961 1 92.06 312 HIS B CA 1
ATOM 6224 C C . HIS B 1 312 ? -1.832 -23.344 -10.477 1 92.06 312 HIS B C 1
ATOM 6226 O O . HIS B 1 312 ? -2.797 -23.5 -11.227 1 92.06 312 HIS B O 1
ATOM 6232 N N . ILE B 1 313 ? -0.676 -23.125 -10.875 1 95.06 313 ILE B N 1
ATOM 6233 C CA . ILE B 1 313 ? -0.366 -23.047 -12.297 1 95.06 313 ILE B CA 1
ATOM 6234 C C . ILE B 1 313 ? -0.667 -24.391 -12.969 1 95.06 313 ILE B C 1
ATOM 6236 O O . ILE B 1 313 ? -1.25 -24.422 -14.055 1 95.06 313 ILE B O 1
ATOM 6240 N N . ALA B 1 314 ? -0.335 -25.438 -12.312 1 95.88 314 ALA B N 1
ATOM 6241 C CA . ALA B 1 314 ? -0.594 -26.781 -12.836 1 95.88 314 ALA B CA 1
ATOM 6242 C C . ALA B 1 314 ? -2.092 -27.031 -12.977 1 95.88 314 ALA B C 1
ATOM 6244 O O . ALA B 1 314 ? -2.531 -27.688 -13.922 1 95.88 314 ALA B O 1
ATOM 6245 N N . VAL B 1 315 ? -2.836 -26.562 -12.062 1 93.56 315 VAL B N 1
ATOM 6246 C CA . VAL B 1 315 ? -4.281 -26.734 -12.109 1 93.56 315 VAL B CA 1
ATOM 6247 C C . VAL B 1 315 ? -4.855 -26 -13.32 1 93.56 315 VAL B C 1
ATOM 6249 O O . VAL B 1 315 ? -5.68 -26.562 -14.047 1 93.56 315 VAL B O 1
ATOM 6252 N N . ILE B 1 316 ? -4.402 -24.812 -13.555 1 94.12 316 ILE B N 1
ATOM 6253 C CA . ILE B 1 316 ? -4.918 -24.047 -14.672 1 94.12 316 ILE B CA 1
ATOM 6254 C C . ILE B 1 316 ? -4.531 -24.719 -15.992 1 94.12 316 ILE B C 1
ATOM 6256 O O . ILE B 1 316 ? -5.348 -24.812 -16.906 1 94.12 316 ILE B O 1
ATOM 6260 N N . SER B 1 317 ? -3.295 -25.125 -16.094 1 96.81 317 SER B N 1
ATOM 6261 C CA . SER B 1 317 ? -2.889 -25.844 -17.297 1 96.81 317 SER B CA 1
ATOM 6262 C C . SER B 1 317 ? -3.695 -27.125 -17.469 1 96.81 317 SER B C 1
ATOM 6264 O O . SER B 1 317 ? -4.031 -27.5 -18.594 1 96.81 317 SER B O 1
ATOM 6266 N N . SER B 1 318 ? -3.994 -27.781 -16.406 1 94.25 318 SER B N 1
ATOM 6267 C CA . SER B 1 318 ? -4.836 -28.969 -16.469 1 94.25 318 SER B CA 1
ATOM 6268 C C . SER B 1 318 ? -6.234 -28.641 -16.969 1 94.25 318 SER B C 1
ATOM 6270 O O . SER B 1 318 ? -6.848 -29.438 -17.688 1 94.25 318 SER B O 1
ATOM 6272 N N . CYS B 1 319 ? -6.703 -27.5 -16.547 1 92.94 319 CYS B N 1
ATOM 6273 C CA . CYS B 1 319 ? -8 -27.047 -17.047 1 92.94 319 CYS B CA 1
ATOM 6274 C C . CYS B 1 319 ? -7.988 -26.906 -18.562 1 92.94 319 CYS B C 1
ATOM 6276 O O . CYS B 1 319 ? -8.953 -27.281 -19.234 1 92.94 319 CYS B O 1
ATOM 6278 N N . VAL B 1 320 ? -6.965 -26.422 -19.062 1 94.88 320 VAL B N 1
ATOM 6279 C CA . VAL B 1 320 ? -6.844 -26.25 -20.516 1 94.88 320 VAL B CA 1
ATOM 6280 C C . VAL B 1 320 ? -6.84 -27.609 -21.188 1 94.88 320 VAL B C 1
ATOM 6282 O O . VAL B 1 320 ? -7.504 -27.797 -22.219 1 94.88 320 VAL B O 1
ATOM 6285 N N . HIS B 1 321 ? -6.078 -28.562 -20.641 1 93.38 321 HIS B N 1
ATOM 6286 C CA . HIS B 1 321 ? -6.047 -29.906 -21.203 1 93.38 321 HIS B CA 1
ATOM 6287 C C . HIS B 1 321 ? -7.414 -30.578 -21.094 1 93.38 321 HIS B C 1
ATOM 6289 O O . HIS B 1 321 ? -7.824 -31.297 -22.016 1 93.38 321 HIS B O 1
ATOM 6295 N N . LEU B 1 322 ? -8.07 -30.328 -19.984 1 89.19 322 LEU B N 1
ATOM 6296 C CA . LEU B 1 322 ? -9.422 -30.844 -19.828 1 89.19 322 LEU B CA 1
ATOM 6297 C C . LEU B 1 322 ? -10.344 -30.266 -20.891 1 89.19 322 LEU B C 1
ATOM 6299 O O . LEU B 1 322 ? -11.172 -31 -21.469 1 89.19 322 LEU B O 1
ATOM 6303 N N . HIS B 1 323 ? -10.258 -29.047 -21.094 1 89.31 323 HIS B N 1
ATOM 6304 C CA . HIS B 1 323 ? -11.031 -28.391 -22.156 1 89.31 323 HIS B CA 1
ATOM 6305 C C . HIS B 1 323 ? -10.766 -29.047 -23.5 1 89.31 323 HIS B C 1
ATOM 6307 O O . HIS B 1 323 ? -11.695 -29.266 -24.281 1 89.31 323 HIS B O 1
ATOM 6313 N N . THR B 1 324 ? -9.523 -29.328 -23.812 1 89.75 324 THR B N 1
ATOM 6314 C CA . THR B 1 324 ? -9.148 -29.969 -25.062 1 89.75 324 THR B CA 1
ATOM 6315 C C . THR B 1 324 ? -9.766 -31.359 -25.156 1 89.75 324 THR B C 1
ATOM 6317 O O . THR B 1 324 ? -10.25 -31.75 -26.219 1 89.75 324 THR B O 1
ATOM 6320 N N . LEU B 1 325 ? -9.828 -32.062 -24.109 1 85.81 325 LEU B N 1
ATOM 6321 C CA . LEU B 1 325 ? -10.398 -33.406 -24.094 1 85.81 325 LEU B CA 1
ATOM 6322 C C . LEU B 1 325 ? -11.898 -33.344 -24.328 1 85.81 325 LEU B C 1
ATOM 6324 O O . LEU B 1 325 ? -12.469 -34.25 -24.938 1 85.81 325 LEU B O 1
ATOM 6328 N N . LEU B 1 326 ? -12.484 -32.312 -23.906 1 81.44 326 LEU B N 1
ATOM 6329 C CA . LEU B 1 326 ? -13.938 -32.219 -23.969 1 81.44 326 LEU B CA 1
ATOM 6330 C C . LEU B 1 326 ? -14.383 -31.672 -25.328 1 81.44 326 LEU B C 1
ATOM 6332 O O . LEU B 1 326 ? -15.438 -32.062 -25.828 1 81.44 326 LEU B O 1
ATOM 6336 N N . PHE B 1 327 ? -13.57 -30.797 -25.969 1 83.94 327 PHE B N 1
ATOM 6337 C CA . PHE B 1 327 ? -14.141 -30.047 -27.078 1 83.94 327 PHE B CA 1
ATOM 6338 C C . PHE B 1 327 ? -13.32 -30.25 -28.344 1 83.94 327 PHE B C 1
ATOM 6340 O O . PHE B 1 327 ? -13.75 -29.891 -29.438 1 83.94 327 PHE B O 1
ATOM 6347 N N . SER B 1 328 ? -12.133 -30.812 -28.172 1 83.19 328 SER B N 1
ATOM 6348 C CA . SER B 1 328 ? -11.312 -30.953 -29.375 1 83.19 328 SER B CA 1
ATOM 6349 C C . SER B 1 328 ? -11.711 -32.188 -30.172 1 83.19 328 SER B C 1
ATOM 6351 O O . SER B 1 328 ? -12.078 -33.219 -29.594 1 83.19 328 SER B O 1
ATOM 6353 N N . GLY B 1 329 ? -11.75 -32.094 -31.531 1 78 329 GLY B N 1
ATOM 6354 C CA . GLY B 1 329 ? -12.008 -33.219 -32.406 1 78 329 GLY B CA 1
ATOM 6355 C C . GLY B 1 329 ? -10.742 -33.844 -32.969 1 78 329 GLY B C 1
ATOM 6356 O O . GLY B 1 329 ? -10.805 -34.875 -33.656 1 78 329 GLY B O 1
ATOM 6357 N N . ASN B 1 330 ? -9.672 -33.375 -32.625 1 85.38 330 ASN B N 1
ATOM 6358 C CA . ASN B 1 330 ? -8.391 -33.812 -33.156 1 85.38 330 ASN B CA 1
ATOM 6359 C C . ASN B 1 330 ? -7.797 -34.938 -32.281 1 85.38 330 ASN B C 1
ATOM 6361 O O . ASN B 1 330 ? -7.438 -34.688 -31.125 1 85.38 330 ASN B O 1
ATOM 6365 N N . THR B 1 331 ? -7.582 -36.094 -32.875 1 85.12 331 THR B N 1
ATOM 6366 C CA . THR B 1 331 ? -7.133 -37.281 -32.125 1 85.12 331 THR B CA 1
ATOM 6367 C C . THR B 1 331 ? -5.734 -37.062 -31.562 1 85.12 331 THR B C 1
ATOM 6369 O O . THR B 1 331 ? -5.426 -37.531 -30.453 1 85.12 331 THR B O 1
ATOM 6372 N N . GLY B 1 332 ? -4.867 -36.438 -32.344 1 85.44 332 GLY B N 1
ATOM 6373 C CA . GLY B 1 332 ? -3.533 -36.156 -31.844 1 85.44 332 GLY B CA 1
ATOM 6374 C C . GLY B 1 332 ? -3.537 -35.219 -30.625 1 85.44 332 GLY B C 1
ATOM 6375 O O . GLY B 1 332 ? -2.811 -35.469 -29.656 1 85.44 332 GLY B O 1
ATOM 6376 N N . ALA B 1 333 ? -4.387 -34.281 -30.719 1 88.5 333 ALA B N 1
ATOM 6377 C CA . ALA B 1 333 ? -4.523 -33.312 -29.609 1 88.5 333 ALA B CA 1
ATOM 6378 C C . ALA B 1 333 ? -5.105 -34 -28.375 1 88.5 333 ALA B C 1
ATOM 6380 O O . ALA B 1 333 ? -4.711 -33.719 -27.25 1 88.5 333 ALA B O 1
ATOM 6381 N N . LEU B 1 334 ? -5.984 -34.938 -28.562 1 86.38 334 LEU B N 1
ATOM 6382 C CA . LEU B 1 334 ? -6.621 -35.656 -27.469 1 86.38 334 LEU B CA 1
ATOM 6383 C C . LEU B 1 334 ? -5.609 -36.531 -26.734 1 86.38 334 LEU B C 1
ATOM 6385 O O . LEU B 1 334 ? -5.57 -36.562 -25.5 1 86.38 334 LEU B O 1
ATOM 6389 N N . SER B 1 335 ? -4.805 -37.188 -27.531 1 86.44 335 SER B N 1
ATOM 6390 C CA . SER B 1 335 ? -3.801 -38.094 -26.953 1 86.44 335 SER B CA 1
ATOM 6391 C C . SER B 1 335 ? -2.781 -37.281 -26.141 1 86.44 335 SER B C 1
ATOM 6393 O O . SER B 1 335 ? -2.416 -37.688 -25.031 1 86.44 335 SER B O 1
ATOM 6395 N N . MET B 1 336 ? -2.391 -36.219 -26.688 1 90.62 336 MET B N 1
ATOM 6396 C CA . MET B 1 336 ? -1.41 -35.375 -25.984 1 90.62 336 MET B CA 1
ATOM 6397 C C . MET B 1 336 ? -2.002 -34.781 -24.703 1 90.62 336 MET B C 1
ATOM 6399 O O . MET B 1 336 ? -1.337 -34.75 -23.672 1 90.62 336 MET B O 1
ATOM 6403 N N . ALA B 1 337 ? -3.211 -34.312 -24.812 1 91.19 337 ALA B N 1
ATOM 6404 C CA . ALA B 1 337 ? -3.887 -33.719 -23.641 1 91.19 337 ALA B CA 1
ATOM 6405 C C . ALA B 1 337 ? -4.02 -34.75 -22.531 1 91.19 337 ALA B C 1
ATOM 6407 O O . ALA B 1 337 ? -3.867 -34.438 -21.344 1 91.19 337 ALA B O 1
ATOM 6408 N N . ARG B 1 338 ? -4.281 -35.969 -22.891 1 87.25 338 ARG B N 1
ATOM 6409 C CA . ARG B 1 338 ? -4.391 -37.062 -21.922 1 87.25 338 ARG B CA 1
ATOM 6410 C C . ARG B 1 338 ? -3.061 -37.281 -21.203 1 87.25 338 ARG B C 1
ATOM 6412 O O . ARG B 1 338 ? -3.021 -37.406 -19.984 1 87.25 338 ARG B O 1
ATOM 6419 N N . GLN B 1 339 ? -2.039 -37.312 -21.969 1 87.94 339 GLN B N 1
ATOM 6420 C CA . GLN B 1 339 ? -0.711 -37.531 -21.406 1 87.94 339 GLN B CA 1
ATOM 6421 C C . GLN B 1 339 ? -0.31 -36.406 -20.469 1 87.94 339 GLN B C 1
ATOM 6423 O O . GLN B 1 339 ? 0.209 -36.625 -19.375 1 87.94 339 GLN B O 1
ATOM 6428 N N . TRP B 1 340 ? -0.56 -35.219 -20.938 1 93 340 TRP B N 1
ATOM 6429 C CA . TRP B 1 340 ? -0.208 -34.062 -20.125 1 93 340 TRP B CA 1
ATOM 6430 C C . TRP B 1 340 ? -1.014 -34.031 -18.828 1 93 340 TRP B C 1
ATOM 6432 O O . TRP B 1 340 ? -0.481 -33.719 -17.766 1 93 340 TRP B O 1
ATOM 6442 N N . LEU B 1 341 ? -2.268 -34.281 -18.891 1 89.5 341 LEU B N 1
ATOM 6443 C CA . LEU B 1 341 ? -3.123 -34.281 -17.719 1 89.5 341 LEU B CA 1
ATOM 6444 C C . LEU B 1 341 ? -2.619 -35.312 -16.688 1 89.5 341 LEU B C 1
ATOM 6446 O O . LEU B 1 341 ? -2.596 -35.031 -15.484 1 89.5 341 LEU B O 1
ATOM 6450 N N . LEU B 1 342 ? -2.156 -36.406 -17.172 1 85.5 342 LEU B N 1
ATOM 6451 C CA . LEU B 1 342 ? -1.634 -37.438 -16.281 1 85.5 342 LEU B CA 1
ATOM 6452 C C . LEU B 1 342 ? -0.372 -36.969 -15.57 1 85.5 342 LEU B C 1
ATOM 6454 O O . LEU B 1 342 ? -0.218 -37.156 -14.359 1 85.5 342 LEU B O 1
ATOM 6458 N N . LEU B 1 343 ? 0.459 -36.438 -16.359 1 89.94 343 LEU B N 1
ATOM 6459 C CA . LEU B 1 343 ? 1.71 -35.938 -15.789 1 89.94 343 LEU B CA 1
ATOM 6460 C C . LEU B 1 343 ? 1.451 -34.812 -14.797 1 89.94 343 LEU B C 1
ATOM 6462 O O . LEU B 1 343 ? 2.09 -34.75 -13.75 1 89.94 343 LEU B O 1
ATOM 6466 N N . ASN B 1 344 ? 0.535 -33.906 -15.148 1 94.06 344 ASN B N 1
ATOM 6467 C CA . ASN B 1 344 ? 0.161 -32.844 -14.234 1 94.06 344 ASN B CA 1
ATOM 6468 C C . ASN B 1 344 ? -0.418 -33.375 -12.93 1 94.06 344 ASN B C 1
ATOM 6470 O O . ASN B 1 344 ? -0.099 -32.875 -11.852 1 94.06 344 ASN B O 1
ATOM 6474 N N . PHE B 1 345 ? -1.236 -34.375 -13.055 1 88.69 345 PHE B N 1
ATOM 6475 C CA . PHE B 1 345 ? -1.867 -34.938 -11.875 1 88.69 345 PHE B CA 1
ATOM 6476 C C . PHE B 1 345 ? -0.831 -35.625 -10.984 1 88.69 345 PHE B C 1
ATOM 6478 O O . PHE B 1 345 ? -0.917 -35.531 -9.758 1 88.69 345 PHE B O 1
ATOM 6485 N N . LYS B 1 346 ? 0.099 -36.281 -11.578 1 86.81 346 LYS B N 1
ATOM 6486 C CA . LYS B 1 346 ? 1.2 -36.844 -10.812 1 86.81 346 LYS B CA 1
ATOM 6487 C C . LYS B 1 346 ? 1.938 -35.781 -10.023 1 86.81 346 LYS B C 1
ATOM 6489 O O . LYS B 1 346 ? 2.221 -35.938 -8.836 1 86.81 346 LYS B O 1
ATOM 6494 N N . TYR B 1 347 ? 2.227 -34.719 -10.68 1 93.06 347 TYR B N 1
ATOM 6495 C CA . TYR B 1 347 ? 2.881 -33.594 -10.039 1 93.06 347 TYR B CA 1
ATOM 6496 C C . TYR B 1 347 ? 2.023 -33.031 -8.906 1 93.06 347 TYR B C 1
ATOM 6498 O O . TYR B 1 347 ? 2.523 -32.781 -7.809 1 93.06 347 TYR B O 1
ATOM 6506 N N . LEU B 1 348 ? 0.717 -32.844 -9.148 1 92.75 348 LEU B N 1
ATOM 6507 C CA . LEU B 1 348 ? -0.209 -32.25 -8.195 1 92.75 348 LEU B CA 1
ATOM 6508 C C . LEU B 1 348 ? -0.379 -33.125 -6.969 1 92.75 348 LEU B C 1
ATOM 6510 O O . LEU B 1 348 ? -0.519 -32.656 -5.848 1 92.75 348 LEU B O 1
ATOM 6514 N N . MET B 1 349 ? -0.329 -34.406 -7.141 1 87.62 349 MET B N 1
ATOM 6515 C CA . MET B 1 349 ? -0.425 -35.344 -6.02 1 87.62 349 MET B CA 1
ATOM 6516 C C . MET B 1 349 ? 0.766 -35.188 -5.082 1 87.62 349 MET B C 1
ATOM 6518 O O . MET B 1 349 ? 0.615 -35.25 -3.861 1 87.62 349 MET B O 1
ATOM 6522 N N . GLY B 1 350 ? 1.872 -35 -5.652 1 87.88 350 GLY B N 1
ATOM 6523 C CA . GLY B 1 350 ? 3.062 -34.781 -4.848 1 87.88 350 GLY B CA 1
ATOM 6524 C C . GLY B 1 350 ? 3.031 -33.469 -4.074 1 87.88 350 GLY B C 1
ATOM 6525 O O . GLY B 1 350 ? 3.246 -33.438 -2.861 1 87.88 350 GLY B O 1
ATOM 6526 N N . ILE B 1 351 ? 2.707 -32.438 -4.73 1 92.31 351 ILE B N 1
ATOM 6527 C CA . ILE B 1 351 ? 2.814 -31.109 -4.141 1 92.31 351 ILE B CA 1
ATOM 6528 C C . ILE B 1 351 ? 1.662 -30.875 -3.164 1 92.31 351 ILE B C 1
ATOM 6530 O O . ILE B 1 351 ? 1.796 -30.125 -2.199 1 92.31 351 ILE B O 1
ATOM 6534 N N . LYS B 1 352 ? 0.514 -31.484 -3.363 1 90.25 352 LYS B N 1
ATOM 6535 C CA . LYS B 1 352 ? -0.646 -31.328 -2.492 1 90.25 352 LYS B CA 1
ATOM 6536 C C . LYS B 1 352 ? -0.356 -31.844 -1.089 1 90.25 352 LYS B C 1
ATOM 6538 O O . LYS B 1 352 ? -0.937 -31.375 -0.11 1 90.25 352 LYS B O 1
ATOM 6543 N N . SER B 1 353 ? 0.528 -32.812 -0.947 1 88.19 353 SER B N 1
ATOM 6544 C CA . SER B 1 353 ? 0.887 -33.344 0.36 1 88.19 353 SER B CA 1
ATOM 6545 C C . SER B 1 353 ? 1.648 -32.312 1.192 1 88.19 353 SER B C 1
ATOM 6547 O O . SER B 1 353 ? 1.643 -32.375 2.424 1 88.19 353 SER B O 1
ATOM 6549 N N . TYR B 1 354 ? 2.299 -31.406 0.496 1 92.25 354 TYR B N 1
ATOM 6550 C CA . TYR B 1 354 ? 3.102 -30.391 1.184 1 92.25 354 TYR B CA 1
ATOM 6551 C C . TYR B 1 354 ? 2.268 -29.172 1.513 1 92.25 354 TYR B C 1
ATOM 6553 O O . TYR B 1 354 ? 2.502 -28.5 2.525 1 92.25 354 TYR B O 1
ATOM 6561 N N . TRP B 1 355 ? 1.312 -28.906 0.64 1 95.06 355 TRP B N 1
ATOM 6562 C CA . TRP B 1 355 ? 0.656 -27.594 0.725 1 95.06 355 TRP B CA 1
ATOM 6563 C C . TRP B 1 355 ? -0.861 -27.75 0.737 1 95.06 355 TRP B C 1
ATOM 6565 O O . TRP B 1 355 ? -1.472 -28.031 -0.3 1 95.06 355 TRP B O 1
ATOM 6575 N N . PRO B 1 356 ? -1.546 -27.453 1.818 1 90.75 356 PRO B N 1
ATOM 6576 C CA . PRO B 1 356 ? -3.006 -27.547 1.904 1 90.75 356 PRO B CA 1
ATOM 6577 C C . PRO B 1 356 ? -3.719 -26.703 0.857 1 90.75 356 PRO B C 1
ATOM 6579 O O . PRO B 1 356 ? -4.777 -27.094 0.355 1 90.75 356 PRO B O 1
ATOM 6582 N N . VAL B 1 357 ? -3.158 -25.609 0.481 1 91.81 357 VAL B N 1
ATOM 6583 C CA . VAL B 1 357 ? -3.781 -24.703 -0.475 1 91.81 357 VAL B CA 1
ATOM 6584 C C . VAL B 1 357 ? -3.945 -25.391 -1.822 1 91.81 357 VAL B C 1
ATOM 6586 O O . VAL B 1 357 ? -4.875 -25.094 -2.576 1 91.81 357 VAL B O 1
ATOM 6589 N N . VAL B 1 358 ? -3.068 -26.297 -2.141 1 90.25 358 VAL B N 1
ATOM 6590 C CA . VAL B 1 358 ? -3.129 -27 -3.424 1 90.25 358 VAL B CA 1
ATOM 6591 C C . VAL B 1 358 ? -4.316 -27.953 -3.436 1 90.25 358 VAL B C 1
ATOM 6593 O O . VAL B 1 358 ? -4.938 -28.172 -4.48 1 90.25 358 VAL B O 1
ATOM 6596 N N . GLU B 1 359 ? -4.594 -28.422 -2.297 1 83.69 359 GLU B N 1
ATOM 6597 C CA . GLU B 1 359 ? -5.781 -29.281 -2.203 1 83.69 359 GLU B CA 1
ATOM 6598 C C . GLU B 1 359 ? -7.039 -28.5 -2.594 1 83.69 359 GLU B C 1
ATOM 6600 O O . GLU B 1 359 ? -7.902 -29.031 -3.297 1 83.69 359 GLU B O 1
ATOM 6605 N N . HIS B 1 360 ? -7.051 -27.328 -2.195 1 82.31 360 HIS B N 1
ATOM 6606 C CA . HIS B 1 360 ? -8.18 -26.469 -2.547 1 82.31 360 HIS B CA 1
ATOM 6607 C C . HIS B 1 360 ? -8.195 -26.172 -4.043 1 82.31 360 HIS B C 1
ATOM 6609 O O . HIS B 1 360 ? -9.266 -26.109 -4.656 1 82.31 360 HIS B O 1
ATOM 6615 N N . SER B 1 361 ? -7.039 -25.984 -4.555 1 84.38 361 SER B N 1
ATOM 6616 C CA . SER B 1 361 ? -6.938 -25.656 -5.973 1 84.38 361 SER B CA 1
ATOM 6617 C C . SER B 1 361 ? -7.375 -26.844 -6.84 1 84.38 361 SER B C 1
ATOM 6619 O O . SER B 1 361 ? -8.008 -26.641 -7.883 1 84.38 361 SER B O 1
ATOM 6621 N N . VAL B 1 362 ? -7.094 -28 -6.402 1 85.19 362 VAL B N 1
ATOM 6622 C CA . VAL B 1 362 ? -7.422 -29.203 -7.156 1 85.19 362 VAL B CA 1
ATOM 6623 C C . VAL B 1 362 ? -8.938 -29.391 -7.195 1 85.19 362 VAL B C 1
ATOM 6625 O O . VAL B 1 362 ? -9.492 -29.844 -8.203 1 85.19 362 VAL B O 1
ATOM 6628 N N . ALA B 1 363 ? -9.562 -28.922 -6.207 1 82.56 363 ALA B N 1
ATOM 6629 C CA . ALA B 1 363 ? -11.016 -29.016 -6.156 1 82.56 363 ALA B CA 1
ATOM 6630 C C . ALA B 1 363 ? -11.664 -28.156 -7.227 1 82.56 363 ALA B C 1
ATOM 6632 O O . ALA B 1 363 ? -12.766 -28.438 -7.691 1 82.56 363 ALA B O 1
ATOM 6633 N N . ARG B 1 364 ? -10.961 -27.234 -7.637 1 85.06 364 ARG B N 1
ATOM 6634 C CA . ARG B 1 364 ? -11.469 -26.328 -8.656 1 85.06 364 ARG B CA 1
ATOM 6635 C C . ARG B 1 364 ? -11.508 -27 -10.023 1 85.06 364 ARG B C 1
ATOM 6637 O O . ARG B 1 364 ? -12.234 -26.562 -10.922 1 85.06 364 ARG B O 1
ATOM 6644 N N . LEU B 1 365 ? -10.75 -28.047 -10.195 1 86.31 365 LEU B N 1
ATOM 6645 C CA . LEU B 1 365 ? -10.75 -28.781 -11.461 1 86.31 365 LEU B CA 1
ATOM 6646 C C . LEU B 1 365 ? -12.125 -29.375 -11.742 1 86.31 365 LEU B C 1
ATOM 6648 O O . LEU B 1 365 ? -12.602 -29.328 -12.875 1 86.31 365 LEU B O 1
ATOM 6652 N N . ARG B 1 366 ? -12.711 -29.828 -10.68 1 82.81 366 ARG B N 1
ATOM 6653 C CA . ARG B 1 366 ? -14.062 -30.359 -10.836 1 82.81 366 ARG B CA 1
ATOM 6654 C C . ARG B 1 366 ? -15.055 -29.266 -11.203 1 82.81 366 ARG B C 1
ATOM 6656 O O . ARG B 1 366 ? -15.93 -29.469 -12.039 1 82.81 366 ARG B O 1
ATOM 6663 N N . LYS B 1 367 ? -14.906 -28.172 -10.594 1 83.25 367 LYS B N 1
ATOM 6664 C CA . LYS B 1 367 ? -15.766 -27.047 -10.906 1 83.25 367 LYS B CA 1
ATOM 6665 C C . LYS B 1 367 ? -15.617 -26.625 -12.367 1 83.25 367 LYS B C 1
ATOM 6667 O O . LYS B 1 367 ? -16.594 -26.266 -13.023 1 83.25 367 LYS B O 1
ATOM 6672 N N . PHE B 1 368 ? -14.445 -26.656 -12.844 1 87.88 368 PHE B N 1
ATOM 6673 C CA . PHE B 1 368 ? -14.188 -26.281 -14.227 1 87.88 368 PHE B CA 1
ATOM 6674 C C . PHE B 1 368 ? -14.859 -27.266 -15.188 1 87.88 368 PHE B C 1
ATOM 6676 O O . PHE B 1 368 ? -15.469 -26.859 -16.172 1 87.88 368 PHE B O 1
ATOM 6683 N N . GLN B 1 369 ? -14.703 -28.5 -14.859 1 83.44 369 GLN B N 1
ATOM 6684 C CA . GLN B 1 369 ? -15.328 -29.531 -15.688 1 83.44 369 GLN B CA 1
ATOM 6685 C C . GLN B 1 369 ? -16.844 -29.328 -15.75 1 83.44 369 GLN B C 1
ATOM 6687 O O . GLN B 1 369 ? -17.438 -29.422 -16.828 1 83.44 369 GLN B O 1
ATOM 6692 N N . ASN B 1 370 ? -17.359 -29.031 -14.633 1 81.88 370 ASN B N 1
ATOM 6693 C CA . ASN B 1 370 ? -18.797 -28.812 -14.57 1 81.88 370 ASN B CA 1
ATOM 6694 C C . ASN B 1 370 ? -19.219 -27.594 -15.375 1 81.88 370 ASN B C 1
ATOM 6696 O O . ASN B 1 370 ? -20.25 -27.609 -16.062 1 81.88 370 ASN B O 1
ATOM 6700 N N . CYS B 1 371 ? -18.453 -26.609 -15.266 1 81.75 371 CYS B N 1
ATOM 6701 C CA . CYS B 1 371 ? -18.75 -25.391 -16.016 1 81.75 371 CYS B CA 1
ATOM 6702 C C . CYS B 1 371 ? -18.656 -25.641 -17.516 1 81.75 371 CYS B C 1
ATOM 6704 O O . CYS B 1 371 ? -19.453 -25.094 -18.281 1 81.75 371 CYS B O 1
ATOM 6706 N N . CYS B 1 372 ? -17.672 -26.406 -17.938 1 82.5 372 CYS B N 1
ATOM 6707 C CA . CYS B 1 372 ? -17.516 -26.734 -19.344 1 82.5 372 CYS B CA 1
ATOM 6708 C C . CYS B 1 372 ? -18.719 -27.516 -19.859 1 82.5 372 CYS B C 1
ATOM 6710 O O . CYS B 1 372 ? -19.219 -27.234 -20.953 1 82.5 372 CYS B O 1
ATOM 6712 N N . GLN B 1 373 ? -19.219 -28.375 -19.062 1 77.69 373 GLN B N 1
ATOM 6713 C CA . GLN B 1 373 ? -20.359 -29.188 -19.453 1 77.69 373 GLN B CA 1
ATOM 6714 C C . GLN B 1 373 ? -21.641 -28.344 -19.5 1 77.69 373 GLN B C 1
ATOM 6716 O O . GLN B 1 373 ? -22.453 -28.484 -20.406 1 77.69 373 GLN B O 1
ATOM 6721 N N . ASP B 1 374 ? -21.75 -27.469 -18.547 1 78 374 ASP B N 1
ATOM 6722 C CA . ASP B 1 374 ? -22.922 -26.594 -18.5 1 78 374 ASP B CA 1
ATOM 6723 C C . ASP B 1 374 ? -22.922 -25.609 -19.672 1 78 374 ASP B C 1
ATOM 6725 O O . ASP B 1 374 ? -23.984 -25.234 -20.156 1 78 374 ASP B O 1
ATOM 6729 N N . SER B 1 375 ? -21.812 -25.141 -20.016 1 74.94 375 SER B N 1
ATOM 6730 C CA . SER B 1 375 ? -21.719 -24.156 -21.094 1 74.94 375 SER B CA 1
ATOM 6731 C C . SER B 1 375 ? -22.172 -24.766 -22.422 1 74.94 375 SER B C 1
ATOM 6733 O O . SER B 1 375 ? -22.625 -24.047 -23.312 1 74.94 375 SER B O 1
ATOM 6735 N N . VAL B 1 376 ? -22.094 -25.969 -22.609 1 71.19 376 VAL B N 1
ATOM 6736 C CA . VAL B 1 376 ? -22.547 -26.656 -23.812 1 71.19 376 VAL B CA 1
ATOM 6737 C C . VAL B 1 376 ? -24.062 -26.812 -23.781 1 71.19 376 VAL B C 1
ATOM 6739 O O . VAL B 1 376 ? -24.734 -26.641 -24.797 1 71.19 376 VAL B O 1
ATOM 6742 N N . SER B 1 377 ? -24.578 -27.031 -22.594 1 68.88 377 SER B N 1
ATOM 6743 C CA . SER B 1 377 ? -26 -27.297 -22.469 1 68.88 377 SER B CA 1
ATOM 6744 C C . SER B 1 377 ? -26.812 -26.016 -22.469 1 68.88 377 SER B C 1
ATOM 6746 O O . SER B 1 377 ? -27.906 -25.953 -23.016 1 68.88 377 SER B O 1
ATOM 6748 N N . ASP B 1 378 ? -26.5 -24.906 -21.781 1 63.47 378 ASP B N 1
ATOM 6749 C CA . ASP B 1 378 ? -27.219 -23.625 -21.719 1 63.47 378 ASP B CA 1
ATOM 6750 C C . ASP B 1 378 ? -26.312 -22.469 -22.125 1 63.47 378 ASP B C 1
ATOM 6752 O O . ASP B 1 378 ? -25.609 -21.906 -21.297 1 63.47 378 ASP B O 1
ATOM 6756 N N . PRO B 1 379 ? -26.5 -22.172 -23.516 1 56.59 379 PRO B N 1
ATOM 6757 C CA . PRO B 1 379 ? -25.609 -21.125 -24.031 1 56.59 379 PRO B CA 1
ATOM 6758 C C . PRO B 1 379 ? -25.828 -19.781 -23.359 1 56.59 379 PRO B C 1
ATOM 6760 O O . PRO B 1 379 ? -25 -18.875 -23.484 1 56.59 379 PRO B O 1
ATOM 6763 N N . PHE B 1 380 ? -27.109 -19.484 -22.922 1 52.72 380 PHE B N 1
ATOM 6764 C CA . PHE B 1 380 ? -27.391 -18.172 -22.344 1 52.72 380 PHE B CA 1
ATOM 6765 C C . PHE B 1 380 ? -26.672 -18.016 -21 1 52.72 380 PHE B C 1
ATOM 6767 O O . PHE B 1 380 ? -26.766 -16.953 -20.375 1 52.72 380 PHE B O 1
ATOM 6774 N N . VAL B 1 381 ? -26.172 -19 -20.688 1 53.47 381 VAL B N 1
ATOM 6775 C CA . VAL B 1 381 ? -25.609 -18.953 -19.344 1 53.47 381 VAL B CA 1
ATOM 6776 C C . VAL B 1 381 ? -24.531 -17.875 -19.281 1 53.47 381 VAL B C 1
ATOM 6778 O O . VAL B 1 381 ? -24.219 -17.234 -20.281 1 53.47 381 VAL B O 1
ATOM 6781 N N . LEU B 1 382 ? -23.234 -18.219 -18.469 1 61.16 382 LEU B N 1
ATOM 6782 C CA . LEU B 1 382 ? -22.406 -17.359 -17.625 1 61.16 382 LEU B CA 1
ATOM 6783 C C . LEU B 1 382 ? -21.484 -16.5 -18.484 1 61.16 382 LEU B C 1
ATOM 6785 O O . LEU B 1 382 ? -20.531 -17 -19.062 1 61.16 382 LEU B O 1
ATOM 6789 N N . ASP B 1 383 ? -21.938 -15.375 -18.781 1 69.81 383 ASP B N 1
ATOM 6790 C CA . ASP B 1 383 ? -21.109 -14.359 -19.422 1 69.81 383 ASP B CA 1
ATOM 6791 C C . ASP B 1 383 ? -19.766 -14.211 -18.719 1 69.81 383 ASP B C 1
ATOM 6793 O O . ASP B 1 383 ? -19.719 -14.055 -17.5 1 69.81 383 ASP B O 1
ATOM 6797 N N . ASN B 1 384 ? -18.688 -14.445 -19.438 1 81.19 384 ASN B N 1
ATOM 6798 C CA . ASN B 1 384 ? -17.312 -14.219 -19.031 1 81.19 384 ASN B CA 1
ATOM 6799 C C . ASN B 1 384 ? -16.891 -15.188 -17.922 1 81.19 384 ASN B C 1
ATOM 6801 O O . ASN B 1 384 ? -16.141 -14.82 -17.016 1 81.19 384 ASN B O 1
ATOM 6805 N N . TRP B 1 385 ? -17.406 -16.453 -17.922 1 83.06 385 TRP B N 1
ATOM 6806 C CA . TRP B 1 385 ? -17.156 -17.375 -16.812 1 83.06 385 TRP B CA 1
ATOM 6807 C C . TRP B 1 385 ? -15.695 -17.797 -16.781 1 83.06 385 TRP B C 1
ATOM 6809 O O . TRP B 1 385 ? -15.148 -18.078 -15.703 1 83.06 385 TRP B O 1
ATOM 6819 N N . MET B 1 386 ? -15.062 -17.891 -17.906 1 87 386 MET B N 1
ATOM 6820 C CA . MET B 1 386 ? -13.656 -18.266 -17.938 1 87 386 MET B CA 1
ATOM 6821 C C . MET B 1 386 ? -12.789 -17.234 -17.234 1 87 386 MET B C 1
ATOM 6823 O O . MET B 1 386 ? -11.852 -17.578 -16.516 1 87 386 MET B O 1
ATOM 6827 N N . ALA B 1 387 ? -13.141 -16 -17.547 1 86.81 387 ALA B N 1
ATOM 6828 C CA . ALA B 1 387 ? -12.438 -14.93 -16.82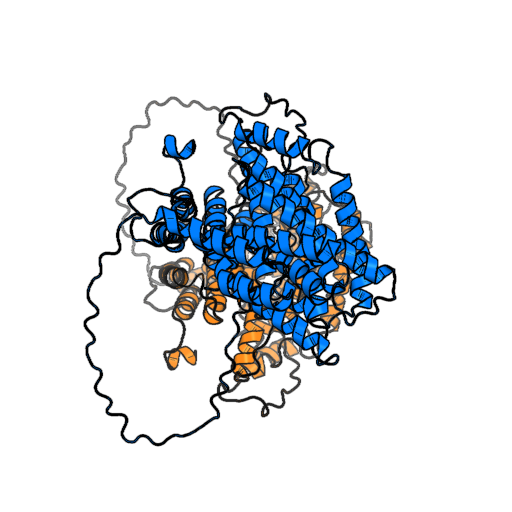8 1 86.81 387 ALA B CA 1
ATOM 6829 C C . ALA B 1 387 ? -12.711 -15 -15.328 1 86.81 387 ALA B C 1
ATOM 6831 O O . ALA B 1 387 ? -11.797 -14.805 -14.516 1 86.81 387 ALA B O 1
ATOM 6832 N N . ARG B 1 388 ? -13.859 -15.32 -14.961 1 86.25 388 ARG B N 1
ATOM 6833 C CA . ARG B 1 388 ? -14.234 -15.445 -13.555 1 86.25 388 ARG B CA 1
ATOM 6834 C C . ARG B 1 388 ? -13.516 -16.609 -12.898 1 86.25 388 ARG B C 1
ATOM 6836 O O . ARG B 1 388 ? -13.086 -16.516 -11.75 1 86.25 388 ARG B O 1
ATOM 6843 N N . PHE B 1 389 ? -13.422 -17.625 -13.656 1 86.81 389 PHE B N 1
ATOM 6844 C CA . PHE B 1 389 ? -12.773 -18.828 -13.141 1 86.81 389 PHE B CA 1
ATOM 6845 C C . PHE B 1 389 ? -11.32 -18.547 -12.781 1 86.81 389 PHE B C 1
ATOM 6847 O O . PHE B 1 389 ? -10.828 -18.984 -11.742 1 86.81 389 PHE B O 1
ATOM 6854 N N . VAL B 1 390 ? -10.633 -17.797 -13.602 1 86.44 390 VAL B N 1
ATOM 6855 C CA . VAL B 1 390 ? -9.203 -17.578 -13.414 1 86.44 390 VAL B CA 1
ATOM 6856 C C . VAL B 1 390 ? -8.984 -16.516 -12.336 1 86.44 390 VAL B C 1
ATOM 6858 O O . VAL B 1 390 ? -7.984 -16.547 -11.617 1 86.44 390 VAL B O 1
ATOM 6861 N N . THR B 1 391 ? -9.875 -15.578 -12.211 1 82.5 391 THR B N 1
ATOM 6862 C CA . THR B 1 391 ? -9.68 -14.461 -11.289 1 82.5 391 THR B CA 1
ATOM 6863 C C . THR B 1 391 ? -10.148 -14.828 -9.883 1 82.5 391 THR B C 1
ATOM 6865 O O . THR B 1 391 ? -9.68 -14.25 -8.898 1 82.5 391 THR B O 1
ATOM 6868 N N . GLU B 1 392 ? -11.188 -15.594 -9.836 1 68.94 392 GLU B N 1
ATOM 6869 C CA . GLU B 1 392 ? -11.742 -15.93 -8.523 1 68.94 392 GLU B CA 1
ATOM 6870 C C . GLU B 1 392 ? -11.023 -17.125 -7.914 1 68.94 392 GLU B C 1
ATOM 6872 O O . GLU B 1 392 ? -11.43 -18.266 -8.117 1 68.94 392 GLU B O 1
ATOM 6877 N N . HIS B 1 393 ? -9.812 -17 -7.875 1 57.19 393 HIS B N 1
ATOM 6878 C CA . HIS B 1 393 ? -9.023 -18.125 -7.359 1 57.19 393 HIS B CA 1
ATOM 6879 C C . HIS B 1 393 ? -9.672 -18.719 -6.121 1 57.19 393 HIS B C 1
ATOM 6881 O O . HIS B 1 393 ? -9.695 -19.953 -5.965 1 57.19 393 HIS B O 1
ATOM 6887 N N . THR B 1 394 ? -9.703 -17.891 -4.922 1 47.56 394 THR B N 1
ATOM 6888 C CA . THR B 1 394 ? -9.859 -18.375 -3.551 1 47.56 394 THR B CA 1
ATOM 6889 C C . THR B 1 394 ? -11.305 -18.25 -3.094 1 47.56 394 THR B C 1
ATOM 6891 O O . THR B 1 394 ? -11.602 -18.328 -1.898 1 47.56 394 THR B O 1
ATOM 6894 N N . SER B 1 395 ? -12.234 -17.891 -3.912 1 41.69 395 SER B N 1
ATOM 6895 C CA . SER B 1 395 ? -13.5 -17.797 -3.191 1 41.69 395 SER B CA 1
ATOM 6896 C C . SER B 1 395 ? -13.906 -19.141 -2.607 1 41.69 395 SER B C 1
ATOM 6898 O O . SER B 1 395 ? -14.094 -20.109 -3.346 1 41.69 395 SER B O 1
ATOM 6900 N N . TYR B 1 396 ? -13.539 -19.438 -1.447 1 38.72 396 TYR B N 1
ATOM 6901 C CA . TYR B 1 396 ? -14.188 -20.547 -0.746 1 38.72 396 TYR B CA 1
ATOM 6902 C C . TYR B 1 396 ? -15.68 -20.578 -1.063 1 38.72 396 TYR B C 1
ATOM 6904 O O . TYR B 1 396 ? -16.344 -19.547 -1.078 1 38.72 396 TYR B O 1
ATOM 6912 N N . PRO B 1 397 ? -16.188 -21.562 -1.797 1 35.38 397 PRO B N 1
ATOM 6913 C CA . PRO B 1 397 ? -17.641 -21.609 -1.899 1 35.38 397 PRO B CA 1
ATOM 6914 C C . PRO B 1 397 ? -18.344 -21.188 -0.607 1 35.38 397 PRO B C 1
ATOM 6916 O O . PRO B 1 397 ? -18.062 -21.75 0.457 1 35.38 397 PRO B O 1
ATOM 6919 N N . SER B 1 398 ? -18.703 -20.078 -0.363 1 32.06 398 SER B N 1
ATOM 6920 C CA . SER B 1 398 ? -19.766 -19.969 0.621 1 32.06 398 SER B CA 1
ATOM 6921 C C . SER B 1 398 ? -20.844 -21.016 0.378 1 32.06 398 SER B C 1
ATOM 6923 O O . SER B 1 398 ? -21.359 -21.141 -0.734 1 32.06 398 SER B O 1
ATOM 6925 N N . GLU B 1 399 ? -20.984 -22.172 1.075 1 29.12 399 GLU B N 1
ATOM 6926 C CA . GLU B 1 399 ? -22.188 -22.984 1.156 1 29.12 399 GLU B CA 1
ATOM 6927 C C . GLU B 1 399 ? -23.438 -22.125 1.104 1 29.12 399 GLU B C 1
ATOM 6929 O O . GLU B 1 399 ? -23.672 -21.312 1.997 1 29.12 399 GLU B O 1
ATOM 6934 N N . ARG B 1 400 ? -24.016 -21.75 0.026 1 29.94 400 ARG B N 1
ATOM 6935 C CA . ARG B 1 400 ? -25.453 -21.5 0.054 1 29.94 400 ARG B CA 1
ATOM 6936 C C . ARG B 1 400 ? -26.172 -22.578 0.868 1 29.94 400 ARG B C 1
ATOM 6938 O O . ARG B 1 400 ? -26.141 -23.75 0.526 1 29.94 400 ARG B O 1
ATOM 6945 N N . GLN B 1 401 ? -26.5 -22.422 2.277 1 27.02 401 GLN B N 1
ATOM 6946 C CA . GLN B 1 401 ? -27.547 -23.078 3.059 1 27.02 401 GLN B CA 1
ATOM 6947 C C . GLN B 1 401 ? -28.844 -23.141 2.273 1 27.02 401 GLN B C 1
ATOM 6949 O O . GLN B 1 401 ? -29.516 -22.125 2.082 1 27.02 401 GLN B O 1
ATOM 6954 N N . ASP B 1 402 ? -29.016 -23.953 1.371 1 28.05 402 ASP B N 1
ATOM 6955 C CA . ASP B 1 402 ? -30.328 -24.438 0.974 1 28.05 402 ASP B CA 1
ATOM 6956 C C . ASP B 1 402 ? -31.094 -25.016 2.17 1 28.05 402 ASP B C 1
ATOM 6958 O O . ASP B 1 402 ? -31.266 -26.234 2.273 1 28.05 402 ASP B O 1
ATOM 6962 N N . SER B 1 403 ? -30.938 -24.812 3.475 1 26.2 403 SER B N 1
ATOM 6963 C CA . SER B 1 403 ? -31.844 -25.234 4.531 1 26.2 403 SER B CA 1
ATOM 6964 C C . SER B 1 403 ? -33.25 -24.672 4.312 1 26.2 403 SER B C 1
ATOM 6966 O O . SER B 1 403 ? -33.531 -23.531 4.688 1 26.2 403 SER B O 1
ATOM 6968 N N . ALA B 1 404 ? -33.875 -24.781 3.184 1 25.59 404 ALA B N 1
ATOM 6969 C CA . ALA B 1 404 ? -35.312 -24.672 3.381 1 25.59 404 ALA B CA 1
ATOM 6970 C C . ALA B 1 404 ? -35.781 -25.578 4.523 1 25.59 404 ALA B C 1
ATOM 6972 O O . ALA B 1 404 ? -35.062 -26.5 4.934 1 25.59 404 ALA B O 1
ATOM 6973 N N . ALA B 1 405 ? -37.312 -25.922 4.703 1 25.81 405 ALA B N 1
ATOM 6974 C CA . ALA B 1 405 ? -38.438 -26.188 5.59 1 25.81 405 ALA B CA 1
ATOM 6975 C C . ALA B 1 405 ? -38.438 -27.625 6.098 1 25.81 405 ALA B C 1
ATOM 6977 O O . ALA B 1 405 ? -39.375 -28.062 6.77 1 25.81 405 ALA B O 1
ATOM 6978 N N . ASN B 1 406 ? -37.781 -28.688 5.645 1 24.33 406 ASN B N 1
ATOM 6979 C CA . ASN B 1 406 ? -38.438 -29.844 6.227 1 24.33 406 ASN B CA 1
ATOM 6980 C C . ASN B 1 406 ? -38.281 -29.875 7.746 1 24.33 406 ASN B C 1
ATOM 6982 O O . ASN B 1 406 ? -37.156 -29.938 8.258 1 24.33 406 ASN B O 1
ATOM 6986 N N . THR B 1 407 ? -39.281 -29.328 8.523 1 27.23 407 THR B N 1
ATOM 6987 C CA . THR B 1 407 ? -39.688 -29.438 9.922 1 27.23 407 THR B CA 1
ATOM 6988 C C . THR B 1 407 ? -39.688 -30.891 10.383 1 27.23 407 THR B C 1
ATOM 6990 O O . THR B 1 407 ? -40.656 -31.609 10.164 1 27.23 407 THR B O 1
ATOM 6993 N N . ILE B 1 408 ? -38.75 -31.734 9.992 1 24.92 408 ILE B N 1
ATOM 6994 C CA . ILE B 1 408 ? -38.906 -33.031 10.656 1 24.92 408 ILE B CA 1
ATOM 6995 C C . ILE B 1 408 ? -38.969 -32.812 12.172 1 24.92 408 ILE B C 1
ATOM 6997 O O . ILE B 1 408 ? -38.219 -32 12.727 1 24.92 408 ILE B O 1
ATOM 7001 N N . ASP B 1 409 ? -40 -33.344 12.789 1 25.52 409 ASP B N 1
ATOM 7002 C CA . ASP B 1 409 ? -40.469 -33.469 14.164 1 25.52 409 ASP B CA 1
ATOM 7003 C C . ASP B 1 409 ? -39.344 -33.906 15.094 1 25.52 409 ASP B C 1
ATOM 7005 O O . ASP B 1 409 ? -38.5 -34.719 14.703 1 25.52 409 ASP B O 1
ATOM 7009 N N . PRO B 1 410 ? -39.125 -33.219 16.172 1 27.75 410 PRO B N 1
ATOM 7010 C CA . PRO B 1 410 ? -38.125 -33.344 17.234 1 27.75 410 PRO B CA 1
ATOM 7011 C C . PRO B 1 410 ? -38.062 -34.719 17.844 1 27.75 410 PRO B C 1
ATOM 7013 O O . PRO B 1 410 ? -37.438 -34.938 18.891 1 27.75 410 PRO B O 1
ATOM 7016 N N . ALA B 1 411 ? -38.938 -35.562 17.297 1 24.67 411 ALA B N 1
ATOM 7017 C CA . ALA B 1 411 ? -39.125 -36.594 18.328 1 24.67 411 ALA B CA 1
ATOM 7018 C C . ALA B 1 411 ? -37.781 -37.188 18.734 1 24.67 411 ALA B C 1
ATOM 7020 O O . ALA B 1 411 ? -37.438 -37.25 19.922 1 24.67 411 ALA B O 1
ATOM 7021 N N . LEU B 1 412 ? -37.5 -38.406 18.172 1 22.59 412 LEU B N 1
ATOM 7022 C CA . LEU B 1 412 ? -37.031 -39.562 18.906 1 22.59 412 LEU B CA 1
ATOM 7023 C C . LEU B 1 412 ? -35.5 -39.531 19.016 1 22.59 412 LEU B C 1
ATOM 7025 O O . LEU B 1 412 ? -34.875 -40.531 19.438 1 22.59 412 LEU B O 1
ATOM 7029 N N . GLN B 1 413 ? -34.844 -38.562 18.359 1 22.36 413 GLN B N 1
ATOM 7030 C CA . GLN B 1 413 ? -33.5 -39.062 18.109 1 22.36 413 GLN B CA 1
ATOM 7031 C C . GLN B 1 413 ? -32.719 -39.281 19.406 1 22.36 413 GLN B C 1
ATOM 7033 O O . GLN B 1 413 ? -32.312 -38.312 20.047 1 22.36 413 GLN B O 1
ATOM 7038 N N . SER B 1 414 ? -33.219 -40.188 20.203 1 21.12 414 SER B N 1
ATOM 7039 C CA . SER B 1 414 ? -32.531 -40.625 21.422 1 21.12 414 SER B CA 1
ATOM 7040 C C . SER B 1 414 ? -31.078 -40.938 21.141 1 21.12 414 SER B C 1
ATOM 7042 O O . SER B 1 414 ? -30.734 -41.406 20.062 1 21.12 414 SER B O 1
ATOM 7044 N N . THR B 1 415 ? -30.219 -40.469 21.953 1 19.59 415 THR B N 1
ATOM 7045 C CA . THR B 1 415 ? -28.812 -40.188 2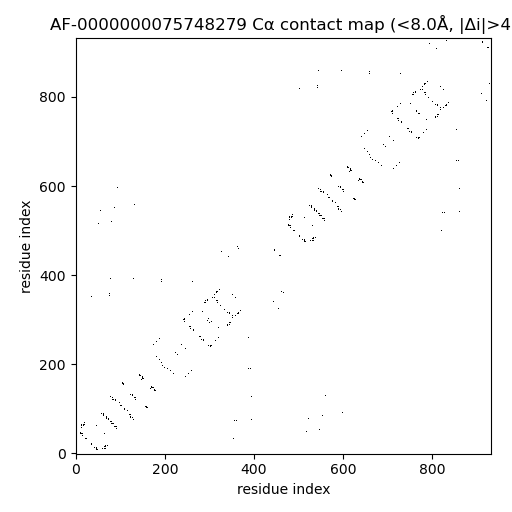2.219 1 19.59 415 THR B CA 1
ATOM 7046 C C . THR B 1 415 ? -28.016 -41.5 22.281 1 19.59 415 THR B C 1
ATOM 7048 O O . THR B 1 415 ? -26.828 -41.5 22.609 1 19.59 415 THR B O 1
ATOM 7051 N N . THR B 1 416 ? -28.516 -42.625 21.797 1 19.55 416 THR B N 1
ATOM 7052 C CA . THR B 1 416 ? -27.656 -43.625 22.406 1 19.55 416 THR B CA 1
ATOM 7053 C C . THR B 1 416 ? -26.266 -43.625 21.781 1 19.55 416 THR B C 1
ATOM 7055 O O . THR B 1 416 ? -26.109 -43.906 20.594 1 19.55 416 THR B O 1
ATOM 7058 N N . ALA B 1 417 ? -25.422 -42.75 22.234 1 21.84 417 ALA B N 1
ATOM 7059 C CA . ALA B 1 417 ? -24 -42.594 21.938 1 21.84 417 ALA B CA 1
ATOM 7060 C C . ALA B 1 417 ? -23.25 -43.906 22.125 1 21.84 417 ALA B C 1
ATOM 7062 O O . ALA B 1 417 ? -22.953 -44.281 23.25 1 21.84 417 ALA B O 1
ATOM 7063 N N . ARG B 1 418 ? -23.641 -44.969 21.391 1 20.28 418 ARG B N 1
ATOM 7064 C CA . ARG B 1 418 ? -22.844 -46.156 21.578 1 20.28 418 ARG B CA 1
ATOM 7065 C C . ARG B 1 418 ? -21.375 -45.906 21.266 1 20.28 418 ARG B C 1
ATOM 7067 O O . ARG B 1 418 ? -21.047 -45.188 20.328 1 20.28 418 ARG B O 1
ATOM 7074 N N . SER B 1 419 ? -20.438 -46.188 22.234 1 22.33 419 SER B N 1
ATOM 7075 C CA . SER B 1 419 ? -19.016 -46.219 22.562 1 22.33 419 SER B CA 1
ATOM 7076 C C . SER B 1 419 ? -18.234 -47.062 21.547 1 22.33 419 SER B C 1
ATOM 7078 O O . SER B 1 419 ? -17.906 -48.219 21.812 1 22.33 419 SER B O 1
ATOM 7080 N N . ILE B 1 420 ? -18.484 -46.969 20.25 1 20.42 420 ILE B N 1
ATOM 7081 C CA . ILE B 1 420 ? -17.828 -48 19.422 1 20.42 420 ILE B CA 1
ATOM 7082 C C . ILE B 1 420 ? -16.312 -47.875 19.578 1 20.42 420 ILE B C 1
ATOM 7084 O O . ILE B 1 420 ? -15.734 -46.812 19.281 1 20.42 420 ILE B O 1
ATOM 7088 N N . CYS B 1 421 ? -15.656 -48.594 20.453 1 21.28 421 CYS B N 1
ATOM 7089 C CA . CYS B 1 421 ? -14.273 -48.969 20.781 1 21.28 421 CYS B CA 1
ATOM 7090 C C . CYS B 1 421 ? -13.523 -49.375 19.531 1 21.28 421 CYS B C 1
ATOM 7092 O O . CYS B 1 421 ? -13.719 -50.5 19.031 1 21.28 421 CYS B O 1
ATOM 7094 N N . ALA B 1 422 ? -13.414 -48.562 18.578 1 20.25 422 ALA B N 1
ATOM 7095 C CA . ALA B 1 422 ? -12.734 -49.031 17.359 1 20.25 422 ALA B CA 1
ATOM 7096 C C . ALA B 1 422 ? -11.336 -49.562 17.688 1 20.25 422 ALA B C 1
ATOM 7098 O O . ALA B 1 422 ? -10.586 -48.906 18.438 1 20.25 422 ALA B O 1
ATOM 7099 N N . GLU B 1 423 ? -11.148 -50.719 17.688 1 22.55 423 GLU B N 1
ATOM 7100 C CA . GLU B 1 423 ? -9.906 -51.469 17.797 1 22.55 423 GLU B CA 1
ATOM 7101 C C . GLU B 1 423 ? -8.812 -50.875 16.938 1 22.55 423 GLU B C 1
ATOM 7103 O O . GLU B 1 423 ? -9.078 -50.406 15.828 1 22.55 423 GLU B O 1
ATOM 7108 N N . ARG B 1 424 ? -7.637 -50.562 17.531 1 25.22 424 ARG B N 1
ATOM 7109 C CA . ARG B 1 424 ? -6.301 -50.031 17.25 1 25.22 424 ARG B CA 1
ATOM 7110 C C . ARG B 1 424 ? -5.641 -50.812 16.109 1 25.22 424 ARG B C 1
ATOM 7112 O O . ARG B 1 424 ? -5.02 -51.844 16.344 1 25.22 424 ARG B O 1
ATOM 7119 N N . HIS B 1 425 ? -6.297 -51.094 14.961 1 21.23 425 HIS B N 1
ATOM 7120 C CA . HIS B 1 425 ? -5.473 -51.844 14.031 1 21.23 425 HIS B CA 1
ATOM 7121 C C . HIS B 1 425 ? -4.234 -51.062 13.617 1 21.23 425 HIS B C 1
ATOM 7123 O O . HIS B 1 425 ? -4.336 -49.875 13.25 1 21.23 425 HIS B O 1
ATOM 7129 N N . VAL B 1 426 ? -3.02 -51.344 14.102 1 27.45 426 VAL B N 1
ATOM 7130 C CA . VAL B 1 426 ? -1.618 -51 13.906 1 27.45 426 VAL B CA 1
ATOM 7131 C C . VAL B 1 426 ? -1.282 -51.062 12.414 1 27.45 426 VAL B C 1
ATOM 7133 O O . VAL B 1 426 ? -1.269 -52.125 11.805 1 27.45 426 VAL B O 1
ATOM 7136 N N . PRO B 1 427 ? -1.822 -50.125 11.617 1 27.83 427 PRO B N 1
ATOM 7137 C CA . PRO B 1 427 ? -1.473 -50.344 10.211 1 27.83 427 PRO B CA 1
ATOM 7138 C C . PRO B 1 427 ? 0.036 -50.344 9.977 1 27.83 427 PRO B C 1
ATOM 7140 O O . PRO B 1 427 ? 0.777 -49.625 10.641 1 27.83 427 PRO B O 1
ATOM 7143 N N . ASP B 1 428 ? 0.619 -51.406 9.523 1 28.66 428 ASP B N 1
ATOM 7144 C CA . ASP B 1 428 ? 1.992 -51.75 9.156 1 28.66 428 ASP B CA 1
ATOM 7145 C C . ASP B 1 428 ? 2.615 -50.656 8.297 1 28.66 428 ASP B C 1
ATOM 7147 O O . ASP B 1 428 ? 1.905 -49.906 7.613 1 28.66 428 ASP B O 1
ATOM 7151 N N . HIS B 1 429 ? 3.973 -50.312 8.477 1 31.61 429 HIS B N 1
ATOM 7152 C CA . HIS B 1 429 ? 5.027 -49.344 8.18 1 31.61 429 HIS B CA 1
ATOM 7153 C C . HIS B 1 429 ? 5.195 -49.156 6.676 1 31.61 429 HIS B C 1
ATOM 7155 O O . HIS B 1 429 ? 6.094 -48.438 6.23 1 31.61 429 HIS B O 1
ATOM 7161 N N . ASP B 1 430 ? 4.719 -50.125 5.816 1 31.69 430 ASP B N 1
ATOM 7162 C CA . ASP B 1 430 ? 5.297 -50.031 4.477 1 31.69 430 ASP B CA 1
ATOM 7163 C C . ASP B 1 430 ? 4.699 -48.875 3.689 1 31.69 430 ASP B C 1
ATOM 7165 O O . ASP B 1 430 ? 3.746 -49.062 2.93 1 31.69 430 ASP B O 1
ATOM 7169 N N . ASN B 1 431 ? 4.645 -47.812 4.199 1 35.09 431 ASN B N 1
ATOM 7170 C CA . ASN B 1 431 ? 3.932 -46.625 3.674 1 35.09 431 ASN B CA 1
ATOM 7171 C C . ASN B 1 431 ? 4.547 -46.156 2.367 1 35.09 431 ASN B C 1
ATOM 7173 O O . ASN B 1 431 ? 4.117 -45.125 1.818 1 35.09 431 ASN B O 1
ATOM 7177 N N . ASN B 1 432 ? 5.789 -46.438 2.145 1 36.69 432 ASN B N 1
ATOM 7178 C CA . ASN B 1 432 ? 6.406 -45.938 0.925 1 36.69 432 ASN B CA 1
ATOM 7179 C C . ASN B 1 432 ? 5.723 -46.469 -0.324 1 36.69 432 ASN B C 1
ATOM 7181 O O . ASN B 1 432 ? 6.008 -46.031 -1.438 1 36.69 432 ASN B O 1
ATOM 7185 N N . ALA B 1 433 ? 5.039 -47.625 -0.334 1 38.69 433 ALA B N 1
ATOM 7186 C CA . ALA B 1 433 ? 4.445 -48.406 -1.415 1 38.69 433 ALA B CA 1
ATOM 7187 C C . ALA B 1 433 ? 3.133 -47.781 -1.882 1 38.69 433 ALA B C 1
ATOM 7189 O O . ALA B 1 433 ? 2.658 -48.062 -2.984 1 38.69 433 ALA B O 1
ATOM 7190 N N . LYS B 1 434 ? 2.543 -46.969 -1.147 1 42.81 434 LYS B N 1
ATOM 7191 C CA . LYS B 1 434 ? 1.189 -46.594 -1.532 1 42.81 434 LYS B CA 1
ATOM 7192 C C . LYS B 1 434 ? 1.212 -45.438 -2.545 1 42.81 434 LYS B C 1
ATOM 7194 O O . LYS B 1 434 ? 0.243 -45.25 -3.279 1 42.81 434 LYS B O 1
ATOM 7199 N N . THR B 1 435 ? 2.109 -44.562 -2.502 1 42.31 435 THR B N 1
ATOM 7200 C CA . THR B 1 435 ? 2.158 -43.531 -3.504 1 42.31 435 THR B CA 1
ATOM 7201 C C . THR B 1 435 ? 2.441 -44.094 -4.887 1 42.31 435 THR B C 1
ATOM 7203 O O . THR B 1 435 ? 1.912 -43.625 -5.891 1 42.31 435 THR B O 1
ATOM 7206 N N . GLY B 1 436 ? 3.314 -45.188 -4.953 1 41.28 436 GLY B N 1
ATOM 7207 C CA . GLY B 1 436 ? 3.594 -45.875 -6.203 1 41.28 436 GLY B CA 1
ATOM 7208 C C . GLY B 1 436 ? 2.369 -46.531 -6.809 1 41.28 436 GLY B C 1
ATOM 7209 O O . GLY B 1 436 ? 2.189 -46.5 -8.031 1 41.28 436 GLY B O 1
ATOM 7210 N N . CYS B 1 437 ? 1.567 -47.125 -6 1 45.06 437 CYS B N 1
ATOM 7211 C CA . CYS B 1 437 ? 0.398 -47.875 -6.445 1 45.06 437 CYS B CA 1
ATOM 7212 C C . CYS B 1 437 ? -0.667 -46.938 -7.008 1 45.06 437 CYS B C 1
ATOM 7214 O O . CYS B 1 437 ? -1.312 -47.25 -8.008 1 45.06 437 CYS B O 1
ATOM 7216 N N . SER B 1 438 ? -0.793 -45.844 -6.379 1 49.97 438 SER B N 1
ATOM 7217 C CA . SER B 1 438 ? -1.823 -44.906 -6.84 1 49.97 438 SER B CA 1
ATOM 7218 C C . SER B 1 438 ? -1.443 -44.281 -8.172 1 49.97 438 SER B C 1
ATOM 7220 O O . SER B 1 438 ? -2.297 -44.125 -9.047 1 49.97 438 SER B O 1
ATOM 7222 N N . ILE B 1 439 ? -0.225 -44.062 -8.391 1 53.97 439 ILE B N 1
ATOM 7223 C CA . ILE B 1 439 ? 0.238 -43.562 -9.672 1 53.97 439 ILE B CA 1
ATOM 7224 C C . ILE B 1 439 ? 0.062 -44.625 -10.75 1 53.97 439 ILE B C 1
ATOM 7226 O O . ILE B 1 439 ? -0.308 -44.312 -11.883 1 53.97 439 ILE B O 1
ATOM 7230 N N . ASP B 1 440 ? 0.322 -45.906 -10.352 1 55.12 440 ASP B N 1
ATOM 7231 C CA . ASP B 1 440 ? 0.142 -47 -11.289 1 55.12 440 ASP B CA 1
ATOM 7232 C C . ASP B 1 440 ? -1.319 -47.125 -11.711 1 55.12 440 ASP B C 1
ATOM 7234 O O . ASP B 1 440 ? -1.613 -47.406 -12.875 1 55.12 440 ASP B O 1
ATOM 7238 N N . ASP B 1 441 ? -2.139 -46.906 -10.812 1 57.53 441 ASP B N 1
ATOM 7239 C CA . ASP B 1 441 ? -3.559 -47 -11.141 1 57.53 441 ASP B CA 1
ATOM 7240 C C . ASP B 1 441 ? -3.973 -45.875 -12.109 1 57.53 441 ASP B C 1
ATOM 7242 O O . ASP B 1 441 ? -4.762 -46.125 -13.023 1 57.53 441 ASP B O 1
ATOM 7246 N N . LEU B 1 442 ? -3.42 -44.719 -11.969 1 58.28 442 LEU B N 1
ATOM 7247 C CA . LEU B 1 442 ? -3.699 -43.625 -12.891 1 58.28 442 LEU B CA 1
ATOM 7248 C C . LEU B 1 442 ? -3.189 -43.969 -14.289 1 58.28 442 LEU B C 1
ATOM 7250 O O . LEU B 1 442 ? -3.869 -43.688 -15.281 1 58.28 442 LEU B O 1
ATOM 7254 N N . SER B 1 443 ? -2.059 -44.562 -14.242 1 57.06 443 SER B N 1
ATOM 7255 C CA . SER B 1 443 ? -1.5 -44.938 -15.539 1 57.06 443 SER B CA 1
ATOM 7256 C C . SER B 1 443 ? -2.377 -45.938 -16.266 1 57.06 443 SER B C 1
ATOM 7258 O O . SER B 1 443 ? -2.586 -45.844 -17.469 1 57.06 443 SER B O 1
ATOM 7260 N N . HIS B 1 444 ? -2.826 -46.906 -15.531 1 60.72 444 HIS B N 1
ATOM 7261 C CA . HIS B 1 444 ? -3.689 -47.906 -16.141 1 60.72 444 HIS B CA 1
ATOM 7262 C C . HIS B 1 444 ? -4.988 -47.281 -16.641 1 60.72 444 HIS B C 1
ATOM 7264 O O . HIS B 1 444 ? -5.492 -47.656 -17.703 1 60.72 444 HIS B O 1
ATOM 7270 N N . LEU B 1 445 ? -5.516 -46.406 -15.922 1 56.81 445 LEU B N 1
ATOM 7271 C CA . LEU B 1 445 ? -6.75 -45.75 -16.328 1 56.81 445 LEU B CA 1
ATOM 7272 C C . LEU B 1 445 ? -6.531 -44.906 -17.578 1 56.81 445 LEU B C 1
ATOM 7274 O O . LEU B 1 445 ? -7.375 -44.875 -18.469 1 56.81 445 LEU B O 1
ATOM 7278 N N . LEU B 1 446 ? -5.477 -44.312 -17.656 1 56.94 446 LEU B N 1
ATOM 7279 C CA . LEU B 1 446 ? -5.188 -43.375 -18.719 1 56.94 446 LEU B CA 1
ATOM 7280 C C . LEU B 1 446 ? -4.871 -44.094 -20.016 1 56.94 446 LEU B C 1
ATOM 7282 O O . LEU B 1 446 ? -5.16 -43.594 -21.109 1 56.94 446 LEU B O 1
ATOM 7286 N N . TYR B 1 447 ? -4.23 -45.281 -19.844 1 52.69 447 TYR B N 1
ATOM 7287 C CA . TYR B 1 447 ? -3.834 -45.969 -21.047 1 52.69 447 TYR B CA 1
ATOM 7288 C C . TYR B 1 447 ? -4.957 -46.875 -21.547 1 52.69 447 TYR B C 1
ATOM 7290 O O . TYR B 1 447 ? -4.812 -47.562 -22.562 1 52.69 447 TYR B O 1
ATOM 7298 N N . ASP B 1 448 ? -5.984 -46.844 -20.75 1 53.62 448 ASP B N 1
ATOM 7299 C CA . ASP B 1 448 ? -7.094 -47.625 -21.281 1 53.62 448 ASP B CA 1
ATOM 7300 C C . ASP B 1 448 ? -7.797 -46.875 -22.406 1 53.62 448 ASP B C 1
ATOM 7302 O O . ASP B 1 448 ? -8.492 -45.875 -22.156 1 53.62 448 ASP B O 1
ATOM 7306 N N . GLN B 1 449 ? -7.402 -47.031 -23.594 1 53.59 449 GLN B N 1
ATOM 7307 C CA . GLN B 1 449 ? -7.902 -46.406 -24.812 1 53.59 449 GLN B CA 1
ATOM 7308 C C . GLN B 1 449 ? -9.406 -46.625 -24.969 1 53.59 449 GLN B C 1
ATOM 7310 O O . GLN B 1 449 ? -10.047 -45.969 -25.797 1 53.59 449 GLN B O 1
ATOM 7315 N N . GLN B 1 450 ? -9.977 -47.5 -24.188 1 56.25 450 GLN B N 1
ATOM 7316 C CA . GLN B 1 450 ? -11.391 -47.812 -24.359 1 56.25 450 GLN B CA 1
ATOM 7317 C C . GLN B 1 450 ? -12.273 -46.875 -23.562 1 56.25 450 GLN B C 1
ATOM 7319 O O . GLN B 1 450 ? -13.484 -46.812 -23.75 1 56.25 450 GLN B O 1
ATOM 7324 N N . VAL B 1 451 ? -11.625 -46.094 -22.75 1 62.38 451 VAL B N 1
ATOM 7325 C CA . VAL B 1 451 ? -12.43 -45.25 -21.891 1 62.38 451 VAL B CA 1
ATOM 7326 C C . VAL B 1 451 ? -12.641 -43.875 -22.578 1 62.38 451 VAL B C 1
ATOM 7328 O O . VAL B 1 451 ? -11.719 -43.344 -23.188 1 62.38 451 VAL B O 1
ATOM 7331 N N . THR B 1 452 ? -13.898 -43.469 -22.641 1 67.25 452 THR B N 1
ATOM 7332 C CA . THR B 1 452 ? -14.234 -42.188 -23.219 1 67.25 452 THR B CA 1
ATOM 7333 C C . THR B 1 452 ? -13.492 -41.062 -22.516 1 67.25 452 THR B C 1
ATOM 7335 O O . THR B 1 452 ? -13.039 -41.219 -21.375 1 67.25 452 THR B O 1
ATOM 7338 N N . SER B 1 453 ? -13.164 -40.125 -23.281 1 67.31 453 SER B N 1
ATOM 7339 C CA . SER B 1 453 ? -12.469 -38.969 -22.734 1 67.31 453 SER B CA 1
ATOM 7340 C C . SER B 1 453 ? -13.148 -38.438 -21.469 1 67.31 453 SER B C 1
ATOM 7342 O O . SER B 1 453 ? -12.484 -38.094 -20.5 1 67.31 453 SER B O 1
ATOM 7344 N N . GLU B 1 454 ? -14.391 -38.469 -21.453 1 70.81 454 GLU B N 1
ATOM 7345 C CA . GLU B 1 454 ? -15.148 -38 -20.312 1 70.81 454 GLU B CA 1
ATOM 7346 C C . GLU B 1 454 ? -14.945 -38.906 -19.094 1 70.81 454 GLU B C 1
ATOM 7348 O O . GLU B 1 454 ? -14.773 -38.406 -17.969 1 70.81 454 GLU B O 1
ATOM 7353 N N . ALA B 1 455 ? -15.031 -40.125 -19.328 1 74.5 455 ALA B N 1
ATOM 7354 C CA . ALA B 1 455 ? -14.859 -41.094 -18.25 1 74.5 455 ALA B CA 1
ATOM 7355 C C . ALA B 1 455 ? -13.445 -41 -17.656 1 74.5 455 ALA B C 1
ATOM 7357 O O . ALA B 1 455 ? -13.266 -41.125 -16.453 1 74.5 455 ALA B O 1
ATOM 7358 N N . LEU B 1 456 ? -12.57 -40.812 -18.578 1 70.12 456 LEU B N 1
ATOM 7359 C CA . LEU B 1 456 ? -11.188 -40.656 -18.141 1 70.12 456 LEU B CA 1
ATOM 7360 C C . LEU B 1 456 ? -11.023 -39.469 -17.219 1 70.12 456 LEU B C 1
ATOM 7362 O O . LEU B 1 456 ? -10.391 -39.562 -16.172 1 70.12 456 LEU B O 1
ATOM 7366 N N . VAL B 1 457 ? -11.586 -38.406 -17.688 1 71.06 457 VAL B N 1
ATOM 7367 C CA . VAL B 1 457 ? -11.5 -37.156 -16.906 1 71.06 457 VAL B CA 1
ATOM 7368 C C . VAL B 1 457 ? -12.133 -37.375 -15.531 1 71.06 457 VAL B C 1
ATOM 7370 O O . VAL B 1 457 ? -11.555 -37 -14.516 1 71.06 457 VAL B O 1
ATOM 7373 N N . ASN B 1 458 ? -13.234 -38 -15.484 1 74.5 458 ASN B N 1
ATOM 7374 C CA . ASN B 1 458 ? -13.945 -38.219 -14.227 1 74.5 458 ASN B CA 1
ATOM 7375 C C . ASN B 1 458 ? -13.156 -39.125 -13.289 1 74.5 458 ASN B C 1
ATOM 7377 O O . ASN B 1 458 ? -13.031 -38.844 -12.102 1 74.5 458 ASN B O 1
ATOM 7381 N N . HIS B 1 459 ? -12.625 -40.094 -13.852 1 73.62 459 HIS B N 1
ATOM 7382 C CA . HIS B 1 459 ? -11.852 -41.031 -13.039 1 73.62 459 HIS B CA 1
ATOM 7383 C C . HIS B 1 459 ? -10.586 -40.375 -12.508 1 73.62 459 HIS B C 1
ATOM 7385 O O . HIS B 1 459 ? -10.219 -40.594 -11.344 1 73.62 459 HIS B O 1
ATOM 7391 N N . ALA B 1 460 ? -10.008 -39.656 -13.406 1 70.75 460 ALA B N 1
ATOM 7392 C CA . ALA B 1 460 ? -8.773 -38.969 -13.016 1 70.75 460 ALA B CA 1
ATOM 7393 C C . ALA B 1 460 ? -9.039 -37.938 -11.938 1 70.75 460 ALA B C 1
ATOM 7395 O O . ALA B 1 460 ? -8.266 -37.812 -10.984 1 70.75 460 ALA B O 1
ATOM 7396 N N . LEU B 1 461 ? -10.062 -37.25 -12.125 1 77.88 461 LEU B N 1
ATOM 7397 C CA . LEU B 1 461 ? -10.422 -36.219 -11.141 1 77.88 461 LEU B CA 1
ATOM 7398 C C . LEU B 1 461 ? -10.789 -36.875 -9.812 1 77.88 461 LEU B C 1
ATOM 7400 O O . LEU B 1 461 ? -10.438 -36.344 -8.75 1 77.88 461 LEU B O 1
ATOM 7404 N N . ASP B 1 462 ? -11.484 -37.969 -9.898 1 75.75 462 ASP B N 1
ATOM 7405 C CA . ASP B 1 462 ? -11.844 -38.688 -8.68 1 75.75 462 ASP B CA 1
ATOM 7406 C C . ASP B 1 462 ? -10.594 -39.188 -7.945 1 75.75 462 ASP B C 1
ATOM 7408 O O . ASP B 1 462 ? -10.539 -39.125 -6.715 1 75.75 462 ASP B O 1
ATOM 7412 N N . TRP B 1 463 ? -9.68 -39.594 -8.727 1 69.06 463 TRP B N 1
ATOM 7413 C CA . TRP B 1 463 ? -8.406 -40.062 -8.156 1 69.06 463 TRP B CA 1
ATOM 7414 C C . TRP B 1 463 ? -7.684 -38.906 -7.473 1 69.06 463 TRP B C 1
ATOM 7416 O O . TRP B 1 463 ? -7.145 -39.062 -6.375 1 69.06 463 TRP B O 1
ATOM 7426 N N . LEU B 1 464 ? -7.645 -37.812 -8.164 1 69.31 464 LEU B N 1
ATOM 7427 C CA . LEU B 1 464 ? -6.938 -36.625 -7.652 1 69.31 464 LEU B CA 1
ATOM 7428 C C . LEU B 1 464 ? -7.641 -36.062 -6.422 1 69.31 464 LEU B C 1
ATOM 7430 O O . LEU B 1 464 ? -6.988 -35.562 -5.508 1 69.31 464 LEU B O 1
ATOM 7434 N N . LEU B 1 465 ? -8.953 -36.125 -6.324 1 70.69 465 LEU B N 1
ATOM 7435 C CA . LEU B 1 465 ? -9.742 -35.469 -5.277 1 70.69 465 LEU B CA 1
ATOM 7436 C C . LEU B 1 465 ? -9.93 -36.406 -4.086 1 70.69 465 LEU B C 1
ATOM 7438 O O . LEU B 1 465 ? -10.406 -35.969 -3.027 1 70.69 465 LEU B O 1
ATOM 7442 N N . GLU B 1 466 ? -9.617 -37.719 -4.137 1 63.34 466 GLU B N 1
ATOM 7443 C CA . GLU B 1 466 ? -9.664 -38.656 -3.021 1 63.34 466 GLU B CA 1
ATOM 7444 C C . GLU B 1 466 ? -8.406 -38.531 -2.154 1 63.34 466 GLU B C 1
ATOM 7446 O O . GLU B 1 466 ? -7.309 -38.312 -2.668 1 63.34 466 GLU B O 1
#

Secondary structure (DSSP, 8-state):
-HHHHHT-S-HHHHHHHHHHHGGG---GGGTTS-GGGTTHHHHHHHHHHHHTTTT---HHHHHHHHHHHHHHHHHT-HHHHHHHHHHHHHHHHHTTTTS--SSS-HHHHHHHHHHHHHHHHHHHHHHHHTT-PPP--SS---GGG-SS-HHHHHT--TT--TTS------S--HHHHHHHHHHHHHHHHHHHHHHHTTSS-HHHHHHHHHHHHHHHHHHHHHS-GGGSS-HHHHHHHHHTT-HHHHHHHHHHHHHHHHHHHGGGG-TTS-TT-HHHHHHHHHHHHHHHHHHHHHHHHHHSTT----SHHHHHHHHHHHHHHHHHHHH---HHHHHHHHHHHHHHHHHHHHHHTT-HHHHHHHHHHHHHHHHHHHHHH-TTS-TTHHHHHHH--S----------S----S------------------S-TTSHHHHHHHHHHHHHH-TTS-HHHHHHHHHHHHH-/-HHHHHT-S-HHHHHHHHHHHGGG---GGGTTS-GGGTTHHHHHHHHHHHHTTTT---HHHHHHHHHHHHHHHHTT-HHHHHHHHHHHHHHHHHTTTTS--SSS-HHHHHHHHHHHHHHHHHHHHHHHHTT-PPP--SS---GGG-SS-HHHHHT--TT--TTS------S--HHHHHHHHHHHHHHHHHHHHHHHTTSS-HHHHHHHHHHHHHHHHHHHHHS-GGGSS-HHHHHHHHHTT-HHHHHHHHHHHHHHHHHHHGGGG-TTS-TT-HHHHHHHHHHHHHHHHHHHHHHHHHHSTT----SHHHHHHHHHHHHHHHHHHHH---HHHHHHHHHHHHHHHHHHHHHHTT-HHHHHHHHHHHHHHHHHHHHHH-TTS-TTHHHHHHH--S---------------S------------------S-TTHHHHHHHHHHHHHHT-TTS-HHHHHHHHHHHHH-

pLDDT: mean 80.13, std 20.59, range [19.27, 98.38]